Protein AF-0000000087410210 (afdb_homodimer)

InterPro domains:
  IPR007197 Radical SAM [PF04055] (111-247)
  IPR007197 Radical SAM [PS51918] (99-330)
  IPR007197 Radical SAM [SFLDS00029] (107-439)
  IPR013785 Aldolase-type TIM barrel [G3DSA:3.20.20.70] (103-444)
  IPR023867 Anaerobic sulphatase maturase, radical SAM [PTHR43273] (103-436)
  IPR023867 Anaerobic sulphatase maturase, radical SAM [SFLDG01384] (107-439)
  IPR023885 4Fe4S-binding SPASM domain [TIGR04085] (338-424)
  IPR058240 Radical SAM superfamily [SSF102114] (106-409)

Radius of gyration: 32.0 Å; Cα contacts (8 Å, |Δi|>4): 1574; chains: 2; bounding box: 80×89×73 Å

pLDDT: mean 88.22, std 16.17, range [20.27, 98.81]

Nearest PDB structures (foldseek):
  5why-assembly2_B  TM=6.951E-01  e=1.951E-18  Acetivibrio thermocellus ATCC 27405
  8ai6-assembly1_A  TM=6.907E-01  e=1.271E-07  Bacillus subtilis
  8ai1-assembly1_A  TM=6.385E-01  e=6.486E-08  Bacillus subtilis
  8ai4-assembly2_B  TM=6.079E-01  e=3.915E-08  Bacillus subtilis
  6fd2-assembly1_B  TM=6.685E-01  e=8.502E-05  Streptoalloteichus tenebrarius

Structure (mmCIF, N/CA/C/O backbone):
data_AF-0000000087410210-model_v1
#
loop_
_entity.id
_entity.type
_entity.pdbx_description
1 polymer 'SPASM domain-containing protein'
#
loop_
_atom_site.group_PDB
_atom_site.id
_atom_site.type_symbol
_atom_site.label_atom_id
_atom_site.label_alt_id
_atom_site.label_comp_id
_atom_site.label_asym_id
_atom_site.label_entity_id
_atom_site.label_seq_id
_atom_site.pdbx_PDB_ins_code
_atom_site.Cartn_x
_atom_site.Cartn_y
_atom_site.Cartn_z
_atom_site.occupancy
_atom_site.B_iso_or_equiv
_atom_site.auth_seq_id
_atom_site.auth_comp_id
_atom_site.auth_asym_id
_atom_site.auth_atom_id
_atom_site.pdbx_PDB_model_num
ATOM 1 N N . MET A 1 1 ? -38.812 16.234 -3.305 1 20.72 1 MET A N 1
ATOM 2 C CA . MET A 1 1 ? -38.688 15.805 -1.916 1 20.72 1 MET A CA 1
ATOM 3 C C . MET A 1 1 ? -38.719 14.281 -1.816 1 20.72 1 MET A C 1
ATOM 5 O O . MET A 1 1 ? -39.812 13.688 -1.681 1 20.72 1 MET A O 1
ATOM 9 N N . MET A 1 2 ? -38.062 13.562 -2.756 1 22.23 2 MET A N 1
ATOM 10 C CA . MET A 1 2 ? -38.125 12.164 -3.168 1 22.23 2 MET A CA 1
ATOM 11 C C . MET A 1 2 ? -37.781 11.234 -2.014 1 22.23 2 MET A C 1
ATOM 13 O O . MET A 1 2 ? -36.75 11.438 -1.342 1 22.23 2 MET A O 1
ATOM 17 N N . ASP A 1 3 ? -38.812 10.547 -1.327 1 20.8 3 ASP A N 1
ATOM 18 C CA . ASP A 1 3 ? -39.062 9.727 -0.145 1 20.8 3 ASP A CA 1
ATOM 19 C C . ASP A 1 3 ? -38.188 8.477 -0.149 1 20.8 3 ASP A C 1
ATOM 21 O O . ASP A 1 3 ? -38.562 7.465 -0.753 1 20.8 3 ASP A O 1
ATOM 25 N N . ASN A 1 4 ? -36.969 8.586 -0.555 1 21.33 4 ASN A N 1
ATOM 26 C CA . ASN A 1 4 ? -36.062 7.477 -0.872 1 21.33 4 ASN A CA 1
ATOM 27 C C . ASN A 1 4 ? -35.844 6.59 0.345 1 21.33 4 ASN A C 1
ATOM 29 O O . ASN A 1 4 ? -35.031 6.926 1.209 1 21.33 4 ASN A O 1
ATOM 33 N N . ASN A 1 5 ? -36.938 5.957 0.921 1 22.17 5 ASN A N 1
ATOM 34 C CA . ASN A 1 5 ? -37.094 5.027 2.039 1 22.17 5 ASN A CA 1
ATOM 35 C C . ASN A 1 5 ? -36.188 3.803 1.868 1 22.17 5 ASN A C 1
ATOM 37 O O . ASN A 1 5 ? -36.531 2.885 1.12 1 22.17 5 ASN A O 1
ATOM 41 N N . SER A 1 6 ? -34.938 3.918 1.708 1 24.25 6 SER A N 1
ATOM 42 C CA . SER A 1 6 ? -34.031 2.805 1.538 1 24.25 6 SER A CA 1
ATOM 43 C C . SER A 1 6 ? -34.125 1.818 2.697 1 24.25 6 SER A C 1
ATOM 45 O O . SER A 1 6 ? -33.875 2.18 3.85 1 24.25 6 SER A O 1
ATOM 47 N N . ARG A 1 7 ? -35.031 0.773 2.635 1 23.62 7 ARG A N 1
ATOM 48 C CA . ARG A 1 7 ? -35.281 -0.366 3.51 1 23.62 7 ARG A CA 1
ATOM 49 C C . ARG A 1 7 ? -34 -1.104 3.84 1 23.62 7 ARG A C 1
ATOM 51 O O . ARG A 1 7 ? -33.375 -1.722 2.963 1 23.62 7 ARG A O 1
ATOM 58 N N . PHE A 1 8 ? -33.25 -0.673 4.73 1 25.33 8 PHE A N 1
ATOM 59 C CA . PHE A 1 8 ? -32.156 -1.436 5.367 1 25.33 8 PHE A CA 1
ATOM 60 C C . PHE A 1 8 ? -32.688 -2.748 5.93 1 25.33 8 PHE A C 1
ATOM 62 O O . PHE A 1 8 ? -33.531 -2.746 6.84 1 25.33 8 PHE A O 1
ATOM 69 N N . PHE A 1 9 ? -33 -3.684 5.086 1 25.81 9 PHE A N 1
ATOM 70 C CA . PHE A 1 9 ? -33.344 -5.008 5.59 1 25.81 9 PHE A CA 1
ATOM 71 C C . PHE A 1 9 ? -32.312 -5.508 6.57 1 25.81 9 PHE A C 1
ATOM 73 O O . PHE A 1 9 ? -31.141 -5.656 6.203 1 25.81 9 PHE A O 1
ATOM 80 N N . PHE A 1 10 ? -32.531 -5.203 7.828 1 28.16 10 PHE A N 1
ATOM 81 C CA . PHE A 1 10 ? -31.906 -5.828 8.992 1 28.16 10 PHE A CA 1
ATOM 82 C C . PHE A 1 10 ? -32.156 -7.332 8.984 1 28.16 10 PHE A C 1
ATOM 84 O O . PHE A 1 10 ? -33.25 -7.797 9.211 1 28.16 10 PHE A O 1
ATOM 91 N N . THR A 1 11 ? -31.703 -8.102 8.023 1 29.3 11 THR A N 1
ATOM 92 C CA . THR A 1 11 ? -31.766 -9.523 8.359 1 29.3 11 THR A CA 1
ATOM 93 C C . THR A 1 11 ? -31.188 -9.773 9.75 1 29.3 11 THR A C 1
ATOM 95 O O . THR A 1 11 ? -30.047 -9.43 10.023 1 29.3 11 THR A O 1
ATOM 98 N N . CYS A 1 12 ? -32 -9.812 10.703 1 31.45 12 CYS A N 1
ATOM 99 C CA . CYS A 1 12 ? -31.812 -10.391 12.031 1 31.45 12 CYS A CA 1
ATOM 100 C C . CYS A 1 12 ? -31.156 -11.766 11.938 1 31.45 12 CYS A C 1
ATOM 102 O O . CYS A 1 12 ? -31.812 -12.742 11.562 1 31.45 12 CYS A O 1
ATOM 104 N N . CYS A 1 13 ? -30.109 -12.023 11.195 1 32.78 13 CYS A N 1
ATOM 105 C CA . CYS A 1 13 ? -29.453 -13.281 11.516 1 32.78 13 CYS A CA 1
ATOM 106 C C . CYS A 1 13 ? -29.391 -13.5 13.023 1 32.78 13 CYS A C 1
ATOM 108 O O . CYS A 1 13 ? -28.672 -12.789 13.727 1 32.78 13 CYS A O 1
ATOM 110 N N . LEU A 1 14 ? -30.328 -13.953 13.688 1 34.84 14 LEU A N 1
ATOM 111 C CA . LEU A 1 14 ? -30.406 -14.578 15.008 1 34.84 14 LEU A CA 1
ATOM 112 C C . LEU A 1 14 ? -29.219 -15.484 15.25 1 34.84 14 LEU A C 1
ATOM 114 O O . LEU A 1 14 ? -29.203 -16.25 16.219 1 34.84 14 LEU A O 1
ATOM 118 N N . CYS A 1 15 ? -28.5 -16.062 14.242 1 39.69 15 CYS A N 1
ATOM 119 C CA . CYS A 1 15 ? -27.344 -16.797 14.766 1 39.69 15 CYS A CA 1
ATOM 120 C C . CYS A 1 15 ? -26.531 -15.914 15.711 1 39.69 15 CYS A C 1
ATOM 122 O O . CYS A 1 15 ? -26.078 -14.836 15.336 1 39.69 15 CYS A O 1
ATOM 124 N N . LYS A 1 16 ? -26.766 -15.883 17 1 44.59 16 LYS A N 1
ATOM 125 C CA . LYS A 1 16 ? -26.188 -15.203 18.156 1 44.59 16 LYS A CA 1
ATOM 126 C C . LYS A 1 16 ? -24.672 -15.07 18 1 44.59 16 LYS A C 1
ATOM 128 O O . LYS A 1 16 ? -23.922 -16 18.328 1 44.59 16 LYS A O 1
ATOM 133 N N . LEU A 1 17 ? -24.203 -14.508 16.969 1 56.31 17 LEU A N 1
ATOM 134 C CA . LEU A 1 17 ? -22.75 -14.297 16.922 1 56.31 17 LEU A CA 1
ATOM 135 C C . LEU A 1 17 ? -22.266 -13.609 18.188 1 56.31 17 LEU A C 1
ATOM 137 O O . LEU A 1 17 ? -22.906 -12.688 18.688 1 56.31 17 LEU A O 1
ATOM 141 N N . CYS A 1 18 ? -21.484 -14.273 18.906 1 80.5 18 CYS A N 1
ATOM 142 C CA . CYS A 1 18 ? -20.797 -13.773 20.094 1 80.5 18 CYS A CA 1
ATOM 143 C C . CYS A 1 18 ? -20.094 -12.453 19.797 1 80.5 18 CYS A C 1
ATOM 145 O O . CYS A 1 18 ? -19.562 -12.258 18.703 1 80.5 18 CYS A O 1
ATOM 147 N N . MET A 1 19 ? -20.594 -11.43 20.453 1 89.62 19 MET A N 1
ATOM 148 C CA . MET A 1 19 ? -20.047 -10.086 20.312 1 89.62 19 MET A CA 1
ATOM 149 C C . MET A 1 19 ? -19.047 -9.781 21.438 1 89.62 19 MET A C 1
ATOM 151 O O . MET A 1 19 ? -19.047 -10.461 22.469 1 89.62 19 MET A O 1
ATOM 155 N N . LYS A 1 20 ? -18.188 -8.922 21.172 1 94.19 20 LYS A N 1
ATOM 156 C CA . LYS A 1 20 ? -17.266 -8.406 22.172 1 94.19 20 LYS A CA 1
ATOM 157 C C . LYS A 1 20 ? -17.266 -6.875 22.188 1 94.19 20 LYS A C 1
ATOM 159 O O . LYS A 1 20 ? -17.734 -6.242 21.234 1 94.19 20 LYS A O 1
ATOM 164 N N . ILE A 1 21 ? -16.812 -6.34 23.281 1 95.88 21 ILE A N 1
ATOM 165 C CA . ILE A 1 21 ? -16.609 -4.898 23.406 1 95.88 21 ILE A CA 1
ATOM 166 C C . ILE A 1 21 ? -15.344 -4.484 22.672 1 95.88 21 ILE A C 1
ATOM 168 O O . ILE A 1 21 ? -14.289 -5.102 22.844 1 95.88 21 ILE A O 1
ATOM 172 N N . SER A 1 22 ? -15.461 -3.428 21.859 1 97.75 22 SER A N 1
ATOM 173 C CA . SER A 1 22 ? -14.312 -2.982 21.062 1 97.75 22 SER A CA 1
ATOM 174 C C . SER A 1 22 ? -13.156 -2.551 21.969 1 97.75 22 SER A C 1
ATOM 176 O O . SER A 1 22 ? -13.367 -1.893 22.984 1 97.75 22 SER A O 1
ATOM 178 N N . LYS A 1 23 ? -11.953 -2.881 21.578 1 97.38 23 LYS A N 1
ATOM 179 C CA . LYS A 1 23 ? -10.781 -2.461 22.328 1 97.38 23 LYS A CA 1
ATOM 180 C C . LYS A 1 23 ? -10.477 -0.983 22.094 1 97.38 23 LYS A C 1
ATOM 182 O O . LYS A 1 23 ? -9.656 -0.396 22.812 1 97.38 23 LYS A O 1
ATOM 187 N N . PHE A 1 24 ? -11.18 -0.344 21.188 1 98.19 24 PHE A N 1
ATOM 188 C CA . PHE A 1 24 ? -10.883 1.039 20.844 1 98.19 24 PHE A CA 1
ATOM 189 C C . PHE A 1 24 ? -11.93 1.982 21.422 1 98.19 24 PHE A C 1
ATOM 191 O O . PHE A 1 24 ? -12 3.152 21.047 1 98.19 24 PHE A O 1
ATOM 198 N N . ASN A 1 25 ? -12.711 1.431 22.328 1 98.06 25 ASN A N 1
ATOM 199 C CA . ASN A 1 25 ? -13.656 2.287 23.047 1 98.06 25 ASN A CA 1
ATOM 200 C C . ASN A 1 25 ? -12.969 3.115 24.125 1 98.06 25 ASN A C 1
ATOM 202 O O . ASN A 1 25 ? -12.148 2.598 24.875 1 98.06 25 ASN A O 1
ATOM 206 N N . VAL A 1 26 ? -13.258 4.398 24.141 1 97.44 26 VAL A N 1
ATOM 207 C CA . VAL A 1 26 ? -12.961 5.281 25.266 1 97.44 26 VAL A CA 1
ATOM 208 C C . VAL A 1 26 ? -14.25 5.621 26.016 1 97.44 26 VAL A C 1
ATOM 210 O O . VAL A 1 26 ? -15.227 6.062 25.406 1 97.44 26 VAL A O 1
ATOM 213 N N . ILE A 1 27 ? -14.227 5.375 27.297 1 97.12 27 ILE A N 1
ATOM 214 C CA . ILE A 1 27 ? -15.469 5.434 28.062 1 97.12 27 ILE A CA 1
ATOM 215 C C . ILE A 1 27 ? -15.32 6.402 29.219 1 97.12 27 ILE A C 1
ATOM 217 O O . ILE A 1 27 ? -14.273 6.449 29.875 1 97.12 27 ILE A O 1
ATOM 221 N N . ASN A 1 28 ? -16.328 7.211 29.359 1 96.56 28 ASN A N 1
ATOM 222 C CA . ASN A 1 28 ? -16.469 8.047 30.547 1 96.56 28 ASN A CA 1
ATOM 223 C C . ASN A 1 28 ? -17.859 7.914 31.172 1 96.56 28 ASN A C 1
ATOM 225 O O . ASN A 1 28 ? -18.859 7.934 30.453 1 96.56 28 ASN A O 1
ATOM 229 N N . THR A 1 29 ? -17.922 7.703 32.469 1 96.19 29 THR A N 1
ATOM 230 C CA . THR A 1 29 ? -19.188 7.629 33.188 1 96.19 29 THR A CA 1
ATOM 231 C C . THR A 1 29 ? -19.297 8.773 34.188 1 96.19 29 THR A C 1
ATOM 233 O O . THR A 1 29 ? -18.406 8.953 35.031 1 96.19 29 THR A O 1
ATOM 236 N N . CYS A 1 30 ? -20.391 9.609 34 1 93.12 30 CYS A N 1
ATOM 237 C CA . CYS A 1 30 ? -20.609 10.711 34.938 1 93.12 30 CYS A CA 1
ATOM 238 C C . CYS A 1 30 ? -22.109 11.016 35.062 1 93.12 30 CYS A C 1
ATOM 240 O O . CYS A 1 30 ? -22.844 10.953 34.094 1 93.12 30 CYS A O 1
ATOM 242 N N . ASN A 1 31 ? -22.594 11.367 36.281 1 92.38 31 ASN A N 1
ATOM 243 C CA . ASN A 1 31 ? -23.953 11.773 36.562 1 92.38 31 ASN A CA 1
ATOM 244 C C . ASN A 1 31 ? -24.969 10.805 35.969 1 92.38 31 ASN A C 1
ATOM 246 O O . ASN A 1 31 ? -25.891 11.227 35.281 1 92.38 31 ASN A O 1
ATOM 250 N N . ASN A 1 32 ? -24.812 9.555 36.094 1 94.38 32 ASN A N 1
ATOM 251 C CA . ASN A 1 32 ? -25.703 8.477 35.656 1 94.38 32 ASN A CA 1
ATOM 252 C C . ASN A 1 32 ? -25.734 8.336 34.156 1 94.38 32 ASN A C 1
ATOM 254 O O . ASN A 1 32 ? -26.672 7.781 33.594 1 94.38 32 ASN A O 1
ATOM 258 N N . SER A 1 33 ? -24.734 8.984 33.531 1 96.38 33 SER A N 1
ATOM 259 C CA . SER A 1 33 ? -24.578 8.852 32.094 1 96.38 33 SER A CA 1
ATOM 260 C C . SER A 1 33 ? -23.219 8.266 31.719 1 96.38 33 SER A C 1
ATOM 262 O O . SER A 1 33 ? -22.219 8.555 32.375 1 96.38 33 SER A O 1
ATOM 264 N N . THR A 1 34 ? -23.297 7.434 30.734 1 97.31 34 THR A N 1
ATOM 265 C CA . THR A 1 34 ? -22.062 6.879 30.188 1 97.31 34 THR A CA 1
ATOM 266 C C . THR A 1 34 ? -21.859 7.359 28.75 1 97.31 34 THR A C 1
ATOM 268 O O . THR A 1 34 ? -22.781 7.301 27.938 1 97.31 34 THR A O 1
ATOM 271 N N . PHE A 1 35 ? -20.656 7.887 28.531 1 96.88 35 PHE A N 1
ATOM 272 C CA . PHE A 1 35 ? -20.234 8.328 27.203 1 96.88 35 PHE A CA 1
ATOM 273 C C . PHE A 1 35 ? -19.219 7.355 26.609 1 96.88 35 PHE A C 1
ATOM 275 O O . PHE A 1 35 ? -18.219 7.031 27.25 1 96.88 35 PHE A O 1
ATOM 282 N N . ILE A 1 36 ? -19.516 6.84 25.406 1 97.56 36 ILE A N 1
ATOM 283 C CA . ILE A 1 36 ? -18.625 5.879 24.766 1 97.56 36 ILE A CA 1
ATOM 284 C C . ILE A 1 36 ? -18.234 6.383 23.375 1 97.56 36 ILE A C 1
ATOM 286 O O . ILE A 1 36 ? -19.109 6.602 22.531 1 97.56 36 ILE A O 1
ATOM 290 N N . TYR A 1 37 ? -16.953 6.609 23.203 1 96.69 37 TYR A N 1
ATOM 291 C CA . TYR A 1 37 ? -16.391 7.016 21.906 1 96.69 37 TYR A CA 1
ATOM 292 C C . TYR A 1 37 ? -15.492 5.93 21.344 1 96.69 37 TYR A C 1
ATOM 294 O O . TYR A 1 37 ? -14.539 5.496 22 1 96.69 37 TYR A O 1
ATOM 302 N N . ASN A 1 38 ? -15.844 5.453 20.125 1 97.94 38 ASN A N 1
ATOM 303 C CA . ASN A 1 38 ? -14.977 4.492 19.453 1 97.94 38 ASN A CA 1
ATOM 304 C C . ASN A 1 38 ? -13.969 5.188 18.547 1 97.94 38 ASN A C 1
ATOM 306 O O . ASN A 1 38 ? -14.352 5.805 17.547 1 97.94 38 ASN A O 1
ATOM 310 N N . THR A 1 39 ? -12.742 5.027 18.828 1 97.81 39 THR A N 1
ATOM 311 C CA . THR A 1 39 ? -11.711 5.824 18.172 1 97.81 39 THR A CA 1
ATOM 312 C C . THR A 1 39 ? -11.453 5.32 16.75 1 97.81 39 THR A C 1
ATOM 314 O O . THR A 1 39 ? -10.859 6.023 15.938 1 97.81 39 THR A O 1
ATOM 317 N N . LEU A 1 40 ? -11.852 4.113 16.375 1 98.06 40 LEU A N 1
ATOM 318 C CA . LEU A 1 40 ? -11.672 3.576 15.031 1 98.06 40 LEU A CA 1
ATOM 319 C C . LEU A 1 40 ? -12.766 4.07 14.094 1 98.06 40 LEU A C 1
ATOM 321 O O . LEU A 1 40 ? -12.477 4.527 12.984 1 98.06 40 LEU A O 1
ATOM 325 N N . THR A 1 41 ? -14 4.051 14.562 1 96.94 41 THR A N 1
ATOM 326 C CA . THR A 1 41 ? -15.133 4.414 13.711 1 96.94 41 THR A CA 1
ATOM 327 C C . THR A 1 41 ? -15.523 5.871 13.938 1 96.94 41 THR A C 1
ATOM 329 O O . THR A 1 41 ? -16.266 6.445 13.141 1 96.94 41 THR A O 1
ATOM 332 N N . THR A 1 42 ? -15.102 6.41 15.023 1 95.5 42 THR A N 1
ATOM 333 C CA . THR A 1 42 ? -15.453 7.754 15.469 1 95.5 42 THR A CA 1
ATOM 334 C C . THR A 1 42 ? -16.922 7.824 15.867 1 95.5 42 THR A C 1
ATOM 336 O O . THR A 1 42 ? -17.516 8.906 15.898 1 95.5 42 THR A O 1
ATOM 339 N N . GLY A 1 43 ? -17.484 6.668 16.094 1 95.38 43 GLY A N 1
ATOM 340 C CA . GLY A 1 43 ? -18.828 6.633 16.656 1 95.38 43 GLY A CA 1
ATOM 341 C C . GLY A 1 43 ? -18.875 7.113 18.094 1 95.38 43 GLY A C 1
ATOM 342 O O . GLY A 1 43 ? -17.969 6.828 18.875 1 95.38 43 GLY A O 1
ATOM 343 N N . PHE A 1 44 ? -19.938 7.828 18.453 1 95.19 44 PHE A N 1
ATOM 344 C CA . PHE A 1 44 ? -20.078 8.43 19.781 1 95.19 44 PHE A CA 1
ATOM 345 C C . PHE A 1 44 ? -21.5 8.242 20.312 1 95.19 44 PHE A C 1
ATOM 347 O O . PHE A 1 44 ? -22.469 8.695 19.688 1 95.19 44 PHE A O 1
ATOM 354 N N . VAL A 1 45 ? -21.609 7.527 21.484 1 95.75 45 VAL A N 1
ATOM 355 C CA . VAL A 1 45 ? -22.922 7.207 22.016 1 95.75 45 VAL A CA 1
ATOM 356 C C . VAL A 1 45 ? -23 7.621 23.484 1 95.75 45 VAL A C 1
ATOM 358 O O . VAL A 1 45 ? -22.047 7.422 24.234 1 95.75 45 VAL A O 1
ATOM 361 N N . LYS A 1 46 ? -24.062 8.242 23.859 1 96.19 46 LYS A N 1
ATOM 362 C CA . LYS A 1 46 ? -24.422 8.469 25.25 1 96.19 46 LYS A CA 1
ATOM 363 C C . LYS A 1 46 ? -25.578 7.574 25.672 1 96.19 46 LYS A C 1
ATOM 365 O O . LYS A 1 46 ? -26.547 7.41 24.938 1 96.19 46 LYS A O 1
ATOM 370 N N . MET A 1 47 ? -25.469 6.949 26.844 1 95.44 47 MET A N 1
ATOM 371 C CA . MET A 1 47 ? -26.578 6.141 27.359 1 95.44 47 MET A CA 1
ATOM 372 C C . MET A 1 47 ? -26.578 6.133 28.891 1 95.44 47 MET A C 1
ATOM 374 O O . MET A 1 47 ? -25.641 6.629 29.516 1 95.44 47 MET A O 1
ATOM 378 N N . GLU A 1 48 ? -27.641 5.578 29.406 1 96.5 48 GLU A N 1
ATOM 379 C CA . GLU A 1 48 ? -27.703 5.461 30.859 1 96.5 48 GLU A CA 1
ATOM 380 C C . GLU A 1 48 ? -26.672 4.465 31.391 1 96.5 48 GLU A C 1
ATOM 382 O O . GLU A 1 48 ? -26.469 3.404 30.797 1 96.5 48 GLU A O 1
ATOM 387 N N . THR A 1 49 ? -26.078 4.898 32.5 1 97.19 49 THR A N 1
ATOM 388 C CA . THR A 1 49 ? -25.031 4.082 33.094 1 97.19 49 THR A CA 1
ATOM 389 C C . THR A 1 49 ? -25.531 2.676 33.406 1 97.19 49 THR A C 1
ATOM 391 O O . THR A 1 49 ? -24.844 1.69 33.094 1 97.19 49 THR A O 1
ATOM 394 N N . LYS A 1 50 ? -26.703 2.604 33.938 1 95.44 50 LYS A N 1
ATOM 395 C CA . LYS A 1 50 ? -27.266 1.305 34.281 1 95.44 50 LYS A CA 1
ATOM 396 C C . LYS A 1 50 ? -27.422 0.424 33.031 1 95.44 50 LYS A C 1
ATOM 398 O O . LYS A 1 50 ? -27.141 -0.777 33.094 1 95.44 50 LYS A O 1
ATOM 403 N N . GLN A 1 51 ? -27.812 1.04 32 1 94.44 51 GLN A N 1
ATOM 404 C CA . GLN A 1 51 ? -27.969 0.307 30.75 1 94.44 51 GLN A CA 1
ATOM 405 C C . GLN A 1 51 ? -26.641 -0.209 30.234 1 94.44 51 GLN A C 1
ATOM 407 O O . GLN A 1 51 ? -26.531 -1.366 29.828 1 94.44 51 GLN A O 1
ATOM 412 N N . TRP A 1 52 ? -25.656 0.612 30.234 1 95.12 52 TRP A N 1
ATOM 413 C CA . TRP A 1 52 ? -24.328 0.215 29.766 1 95.12 52 TRP A CA 1
ATOM 414 C C . TRP A 1 52 ? -23.781 -0.934 30.609 1 95.12 52 TRP A C 1
ATOM 416 O O . TRP A 1 52 ? -23.25 -1.906 30.078 1 95.12 52 TRP A O 1
ATOM 426 N N . PHE A 1 53 ? -23.922 -0.819 31.875 1 94.12 53 PHE A N 1
ATOM 427 C CA . PHE A 1 53 ? -23.422 -1.855 32.75 1 94.12 53 PHE A CA 1
ATOM 428 C C . PHE A 1 53 ? -24.109 -3.188 32.5 1 94.12 53 PHE A C 1
ATOM 430 O O . PHE A 1 53 ? -23.453 -4.238 32.5 1 94.12 53 PHE A O 1
ATOM 437 N N . SER A 1 54 ? -25.359 -3.082 32.25 1 92.31 54 SER A N 1
ATOM 438 C CA . SER A 1 54 ? -26.109 -4.293 31.922 1 92.31 54 SER A CA 1
ATOM 439 C C . SER A 1 54 ? -25.562 -4.934 30.641 1 92.31 54 SER A C 1
ATOM 441 O O . SER A 1 54 ? -25.359 -6.148 30.594 1 92.31 54 SER A O 1
ATOM 443 N N . ILE A 1 55 ? -25.344 -4.105 29.703 1 92.62 55 ILE A N 1
ATOM 444 C CA . ILE A 1 55 ? -24.828 -4.578 28.422 1 92.62 55 ILE A CA 1
ATOM 445 C C . ILE A 1 55 ? -23.438 -5.168 28.609 1 92.62 55 ILE A C 1
ATOM 447 O O . ILE A 1 55 ? -23.141 -6.262 28.125 1 92.62 55 ILE A O 1
ATOM 451 N N . TYR A 1 56 ? -22.625 -4.504 29.328 1 92.5 56 TYR A N 1
ATOM 452 C CA . TYR A 1 56 ? -21.266 -4.918 29.609 1 92.5 56 TYR A CA 1
ATOM 453 C C . TYR A 1 56 ? -21.234 -6.289 30.266 1 92.5 56 TYR A C 1
ATOM 455 O O . TYR A 1 56 ? -20.484 -7.176 29.844 1 92.5 56 TYR A O 1
ATOM 463 N N . GLU A 1 57 ? -22.062 -6.465 31.219 1 91.44 57 GLU A N 1
ATOM 464 C CA . GLU A 1 57 ? -22.109 -7.723 31.953 1 91.44 57 GLU A CA 1
ATOM 465 C C . GLU A 1 57 ? -22.641 -8.852 31.078 1 91.44 57 GLU A C 1
ATOM 467 O O . GLU A 1 57 ? -22.156 -9.984 31.156 1 91.44 57 GLU A O 1
ATOM 472 N N . ASN A 1 58 ? -23.578 -8.523 30.328 1 90.06 58 ASN A N 1
ATOM 473 C CA . ASN A 1 58 ? -24.141 -9.523 29.422 1 90.06 58 ASN A CA 1
ATOM 474 C C . ASN A 1 58 ? -23.078 -10.023 28.438 1 90.06 58 ASN A C 1
ATOM 476 O O . ASN A 1 58 ? -22.984 -11.234 28.188 1 90.06 58 ASN A O 1
ATOM 480 N N . ILE A 1 59 ? -22.344 -9.141 27.875 1 90.19 59 ILE A N 1
ATOM 481 C CA . ILE A 1 59 ? -21.328 -9.5 26.891 1 90.19 59 ILE A CA 1
ATOM 482 C C . ILE A 1 59 ? -20.203 -10.297 27.578 1 90.19 59 ILE A C 1
ATOM 484 O O . ILE A 1 59 ? -19.734 -11.297 27.016 1 90.19 59 ILE A O 1
ATOM 488 N N . LYS A 1 60 ? -19.844 -9.859 28.688 1 86.88 60 LYS A N 1
ATOM 489 C CA . LYS A 1 60 ? -18.781 -10.555 29.422 1 86.88 60 LYS A CA 1
ATOM 490 C C . LYS A 1 60 ? -19.203 -11.992 29.75 1 86.88 60 LYS A C 1
ATOM 492 O O . LYS A 1 60 ? -18.359 -12.898 29.719 1 86.88 60 LYS A O 1
ATOM 497 N N . LYS A 1 61 ? -20.453 -12.18 30.031 1 84 61 LYS A N 1
ATOM 498 C CA . LYS A 1 61 ? -20.969 -13.5 30.391 1 84 61 LYS A CA 1
ATOM 499 C C . LYS A 1 61 ? -21.375 -14.281 29.141 1 84 61 LYS A C 1
ATOM 501 O O . LYS A 1 61 ? -21.953 -15.367 29.25 1 84 61 LYS A O 1
ATOM 506 N N . LYS A 1 62 ? -21.016 -13.703 27.938 1 77.62 62 LYS A N 1
ATOM 507 C CA . LYS A 1 62 ? -21.391 -14.305 26.656 1 77.62 62 LYS A CA 1
ATOM 508 C C . LYS A 1 62 ? -22.891 -14.531 26.562 1 77.62 62 LYS A C 1
ATOM 510 O O . LYS A 1 62 ? -23.344 -15.578 26.062 1 77.62 62 LYS A O 1
ATOM 515 N N . GLY A 1 63 ? -23.547 -13.57 27.328 1 69.38 63 GLY A N 1
ATOM 516 C CA . GLY A 1 63 ? -24.984 -13.586 27.219 1 69.38 63 GLY A CA 1
ATOM 517 C C . GLY A 1 63 ? -25.5 -12.883 25.984 1 69.38 63 GLY A C 1
ATOM 518 O O . GLY A 1 63 ? -24.75 -12.203 25.297 1 69.38 63 GLY A O 1
ATOM 519 N N . ASN A 1 64 ? -26.688 -13.164 25.375 1 64.25 64 ASN A N 1
ATOM 520 C CA . ASN A 1 64 ? -27.219 -12.602 24.141 1 64.25 64 ASN A CA 1
ATOM 521 C C . ASN A 1 64 ? -28.469 -11.758 24.406 1 64.25 64 ASN A C 1
ATOM 523 O O . ASN A 1 64 ? -29.281 -11.562 23.5 1 64.25 64 ASN A O 1
ATOM 527 N N . VAL A 1 65 ? -28.484 -11.242 25.609 1 68.75 65 VAL A N 1
ATOM 528 C CA . VAL A 1 65 ? -29.75 -10.609 25.922 1 68.75 65 VAL A CA 1
ATOM 529 C C . VAL A 1 65 ? -29.609 -9.094 25.828 1 68.75 65 VAL A C 1
ATOM 531 O O . VAL A 1 65 ? -29.406 -8.422 26.844 1 68.75 65 VAL A O 1
ATOM 534 N N . ILE A 1 66 ? -29.297 -8.508 24.703 1 79.12 66 ILE A N 1
ATOM 535 C CA . ILE A 1 66 ? -29.312 -7.07 24.469 1 79.12 66 ILE A CA 1
ATOM 536 C C . ILE A 1 66 ? -30.469 -6.723 23.531 1 79.12 66 ILE A C 1
ATOM 538 O O . ILE A 1 66 ? -30.734 -7.453 22.562 1 79.12 66 ILE A O 1
ATOM 542 N N . GLU A 1 67 ? -31.219 -5.691 23.906 1 81 67 GLU A N 1
ATOM 543 C CA . GLU A 1 67 ? -32.281 -5.215 23.016 1 81 67 GLU A CA 1
ATOM 544 C C . GLU A 1 67 ? -31.734 -4.965 21.609 1 81 67 GLU A C 1
ATOM 546 O O . GLU A 1 67 ? -30.672 -4.348 21.453 1 81 67 GLU A O 1
ATOM 551 N N . ASP A 1 68 ? -32.5 -5.383 20.609 1 83 68 ASP A N 1
ATOM 552 C CA . ASP A 1 68 ? -32.062 -5.395 19.219 1 83 68 ASP A CA 1
ATOM 553 C C . ASP A 1 68 ? -31.688 -3.99 18.734 1 83 68 ASP A C 1
ATOM 555 O O . ASP A 1 68 ? -30.641 -3.795 18.109 1 83 68 ASP A O 1
ATOM 559 N N . LYS A 1 69 ? -32.469 -3.111 19.141 1 89.44 69 LYS A N 1
ATOM 560 C CA . LYS A 1 69 ? -32.25 -1.747 18.672 1 89.44 69 LYS A CA 1
ATOM 561 C C . LYS A 1 69 ? -30.969 -1.167 19.25 1 89.44 69 LYS A C 1
ATOM 563 O O . LYS A 1 69 ? -30.203 -0.506 18.547 1 89.44 69 LYS A O 1
ATOM 568 N N . VAL A 1 70 ? -30.781 -1.424 20.5 1 91.25 70 VAL A N 1
ATOM 569 C CA . VAL A 1 70 ? -29.594 -0.923 21.188 1 91.25 70 VAL A CA 1
ATOM 570 C C . VAL A 1 70 ? -28.344 -1.6 20.625 1 91.25 70 VAL A C 1
ATOM 572 O O . VAL A 1 70 ? -27.328 -0.939 20.375 1 91.25 70 VAL A O 1
ATOM 575 N N . CYS A 1 71 ? -28.5 -2.824 20.422 1 90.75 71 CYS A N 1
ATOM 576 C CA . CYS A 1 71 ? -27.391 -3.584 19.859 1 90.75 71 CYS A CA 1
ATOM 577 C C . CYS A 1 71 ? -26.984 -3.033 18.5 1 90.75 71 CYS A C 1
ATOM 579 O O . CYS A 1 71 ? -25.812 -2.834 18.219 1 90.75 71 CYS A O 1
ATOM 581 N N . ALA A 1 72 ? -27.953 -2.734 17.719 1 92.38 72 ALA A N 1
ATOM 582 C CA . ALA A 1 72 ? -27.703 -2.215 16.375 1 92.38 72 ALA A CA 1
ATOM 583 C C . ALA A 1 72 ? -27 -0.866 16.438 1 92.38 72 ALA A C 1
ATOM 585 O O . ALA A 1 72 ? -26.078 -0.614 15.664 1 92.38 72 ALA A O 1
ATOM 586 N N . ILE A 1 73 ? -27.391 -0.062 17.328 1 94.62 73 ILE A N 1
ATOM 587 C CA . ILE A 1 73 ? -26.797 1.26 17.469 1 94.62 73 ILE A CA 1
ATOM 588 C C . ILE A 1 73 ? -25.328 1.121 17.891 1 94.62 73 ILE A C 1
ATOM 590 O O . ILE A 1 73 ? -24.453 1.773 17.312 1 94.62 73 ILE A O 1
ATOM 594 N N . LEU A 1 74 ? -25.078 0.279 18.828 1 96.31 74 LEU A N 1
ATOM 595 C CA . LEU A 1 74 ? -23.719 0.104 19.344 1 96.31 74 LEU A CA 1
ATOM 596 C C . LEU A 1 74 ? -22.828 -0.554 18.312 1 96.31 74 LEU A C 1
ATOM 598 O O . LEU A 1 74 ? -21.641 -0.238 18.219 1 96.31 74 LEU A O 1
ATOM 602 N N . GLN A 1 75 ? -23.375 -1.396 17.5 1 95 75 GLN A N 1
ATOM 603 C CA . GLN A 1 75 ? -22.625 -2.027 16.438 1 95 75 GLN A CA 1
ATOM 604 C C . GLN A 1 75 ? -22.281 -1.023 15.336 1 95 75 GLN A C 1
ATOM 606 O O . GLN A 1 75 ? -21.141 -0.994 14.844 1 95 75 GLN A O 1
ATOM 611 N N . ASN A 1 76 ? -23.234 -0.253 14.992 1 95.19 76 ASN A N 1
ATOM 612 C CA . ASN A 1 76 ? -23.016 0.768 13.969 1 95.19 76 ASN 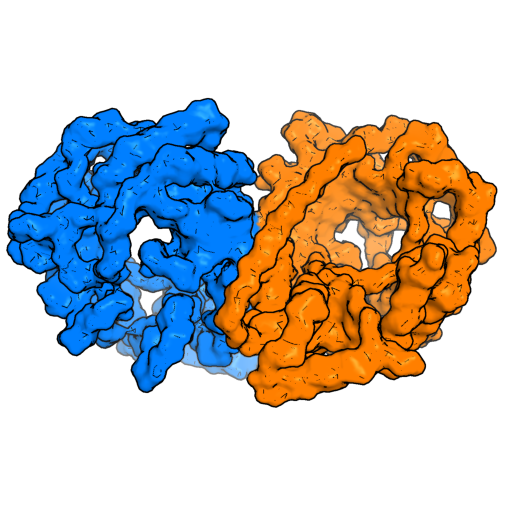A CA 1
ATOM 613 C C . ASN A 1 76 ? -21.969 1.782 14.406 1 95.19 76 ASN A C 1
ATOM 615 O O . ASN A 1 76 ? -21.203 2.277 13.578 1 95.19 76 ASN A O 1
ATOM 619 N N . ALA A 1 77 ? -21.922 2.004 15.688 1 96.94 77 ALA A N 1
ATOM 620 C CA . ALA A 1 77 ? -20.969 2.959 16.234 1 96.94 77 ALA A CA 1
ATOM 621 C C . ALA A 1 77 ? -19.609 2.307 16.453 1 96.94 77 ALA A C 1
ATOM 623 O O . ALA A 1 77 ? -18.625 2.984 16.781 1 96.94 77 ALA A O 1
ATOM 624 N N . GLY A 1 78 ? -19.516 0.988 16.281 1 97.19 78 GLY A N 1
ATOM 625 C CA . GLY A 1 78 ? -18.266 0.257 16.453 1 97.19 78 GLY A CA 1
ATOM 626 C C . GLY A 1 78 ? -17.969 -0.068 17.906 1 97.19 78 GLY A C 1
ATOM 627 O O . GLY A 1 78 ? -16.875 -0.538 18.234 1 97.19 78 GLY A O 1
ATOM 628 N N . ILE A 1 79 ? -18.891 0.163 18.75 1 97.69 79 ILE A N 1
ATOM 629 C CA . ILE A 1 79 ? -18.703 -0.036 20.188 1 97.69 79 ILE A CA 1
ATOM 630 C C . ILE A 1 79 ? -18.766 -1.526 20.516 1 97.69 79 ILE A C 1
ATOM 632 O O . ILE A 1 79 ? -18.016 -2.014 21.359 1 97.69 79 ILE A O 1
ATOM 636 N N . LEU A 1 80 ? -19.719 -2.18 19.875 1 95.94 80 LEU A N 1
ATOM 637 C CA . LEU A 1 80 ? -19.781 -3.637 19.891 1 95.94 80 LEU A CA 1
ATOM 638 C C . LEU A 1 80 ? -19.391 -4.211 18.531 1 95.94 80 LEU A C 1
ATOM 640 O O . LEU A 1 80 ? -19.797 -3.678 17.5 1 95.94 80 LEU A O 1
ATOM 644 N N . VAL A 1 81 ? -18.609 -5.23 18.562 1 95.12 81 VAL A N 1
ATOM 645 C CA . VAL A 1 81 ? -18.203 -5.871 17.312 1 95.12 81 VAL A CA 1
ATOM 646 C C . VAL A 1 81 ? -18.266 -7.391 17.469 1 95.12 81 VAL A C 1
ATOM 648 O O . VAL A 1 81 ? -18.375 -7.902 18.578 1 95.12 81 VAL A O 1
ATOM 651 N N . ASP A 1 82 ? -18.203 -8.078 16.344 1 91.88 82 ASP A N 1
ATOM 652 C CA . ASP A 1 82 ? -18.188 -9.531 16.375 1 91.88 82 ASP A CA 1
ATOM 653 C C . ASP A 1 82 ? -16.922 -10.055 17.062 1 91.88 82 ASP A C 1
ATOM 655 O O . ASP A 1 82 ? -15.859 -9.43 16.969 1 91.88 82 ASP A O 1
ATOM 659 N N . ASP A 1 83 ? -16.984 -11.172 17.672 1 91.06 83 ASP A N 1
ATOM 660 C CA . ASP A 1 83 ? -15.875 -11.758 18.406 1 91.06 83 ASP A CA 1
ATOM 661 C C . ASP A 1 83 ? -14.664 -11.984 17.5 1 91.06 83 ASP A C 1
ATOM 663 O O . ASP A 1 83 ? -13.523 -11.844 17.938 1 91.06 83 ASP A O 1
ATOM 667 N N . ASP A 1 84 ? -14.969 -12.266 16.25 1 88.94 84 ASP A N 1
ATOM 668 C CA . ASP A 1 84 ? -13.883 -12.609 15.336 1 88.94 84 ASP A CA 1
ATOM 669 C C . ASP A 1 84 ? -13.438 -11.398 14.523 1 88.94 84 ASP A C 1
ATOM 671 O O . ASP A 1 84 ? -12.547 -11.5 13.672 1 88.94 84 ASP A O 1
ATOM 675 N N . TYR A 1 85 ? -14.062 -10.258 14.836 1 92.44 85 TYR A N 1
ATOM 676 C CA . TYR A 1 85 ? -13.703 -9.031 14.133 1 92.44 85 TYR A CA 1
ATOM 677 C C . TYR A 1 85 ? -12.359 -8.492 14.609 1 92.44 85 TYR A C 1
ATOM 679 O O . TYR A 1 85 ? -12.203 -8.156 15.781 1 92.44 85 TYR A O 1
ATOM 687 N N . ASN A 1 86 ? -11.383 -8.453 13.742 1 95.31 86 ASN A N 1
ATOM 688 C CA . ASN A 1 86 ? -10.062 -7.926 14.078 1 95.31 86 ASN A CA 1
ATOM 689 C C . ASN A 1 86 ? -9.953 -6.438 13.758 1 95.31 86 ASN A C 1
ATOM 691 O O . ASN A 1 86 ? -9.539 -6.066 12.656 1 95.31 86 ASN A O 1
ATOM 695 N N . GLU A 1 87 ? -10.18 -5.641 14.703 1 96.94 87 GLU A N 1
ATOM 696 C CA . GLU A 1 87 ? -10.242 -4.191 14.539 1 96.94 87 GLU A CA 1
ATOM 697 C C . GLU A 1 87 ? -8.883 -3.613 14.156 1 96.94 87 GLU A C 1
ATOM 699 O O . GLU A 1 87 ? -8.805 -2.668 13.375 1 96.94 87 GLU A O 1
ATOM 704 N N . LEU A 1 88 ? -7.867 -4.18 14.703 1 97.25 88 LEU A N 1
ATOM 705 C CA . LEU A 1 88 ? -6.52 -3.697 14.414 1 97.25 88 LEU A CA 1
ATOM 706 C C . LEU A 1 88 ? -6.176 -3.895 12.945 1 97.25 88 LEU A C 1
ATOM 708 O O . LEU A 1 88 ? -5.582 -3.012 12.32 1 97.25 88 LEU A O 1
ATOM 712 N N . ASN A 1 89 ? -6.555 -5.023 12.383 1 97.25 89 ASN A N 1
ATOM 713 C CA . ASN A 1 89 ? -6.281 -5.305 10.984 1 97.25 89 ASN A CA 1
ATOM 714 C C . ASN A 1 89 ? -7.008 -4.324 10.062 1 97.25 89 ASN A C 1
ATOM 716 O O . ASN A 1 89 ? -6.488 -3.951 9.008 1 97.25 89 ASN A O 1
ATOM 720 N N . VAL A 1 90 ? -8.156 -3.934 10.492 1 97.69 90 VAL A N 1
ATOM 721 C CA . VAL A 1 90 ? -8.914 -2.959 9.711 1 97.69 90 VAL A CA 1
ATOM 722 C C . VAL A 1 90 ? -8.164 -1.629 9.68 1 97.69 90 VAL A C 1
ATOM 724 O O . VAL A 1 90 ? -8.016 -1.02 8.617 1 97.69 90 VAL A O 1
ATOM 727 N N . TYR A 1 91 ? -7.688 -1.203 10.836 1 98.06 91 TYR A N 1
ATOM 728 C CA . TYR A 1 91 ? -6.93 0.041 10.891 1 98.06 91 TYR A CA 1
ATOM 729 C C . TYR A 1 91 ? -5.641 -0.072 10.086 1 98.06 91 TYR A C 1
ATOM 731 O O . TYR A 1 91 ? -5.277 0.85 9.352 1 98.06 91 TYR A O 1
ATOM 739 N N . LYS A 1 92 ? -4.996 -1.21 10.156 1 97.44 92 LYS A N 1
ATOM 740 C CA . LYS A 1 92 ? -3.795 -1.479 9.367 1 97.44 92 LYS A CA 1
ATOM 741 C C . LYS A 1 92 ? -4.07 -1.33 7.875 1 97.44 92 LYS A C 1
ATOM 743 O O . LYS A 1 92 ? -3.314 -0.671 7.16 1 97.44 92 LYS A O 1
ATOM 748 N N . TYR A 1 93 ? -5.113 -1.918 7.512 1 97.5 93 TYR A N 1
ATOM 749 C CA . TYR A 1 93 ? -5.492 -1.872 6.105 1 97.5 93 TYR A CA 1
ATOM 750 C C . TYR A 1 93 ? -5.664 -0.433 5.633 1 97.5 93 TYR A C 1
ATOM 752 O O . TYR A 1 93 ? -5.148 -0.052 4.578 1 97.5 93 TYR A O 1
ATOM 760 N N . LYS A 1 94 ? -6.383 0.305 6.395 1 97.69 94 LYS A N 1
ATOM 761 C CA . LYS A 1 94 ? -6.637 1.694 6.023 1 97.69 94 LYS A CA 1
ATOM 762 C C . LYS A 1 94 ? -5.336 2.486 5.934 1 97.69 94 LYS A C 1
ATOM 764 O O . LYS A 1 94 ? -5.121 3.234 4.977 1 97.69 94 LYS A O 1
ATOM 769 N N . CYS A 1 95 ? -4.477 2.311 6.867 1 97.75 95 CYS A N 1
ATOM 770 C CA . CYS A 1 95 ? -3.215 3.043 6.918 1 97.75 95 CYS A CA 1
ATOM 771 C C . CYS A 1 95 ? -2.305 2.641 5.762 1 97.75 95 CYS A C 1
ATOM 773 O O . CYS A 1 95 ? -1.833 3.496 5.012 1 97.75 95 CYS A O 1
ATOM 775 N N . TYR A 1 96 ? -2.109 1.34 5.559 1 97.62 96 TYR A N 1
ATOM 776 C CA . TYR A 1 96 ? -1.186 0.88 4.531 1 97.62 96 TYR A CA 1
ATOM 777 C C . TYR A 1 96 ? -1.739 1.156 3.137 1 97.62 96 TYR A C 1
ATOM 779 O O . TYR A 1 96 ? -0.982 1.433 2.205 1 97.62 96 TYR A O 1
ATOM 787 N N . SER A 1 97 ? -3.035 1.083 3.018 1 96.94 97 SER A N 1
ATOM 788 C CA . SER A 1 97 ? -3.648 1.464 1.749 1 96.94 97 SER A CA 1
ATOM 789 C C . SER A 1 97 ? -3.316 2.908 1.387 1 96.94 97 SER A C 1
ATOM 791 O O . SER A 1 97 ? -2.996 3.205 0.234 1 96.94 97 SER A O 1
ATOM 793 N N . SER A 1 98 ? -3.334 3.756 2.35 1 96.94 98 SER A N 1
ATOM 794 C CA . SER A 1 98 ? -3.016 5.16 2.129 1 96.94 98 SER A CA 1
ATOM 795 C C . SER A 1 98 ? -1.523 5.355 1.878 1 96.94 98 SER A C 1
ATOM 797 O O . SER A 1 98 ? -1.132 6.141 1.011 1 96.94 98 SER A O 1
ATOM 799 N N . MET A 1 99 ? -0.724 4.633 2.541 1 97.5 99 MET A N 1
ATOM 800 C CA . MET A 1 99 ? 0.729 4.766 2.461 1 97.5 99 MET A CA 1
ATOM 801 C C . MET A 1 99 ? 1.227 4.445 1.056 1 97.5 99 MET A C 1
ATOM 803 O O . MET A 1 99 ? 2.16 5.082 0.563 1 97.5 99 MET A O 1
ATOM 807 N N . PHE A 1 100 ? 0.55 3.459 0.415 1 96.94 100 PHE A N 1
ATOM 808 C CA . PHE A 1 100 ? 1.171 2.922 -0.79 1 96.94 100 PHE A CA 1
ATOM 809 C C . PHE A 1 100 ? 0.28 3.148 -2.006 1 96.94 100 PHE A C 1
ATOM 811 O O . PHE A 1 100 ? 0.522 2.584 -3.074 1 96.94 100 PHE A O 1
ATOM 818 N N . GLN A 1 101 ? -0.728 3.949 -1.814 1 91.69 101 GLN A N 1
ATOM 819 C CA . GLN A 1 101 ? -1.543 4.266 -2.982 1 91.69 101 GLN A CA 1
ATOM 820 C C . GLN A 1 101 ? -0.706 4.926 -4.074 1 91.69 101 GLN A C 1
ATOM 822 O O . GLN A 1 101 ? 0.271 5.617 -3.781 1 91.69 101 GLN A O 1
ATOM 827 N N . ASN A 1 102 ? -0.994 4.738 -5.289 1 90.19 102 ASN A N 1
ATOM 828 C CA . ASN A 1 102 ? -0.221 5.324 -6.379 1 90.19 102 ASN A CA 1
ATOM 829 C C . ASN A 1 102 ? -1.109 6.113 -7.336 1 90.19 102 ASN A C 1
ATOM 831 O O . ASN A 1 102 ? -0.751 6.316 -8.5 1 90.19 102 ASN A O 1
ATOM 835 N N . SER A 1 103 ? -2.262 6.547 -6.887 1 90.38 103 SER A N 1
ATOM 836 C CA . SER A 1 103 ? -3.189 7.309 -7.719 1 90.38 103 SER A CA 1
ATOM 837 C C . SER A 1 103 ? -2.84 8.789 -7.723 1 90.38 103 SER A C 1
ATOM 839 O O . SER A 1 103 ? -3.209 9.516 -8.648 1 90.38 103 SER A O 1
ATOM 841 N N . SER A 1 104 ? -2.082 9.18 -6.711 1 94.56 104 SER A N 1
ATOM 842 C CA . SER A 1 104 ? -1.772 10.602 -6.602 1 94.56 104 SER A CA 1
ATOM 843 C C . SER A 1 104 ? -0.304 10.828 -6.258 1 94.56 104 SER A C 1
ATOM 845 O O . SER A 1 104 ? 0.335 9.961 -5.656 1 94.56 104 SER A O 1
ATOM 847 N N . LEU A 1 105 ? 0.228 11.891 -6.723 1 96.62 105 LEU A N 1
ATOM 848 C CA . LEU A 1 105 ? 1.53 12.422 -6.336 1 96.62 105 LEU A CA 1
ATOM 849 C C . LEU A 1 105 ? 1.38 13.75 -5.613 1 96.62 105 LEU A C 1
ATOM 851 O O . LEU A 1 105 ? 0.819 14.703 -6.16 1 96.62 105 LEU A O 1
ATOM 855 N N . ILE A 1 106 ? 1.809 13.781 -4.395 1 98.19 106 ILE A N 1
ATOM 856 C CA . ILE A 1 106 ? 1.693 14.984 -3.572 1 98.19 106 ILE A CA 1
ATOM 857 C C . ILE A 1 106 ? 3.078 15.578 -3.336 1 98.19 106 ILE A C 1
ATOM 859 O O . ILE A 1 106 ? 3.947 14.93 -2.742 1 98.19 106 ILE A O 1
ATOM 863 N N . LEU A 1 107 ? 3.252 16.781 -3.795 1 98.44 107 LEU A N 1
ATOM 864 C CA . LEU A 1 107 ? 4.555 17.422 -3.697 1 98.44 107 LEU A CA 1
ATOM 865 C C . LEU A 1 107 ? 4.465 18.703 -2.863 1 98.44 107 LEU A C 1
ATOM 867 O O . LEU A 1 107 ? 3.502 19.469 -2.986 1 98.44 107 LEU A O 1
ATOM 871 N N . SER A 1 108 ? 5.336 18.844 -1.946 1 98.69 108 SER A N 1
ATOM 872 C CA . SER A 1 108 ? 5.625 20.141 -1.339 1 98.69 108 SER A CA 1
ATOM 873 C C . SER A 1 108 ? 6.926 20.719 -1.877 1 98.69 108 SER A C 1
ATOM 875 O O . SER A 1 108 ? 8.008 20.188 -1.619 1 98.69 108 SER A O 1
ATOM 877 N N . ILE A 1 109 ? 6.812 21.797 -2.555 1 98.69 109 ILE A N 1
ATOM 878 C CA . ILE A 1 109 ? 7.977 22.328 -3.264 1 98.69 109 ILE A CA 1
ATOM 879 C C . ILE A 1 109 ? 8.375 23.672 -2.672 1 98.69 109 ILE A C 1
ATOM 881 O O . ILE A 1 109 ? 7.531 24.547 -2.498 1 98.69 109 ILE A O 1
ATOM 885 N N . ALA A 1 110 ? 9.625 23.75 -2.354 1 98.31 110 ALA A N 1
ATOM 886 C CA . ALA A 1 110 ? 10.211 25.016 -1.927 1 98.31 110 ALA A CA 1
ATOM 887 C C . ALA A 1 110 ? 11.031 25.656 -3.051 1 98.31 110 ALA A C 1
ATOM 889 O O . ALA A 1 110 ? 12.188 25.297 -3.256 1 98.31 110 ALA A O 1
ATOM 890 N N . PRO A 1 111 ? 10.453 26.641 -3.691 1 98.25 111 PRO A N 1
ATOM 891 C CA . PRO A 1 111 ? 11.25 27.328 -4.719 1 98.25 111 PRO A CA 1
ATOM 892 C C . PRO A 1 111 ? 12.461 28.047 -4.141 1 98.25 111 PRO A C 1
ATOM 894 O O . PRO A 1 111 ? 13.422 28.328 -4.863 1 98.25 111 PRO A O 1
ATOM 897 N N . THR A 1 112 ? 12.336 28.375 -2.889 1 97.69 112 THR A N 1
ATOM 898 C CA . THR A 1 112 ? 13.422 28.953 -2.109 1 97.69 112 THR A CA 1
ATOM 899 C C . THR A 1 112 ? 13.266 28.625 -0.628 1 97.69 112 THR A C 1
ATOM 901 O O . THR A 1 112 ? 12.148 28.438 -0.145 1 97.69 112 THR A O 1
ATOM 904 N N . MET A 1 113 ? 14.406 28.578 0.042 1 95.62 113 MET A N 1
ATOM 905 C CA . MET A 1 113 ? 14.344 28.438 1.494 1 95.62 113 MET A CA 1
ATOM 906 C C . MET A 1 113 ? 14.477 29.797 2.184 1 95.62 113 MET A C 1
ATOM 908 O O . MET A 1 113 ? 14.344 29.891 3.406 1 95.62 113 MET A O 1
ATOM 912 N N . LYS A 1 114 ? 14.672 30.766 1.41 1 96.44 114 LYS A N 1
ATOM 913 C CA . LYS A 1 114 ? 14.766 32.125 1.976 1 96.44 114 LYS A CA 1
ATOM 914 C C . LYS A 1 114 ? 13.398 32.594 2.445 1 96.44 114 LYS A C 1
ATOM 916 O O . LYS A 1 114 ? 12.367 32.219 1.892 1 96.44 114 LYS A O 1
ATOM 921 N N . CYS A 1 115 ? 13.469 33.406 3.473 1 96.56 115 CYS A N 1
ATOM 922 C CA . CYS A 1 115 ? 12.258 34 4.012 1 96.56 115 CYS A CA 1
ATOM 923 C C . CYS A 1 115 ? 12.508 35.469 4.398 1 96.56 115 CYS A C 1
ATOM 925 O O . CYS A 1 115 ? 13.594 35.812 4.852 1 96.56 115 CYS A O 1
ATOM 927 N N . ASN A 1 116 ? 11.508 36.281 4.172 1 96.75 116 ASN A N 1
ATOM 928 C CA . ASN A 1 116 ? 11.648 37.688 4.52 1 96.75 116 ASN A CA 1
ATOM 929 C C . ASN A 1 116 ? 11.234 37.969 5.961 1 96.75 116 ASN A C 1
ATOM 931 O O . ASN A 1 116 ? 11.227 39.125 6.41 1 96.75 116 ASN A O 1
ATOM 935 N N . PHE A 1 117 ? 10.844 36.875 6.688 1 96.75 117 PHE A N 1
ATOM 936 C CA . PHE A 1 117 ? 10.5 37 8.102 1 96.75 117 PHE A CA 1
ATOM 937 C C . PHE A 1 117 ? 11.594 36.375 8.969 1 96.75 117 PHE A C 1
ATOM 939 O O . PHE A 1 117 ? 12.398 35.562 8.484 1 96.75 117 PHE A O 1
ATOM 946 N N . ASN A 1 118 ? 11.625 36.812 10.188 1 92.88 118 ASN A N 1
ATOM 947 C CA . ASN A 1 118 ? 12.531 36.25 11.195 1 92.88 118 ASN A CA 1
ATOM 948 C C . ASN A 1 118 ? 11.773 35.75 12.422 1 92.88 118 ASN A C 1
ATOM 950 O O . ASN A 1 118 ? 12.078 36.156 13.547 1 92.88 118 ASN A O 1
ATOM 954 N N . CYS A 1 119 ? 10.938 34.875 12.242 1 92.06 119 CYS A N 1
ATOM 955 C CA . CYS A 1 119 ? 10.156 34.312 13.344 1 92.06 119 CYS A CA 1
ATOM 956 C C . CYS A 1 119 ? 11.047 33.5 14.289 1 92.06 119 CYS A C 1
ATOM 958 O O . CYS A 1 119 ? 11.812 32.656 13.844 1 92.06 119 CYS A O 1
ATOM 960 N N . PHE A 1 120 ? 10.945 33.688 15.578 1 87.38 120 PHE A N 1
ATOM 961 C CA . PHE A 1 120 ? 11.914 33.156 16.531 1 87.38 120 PHE A CA 1
ATOM 962 C C . PHE A 1 120 ? 11.648 31.672 16.766 1 87.38 120 PHE A C 1
ATOM 964 O O . PHE A 1 120 ? 12.516 30.969 17.297 1 87.38 120 PHE A O 1
ATOM 971 N N . TYR A 1 121 ? 10.516 31.125 16.453 1 88.12 121 TYR A N 1
ATOM 972 C CA . TYR A 1 121 ? 10.18 29.719 16.703 1 88.12 121 TYR A CA 1
ATOM 973 C C . TYR A 1 121 ? 10.281 28.891 15.422 1 88.12 121 TYR A C 1
ATOM 975 O O . TYR A 1 121 ? 9.93 27.719 15.414 1 88.12 121 TYR A O 1
ATOM 983 N N . CYS A 1 122 ? 10.703 29.453 14.344 1 89 122 CYS A N 1
ATOM 984 C CA . CYS A 1 122 ? 10.656 28.828 13.031 1 89 122 CYS A CA 1
ATOM 985 C C . CYS A 1 122 ? 11.508 27.562 13.008 1 89 122 CYS A C 1
ATOM 987 O O . CYS A 1 122 ? 12.695 27.594 13.328 1 89 122 CYS A O 1
ATOM 989 N N . PHE A 1 123 ? 10.938 26.5 12.523 1 84.06 123 PHE A N 1
ATOM 990 C CA . PHE A 1 123 ? 11.656 25.234 12.484 1 84.06 123 PHE A CA 1
ATOM 991 C C . PHE A 1 123 ? 12.672 25.219 11.344 1 84.06 123 PHE A C 1
ATOM 993 O O . PHE A 1 123 ? 13.531 24.344 11.273 1 84.06 123 PHE A O 1
ATOM 1000 N N . GLU A 1 124 ? 12.594 26.188 10.477 1 86.12 124 GLU A N 1
ATOM 1001 C CA . GLU A 1 124 ? 13.516 26.266 9.344 1 86.12 124 GLU A CA 1
ATOM 1002 C C . GLU A 1 124 ? 14.727 27.125 9.68 1 86.12 124 GLU A C 1
ATOM 1004 O O . GLU A 1 124 ? 15.547 27.422 8.812 1 86.12 124 GLU A O 1
ATOM 1009 N N . ASP A 1 125 ? 14.766 27.453 10.914 1 83.06 125 ASP A N 1
ATOM 1010 C CA . ASP A 1 125 ? 15.922 28.25 11.32 1 83.06 125 ASP A CA 1
ATOM 1011 C C . ASP A 1 125 ? 17.219 27.531 10.992 1 83.06 125 ASP A C 1
ATOM 1013 O O . ASP A 1 125 ? 17.344 26.328 11.211 1 83.06 125 ASP A O 1
ATOM 1017 N N . GLY A 1 126 ? 18.141 28.25 10.438 1 79.69 126 GLY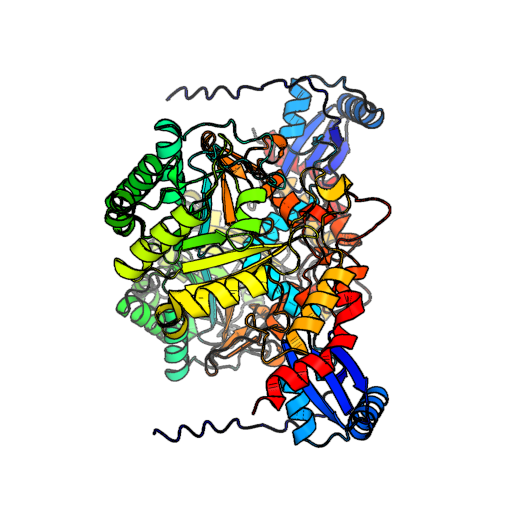 A N 1
ATOM 1018 C CA . GLY A 1 126 ? 19.422 27.672 10.062 1 79.69 126 GLY A CA 1
ATOM 1019 C C . GLY A 1 126 ? 19.453 27.172 8.625 1 79.69 126 GLY A C 1
ATOM 1020 O O . GLY A 1 126 ? 20.516 26.812 8.117 1 79.69 126 GLY A O 1
ATOM 1021 N N . LYS A 1 127 ? 18.312 27.188 7.969 1 84.44 127 LYS A N 1
ATOM 1022 C CA . LYS A 1 127 ? 18.234 26.641 6.621 1 84.44 127 LYS A CA 1
ATOM 1023 C C . LYS A 1 127 ? 17.781 27.703 5.617 1 84.44 127 LYS A C 1
ATOM 1025 O O . LYS A 1 127 ? 17.594 27.406 4.438 1 84.44 127 LYS A O 1
ATOM 1030 N N . LYS A 1 128 ? 17.703 28.859 6.051 1 83 128 LYS A N 1
ATOM 1031 C CA . LYS A 1 128 ? 17.078 29.906 5.25 1 83 128 LYS A CA 1
ATOM 1032 C C . LYS A 1 128 ? 18.062 30.516 4.262 1 83 128 LYS A C 1
ATOM 1034 O O . LYS A 1 128 ? 17.75 31.5 3.582 1 83 128 LYS A O 1
ATOM 1039 N N . ASN A 1 129 ? 19.141 29.938 4.145 1 82.5 129 ASN A N 1
ATOM 1040 C CA . ASN A 1 129 ? 20.156 30.5 3.252 1 82.5 129 ASN A CA 1
ATOM 1041 C C . ASN A 1 129 ? 20.188 29.781 1.908 1 82.5 129 ASN A C 1
ATOM 1043 O O . ASN A 1 129 ? 20.891 30.203 0.992 1 82.5 129 ASN A O 1
ATOM 1047 N N . ILE A 1 130 ? 19.375 28.781 1.812 1 83.25 130 ILE A N 1
ATOM 1048 C CA . ILE A 1 130 ? 19.312 28.062 0.544 1 83.25 130 ILE A CA 1
ATOM 1049 C C . ILE A 1 130 ? 18.484 28.859 -0.458 1 83.25 130 ILE A C 1
ATOM 1051 O O . ILE A 1 130 ? 17.297 29.109 -0.234 1 83.25 130 ILE A O 1
ATOM 1055 N N . GLY A 1 131 ? 19.109 29.203 -1.512 1 89.88 131 GLY A N 1
ATOM 1056 C CA . GLY A 1 131 ? 18.578 30.203 -2.42 1 89.88 131 GLY A CA 1
ATOM 1057 C C . GLY A 1 131 ? 17.516 29.672 -3.361 1 89.88 131 GLY A C 1
ATOM 1058 O O . GLY A 1 131 ? 16.828 28.703 -3.041 1 89.88 131 GLY A O 1
ATOM 1059 N N . LEU A 1 132 ? 17.328 30.375 -4.418 1 96.06 132 LEU A N 1
ATOM 1060 C CA . LEU A 1 132 ? 16.281 30.172 -5.398 1 96.06 132 LEU A CA 1
ATOM 1061 C C . LEU A 1 132 ? 16.562 28.938 -6.254 1 96.06 132 LEU A C 1
ATOM 1063 O O . LEU A 1 132 ? 17.719 28.703 -6.637 1 96.06 132 LEU A O 1
ATOM 1067 N N . MET A 1 133 ? 15.555 28.219 -6.547 1 97.56 133 MET A N 1
ATOM 1068 C CA . MET A 1 133 ? 15.641 27.078 -7.457 1 97.56 133 MET A CA 1
ATOM 1069 C C . MET A 1 133 ? 16.141 27.516 -8.828 1 97.56 133 MET A C 1
ATOM 1071 O O . MET A 1 133 ? 15.648 28.484 -9.398 1 97.56 133 MET A O 1
ATOM 1075 N N . SER A 1 134 ? 17.109 26.844 -9.375 1 97.38 134 SER A N 1
ATOM 1076 C CA . SER A 1 134 ? 17.688 27.188 -10.664 1 97.38 134 SER A CA 1
ATOM 1077 C C . SER A 1 134 ? 16.844 26.641 -11.82 1 97.38 134 SER A C 1
ATOM 1079 O O . SER A 1 134 ? 15.945 25.844 -11.609 1 97.38 134 SER A O 1
ATOM 1081 N N . ASP A 1 135 ? 17.219 27.141 -13 1 97.88 135 ASP A N 1
ATOM 1082 C CA . ASP A 1 135 ? 16.562 26.641 -14.211 1 97.88 135 ASP A CA 1
ATOM 1083 C C . ASP A 1 135 ? 16.781 25.141 -14.391 1 97.88 135 ASP A C 1
ATOM 1085 O O . ASP A 1 135 ? 15.875 24.422 -14.805 1 97.88 135 ASP A O 1
ATOM 1089 N N . ASP A 1 136 ? 17.969 24.781 -14.062 1 97.38 136 ASP A N 1
ATOM 1090 C CA . ASP A 1 136 ? 18.312 23.375 -14.211 1 97.38 136 ASP A CA 1
ATOM 1091 C C . ASP A 1 136 ? 17.453 22.5 -13.289 1 97.38 136 ASP A C 1
ATOM 1093 O O . ASP A 1 136 ? 16.906 21.484 -13.727 1 97.38 136 ASP A O 1
ATOM 1097 N N . ILE A 1 137 ? 17.312 22.844 -12.102 1 97.19 137 ILE A N 1
ATOM 1098 C CA . ILE A 1 137 ? 16.531 22.094 -11.133 1 97.19 137 ILE A CA 1
ATOM 1099 C C . ILE A 1 137 ? 15.055 22.109 -11.531 1 97.19 137 ILE A C 1
ATOM 1101 O O . ILE A 1 137 ? 14.359 21.094 -11.414 1 97.19 137 ILE A O 1
ATOM 1105 N N . GLU A 1 138 ? 14.562 23.266 -11.992 1 98.12 138 GLU A N 1
ATOM 1106 C CA . GLU A 1 138 ? 13.195 23.328 -12.5 1 98.12 138 GLU A CA 1
ATOM 1107 C C . GLU A 1 138 ? 12.969 22.297 -13.609 1 98.12 138 GLU A C 1
ATOM 1109 O O . GLU A 1 138 ? 11.961 21.594 -13.609 1 98.12 138 GLU A O 1
ATOM 1114 N N . SER A 1 139 ? 13.93 22.25 -14.516 1 97.81 139 SER A N 1
ATOM 1115 C CA . SER A 1 139 ? 13.82 21.312 -15.617 1 97.81 139 SER A CA 1
ATOM 1116 C C . SER A 1 139 ? 13.742 19.875 -15.117 1 97.81 139 SER A C 1
ATOM 1118 O O . SER A 1 139 ? 12.945 19.078 -15.609 1 97.81 139 SER A O 1
ATOM 1120 N N . ARG A 1 140 ? 14.555 19.594 -14.195 1 97.62 140 ARG A N 1
ATOM 1121 C CA . ARG A 1 140 ? 14.562 18.25 -13.617 1 97.62 140 ARG A CA 1
ATOM 1122 C C . ARG A 1 140 ? 13.258 17.969 -12.875 1 97.62 140 ARG A C 1
ATOM 1124 O O . ARG A 1 140 ? 12.758 16.844 -12.906 1 97.62 140 ARG A O 1
ATOM 1131 N N . LEU A 1 141 ? 12.773 18.938 -12.188 1 98.12 141 LEU A N 1
ATOM 1132 C CA . LEU A 1 141 ? 11.5 18.812 -11.492 1 98.12 141 LEU A CA 1
ATOM 1133 C C . LEU A 1 141 ? 10.367 18.531 -12.477 1 98.12 141 LEU A C 1
ATOM 1135 O O . LEU A 1 141 ? 9.555 17.641 -12.242 1 98.12 141 LEU A O 1
ATOM 1139 N N . ILE A 1 142 ? 10.375 19.25 -13.578 1 98 142 ILE A N 1
ATOM 1140 C CA . ILE A 1 142 ? 9.359 19.078 -14.602 1 98 142 ILE A CA 1
ATOM 1141 C C . ILE A 1 142 ? 9.438 17.672 -15.172 1 98 142 ILE A C 1
ATOM 1143 O O . ILE A 1 142 ? 8.406 17.016 -15.367 1 98 142 ILE A O 1
ATOM 1147 N N . LYS A 1 143 ? 10.594 17.219 -15.422 1 96.62 143 LYS A N 1
ATOM 1148 C CA . LYS A 1 143 ? 10.789 15.859 -15.914 1 96.62 143 LYS A CA 1
ATOM 1149 C C . LYS A 1 143 ? 10.266 14.836 -14.906 1 96.62 143 LYS A C 1
ATOM 1151 O O . LYS A 1 143 ? 9.578 13.891 -15.289 1 96.62 143 LYS A O 1
ATOM 1156 N N . PHE A 1 144 ? 10.602 15.016 -13.711 1 96.56 144 PHE A N 1
ATOM 1157 C CA . PHE A 1 144 ? 10.148 14.125 -12.648 1 96.56 144 PHE A CA 1
ATOM 1158 C C . PHE A 1 144 ? 8.633 14.062 -12.602 1 96.56 144 PHE A C 1
ATOM 1160 O O . PHE A 1 144 ? 8.047 12.977 -12.586 1 96.56 144 PHE A O 1
ATOM 1167 N N . ILE A 1 145 ? 7.996 15.266 -12.602 1 97.12 145 ILE A N 1
ATOM 1168 C CA . ILE A 1 145 ? 6.539 15.352 -12.547 1 97.12 145 ILE A CA 1
ATOM 1169 C C . ILE A 1 145 ? 5.938 14.703 -13.789 1 97.12 145 ILE A C 1
ATOM 1171 O O . ILE A 1 145 ? 4.922 14.008 -13.703 1 97.12 145 ILE A O 1
ATOM 1175 N N . SER A 1 146 ? 6.555 14.852 -14.906 1 95.88 146 SER A N 1
ATOM 1176 C CA . SER A 1 146 ? 6.059 14.312 -16.172 1 95.88 146 SER A CA 1
ATOM 1177 C C . SER A 1 146 ? 6.012 12.789 -16.141 1 95.88 146 SER A C 1
ATOM 1179 O O . SER A 1 146 ? 5.145 12.18 -16.766 1 95.88 146 SER A O 1
ATOM 1181 N N . LEU A 1 147 ? 6.91 12.195 -15.43 1 92.5 147 LEU A N 1
ATOM 1182 C CA . LEU A 1 147 ? 6.938 10.742 -15.305 1 92.5 147 LEU A CA 1
ATOM 1183 C C . LEU A 1 147 ? 5.727 10.242 -14.523 1 92.5 147 LEU A C 1
ATOM 1185 O O . LEU A 1 147 ? 5.41 9.055 -14.562 1 92.5 147 LEU A O 1
ATOM 1189 N N . HIS A 1 148 ? 5.062 11.109 -13.836 1 91.88 148 HIS A N 1
ATOM 1190 C CA . HIS A 1 148 ? 3.912 10.758 -13.008 1 91.88 148 HIS A CA 1
ATOM 1191 C C . HIS A 1 148 ? 2.625 11.352 -13.57 1 91.88 148 HIS A C 1
ATOM 1193 O O . HIS A 1 148 ? 1.63 11.477 -12.859 1 91.88 148 HIS A O 1
ATOM 1199 N N . ARG A 1 149 ? 2.52 11.664 -14.812 1 90.5 149 ARG A N 1
ATOM 1200 C CA . ARG A 1 149 ? 1.442 12.438 -15.422 1 90.5 149 ARG A CA 1
ATOM 1201 C C . ARG A 1 149 ? 0.128 11.664 -15.391 1 90.5 149 ARG A C 1
ATOM 1203 O O . ARG A 1 149 ? -0.945 12.25 -15.562 1 90.5 149 ARG A O 1
ATOM 1210 N N . GLN A 1 150 ? 0.199 10.391 -15.156 1 86.69 150 GLN A N 1
ATOM 1211 C CA . GLN A 1 150 ? -1.017 9.586 -15.102 1 86.69 150 GLN A CA 1
ATOM 1212 C C . GLN A 1 150 ? -1.676 9.672 -13.727 1 86.69 150 GLN A C 1
ATOM 1214 O O . GLN A 1 150 ? -2.818 9.242 -13.555 1 86.69 150 GLN A O 1
ATOM 1219 N N . GLN A 1 151 ? -0.973 10.242 -12.781 1 90.69 151 GLN A N 1
ATOM 1220 C CA . GLN A 1 151 ? -1.484 10.406 -11.43 1 90.69 151 GLN A CA 1
ATOM 1221 C C . GLN A 1 151 ? -2.139 11.773 -11.25 1 90.69 151 GLN A C 1
ATOM 1223 O O . GLN A 1 151 ? -1.934 12.68 -12.062 1 90.69 151 GLN A O 1
ATOM 1228 N N . GLU A 1 152 ? -2.951 11.828 -10.242 1 93.69 152 GLU A N 1
ATOM 1229 C CA . GLU A 1 152 ? -3.385 13.148 -9.781 1 93.69 152 GLU A CA 1
ATOM 1230 C C . GLU A 1 152 ? -2.252 13.891 -9.078 1 93.69 152 GLU A C 1
ATOM 1232 O O . GLU A 1 152 ? -1.749 13.43 -8.055 1 93.69 152 GLU A O 1
ATOM 1237 N N . ILE A 1 153 ? -1.879 15.055 -9.609 1 97.81 153 ILE A N 1
ATOM 1238 C CA . ILE A 1 153 ? -0.725 15.773 -9.078 1 97.81 153 ILE A CA 1
ATOM 1239 C C . ILE A 1 153 ? -1.197 16.953 -8.234 1 97.81 153 ILE A C 1
ATOM 1241 O O . ILE A 1 153 ? -1.994 17.781 -8.703 1 97.81 153 ILE A O 1
ATOM 1245 N N . HIS A 1 154 ? -0.769 16.984 -7.035 1 98.5 154 HIS A N 1
ATOM 1246 C CA . HIS A 1 154 ? -1.036 18.094 -6.133 1 98.5 154 HIS A CA 1
ATOM 1247 C C . HIS A 1 154 ? 0.261 18.719 -5.621 1 98.5 154 HIS A C 1
ATOM 1249 O O . HIS A 1 154 ? 1.139 18 -5.125 1 98.5 154 HIS A O 1
ATOM 1255 N N . ILE A 1 155 ? 0.37 19.984 -5.777 1 98.75 155 ILE A N 1
ATOM 1256 C CA . ILE A 1 155 ? 1.592 20.688 -5.383 1 98.75 155 ILE A CA 1
ATOM 1257 C C . ILE A 1 155 ? 1.277 21.703 -4.289 1 98.75 155 ILE A C 1
ATOM 1259 O O . ILE A 1 155 ? 0.376 22.531 -4.445 1 98.75 155 ILE A O 1
ATOM 1263 N N . THR A 1 156 ? 1.945 21.609 -3.227 1 98.81 156 THR A N 1
ATOM 1264 C CA . THR A 1 156 ? 1.912 22.656 -2.207 1 98.81 156 THR A CA 1
ATOM 1265 C C . THR A 1 156 ? 3.162 23.516 -2.285 1 98.81 156 THR A C 1
ATOM 1267 O O . THR A 1 156 ? 4.281 23.031 -2.109 1 98.81 156 THR A O 1
ATOM 1270 N N . TRP A 1 157 ? 2.912 24.781 -2.543 1 98.75 157 TRP A N 1
ATOM 1271 C CA . TRP A 1 157 ? 4.02 25.734 -2.549 1 98.75 157 TRP A CA 1
ATOM 1272 C C . TRP A 1 157 ? 4.379 26.156 -1.131 1 98.75 157 TRP A C 1
ATOM 1274 O O . TRP A 1 157 ? 3.535 26.688 -0.405 1 98.75 157 TRP A O 1
ATOM 1284 N N . PHE A 1 158 ? 5.57 25.844 -0.807 1 97.12 158 PHE A N 1
ATOM 1285 C CA . PHE A 1 158 ? 6.082 26.031 0.544 1 97.12 158 PHE A CA 1
ATOM 1286 C C . PHE A 1 158 ? 7.473 26.656 0.511 1 97.12 158 PHE A C 1
ATOM 1288 O O . PHE A 1 158 ? 7.785 27.438 -0.385 1 97.12 158 PHE A O 1
ATOM 1295 N N . GLY A 1 159 ? 8.305 26.391 1.599 1 94.44 159 GLY A N 1
ATOM 1296 C CA . GLY A 1 159 ? 9.641 26.953 1.717 1 94.44 159 GLY A CA 1
ATOM 1297 C C . GLY A 1 159 ? 9.781 27.922 2.879 1 94.44 159 GLY A C 1
ATOM 1298 O O . GLY A 1 159 ? 9.109 27.766 3.904 1 94.44 159 GLY A O 1
ATOM 1299 N N . GLY A 1 160 ? 10.922 28.766 2.697 1 95.06 160 GLY A N 1
ATOM 1300 C CA . GLY A 1 160 ? 10.859 29.891 3.613 1 95.06 160 GLY A CA 1
ATOM 1301 C C . GLY A 1 160 ? 9.633 30.75 3.416 1 95.06 160 GLY A C 1
ATOM 1302 O O . GLY A 1 160 ? 8.609 30.547 4.078 1 95.06 160 GLY A O 1
ATOM 1303 N N . GLU A 1 161 ? 9.766 31.562 2.438 1 97.44 161 GLU A N 1
ATOM 1304 C CA . GLU A 1 161 ? 8.602 32.25 1.891 1 97.44 161 GLU A CA 1
ATOM 1305 C C . GLU A 1 161 ? 8.461 31.984 0.393 1 97.44 161 GLU A C 1
ATOM 1307 O O . GLU A 1 161 ? 9.25 32.5 -0.406 1 97.44 161 GLU A O 1
ATOM 1312 N N . PRO A 1 162 ? 7.457 31.172 0.012 1 98.06 162 PRO A N 1
ATOM 1313 C CA . PRO A 1 162 ? 7.348 30.781 -1.394 1 98.06 162 PRO A CA 1
ATOM 1314 C C . PRO A 1 162 ? 7.168 31.969 -2.332 1 98.06 162 PRO A C 1
ATOM 1316 O O . PRO A 1 162 ? 7.617 31.922 -3.48 1 98.06 162 PRO A O 1
ATOM 1319 N N . LEU A 1 163 ? 6.555 33 -1.893 1 98.25 163 LEU A N 1
ATOM 1320 C CA . LEU A 1 163 ? 6.266 34.156 -2.76 1 98.25 163 LEU A CA 1
ATOM 1321 C C . LEU A 1 163 ? 7.539 34.906 -3.094 1 98.25 163 LEU A C 1
ATOM 1323 O O . LEU A 1 163 ? 7.559 35.719 -4.035 1 98.25 163 LEU A O 1
ATOM 1327 N N . LEU A 1 164 ? 8.617 34.719 -2.295 1 97.62 164 LEU A N 1
ATOM 1328 C CA . LEU A 1 164 ? 9.922 35.219 -2.693 1 97.62 164 LEU A CA 1
ATOM 1329 C C . LEU A 1 164 ? 10.398 34.562 -3.982 1 97.62 164 LEU A C 1
ATOM 1331 O O . LEU A 1 164 ? 11.234 35.125 -4.699 1 97.62 164 LEU A O 1
ATOM 1335 N N . GLY A 1 165 ? 9.914 33.375 -4.238 1 97.69 165 GLY A N 1
ATOM 1336 C CA . GLY A 1 165 ? 10.234 32.656 -5.461 1 97.69 165 GLY A CA 1
ATOM 1337 C C . GLY A 1 165 ? 9.055 32.531 -6.406 1 97.69 165 GLY A C 1
ATOM 1338 O O . GLY A 1 165 ? 8.906 31.531 -7.105 1 97.69 165 GLY A O 1
ATOM 1339 N N . PHE A 1 166 ? 8.266 33.562 -6.465 1 98.31 166 PHE A N 1
ATOM 1340 C CA . PHE A 1 166 ? 7.012 33.5 -7.215 1 98.31 166 PHE A CA 1
ATOM 1341 C C . PHE A 1 166 ? 7.281 33.281 -8.703 1 98.31 166 PHE A C 1
ATOM 1343 O O . PHE A 1 166 ? 6.559 32.562 -9.375 1 98.31 166 PHE A O 1
ATOM 1350 N N . ASP A 1 167 ? 8.312 33.906 -9.211 1 97.75 167 ASP A N 1
ATOM 1351 C CA . ASP A 1 167 ? 8.625 33.781 -10.633 1 97.75 167 ASP A CA 1
ATOM 1352 C C . ASP A 1 167 ? 8.914 32.312 -10.977 1 97.75 167 ASP A C 1
ATOM 1354 O O . ASP A 1 167 ? 8.531 31.844 -12.047 1 97.75 167 ASP A O 1
ATOM 1358 N N . ARG A 1 168 ? 9.562 31.688 -10.086 1 98.38 168 ARG A N 1
ATOM 1359 C CA . ARG A 1 168 ? 9.852 30.266 -10.273 1 98.38 168 ARG A CA 1
ATOM 1360 C C . ARG A 1 168 ? 8.57 29.438 -10.227 1 98.38 168 ARG A C 1
ATOM 1362 O O . ARG A 1 168 ? 8.375 28.547 -11.055 1 98.38 168 ARG A O 1
ATOM 1369 N N . ILE A 1 169 ? 7.707 29.703 -9.305 1 98.69 169 ILE A N 1
ATOM 1370 C CA . ILE A 1 169 ? 6.418 29.031 -9.188 1 98.69 169 ILE A CA 1
ATOM 1371 C C . ILE A 1 169 ? 5.625 29.203 -10.484 1 98.69 169 ILE A C 1
ATOM 1373 O O . ILE A 1 169 ? 5.105 28.234 -11.039 1 98.69 169 ILE A O 1
ATOM 1377 N N . TYR A 1 170 ? 5.613 30.469 -10.906 1 98.44 170 TYR A N 1
ATOM 1378 C CA . TYR A 1 170 ? 4.914 30.812 -12.141 1 98.44 170 TYR A CA 1
ATOM 1379 C C . TYR A 1 170 ? 5.473 30.031 -13.32 1 98.44 170 TYR A C 1
ATOM 1381 O O . TYR A 1 170 ? 4.715 29.453 -14.109 1 98.44 170 TYR A O 1
ATOM 1389 N N . SER A 1 171 ? 6.766 30 -13.422 1 98.5 171 SER A N 1
ATOM 1390 C CA . SER A 1 171 ? 7.441 29.297 -14.5 1 98.5 171 SER A CA 1
ATOM 1391 C C . SER A 1 171 ? 7.105 27.812 -14.492 1 98.5 171 SER A C 1
ATOM 1393 O O . SER A 1 171 ? 6.777 27.234 -15.531 1 98.5 171 SER A O 1
ATOM 1395 N N . ILE A 1 172 ? 7.168 27.156 -13.352 1 98.62 172 ILE A N 1
ATOM 1396 C CA . ILE A 1 172 ? 6.887 25.734 -13.211 1 98.62 172 ILE A CA 1
ATOM 1397 C C . ILE A 1 172 ? 5.457 25.453 -13.664 1 98.62 172 ILE A C 1
ATOM 1399 O O . ILE A 1 172 ? 5.223 24.531 -14.461 1 98.62 172 ILE A O 1
ATOM 1403 N N . CYS A 1 173 ? 4.523 26.266 -13.188 1 98.62 173 CYS A N 1
ATOM 1404 C CA . CYS A 1 173 ? 3.119 26.047 -13.523 1 98.62 173 CYS A CA 1
ATOM 1405 C C . CYS A 1 173 ? 2.875 26.266 -15.008 1 98.62 173 CYS A C 1
ATOM 1407 O O . CYS A 1 173 ? 2.115 25.516 -15.625 1 98.62 173 CYS A O 1
ATOM 1409 N N . LYS A 1 174 ? 3.496 27.297 -15.555 1 98.25 174 LYS A N 1
ATOM 1410 C CA . LYS A 1 174 ? 3.393 27.547 -16.984 1 98.25 174 LYS A CA 1
ATOM 1411 C C . LYS A 1 174 ? 3.881 26.359 -17.797 1 98.25 174 LYS A C 1
ATOM 1413 O O . LYS A 1 174 ? 3.229 25.938 -18.75 1 98.25 174 LYS A O 1
ATOM 1418 N N . HIS A 1 175 ? 5.008 25.812 -17.406 1 98.19 175 HIS A N 1
ATOM 1419 C CA . HIS A 1 175 ? 5.574 24.656 -18.094 1 98.19 175 HIS A CA 1
ATOM 1420 C C . HIS A 1 175 ? 4.652 23.438 -17.984 1 98.19 175 HIS A C 1
ATOM 1422 O O . HIS A 1 175 ? 4.434 22.734 -18.984 1 98.19 175 HIS A O 1
ATOM 1428 N N . LEU A 1 176 ? 4.133 23.172 -16.812 1 98.19 176 LEU A N 1
ATOM 1429 C CA . LEU A 1 176 ? 3.223 22.047 -16.625 1 98.19 176 LEU A CA 1
ATOM 1430 C C . LEU A 1 176 ? 1.99 22.188 -17.5 1 98.19 176 LEU A C 1
ATOM 1432 O O . LEU A 1 176 ? 1.538 21.203 -18.109 1 98.19 176 LEU A O 1
ATOM 1436 N N . ARG A 1 177 ? 1.45 23.375 -17.641 1 97.38 177 ARG A N 1
ATOM 1437 C CA . ARG A 1 177 ? 0.289 23.625 -18.484 1 97.38 177 ARG A CA 1
ATOM 1438 C C . ARG A 1 177 ? 0.626 23.406 -19.969 1 97.38 177 ARG A C 1
ATOM 1440 O O . ARG A 1 177 ? -0.17 22.844 -20.703 1 97.38 177 ARG A O 1
ATOM 1447 N N . GLN A 1 178 ? 1.758 23.812 -20.328 1 97.62 178 GLN A N 1
ATOM 1448 C CA . GLN A 1 178 ? 2.201 23.625 -21.703 1 97.62 178 GLN A CA 1
ATOM 1449 C C . GLN A 1 178 ? 2.299 22.156 -22.062 1 97.62 178 GLN A C 1
ATOM 1451 O O . GLN A 1 178 ? 2 21.75 -23.188 1 97.62 178 GLN A O 1
ATOM 1456 N N . LEU A 1 179 ? 2.68 21.391 -21.109 1 97.31 179 LEU A N 1
ATOM 1457 C CA . LEU A 1 179 ? 2.818 19.953 -21.312 1 97.31 179 LEU A CA 1
ATOM 1458 C C . LEU A 1 179 ? 1.482 19.25 -21.109 1 97.31 179 LEU A C 1
ATOM 1460 O O . LEU A 1 179 ? 1.41 18.016 -21.156 1 97.31 179 LEU A O 1
ATOM 1464 N N . LYS A 1 180 ? 0.442 19.969 -20.766 1 96.88 180 LYS A N 1
ATOM 1465 C CA . LYS A 1 180 ? -0.909 19.469 -20.547 1 96.88 180 LYS A CA 1
ATOM 1466 C C . LYS A 1 180 ? -0.941 18.484 -19.391 1 96.88 180 LYS A C 1
ATOM 1468 O O . LYS A 1 180 ? -1.651 17.469 -19.438 1 96.88 180 LYS A O 1
ATOM 1473 N N . ILE A 1 181 ? -0.09 18.75 -18.469 1 96.75 181 ILE A N 1
ATOM 1474 C CA . ILE A 1 181 ? -0.124 17.984 -17.234 1 96.75 181 ILE A CA 1
ATOM 1475 C C . ILE A 1 181 ? -1.143 18.594 -16.266 1 96.75 181 ILE A C 1
ATOM 1477 O O . ILE A 1 181 ? -1.038 19.766 -15.914 1 96.75 181 ILE A O 1
ATOM 1481 N N . LYS A 1 182 ? -2.109 17.781 -15.922 1 95.19 182 LYS A N 1
ATOM 1482 C CA . LYS A 1 182 ? -3.123 18.25 -14.984 1 95.19 182 LYS A CA 1
ATOM 1483 C C . LYS A 1 182 ? -2.576 18.297 -13.562 1 95.19 182 LYS A C 1
ATOM 1485 O O . LYS A 1 182 ? -1.955 17.328 -13.102 1 95.19 182 LYS A O 1
ATOM 1490 N N . PHE A 1 183 ? -2.764 19.438 -12.867 1 97.75 183 PHE A N 1
ATOM 1491 C CA . PHE A 1 183 ? -2.32 19.578 -11.484 1 97.75 183 PHE A CA 1
ATOM 1492 C C . PHE A 1 183 ? -3.213 20.562 -10.734 1 97.75 183 PHE A C 1
ATOM 1494 O O . PHE A 1 183 ? -3.965 21.328 -11.344 1 97.75 183 PHE A O 1
ATOM 1501 N N . ALA A 1 184 ? -3.268 20.406 -9.469 1 98 184 ALA A N 1
ATOM 1502 C CA . ALA A 1 184 ? -3.791 21.391 -8.523 1 98 184 ALA A CA 1
ATOM 1503 C C . ALA A 1 184 ? -2.721 21.812 -7.516 1 98 184 ALA A C 1
ATOM 1505 O O . ALA A 1 184 ? -1.721 21.109 -7.336 1 98 184 ALA A O 1
ATOM 1506 N N . SER A 1 185 ? -2.957 22.938 -6.961 1 98.44 185 SER A N 1
ATOM 1507 C CA . SER A 1 185 ? -1.938 23.375 -6.008 1 98.44 185 SER A CA 1
ATOM 1508 C C . SER A 1 185 ? -2.559 24.141 -4.844 1 98.44 185 SER A C 1
ATOM 1510 O O . SER A 1 185 ? -3.758 24.422 -4.852 1 98.44 185 SER A O 1
ATOM 1512 N N . ASP A 1 186 ? -1.832 24.266 -3.805 1 98.62 186 ASP A N 1
ATOM 1513 C CA . ASP A 1 186 ? -2.078 25.172 -2.682 1 98.62 186 ASP A CA 1
ATOM 1514 C C . ASP A 1 186 ? -0.791 25.859 -2.246 1 98.62 186 ASP A C 1
ATOM 1516 O O . ASP A 1 186 ? 0.284 25.594 -2.783 1 98.62 186 ASP A O 1
ATOM 1520 N N . MET A 1 187 ? -0.984 26.828 -1.386 1 98.62 187 MET A N 1
ATOM 1521 C CA . MET A 1 187 ? 0.177 27.609 -0.98 1 98.62 187 MET A CA 1
ATOM 1522 C C . MET A 1 187 ? 0.128 27.922 0.511 1 98.62 187 MET A C 1
ATOM 1524 O O . MET A 1 187 ? -0.93 28.25 1.046 1 98.62 187 MET A O 1
ATOM 1528 N N . ILE A 1 188 ? 1.239 27.75 1.148 1 98.38 188 ILE A N 1
ATOM 1529 C CA . ILE A 1 188 ? 1.434 28.203 2.52 1 98.38 188 ILE A CA 1
ATOM 1530 C C . ILE A 1 188 ? 2.396 29.391 2.537 1 98.38 188 ILE A C 1
ATOM 1532 O O . ILE A 1 188 ? 3.559 29.25 2.146 1 98.38 188 ILE A O 1
ATOM 1536 N N . THR A 1 189 ? 1.944 30.547 2.969 1 98.5 189 THR A N 1
ATOM 1537 C CA . THR A 1 189 ? 2.701 31.781 2.848 1 98.5 189 THR A CA 1
ATOM 1538 C C . THR A 1 189 ? 2.469 32.688 4.062 1 98.5 189 THR A C 1
ATOM 1540 O O . THR A 1 189 ? 1.502 32.5 4.805 1 98.5 189 THR A O 1
ATOM 1543 N N . ASN A 1 190 ? 3.441 33.562 4.301 1 97.88 190 ASN A N 1
ATOM 1544 C CA . ASN A 1 190 ? 3.215 34.562 5.344 1 97.88 190 ASN A CA 1
ATOM 1545 C C . ASN A 1 190 ? 2.322 35.688 4.848 1 97.88 190 ASN A C 1
ATOM 1547 O O . ASN A 1 190 ? 1.878 36.531 5.637 1 97.88 190 ASN A O 1
ATOM 1551 N N . GLY A 1 191 ? 2.023 35.75 3.586 1 98.31 191 GLY A N 1
ATOM 1552 C CA . GLY A 1 191 ? 1.006 36.625 3.018 1 98.31 191 GLY A CA 1
ATOM 1553 C C . GLY A 1 191 ? 1.509 38.031 2.748 1 98.31 191 GLY A C 1
ATOM 1554 O O . GLY A 1 191 ? 0.807 38.844 2.137 1 98.31 191 GLY A O 1
ATOM 1555 N N . SER A 1 192 ? 2.748 38.344 3.105 1 98.38 192 SER A N 1
ATOM 1556 C CA . SER A 1 192 ? 3.266 39.719 3.049 1 98.38 192 SER A CA 1
ATOM 1557 C C . SER A 1 192 ? 3.49 40.156 1.607 1 98.38 192 SER A C 1
ATOM 1559 O O . SER A 1 192 ? 3.469 41.375 1.312 1 98.38 192 SER A O 1
ATOM 1561 N N . LEU A 1 193 ? 3.646 39.188 0.723 1 98.19 193 LEU A N 1
ATOM 1562 C CA . LEU A 1 193 ? 4.008 39.531 -0.645 1 98.19 193 LEU A CA 1
ATOM 1563 C C . LEU A 1 193 ? 2.828 39.344 -1.589 1 98.19 193 LEU A C 1
ATOM 1565 O O . LEU A 1 193 ? 2.98 39.438 -2.809 1 98.19 193 LEU A O 1
ATOM 1569 N N . LEU A 1 194 ? 1.671 39.062 -1.021 1 97.69 194 LEU A N 1
ATOM 1570 C CA . LEU A 1 194 ? 0.471 38.875 -1.825 1 97.69 194 LEU A CA 1
ATOM 1571 C C . LEU A 1 194 ? -0.106 40.188 -2.285 1 97.69 194 LEU A C 1
ATOM 1573 O O . LEU A 1 194 ? -1.247 40.531 -1.956 1 97.69 194 LEU A O 1
ATOM 1577 N N . ASN A 1 195 ? 0.601 40.875 -3.102 1 96.25 195 ASN A N 1
ATOM 1578 C CA . ASN A 1 195 ? 0.125 42.156 -3.639 1 96.25 195 ASN A CA 1
ATOM 1579 C C . ASN A 1 195 ? -0.72 41.969 -4.891 1 96.25 195 ASN A C 1
ATOM 1581 O O . ASN A 1 195 ? -0.895 40.812 -5.355 1 96.25 195 ASN A O 1
ATOM 1585 N N . GLU A 1 196 ? -1.213 43.031 -5.383 1 95.81 196 GLU A N 1
ATOM 1586 C CA . GLU A 1 196 ? -2.154 42.969 -6.496 1 95.81 196 GLU A CA 1
ATOM 1587 C C . GLU A 1 196 ? -1.518 42.312 -7.723 1 95.81 196 GLU A C 1
ATOM 1589 O O . GLU A 1 196 ? -2.164 41.531 -8.43 1 95.81 196 GLU A O 1
ATOM 1594 N N . SER A 1 197 ? -0.311 42.656 -7.961 1 96.25 197 SER A N 1
ATOM 1595 C CA . SER A 1 197 ? 0.393 42.094 -9.117 1 96.25 197 SER A CA 1
ATOM 1596 C C . SER A 1 197 ? 0.474 40.594 -9.047 1 96.25 197 SER A C 1
ATOM 1598 O O . SER A 1 197 ? 0.269 39.906 -10.047 1 96.25 197 SER A O 1
ATOM 1600 N N . ILE A 1 198 ? 0.771 40.062 -7.902 1 97.56 198 ILE A N 1
ATOM 1601 C CA . ILE A 1 198 ? 0.863 38.625 -7.699 1 97.56 198 ILE A CA 1
ATOM 1602 C C . ILE A 1 198 ? -0.528 38 -7.789 1 97.56 198 ILE A C 1
ATOM 1604 O O . ILE A 1 198 ? -0.711 36.969 -8.445 1 97.56 198 ILE A O 1
ATOM 1608 N N . ILE A 1 199 ? -1.515 38.625 -7.203 1 97.56 199 ILE A N 1
ATOM 1609 C CA . ILE A 1 199 ? -2.881 38.125 -7.16 1 97.56 199 ILE A CA 1
ATOM 1610 C C . ILE A 1 199 ? -3.408 37.938 -8.578 1 97.56 199 ILE A C 1
ATOM 1612 O O . ILE A 1 199 ? -4.082 36.938 -8.875 1 97.56 199 ILE A O 1
ATOM 1616 N N . GLN A 1 200 ? -3.021 38.812 -9.469 1 95.81 200 GLN A N 1
ATOM 1617 C CA . GLN A 1 200 ? -3.488 38.781 -10.852 1 95.81 200 GLN A CA 1
ATOM 1618 C C . GLN A 1 200 ? -2.906 37.594 -11.594 1 95.81 200 GLN A C 1
ATOM 1620 O O . GLN A 1 200 ? -3.434 37.156 -12.633 1 95.81 200 GLN A O 1
ATOM 1625 N N . LYS A 1 201 ? -1.879 37.031 -11.031 1 96.75 201 LYS A N 1
ATOM 1626 C CA . LYS A 1 201 ? -1.176 35.938 -11.711 1 96.75 201 LYS A CA 1
ATOM 1627 C C . LYS A 1 201 ? -1.468 34.594 -11.047 1 96.75 201 LYS A C 1
ATOM 1629 O O . LYS A 1 201 ? -0.929 33.562 -11.453 1 96.75 201 LYS A O 1
ATOM 1634 N N . LEU A 1 202 ? -2.344 34.531 -10.109 1 97.75 202 LEU A N 1
ATOM 1635 C CA . LEU A 1 202 ? -2.533 33.344 -9.305 1 97.75 202 LEU A CA 1
ATOM 1636 C C . LEU A 1 202 ? -3.309 32.281 -10.078 1 97.75 202 LEU A C 1
ATOM 1638 O O . LEU A 1 202 ? -3.275 31.094 -9.734 1 97.75 202 LEU A O 1
ATOM 1642 N N . ASP A 1 203 ? -4 32.625 -11.156 1 95.62 203 ASP A N 1
ATOM 1643 C CA . ASP A 1 203 ? -4.855 31.703 -11.898 1 95.62 203 ASP A CA 1
ATOM 1644 C C . ASP A 1 203 ? -4.043 30.547 -12.484 1 95.62 203 ASP A C 1
ATOM 1646 O O . ASP A 1 203 ? -4.496 29.406 -12.484 1 95.62 203 ASP A O 1
ATOM 1650 N N . ILE A 1 204 ? -2.863 30.844 -12.922 1 96.06 204 ILE A N 1
ATOM 1651 C CA . ILE A 1 204 ? -2.033 29.859 -13.594 1 96.06 204 ILE A CA 1
ATOM 1652 C C . ILE A 1 204 ? -1.646 28.75 -12.609 1 96.06 204 ILE A C 1
ATOM 1654 O O . ILE A 1 204 ? -1.262 27.656 -13.023 1 96.06 204 ILE A O 1
ATOM 1658 N N . LEU A 1 205 ? -1.759 28.984 -11.336 1 97.5 205 LEU A N 1
ATOM 1659 C CA . LEU A 1 205 ? -1.308 28.047 -10.312 1 97.5 205 LEU A CA 1
ATOM 1660 C C . LEU A 1 205 ? -2.395 27.031 -9.992 1 97.5 205 LEU A C 1
ATOM 1662 O O . LEU A 1 205 ? -2.131 26.016 -9.328 1 97.5 205 LEU A O 1
ATOM 1666 N N . ASN A 1 206 ? -3.641 27.203 -10.414 1 97.19 206 ASN A N 1
ATOM 1667 C CA . ASN A 1 206 ? -4.77 26.344 -10.102 1 97.19 206 ASN A CA 1
ATOM 1668 C C . ASN A 1 206 ? -4.863 26.062 -8.602 1 97.19 206 ASN A C 1
ATOM 1670 O O . ASN A 1 206 ? -4.957 24.906 -8.188 1 97.19 206 ASN A O 1
ATOM 1674 N N . LEU A 1 207 ? -4.84 27.156 -7.824 1 97.31 207 LEU A N 1
ATOM 1675 C CA . LEU A 1 207 ? -4.848 27.062 -6.367 1 97.31 207 LEU A CA 1
ATOM 1676 C C . LEU A 1 207 ? -6.203 26.594 -5.855 1 97.31 207 LEU A C 1
ATOM 1678 O O . LEU A 1 207 ? -7.238 27.172 -6.207 1 97.31 207 LEU A O 1
ATOM 1682 N N . LYS A 1 208 ? -6.133 25.562 -5.012 1 94.81 208 LYS A N 1
ATOM 1683 C CA . LYS A 1 208 ? -7.336 25.109 -4.316 1 94.81 208 LYS A CA 1
ATOM 1684 C C . LYS A 1 208 ? -7.566 25.922 -3.039 1 94.81 208 LYS A C 1
ATOM 1686 O O . LYS A 1 208 ? -8.711 26.109 -2.619 1 94.81 208 LYS A O 1
ATOM 1691 N N . TYR A 1 209 ? -6.516 26.328 -2.445 1 96.25 209 TYR A N 1
ATOM 1692 C CA . TYR A 1 209 ? -6.59 27.219 -1.301 1 96.25 209 TYR A CA 1
ATOM 1693 C C . TYR A 1 209 ? -5.234 27.859 -1.02 1 96.25 209 TYR A C 1
ATOM 1695 O O . TYR A 1 209 ? -4.215 27.438 -1.572 1 96.25 209 TYR A O 1
ATOM 1703 N N . ILE A 1 210 ? -5.273 28.906 -0.217 1 98.56 210 ILE A N 1
ATOM 1704 C CA . ILE A 1 210 ? -4.086 29.562 0.328 1 98.56 210 ILE A CA 1
ATOM 1705 C C . ILE A 1 210 ? -4.156 29.562 1.854 1 98.56 210 ILE A C 1
ATOM 1707 O O . ILE A 1 210 ? -5.203 29.859 2.43 1 98.56 210 ILE A O 1
ATOM 1711 N N . GLN A 1 211 ? -3.086 29.141 2.445 1 98.5 211 GLN A N 1
ATOM 1712 C CA . GLN A 1 211 ? -2.955 29.281 3.891 1 98.5 211 GLN A CA 1
ATOM 1713 C C . GLN A 1 211 ? -2.041 30.453 4.246 1 98.5 211 GLN A C 1
ATOM 1715 O O . GLN A 1 211 ? -0.904 30.531 3.775 1 98.5 211 GLN A O 1
ATOM 1720 N N . ILE A 1 212 ? -2.547 31.344 5.035 1 98.5 212 ILE A N 1
ATOM 1721 C CA . ILE A 1 212 ? -1.761 32.469 5.523 1 98.5 212 ILE A CA 1
ATOM 1722 C C . ILE A 1 212 ? -1.58 32.344 7.039 1 98.5 212 ILE A C 1
ATOM 1724 O O . ILE A 1 212 ? -2.545 32.125 7.766 1 98.5 212 ILE A O 1
ATOM 1728 N N . SER A 1 213 ? -0.396 32.531 7.477 1 97.69 213 SER A N 1
ATOM 1729 C CA . SER A 1 213 ? -0.073 32.406 8.898 1 97.69 213 SER A CA 1
ATOM 1730 C C . SER A 1 213 ? -0.232 33.75 9.602 1 97.69 213 SER A C 1
ATOM 1732 O O . SER A 1 213 ? 0.36 34.75 9.188 1 97.69 213 SER A O 1
ATOM 1734 N N . LEU A 1 214 ? -1.012 33.75 10.609 1 97.44 214 LEU A N 1
ATOM 1735 C CA . LEU A 1 214 ? -1.17 34.875 11.539 1 97.44 214 LEU A CA 1
ATOM 1736 C C . LEU A 1 214 ? -1.119 34.406 12.984 1 97.44 214 LEU A C 1
ATOM 1738 O O . LEU A 1 214 ? -1.968 33.625 13.406 1 97.44 214 LEU A O 1
ATOM 1742 N N . ASP A 1 215 ? -0.178 34.938 13.719 1 96.88 215 ASP A N 1
ATOM 1743 C CA . ASP A 1 215 ? 0.037 34.406 15.062 1 96.88 215 ASP A CA 1
ATOM 1744 C C . ASP A 1 215 ? -0.684 35.25 16.109 1 96.88 215 ASP A C 1
ATOM 1746 O O . ASP A 1 215 ? -0.441 35.094 17.312 1 96.88 215 ASP A O 1
ATOM 1750 N N . GLY A 1 216 ? -1.507 36.062 15.797 1 96.31 216 GLY A N 1
ATOM 1751 C CA . GLY A 1 216 ? -2.273 36.969 16.641 1 96.31 216 GLY A CA 1
ATOM 1752 C C . GLY A 1 216 ? -2.605 38.281 15.961 1 96.31 216 GLY A C 1
ATOM 1753 O O . GLY A 1 216 ? -2.402 38.438 14.758 1 96.31 216 GLY A O 1
ATOM 1754 N N . ILE A 1 217 ? -3.217 39.125 16.75 1 96.94 217 ILE A N 1
ATOM 1755 C CA . ILE A 1 217 ? -3.451 40.469 16.234 1 96.94 217 ILE A CA 1
ATOM 1756 C C . ILE A 1 217 ? -2.139 41.25 16.203 1 96.94 217 ILE A C 1
ATOM 1758 O O . ILE A 1 217 ? -1.073 40.688 16.484 1 96.94 217 ILE A O 1
ATOM 1762 N N . ALA A 1 218 ? -2.223 42.5 15.797 1 97.56 218 ALA A N 1
ATOM 1763 C CA . ALA A 1 218 ? -1.04 43.281 15.484 1 97.56 218 ALA A CA 1
ATOM 1764 C C . ALA A 1 218 ? -0.021 43.25 16.625 1 97.56 218 ALA A C 1
ATOM 1766 O O . ALA A 1 218 ? 1.147 42.906 16.391 1 97.56 218 ALA A O 1
ATOM 1767 N N . GLU A 1 219 ? -0.421 43.469 17.844 1 96.44 219 GLU A N 1
ATOM 1768 C CA . GLU A 1 219 ? 0.469 43.531 19 1 96.44 219 GLU A CA 1
ATOM 1769 C C . GLU A 1 219 ? 1.217 42.219 19.203 1 96.44 219 GLU A C 1
ATOM 1771 O O . GLU A 1 219 ? 2.414 42.219 19.484 1 96.44 219 GLU A O 1
ATOM 1776 N N . THR A 1 220 ? 0.572 41.156 19 1 97.19 220 THR A N 1
ATOM 1777 C CA . THR A 1 220 ? 1.143 39.812 19.219 1 97.19 220 THR A CA 1
ATOM 1778 C C . THR A 1 220 ? 1.89 39.344 17.969 1 97.19 220 THR A C 1
ATOM 1780 O O . THR A 1 220 ? 3.041 38.906 18.062 1 97.19 220 THR A O 1
ATOM 1783 N N . HIS A 1 221 ? 1.268 39.438 16.844 1 97.88 221 HIS A N 1
ATOM 1784 C CA . HIS A 1 221 ? 1.828 38.969 15.578 1 97.88 221 HIS A CA 1
ATOM 1785 C C . HIS A 1 221 ? 3.156 39.656 15.273 1 97.88 221 HIS A C 1
ATOM 1787 O O . HIS A 1 221 ? 4.117 39 14.867 1 97.88 221 HIS A O 1
ATOM 1793 N N . ASP A 1 222 ? 3.213 40.938 15.508 1 97.75 222 ASP A N 1
ATOM 1794 C CA . ASP A 1 222 ? 4.379 41.719 15.125 1 97.75 222 ASP A CA 1
ATOM 1795 C C . ASP A 1 222 ? 5.539 41.5 16.094 1 97.75 222 ASP A C 1
ATOM 1797 O O . ASP A 1 222 ? 6.641 42 15.875 1 97.75 222 ASP A O 1
ATOM 1801 N N . LYS A 1 223 ? 5.371 40.781 17.109 1 95.44 223 LYS A N 1
ATOM 1802 C CA . LYS A 1 223 ? 6.449 40.344 18 1 95.44 223 LYS A CA 1
ATOM 1803 C C . LYS A 1 223 ? 6.965 38.969 17.594 1 95.44 223 LYS A C 1
ATOM 1805 O O . LYS A 1 223 ? 8.078 38.562 17.953 1 95.44 223 LYS A O 1
ATOM 1810 N N . ARG A 1 224 ? 6.152 38.25 16.891 1 95 224 ARG A N 1
ATOM 1811 C CA . ARG A 1 224 ? 6.457 36.844 16.594 1 95 224 ARG A CA 1
ATOM 1812 C C . ARG A 1 224 ? 6.871 36.688 15.141 1 95 224 ARG A C 1
ATOM 1814 O O . ARG A 1 224 ? 7.785 35.906 14.828 1 95 224 ARG A O 1
ATOM 1821 N N . ARG A 1 225 ? 6.211 37.312 14.266 1 96.44 225 ARG A N 1
ATOM 1822 C CA . ARG A 1 225 ? 6.43 37.219 12.828 1 96.44 225 ARG A CA 1
ATOM 1823 C C . ARG A 1 225 ? 6.805 38.562 12.234 1 96.44 225 ARG A C 1
ATOM 1825 O O . ARG A 1 225 ? 6.047 39.125 11.445 1 96.44 225 ARG A O 1
ATOM 1832 N N . ILE A 1 226 ? 8.031 38.938 12.523 1 95.19 226 ILE A N 1
ATOM 1833 C CA . ILE A 1 226 ? 8.562 40.25 12.133 1 95.19 226 ILE A CA 1
ATOM 1834 C C . ILE A 1 226 ? 9.406 40.094 10.875 1 95.19 226 ILE A C 1
ATOM 1836 O O . ILE A 1 226 ? 9.977 39.031 10.625 1 95.19 226 ILE A O 1
ATOM 1840 N N . PHE A 1 227 ? 9.383 41.188 10.102 1 97.12 227 PHE A N 1
ATOM 1841 C CA . PHE A 1 227 ? 10.297 41.188 8.969 1 97.12 227 PHE A CA 1
ATOM 1842 C C . PHE A 1 227 ? 11.742 41.094 9.43 1 97.12 227 PHE A C 1
ATOM 1844 O O . PHE A 1 227 ? 12.055 41.406 10.586 1 97.12 227 PHE A O 1
ATOM 1851 N N . ASN A 1 228 ? 12.586 40.719 8.5 1 94.94 228 ASN A N 1
ATOM 1852 C CA . ASN A 1 228 ? 14.008 40.594 8.797 1 94.94 228 ASN A CA 1
ATOM 1853 C C . ASN A 1 228 ? 14.57 41.938 9.312 1 94.94 228 ASN A C 1
ATOM 1855 O O . ASN A 1 228 ? 15.492 41.938 10.133 1 94.94 228 ASN A O 1
ATOM 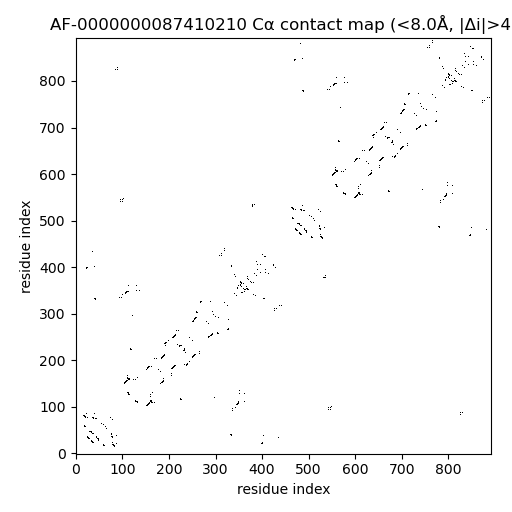1859 N N . ASN A 1 229 ? 14.023 43 8.812 1 94.94 229 ASN A N 1
ATOM 1860 C CA . ASN A 1 229 ? 14.508 44.344 9.211 1 94.94 229 ASN A CA 1
ATOM 1861 C C . ASN A 1 229 ? 13.852 44.812 10.508 1 94.94 229 ASN A C 1
ATOM 1863 O O . ASN A 1 229 ? 14.047 45.938 10.93 1 94.94 229 ASN A O 1
ATOM 1867 N N . GLY A 1 230 ? 12.984 44.062 11.07 1 94.12 230 GLY A N 1
ATOM 1868 C CA . GLY A 1 230 ? 12.359 44.375 12.344 1 94.12 230 GLY A CA 1
ATOM 1869 C C . GLY A 1 230 ? 11.016 45.062 12.195 1 94.12 230 GLY A C 1
ATOM 1870 O O . GLY A 1 230 ? 10.312 45.312 13.18 1 94.12 230 GLY A O 1
ATOM 1871 N N . ALA A 1 231 ? 10.609 45.375 11.047 1 96.88 231 ALA A N 1
ATOM 1872 C CA . ALA A 1 231 ? 9.352 46.062 10.797 1 96.88 231 ALA A CA 1
ATOM 1873 C C . ALA A 1 231 ? 8.156 45.156 11.07 1 96.88 231 ALA A C 1
ATOM 1875 O O . ALA A 1 231 ? 8.25 43.938 10.906 1 96.88 231 ALA A O 1
ATOM 1876 N N . PRO A 1 232 ? 7.07 45.75 11.57 1 97.31 232 PRO A N 1
ATOM 1877 C CA . PRO A 1 232 ? 5.848 44.969 11.75 1 97.31 232 PRO A CA 1
ATOM 1878 C C . PRO A 1 232 ? 5.246 44.5 10.422 1 97.31 232 PRO A C 1
ATOM 1880 O O . PRO A 1 232 ? 5.516 45.094 9.375 1 97.31 232 PRO A O 1
ATOM 1883 N N . SER A 1 233 ? 4.457 43.438 10.492 1 98.12 233 SER A N 1
ATOM 1884 C CA . SER A 1 233 ? 3.969 42.875 9.242 1 98.12 233 SER A CA 1
ATOM 1885 C C . SER A 1 233 ? 2.451 42.719 9.258 1 98.12 233 SER A C 1
ATOM 1887 O O . SER A 1 233 ? 1.827 42.531 8.211 1 98.12 233 SER A O 1
ATOM 1889 N N . PHE A 1 234 ? 1.777 42.781 10.375 1 98.38 234 PHE A N 1
ATOM 1890 C CA . PHE A 1 234 ? 0.375 42.438 10.547 1 98.38 234 PHE A CA 1
ATOM 1891 C C . PHE A 1 234 ? -0.513 43.25 9.617 1 98.38 234 PHE A C 1
ATOM 1893 O O . PHE A 1 234 ? -1.287 42.688 8.836 1 98.38 234 PHE A O 1
ATOM 1900 N N . ASN A 1 235 ? -0.392 44.562 9.625 1 98.25 235 ASN A N 1
ATOM 1901 C CA . ASN A 1 235 ? -1.27 45.438 8.852 1 98.25 235 ASN A CA 1
ATOM 1902 C C . ASN A 1 235 ? -1.13 45.188 7.352 1 98.25 235 ASN A C 1
ATOM 1904 O O . ASN A 1 235 ? -2.121 45.219 6.621 1 98.25 235 ASN A O 1
ATOM 1908 N N . LEU A 1 236 ? 0.07 45.031 6.957 1 98.19 236 LEU A N 1
ATOM 1909 C CA . LEU A 1 236 ? 0.314 44.75 5.547 1 98.19 236 LEU A CA 1
ATOM 1910 C C . LEU A 1 236 ? -0.381 43.469 5.121 1 98.19 236 LEU A C 1
ATOM 1912 O O . LEU A 1 236 ? -1.016 43.406 4.066 1 98.19 236 LEU A O 1
ATOM 1916 N N . ILE A 1 237 ? -0.265 42.438 5.914 1 98.62 237 ILE A N 1
ATOM 1917 C CA . ILE A 1 237 ? -0.857 41.125 5.609 1 98.62 237 ILE A CA 1
ATOM 1918 C C . ILE A 1 237 ? -2.377 41.25 5.562 1 98.62 237 ILE A C 1
ATOM 1920 O O . ILE A 1 237 ? -3.023 40.688 4.668 1 98.62 237 ILE A O 1
ATOM 1924 N N . ILE A 1 238 ? -2.957 42 6.496 1 98.62 238 ILE A N 1
ATOM 1925 C CA . ILE A 1 238 ? -4.402 42.188 6.539 1 98.62 238 ILE A CA 1
ATOM 1926 C C . ILE A 1 238 ? -4.867 42.875 5.262 1 98.62 238 ILE A C 1
ATOM 1928 O O . ILE A 1 238 ? -5.879 42.5 4.676 1 98.62 238 ILE A O 1
ATOM 1932 N N . GLU A 1 239 ? -4.152 43.906 4.871 1 98.25 239 GLU A N 1
ATOM 1933 C CA . GLU A 1 239 ? -4.484 44.594 3.625 1 98.25 239 GLU A CA 1
ATOM 1934 C C . GLU A 1 239 ? -4.418 43.656 2.436 1 98.25 239 GLU A C 1
ATOM 1936 O O . GLU A 1 239 ? -5.281 43.688 1.557 1 98.25 239 GLU A O 1
ATOM 1941 N N . ASN A 1 240 ? -3.393 42.875 2.408 1 98.56 240 ASN A N 1
ATOM 1942 C CA . ASN A 1 240 ? -3.24 41.875 1.333 1 98.56 240 ASN A CA 1
ATOM 1943 C C . ASN A 1 240 ? -4.371 40.875 1.342 1 98.56 240 ASN A C 1
ATOM 1945 O O . ASN A 1 240 ? -4.852 40.438 0.284 1 98.56 240 ASN A O 1
ATOM 1949 N N . ILE A 1 241 ? -4.781 40.406 2.543 1 98.38 241 ILE A N 1
ATOM 1950 C CA . ILE A 1 241 ? -5.906 39.469 2.68 1 98.38 241 ILE A CA 1
ATOM 1951 C C . ILE A 1 241 ? -7.168 40.125 2.109 1 98.38 241 ILE A C 1
ATOM 1953 O O . ILE A 1 241 ? -7.91 39.469 1.355 1 98.38 241 ILE A O 1
ATOM 1957 N N . ARG A 1 242 ? -7.367 41.375 2.416 1 98 242 ARG A N 1
ATOM 1958 C CA . ARG A 1 242 ? -8.531 42.094 1.904 1 98 242 ARG A CA 1
ATOM 1959 C C . ARG A 1 242 ? -8.539 42.125 0.38 1 98 242 ARG A C 1
ATOM 1961 O O . ARG A 1 242 ? -9.57 41.875 -0.246 1 98 242 ARG A O 1
ATOM 1968 N N . LYS A 1 243 ? -7.402 42.438 -0.185 1 97.81 243 LYS A N 1
ATOM 1969 C CA . LYS A 1 243 ? -7.281 42.469 -1.64 1 97.81 243 LYS A CA 1
ATOM 1970 C C . LYS A 1 243 ? -7.555 41.062 -2.223 1 97.81 243 LYS A C 1
ATOM 1972 O O . LYS A 1 243 ? -8.297 40.938 -3.197 1 97.81 243 LYS A O 1
ATOM 1977 N N . LEU A 1 244 ? -6.984 40.031 -1.629 1 98 244 LEU A N 1
ATOM 1978 C CA . LEU A 1 244 ? -7.098 38.688 -2.129 1 98 244 LEU A CA 1
ATOM 1979 C C . LEU A 1 244 ? -8.555 38.25 -2.172 1 98 244 LEU A C 1
ATOM 1981 O O . LEU A 1 244 ? -9.031 37.75 -3.203 1 98 244 LEU A O 1
ATOM 1985 N N . VAL A 1 245 ? -9.289 38.406 -1.07 1 97.25 245 VAL A N 1
ATOM 1986 C CA . VAL A 1 245 ? -10.641 37.906 -0.97 1 97.25 245 VAL A CA 1
ATOM 1987 C C . VAL A 1 245 ? -11.594 38.75 -1.797 1 97.25 245 VAL A C 1
ATOM 1989 O O . VAL A 1 245 ? -12.641 38.281 -2.246 1 97.25 245 VAL A O 1
ATOM 1992 N N . SER A 1 246 ? -11.211 40.031 -2.051 1 96 246 SER A N 1
ATOM 1993 C CA . SER A 1 246 ? -12.047 40.906 -2.863 1 96 246 SER A CA 1
ATOM 1994 C C . SER A 1 246 ? -11.867 40.625 -4.348 1 96 246 SER A C 1
ATOM 1996 O O . SER A 1 246 ? -12.797 40.812 -5.137 1 96 246 SER A O 1
ATOM 1998 N N . LEU A 1 247 ? -10.734 40.188 -4.723 1 96.38 247 LEU A N 1
ATOM 1999 C CA . LEU A 1 247 ? -10.414 40.062 -6.141 1 96.38 247 LEU A CA 1
ATOM 2000 C C . LEU A 1 247 ? -10.531 38.625 -6.613 1 96.38 247 LEU A C 1
ATOM 2002 O O . LEU A 1 247 ? -10.531 38.344 -7.82 1 96.38 247 LEU A O 1
ATOM 2006 N N . THR A 1 248 ? -10.578 37.688 -5.707 1 96.81 248 THR A N 1
ATOM 2007 C CA . THR A 1 248 ? -10.617 36.281 -6.078 1 96.81 248 THR A CA 1
ATOM 2008 C C . THR A 1 248 ? -11.609 35.531 -5.207 1 96.81 248 THR A C 1
ATOM 2010 O O . THR A 1 248 ? -12.086 36.062 -4.199 1 96.81 248 THR A O 1
ATOM 2013 N N . ASP A 1 249 ? -11.898 34.312 -5.625 1 96.19 249 ASP A N 1
ATOM 2014 C CA . ASP A 1 249 ? -12.742 33.406 -4.844 1 96.19 249 ASP A CA 1
ATOM 2015 C C . ASP A 1 249 ? -11.914 32.281 -4.227 1 96.19 249 ASP A C 1
ATOM 2017 O O . ASP A 1 249 ? -12.461 31.266 -3.789 1 96.19 249 ASP A O 1
ATOM 2021 N N . ILE A 1 250 ? -10.602 32.406 -4.238 1 97.44 250 ILE A N 1
ATOM 2022 C CA . ILE A 1 250 ? -9.727 31.375 -3.701 1 97.44 250 ILE A CA 1
ATOM 2023 C C . ILE A 1 250 ? -9.969 31.219 -2.201 1 97.44 250 ILE A C 1
ATOM 2025 O O . ILE A 1 250 ? -9.914 32.219 -1.453 1 97.44 250 ILE A O 1
ATOM 2029 N N . PRO A 1 251 ? -10.266 29.984 -1.741 1 97.81 251 PRO A N 1
ATOM 2030 C CA . PRO A 1 251 ? -10.414 29.781 -0.3 1 97.81 251 PRO A CA 1
ATOM 2031 C C . PRO A 1 251 ? -9.141 30.125 0.478 1 97.81 251 PRO A C 1
ATOM 2033 O O . PRO A 1 251 ? -8.039 29.844 0.008 1 97.81 251 PRO A O 1
ATOM 2036 N N . LEU A 1 252 ? -9.406 30.766 1.61 1 97.94 252 LEU A N 1
ATOM 2037 C CA . LEU A 1 252 ? -8.305 31.203 2.457 1 97.94 252 LEU A CA 1
ATOM 2038 C C . LEU A 1 252 ? -8.391 30.562 3.838 1 97.94 252 LEU A C 1
ATOM 2040 O O . LEU A 1 252 ? -9.453 30.578 4.469 1 97.94 252 LEU A O 1
ATOM 2044 N N . SER A 1 253 ? -7.281 29.953 4.211 1 97 253 SER A N 1
ATOM 2045 C CA . SER A 1 253 ? -7.16 29.453 5.574 1 97 253 SER A CA 1
ATOM 2046 C C . SER A 1 253 ? -6.18 30.297 6.391 1 97 253 SER A C 1
ATOM 2048 O O . SER A 1 253 ? -5.008 30.406 6.027 1 97 253 SER A O 1
ATOM 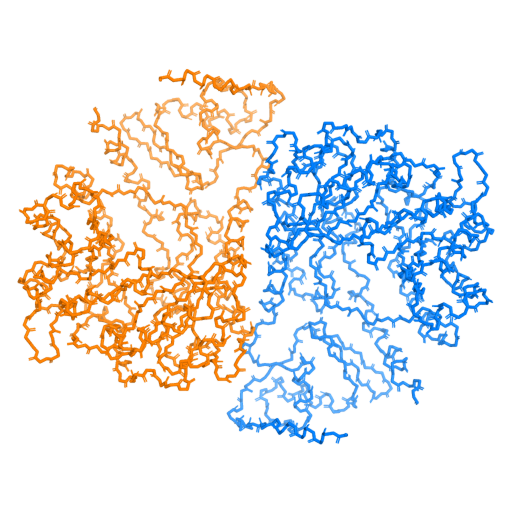2050 N N . ILE A 1 254 ? -6.723 30.844 7.465 1 96.75 254 ILE A N 1
ATOM 2051 C CA . ILE A 1 254 ? -5.859 31.547 8.406 1 96.75 254 ILE A CA 1
ATOM 2052 C C . ILE A 1 254 ? -5.355 30.578 9.469 1 96.75 254 ILE A C 1
ATOM 2054 O O . ILE A 1 254 ? -6.152 29.984 10.203 1 96.75 254 ILE A O 1
ATOM 2058 N N . LYS A 1 255 ? -4.043 30.5 9.547 1 96.19 255 LYS A N 1
ATOM 2059 C CA . LYS A 1 255 ? -3.459 29.547 10.5 1 96.19 255 LYS A CA 1
ATOM 2060 C C . LYS A 1 255 ? -2.77 30.281 11.648 1 96.19 255 LYS A C 1
ATOM 2062 O O . LYS A 1 255 ? -1.873 31.094 11.422 1 96.19 255 LYS A O 1
ATOM 2067 N N . VAL A 1 256 ? -3.184 29.953 12.852 1 94.12 256 VAL A N 1
ATOM 2068 C CA . VAL A 1 256 ? -2.609 30.547 14.047 1 94.12 256 VAL A CA 1
ATOM 2069 C C . VAL A 1 256 ? -1.682 29.547 14.734 1 94.12 256 VAL A C 1
ATOM 2071 O O . VAL A 1 256 ? -2.123 28.484 15.172 1 94.12 256 VAL A O 1
ATOM 2074 N N . THR A 1 257 ? -0.445 29.844 14.766 1 93.25 257 THR A N 1
ATOM 2075 C CA . THR A 1 257 ? 0.503 29 15.477 1 93.25 257 THR A CA 1
ATOM 2076 C C . THR A 1 257 ? 0.664 29.469 16.922 1 93.25 257 THR A C 1
ATOM 2078 O O . THR A 1 257 ? 1.024 30.609 17.172 1 93.25 257 THR A O 1
ATOM 2081 N N . MET A 1 258 ? 0.454 28.562 17.797 1 90.88 258 MET A N 1
ATOM 2082 C CA . MET A 1 258 ? 0.355 29 19.188 1 90.88 258 MET A CA 1
ATOM 2083 C C . MET A 1 258 ? 1.41 28.312 20.062 1 90.88 258 MET A C 1
ATOM 2085 O O . MET A 1 258 ? 1.831 27.188 19.75 1 90.88 258 MET A O 1
ATOM 2089 N N . ASP A 1 259 ? 1.83 28.906 21.031 1 90.12 259 ASP A N 1
ATOM 2090 C CA . ASP A 1 259 ? 2.643 28.438 22.156 1 90.12 259 ASP A CA 1
ATOM 2091 C C . ASP A 1 259 ? 2.365 29.266 23.406 1 90.12 259 ASP A C 1
ATOM 2093 O O . ASP A 1 259 ? 1.344 29.953 23.5 1 90.12 259 ASP A O 1
ATOM 2097 N N . HIS A 1 260 ? 3.23 29.188 24.469 1 90 260 HIS A N 1
ATOM 2098 C CA . HIS A 1 260 ? 2.967 29.875 25.734 1 90 260 HIS A CA 1
ATOM 2099 C C . HIS A 1 260 ? 3.084 31.375 25.578 1 90 260 HIS A C 1
ATOM 2101 O O . HIS A 1 260 ? 2.598 32.125 26.422 1 90 260 HIS A O 1
ATOM 2107 N N . THR A 1 261 ? 3.639 31.859 24.484 1 91.19 261 THR A N 1
ATOM 2108 C CA . THR A 1 261 ? 3.844 33.281 24.297 1 91.19 261 THR A CA 1
ATOM 2109 C C . THR A 1 261 ? 2.615 33.938 23.656 1 91.19 261 THR A C 1
ATOM 2111 O O . THR A 1 261 ? 2.49 35.156 23.641 1 91.19 261 THR A O 1
ATOM 2114 N N . ASN A 1 262 ? 1.71 33.219 23.172 1 92.88 262 ASN A N 1
ATOM 2115 C CA . ASN A 1 262 ? 0.492 33.75 22.578 1 92.88 262 ASN A CA 1
ATOM 2116 C C . ASN A 1 262 ? -0.7 32.844 22.797 1 92.88 262 ASN A C 1
ATOM 2118 O O . ASN A 1 262 ? -1.421 32.5 21.859 1 92.88 262 ASN A O 1
ATOM 2122 N N . PRO A 1 263 ? -1.027 32.5 23.969 1 88.31 263 PRO A N 1
ATOM 2123 C CA . PRO A 1 263 ? -2.029 31.453 24.281 1 88.31 263 PRO A CA 1
ATOM 2124 C C . PRO A 1 263 ? -3.443 31.875 23.891 1 88.31 263 PRO A C 1
ATOM 2126 O O . PRO A 1 263 ? -4.332 31.031 23.766 1 88.31 263 PRO A O 1
ATOM 2129 N N . THR A 1 264 ? -3.754 33.188 23.609 1 88.25 264 THR A N 1
ATOM 2130 C CA . THR A 1 264 ? -5.105 33.656 23.328 1 88.25 264 THR A CA 1
ATOM 2131 C C . THR A 1 264 ? -5.258 34.031 21.859 1 88.25 264 THR A C 1
ATOM 2133 O O . THR A 1 264 ? -6.305 34.5 21.438 1 88.25 264 THR A O 1
ATOM 2136 N N . SER A 1 265 ? -4.262 33.75 21.094 1 91.75 265 SER A N 1
ATOM 2137 C CA . SER A 1 265 ? -4.195 34.281 19.734 1 91.75 265 SER A CA 1
ATOM 2138 C C . SER A 1 265 ? -5.32 33.719 18.875 1 91.75 265 SER A C 1
ATOM 2140 O O . SER A 1 265 ? -5.82 34.406 17.984 1 91.75 265 SER A O 1
ATOM 2142 N N . LEU A 1 266 ? -5.645 32.5 19.078 1 88.75 266 LEU A N 1
ATOM 2143 C CA . LEU A 1 266 ? -6.715 31.922 18.266 1 88.75 266 LEU A CA 1
ATOM 2144 C C . LEU A 1 266 ? -8.016 32.719 18.469 1 88.75 266 LEU A C 1
ATOM 2146 O O . LEU A 1 266 ? -8.68 33.062 17.484 1 88.75 266 LEU A O 1
ATOM 2150 N N . SER A 1 267 ? -8.375 32.969 19.688 1 85.88 267 SER A N 1
ATOM 2151 C CA . SER A 1 267 ? -9.578 33.75 19.984 1 85.88 267 SER A CA 1
ATOM 2152 C C . SER A 1 267 ? -9.477 35.156 19.453 1 85.88 267 SER A C 1
ATOM 2154 O O . SER A 1 267 ? -10.438 35.688 18.891 1 85.88 267 SER A O 1
ATOM 2156 N N . ASP A 1 268 ? -8.344 35.781 19.625 1 91.5 268 ASP A N 1
ATOM 2157 C CA . ASP A 1 268 ? -8.133 37.125 19.172 1 91.5 268 ASP A CA 1
ATOM 2158 C C . ASP A 1 268 ? -8.305 37.25 17.656 1 91.5 268 ASP A C 1
ATOM 2160 O O . ASP A 1 268 ? -8.984 38.156 17.156 1 91.5 268 ASP A O 1
ATOM 2164 N N . ILE A 1 269 ? -7.719 36.281 16.984 1 93.75 269 ILE A N 1
ATOM 2165 C CA . ILE A 1 269 ? -7.789 36.281 15.523 1 93.75 269 ILE A CA 1
ATOM 2166 C C . ILE A 1 269 ? -9.219 36 15.07 1 93.75 269 ILE A C 1
ATOM 2168 O O . ILE A 1 269 ? -9.727 36.656 14.148 1 93.75 269 ILE A O 1
ATOM 2172 N N . THR A 1 270 ? -9.844 35.062 15.672 1 88.94 270 THR A N 1
ATOM 2173 C CA . THR A 1 270 ? -11.227 34.75 15.336 1 88.94 270 THR A CA 1
ATOM 2174 C C . THR A 1 270 ? -12.117 35.969 15.492 1 88.94 270 THR A C 1
ATOM 2176 O O . THR A 1 270 ? -12.898 36.312 14.602 1 88.94 270 THR A O 1
ATOM 2179 N N . ASN A 1 271 ? -11.961 36.688 16.594 1 90.38 271 ASN A N 1
ATOM 2180 C CA . ASN A 1 271 ? -12.727 37.906 16.828 1 90.38 271 ASN A CA 1
ATOM 2181 C C . ASN A 1 271 ? -12.422 38.969 15.789 1 90.38 271 ASN A C 1
ATOM 2183 O O . ASN A 1 271 ? -13.328 39.625 15.281 1 90.38 271 ASN A O 1
ATOM 2187 N N . TYR A 1 272 ? -11.227 39.156 15.57 1 94.25 272 TYR A N 1
ATOM 2188 C CA . TYR A 1 272 ? -10.797 40.156 14.594 1 94.25 272 TYR A CA 1
ATOM 2189 C C . TYR A 1 272 ? -11.43 39.875 13.234 1 94.25 272 TYR A C 1
ATOM 2191 O O . TYR A 1 272 ? -11.977 40.812 12.609 1 94.25 272 TYR A O 1
ATOM 2199 N N . PHE A 1 273 ? -11.406 38.688 12.781 1 94.94 273 PHE A N 1
ATOM 2200 C CA . PHE A 1 273 ? -11.914 38.344 11.453 1 94.94 273 PHE A CA 1
ATOM 2201 C C . PHE A 1 273 ? -13.438 38.375 11.438 1 94.94 273 PHE A C 1
ATOM 2203 O O . PHE A 1 273 ? -14.039 38.688 10.414 1 94.94 273 PHE A O 1
ATOM 2210 N N . ASN A 1 274 ? -14.023 38 12.516 1 91.56 274 ASN A N 1
ATOM 2211 C CA . ASN A 1 274 ? -15.477 38.156 12.617 1 91.56 274 ASN A CA 1
ATOM 2212 C C . ASN A 1 274 ? -15.906 39.625 12.469 1 91.56 274 ASN A C 1
ATOM 2214 O O . ASN A 1 274 ? -16.953 39.906 11.891 1 91.56 274 ASN A O 1
ATOM 2218 N N . ASN A 1 275 ? -15.125 40.5 12.969 1 94.69 275 ASN A N 1
ATOM 2219 C CA . ASN A 1 275 ? -15.461 41.938 12.953 1 94.69 275 ASN A CA 1
ATOM 2220 C C . ASN A 1 275 ? -15.109 42.562 11.617 1 94.69 275 ASN A C 1
ATOM 2222 O O . ASN A 1 275 ? -15.781 43.5 11.18 1 94.69 275 ASN A O 1
ATOM 2226 N N . ASN A 1 276 ? -14.102 42.062 11.008 1 96.38 276 ASN A N 1
ATOM 2227 C CA . ASN A 1 276 ? -13.578 42.812 9.859 1 96.38 276 ASN A CA 1
ATOM 2228 C C . ASN A 1 276 ? -13.797 42.062 8.555 1 96.38 276 ASN A C 1
ATOM 2230 O O . ASN A 1 276 ? -13.695 42.625 7.473 1 96.38 276 ASN A O 1
ATOM 2234 N N . PHE A 1 277 ? -14.039 40.781 8.617 1 96.62 277 PHE A N 1
ATOM 2235 C CA . PHE A 1 277 ? -14.164 39.938 7.43 1 96.62 277 PHE A CA 1
ATOM 2236 C C . PHE A 1 277 ? -15.391 39.031 7.535 1 96.62 277 PHE A C 1
ATOM 2238 O O . PHE A 1 277 ? -15.367 37.875 7.066 1 96.62 277 PHE A O 1
ATOM 2245 N N . SER A 1 278 ? -16.469 39.469 8.172 1 94.25 278 SER A N 1
ATOM 2246 C CA . SER A 1 278 ? -17.641 38.656 8.508 1 94.25 278 SER A CA 1
ATOM 2247 C C . SER A 1 278 ? -18.281 38.062 7.254 1 94.25 278 SER A C 1
ATOM 2249 O O . SER A 1 278 ? -18.703 36.906 7.254 1 94.25 278 SER A O 1
ATOM 2251 N N . GLU A 1 279 ? -18.375 38.844 6.254 1 94.94 279 GLU A N 1
ATOM 2252 C CA . GLU A 1 279 ? -19.016 38.375 5.023 1 94.94 279 GLU A CA 1
ATOM 2253 C C . GLU A 1 279 ? -18.266 37.188 4.422 1 94.94 279 GLU A C 1
ATOM 2255 O O . GLU A 1 279 ? -18.891 36.25 3.963 1 94.94 279 GLU A O 1
ATOM 2260 N N . TYR A 1 280 ? -16.984 37.219 4.445 1 95.5 280 TYR A N 1
ATOM 2261 C CA . TYR A 1 280 ? -16.156 36.188 3.848 1 95.5 280 TYR A CA 1
ATOM 2262 C C . TYR A 1 280 ? -16.156 34.906 4.715 1 95.5 280 TYR A C 1
ATOM 2264 O O . TYR A 1 280 ? -16.031 33.812 4.207 1 95.5 280 TYR A O 1
ATOM 2272 N N . LEU A 1 281 ? -16.266 35.094 6.008 1 93.06 281 LEU A N 1
ATOM 2273 C CA . LEU A 1 281 ? -16.422 33.969 6.918 1 93.06 281 LEU A CA 1
ATOM 2274 C C . LEU A 1 281 ? -17.75 33.25 6.691 1 93.06 281 LEU A C 1
ATOM 2276 O O . LEU A 1 281 ? -17.812 32.031 6.59 1 93.06 281 LEU A O 1
ATOM 2280 N N . ARG A 1 282 ? -18.75 34 6.547 1 91.06 282 ARG A N 1
ATOM 2281 C CA . ARG A 1 282 ? -20.094 33.469 6.359 1 91.06 282 ARG A CA 1
ATOM 2282 C C . ARG A 1 282 ? -20.203 32.719 5.043 1 91.06 282 ARG A C 1
ATOM 2284 O O . ARG A 1 282 ? -20.891 31.688 4.969 1 91.06 282 ARG A O 1
ATOM 2291 N N . LYS A 1 283 ? -19.547 33.281 4.066 1 93.94 283 LYS A N 1
ATOM 2292 C CA . LYS A 1 283 ? -19.594 32.625 2.752 1 93.94 283 LYS A CA 1
ATOM 2293 C C . LYS A 1 283 ? -18.703 31.406 2.701 1 93.94 283 LYS A C 1
ATOM 2295 O O . LYS A 1 283 ? -18.719 30.656 1.726 1 93.94 283 LYS A O 1
ATOM 2300 N N . GLY A 1 284 ? -17.891 31.234 3.666 1 92.19 284 GLY A N 1
ATOM 2301 C CA . GLY A 1 284 ? -17.016 30.078 3.723 1 92.19 284 GLY A CA 1
ATOM 2302 C C . GLY A 1 284 ? -15.719 30.266 2.953 1 92.19 284 GLY A C 1
ATOM 2303 O O . GLY A 1 284 ? -14.992 29.297 2.707 1 92.19 284 GLY A O 1
ATOM 2304 N N . GLN A 1 285 ? -15.422 31.406 2.57 1 96.06 285 GLN A N 1
ATOM 2305 C CA . GLN A 1 285 ? -14.195 31.672 1.822 1 96.06 285 GLN A CA 1
ATOM 2306 C C . GLN A 1 285 ? -12.984 31.734 2.752 1 96.06 285 GLN A C 1
ATOM 2308 O O . GLN A 1 285 ? -11.867 31.391 2.354 1 96.06 285 GLN A O 1
ATOM 2313 N N . ILE A 1 286 ? -13.227 32.219 3.943 1 96.62 286 ILE A N 1
ATOM 2314 C CA . ILE A 1 286 ? -12.164 32.25 4.941 1 96.62 286 ILE A CA 1
ATOM 2315 C C . ILE A 1 286 ? -12.453 31.234 6.035 1 96.62 286 ILE A C 1
ATOM 2317 O O . ILE A 1 286 ? -13.586 31.141 6.52 1 96.62 286 ILE A O 1
ATOM 2321 N N . ALA A 1 287 ? -11.492 30.453 6.316 1 93.12 287 ALA A N 1
ATOM 2322 C CA . ALA A 1 287 ? -11.516 29.562 7.473 1 93.12 287 ALA A CA 1
ATOM 2323 C C . ALA A 1 287 ? -10.344 29.844 8.406 1 93.12 287 ALA A C 1
ATOM 2325 O O . ALA A 1 287 ? -9.289 30.312 7.969 1 93.12 287 ALA A O 1
ATOM 2326 N N . ILE A 1 288 ? -10.547 29.609 9.688 1 91.5 288 ILE A N 1
ATOM 2327 C CA . ILE A 1 288 ? -9.516 29.844 10.695 1 91.5 288 ILE A CA 1
ATOM 2328 C C . ILE A 1 288 ? -9.188 28.547 11.414 1 91.5 288 ILE A C 1
ATOM 2330 O O . ILE A 1 288 ? -10.094 27.781 11.781 1 91.5 288 ILE A O 1
ATOM 2334 N N . SER A 1 289 ? -7.945 28.25 11.453 1 88.81 289 SER A N 1
ATOM 2335 C CA . SER A 1 289 ? -7.477 27.078 12.172 1 88.81 289 SER A CA 1
ATOM 2336 C C . SER A 1 289 ? -6.195 27.375 12.945 1 88.81 289 SER A C 1
ATOM 2338 O O . SER A 1 289 ? -5.707 28.5 12.938 1 88.81 289 SER A O 1
ATOM 2340 N N . HIS A 1 290 ? -5.758 26.391 13.727 1 88.06 290 HIS A N 1
ATOM 2341 C CA . HIS A 1 290 ? -4.57 26.609 14.539 1 88.06 290 HIS A CA 1
ATOM 2342 C C . HIS A 1 290 ? -3.66 25.391 14.531 1 88.06 290 HIS A C 1
ATOM 2344 O O . HIS A 1 290 ? -4.062 24.312 14.094 1 88.06 290 HIS A O 1
ATOM 2350 N N . ASN A 1 291 ? -2.418 25.609 14.859 1 88.31 291 ASN A N 1
ATOM 2351 C CA . ASN A 1 291 ? -1.434 24.578 15.203 1 88.31 291 ASN A CA 1
ATOM 2352 C C . ASN A 1 291 ? -0.539 25.031 16.359 1 88.31 291 ASN A C 1
ATOM 2354 O O . ASN A 1 291 ? -0.673 26.156 16.844 1 88.31 291 ASN A O 1
ATOM 2358 N N . TYR A 1 292 ? 0.271 24.125 16.812 1 86 292 TYR A N 1
ATOM 2359 C CA . TYR A 1 292 ? 1.131 24.438 17.953 1 86 292 TYR A CA 1
ATOM 2360 C C . TYR A 1 292 ? 2.602 24.328 17.562 1 86 292 TYR A C 1
ATOM 2362 O O . TYR A 1 292 ? 2.975 23.484 16.75 1 86 292 TYR A O 1
ATOM 2370 N N . VAL A 1 293 ? 3.385 25.125 18.25 1 86.81 293 VAL A N 1
ATOM 2371 C CA . VAL A 1 293 ? 4.824 25.094 18.031 1 86.81 293 VAL A CA 1
ATOM 2372 C C . VAL A 1 293 ? 5.402 23.797 18.594 1 86.81 293 VAL A C 1
ATOM 2374 O O . VAL A 1 293 ? 5.074 23.391 19.719 1 86.81 293 VAL A O 1
ATOM 2377 N N . ARG A 1 294 ? 6.211 23.172 17.766 1 77.62 294 ARG A N 1
ATOM 2378 C CA . ARG A 1 294 ? 6.945 21.984 18.188 1 77.62 294 ARG A CA 1
ATOM 2379 C C . ARG A 1 294 ? 8.422 22.297 18.406 1 77.62 294 ARG A C 1
ATOM 2381 O O . ARG A 1 294 ? 8.977 23.188 17.75 1 77.62 294 ARG A O 1
ATOM 2388 N N . ASP A 1 295 ? 8.93 21.516 19.328 1 73.94 295 ASP A N 1
ATOM 2389 C CA . ASP A 1 295 ? 10.352 21.734 19.594 1 73.94 295 ASP A CA 1
ATOM 2390 C C . ASP A 1 295 ? 11.227 21.062 18.547 1 73.94 295 ASP A C 1
ATOM 2392 O O . ASP A 1 295 ? 11.586 19.891 18.688 1 73.94 295 ASP A O 1
ATOM 2396 N N . ARG A 1 296 ? 11.562 21.797 17.469 1 68.38 296 ARG A N 1
ATOM 2397 C CA . ARG A 1 296 ? 12.391 21.234 16.406 1 68.38 296 ARG A CA 1
ATOM 2398 C C . ARG A 1 296 ? 13.781 21.844 16.406 1 68.38 296 ARG A C 1
ATOM 2400 O O . ARG A 1 296 ? 14.727 21.266 15.859 1 68.38 296 ARG A O 1
ATOM 2407 N N . THR A 1 297 ? 13.891 23.016 16.859 1 61.59 297 THR A N 1
ATOM 2408 C CA . THR A 1 297 ? 15.148 23.75 16.859 1 61.59 297 THR A CA 1
ATOM 2409 C C . THR A 1 297 ? 15.57 24.109 18.281 1 61.59 297 THR A C 1
ATOM 2411 O O . THR A 1 297 ? 16.078 25.219 18.516 1 61.59 297 THR A O 1
ATOM 2414 N N . ASP A 1 298 ? 15.25 23.172 19.156 1 65.19 298 ASP A N 1
ATOM 2415 C CA . ASP A 1 298 ? 15.562 23.391 20.562 1 65.19 298 ASP A CA 1
ATOM 2416 C C . ASP A 1 298 ? 14.906 24.672 21.078 1 65.19 298 ASP A C 1
ATOM 2418 O O . ASP A 1 298 ? 15.469 25.359 21.922 1 65.19 298 ASP A O 1
ATOM 2422 N N . PHE A 1 299 ? 13.914 25.062 20.375 1 62.75 299 PHE A N 1
ATOM 2423 C CA . PHE A 1 299 ? 13.133 26.234 20.75 1 62.75 299 PHE A CA 1
ATOM 2424 C C . PHE A 1 299 ? 12.57 26.078 22.172 1 62.75 299 PHE A C 1
ATOM 2426 O O . PHE A 1 299 ? 12.422 27.078 22.891 1 62.75 299 PHE A O 1
ATOM 2433 N N . ASP A 1 300 ? 12.289 24.906 22.625 1 64.56 300 ASP A N 1
ATOM 2434 C CA . ASP A 1 300 ? 11.547 24.688 23.859 1 64.56 300 ASP A CA 1
ATOM 2435 C C . ASP A 1 300 ? 12.469 24.766 25.078 1 64.56 300 ASP A C 1
ATOM 2437 O O . ASP A 1 300 ? 12.133 24.281 26.156 1 64.56 300 ASP A O 1
ATOM 2441 N N . LYS A 1 301 ? 13.672 25.172 24.828 1 62.53 301 LYS A N 1
ATOM 2442 C CA . LYS A 1 301 ? 14.547 25.344 25.984 1 62.53 301 LYS A CA 1
ATOM 2443 C C . LYS A 1 301 ? 13.914 26.25 27.031 1 62.53 301 LYS A C 1
ATOM 2445 O O . LYS A 1 301 ? 14.086 26.031 28.234 1 62.53 301 LYS A O 1
ATOM 2450 N N . SER A 1 302 ? 13.062 27.031 26.641 1 64 302 SER A N 1
ATOM 2451 C CA . SER A 1 302 ? 12.438 27.969 27.562 1 64 302 SER A CA 1
ATOM 2452 C C . SER A 1 302 ? 11.047 27.5 27.969 1 64 302 SER A C 1
ATOM 2454 O O . SER A 1 302 ? 10.305 28.234 28.625 1 64 302 SER A O 1
ATOM 2456 N N . GLY A 1 303 ? 10.727 26.312 27.594 1 74 303 GLY A N 1
ATOM 2457 C CA . GLY A 1 303 ? 9.422 25.797 27.969 1 74 303 GLY A CA 1
ATOM 2458 C C . GLY A 1 303 ? 8.281 26.484 27.234 1 74 303 GLY A C 1
ATOM 2459 O O . GLY A 1 303 ? 7.191 26.641 27.781 1 74 303 GLY A O 1
ATOM 2460 N N . ASN A 1 304 ? 8.57 26.984 26.094 1 81.62 304 ASN A N 1
ATOM 2461 C CA . ASN A 1 304 ? 7.582 27.766 25.359 1 81.62 304 ASN A CA 1
ATOM 2462 C C . ASN A 1 304 ? 6.57 26.875 24.641 1 81.62 304 ASN A C 1
ATOM 2464 O O . ASN A 1 304 ? 5.484 27.328 24.281 1 81.62 304 ASN A O 1
ATOM 2468 N N . CYS A 1 305 ? 6.879 25.672 24.469 1 86.25 305 CYS A N 1
ATOM 2469 C CA . CYS A 1 305 ? 5.949 24.797 23.766 1 86.25 305 CYS A CA 1
ATOM 2470 C C . CYS A 1 305 ? 4.836 24.328 24.703 1 86.25 305 CYS A C 1
ATOM 2472 O O . CYS A 1 305 ? 5.078 24.062 25.875 1 86.25 305 CYS A O 1
ATOM 2474 N N . PHE A 1 306 ? 3.672 24.234 24.141 1 85.06 306 PHE A N 1
ATOM 2475 C CA . PHE A 1 306 ? 2.553 23.719 24.906 1 85.06 306 PHE A CA 1
ATOM 2476 C C . PHE A 1 306 ? 2.785 22.266 25.281 1 85.06 306 PHE A C 1
ATOM 2478 O O . PHE A 1 306 ? 3.285 21.469 24.484 1 85.06 306 PHE A O 1
ATOM 2485 N N . THR A 1 307 ? 2.416 21.938 26.516 1 81 307 THR A N 1
ATOM 2486 C CA . THR A 1 307 ? 2.373 20.547 26.953 1 81 307 THR A CA 1
ATOM 2487 C C . THR A 1 307 ? 1.021 19.922 26.641 1 81 307 THR A C 1
ATOM 2489 O O . THR A 1 307 ? 0.107 20.609 26.172 1 81 307 THR A O 1
ATOM 2492 N N . HIS A 1 308 ? 0.951 18.656 26.891 1 80.12 308 HIS A N 1
ATOM 2493 C CA . HIS A 1 308 ? -0.33 17.984 26.719 1 80.12 308 HIS A CA 1
ATOM 2494 C C . HIS A 1 308 ? -1.396 18.578 27.625 1 80.12 308 HIS A C 1
ATOM 2496 O O . HIS A 1 308 ? -2.559 18.703 27.234 1 80.12 308 HIS A O 1
ATOM 2502 N N . GLU A 1 309 ? -0.993 18.891 28.766 1 81.25 309 GLU A N 1
ATOM 2503 C CA . GLU A 1 309 ? -1.91 19.5 29.719 1 81.25 309 GLU A CA 1
ATOM 2504 C C . GLU A 1 309 ? -2.408 20.859 29.219 1 81.25 309 GLU A C 1
ATOM 2506 O O . GLU A 1 309 ? -3.582 21.188 29.391 1 81.25 309 GLU A O 1
ATOM 2511 N N . ASP A 1 310 ? -1.479 21.594 28.625 1 83 310 ASP A N 1
ATOM 2512 C CA . ASP A 1 310 ? -1.858 22.875 28.047 1 83 310 ASP A CA 1
ATOM 2513 C C . ASP A 1 310 ? -2.898 22.703 26.953 1 83 310 ASP A C 1
ATOM 2515 O O . ASP A 1 310 ? -3.889 23.438 26.891 1 83 310 ASP A O 1
ATOM 2519 N N . LEU A 1 311 ? -2.645 21.781 26.156 1 80.31 311 LEU A N 1
ATOM 2520 C CA . LEU A 1 311 ? -3.531 21.516 25.031 1 80.31 311 LEU A CA 1
ATOM 2521 C C . LEU A 1 311 ? -4.914 21.094 25.516 1 80.31 311 LEU A C 1
ATOM 2523 O O . LEU A 1 311 ? -5.93 21.547 24.984 1 80.31 311 LEU A O 1
ATOM 2527 N N . LEU A 1 312 ? -4.906 20.266 26.5 1 77.94 312 LEU A N 1
ATOM 2528 C CA . LEU A 1 312 ? -6.16 19.828 27.109 1 77.94 312 LEU A CA 1
ATOM 2529 C C . LEU A 1 312 ? -6.945 21.016 27.656 1 77.94 312 LEU A C 1
ATOM 2531 O O . LEU A 1 312 ? -8.156 21.109 27.453 1 77.94 312 LEU A O 1
ATOM 2535 N N . LYS A 1 313 ? -6.262 21.781 28.297 1 79.94 313 LYS A N 1
ATOM 2536 C CA . LYS A 1 313 ? -6.898 22.953 28.875 1 79.94 313 LYS A CA 1
ATOM 2537 C C . LYS A 1 313 ? -7.5 23.859 27.797 1 79.94 313 LYS A C 1
ATOM 2539 O O . LYS A 1 313 ? -8.609 24.375 27.969 1 79.94 313 LYS A O 1
ATOM 2544 N N . GLN A 1 314 ? -6.777 24.047 26.781 1 77.44 314 GLN A N 1
ATOM 2545 C CA . GLN A 1 314 ? -7.277 24.844 25.656 1 77.44 314 GLN A CA 1
ATOM 2546 C C . GLN A 1 314 ? -8.57 24.25 25.094 1 77.44 314 GLN A C 1
ATOM 2548 O O . GLN A 1 314 ? -9.531 24.984 24.844 1 77.44 314 GLN A O 1
ATOM 2553 N N . ASP A 1 315 ? -8.602 22.969 24.938 1 76.5 315 ASP A N 1
ATOM 2554 C CA . ASP A 1 315 ? -9.789 22.297 24.406 1 76.5 315 ASP A CA 1
ATOM 2555 C C . ASP A 1 315 ? -10.969 22.438 25.359 1 76.5 315 ASP A C 1
ATOM 2557 O O . ASP A 1 315 ? -12.086 22.75 24.938 1 76.5 315 ASP A O 1
ATOM 2561 N N . GLN A 1 316 ? -10.656 22.203 26.562 1 77.69 316 GLN A N 1
ATOM 2562 C CA . GLN A 1 316 ? -11.711 22.297 27.578 1 77.69 316 GLN A CA 1
ATOM 2563 C C . GLN A 1 316 ? -12.297 23.703 27.625 1 77.69 316 GLN A C 1
ATOM 2565 O O . GLN A 1 316 ? -13.516 23.875 27.703 1 77.69 316 GLN A O 1
ATOM 2570 N N . ASP A 1 317 ? -11.43 24.625 27.578 1 75.81 317 ASP A N 1
ATOM 2571 C CA . ASP A 1 317 ? -11.875 26.016 27.625 1 75.81 317 ASP A CA 1
ATOM 2572 C C . ASP A 1 317 ? -12.719 26.359 26.391 1 75.81 317 ASP A C 1
ATOM 2574 O O . ASP A 1 317 ? -13.742 27.047 26.516 1 75.81 317 ASP A O 1
ATOM 2578 N N . ALA A 1 318 ? -12.305 25.906 25.328 1 74.69 318 ALA A N 1
ATOM 2579 C CA . ALA A 1 318 ? -13.039 26.156 24.094 1 74.69 318 ALA A CA 1
ATOM 2580 C C . ALA A 1 318 ? -14.422 25.5 24.141 1 74.69 318 ALA A C 1
ATOM 2582 O O . ALA A 1 318 ? -15.406 26.078 23.688 1 74.69 318 ALA A O 1
ATOM 2583 N N . LEU A 1 319 ? -14.523 24.312 24.688 1 75.06 319 LEU A N 1
ATOM 2584 C CA . LEU A 1 319 ? -15.766 23.547 24.734 1 75.06 319 LEU A CA 1
ATOM 2585 C C . LEU A 1 319 ? -16.734 24.156 25.75 1 75.06 319 LEU A C 1
ATOM 2587 O O . LEU A 1 319 ? -17.953 24.156 25.516 1 75.06 319 LEU A O 1
ATOM 2591 N N . ARG A 1 320 ? -16.172 24.609 26.797 1 73.56 320 ARG A N 1
ATOM 2592 C CA . ARG A 1 320 ? -17.016 25.125 27.875 1 73.56 320 ARG A CA 1
ATOM 2593 C C . ARG A 1 320 ? -17.438 26.562 27.609 1 73.56 320 ARG A C 1
ATOM 2595 O O . ARG A 1 320 ? -18.453 27.031 28.125 1 73.56 320 ARG A O 1
ATOM 2602 N N . ASN A 1 321 ? -16.672 27.234 26.953 1 67.19 321 ASN A N 1
ATOM 2603 C CA . ASN A 1 321 ? -17.016 28.625 26.625 1 67.19 321 ASN A CA 1
ATOM 2604 C C . ASN A 1 321 ? -17.484 28.766 25.172 1 67.19 321 ASN A C 1
ATOM 2606 O O . ASN A 1 321 ? -16.812 29.391 24.359 1 67.19 321 ASN A O 1
ATOM 2610 N N . LYS A 1 322 ? -18.641 27.984 24.828 1 58.34 322 LYS A N 1
ATOM 2611 C CA . LYS A 1 322 ? -19.203 27.891 23.484 1 58.34 322 LYS A CA 1
ATOM 2612 C C . LYS A 1 322 ? -19.281 29.266 22.828 1 58.34 322 LYS A C 1
ATOM 2614 O O . LYS A 1 322 ? -19.047 29.391 21.625 1 58.34 322 LYS A O 1
ATOM 2619 N N . GLU A 1 323 ? -19.969 30.188 23.562 1 50.09 323 GLU A N 1
ATOM 2620 C CA . GLU A 1 323 ? -20.281 31.5 22.984 1 50.09 323 GLU A CA 1
ATOM 2621 C C . GLU A 1 323 ? -19.047 32.125 22.359 1 50.09 323 GLU A C 1
ATOM 2623 O O . GLU A 1 323 ? -19.156 32.906 21.391 1 50.09 323 GLU A O 1
ATOM 2628 N N . LYS A 1 324 ? -17.984 31.828 22.953 1 49.75 324 LYS A N 1
ATOM 2629 C CA . LYS A 1 324 ? -16.75 32.469 22.547 1 49.75 324 LYS A CA 1
ATOM 2630 C C . LYS A 1 324 ? -15.938 31.578 21.594 1 49.75 324 LYS A C 1
ATOM 2632 O O . LYS A 1 324 ? -14.945 32.031 21.016 1 49.75 324 LYS A O 1
ATOM 2637 N N . ALA A 1 325 ? -16.328 30.281 21.672 1 51.94 325 ALA A N 1
ATOM 2638 C CA . ALA A 1 325 ? -15.445 29.328 20.984 1 51.94 325 ALA A CA 1
ATOM 2639 C C . ALA A 1 325 ? -15.617 29.422 19.469 1 51.94 325 ALA A C 1
ATOM 2641 O O . ALA A 1 325 ? -16.703 29.188 18.953 1 51.94 325 ALA A O 1
ATOM 2642 N N . LEU A 1 326 ? -14.914 30.406 18.953 1 50.19 326 LEU A N 1
ATOM 2643 C CA . LEU A 1 326 ? -14.844 30.656 17.516 1 50.19 326 LEU A CA 1
ATOM 2644 C C . LEU A 1 326 ? -14.25 29.469 16.781 1 50.19 326 LEU A C 1
ATOM 2646 O O . LEU A 1 326 ? -14.422 29.328 15.57 1 50.19 326 LEU A O 1
ATOM 2650 N N . VAL A 1 327 ? -13.477 28.781 17.453 1 54.09 327 VAL A N 1
ATOM 2651 C CA . VAL A 1 327 ? -12.891 27.609 16.812 1 54.09 327 VAL A CA 1
ATOM 2652 C C . VAL A 1 327 ? -13.508 26.344 17.391 1 54.09 327 VAL A C 1
ATOM 2654 O O . VAL A 1 327 ? -13.602 26.188 18.609 1 54.09 327 VAL A O 1
ATOM 2657 N N . TYR A 1 328 ? -14.312 25.578 16.562 1 57.91 328 TYR A N 1
ATOM 2658 C CA . TYR A 1 328 ? -15.125 24.438 16.922 1 57.91 328 TYR A CA 1
ATOM 2659 C C . TYR A 1 328 ? -14.258 23.219 17.234 1 57.91 328 TYR A C 1
ATOM 2661 O O . TYR A 1 328 ? -13.531 22.734 16.359 1 57.91 328 TYR A O 1
ATOM 2669 N N . PRO A 1 329 ? -14.078 23.047 18.656 1 65.5 329 PRO A N 1
ATOM 2670 C CA . PRO A 1 329 ? -13.398 21.797 18.984 1 65.5 329 PRO A CA 1
ATOM 2671 C C . PRO A 1 329 ? -14.047 20.578 18.328 1 65.5 329 PRO A C 1
ATOM 2673 O O . PRO A 1 329 ? -15.266 20.531 18.172 1 65.5 329 PRO A O 1
ATOM 2676 N N . GLU A 1 330 ? -13.289 19.828 17.578 1 71.81 330 GLU A N 1
ATOM 2677 C CA . GLU A 1 330 ? -13.773 18.578 16.984 1 71.81 330 GLU A CA 1
ATOM 2678 C C . GLU A 1 330 ? -13.07 17.375 17.594 1 71.81 330 GLU A C 1
ATOM 2680 O O . GLU A 1 330 ? -11.914 17.469 18.016 1 71.81 330 GLU A O 1
ATOM 2685 N N . LEU A 1 331 ? -13.953 16.422 17.859 1 81.38 331 LEU A N 1
ATOM 2686 C CA . LEU A 1 331 ? -13.305 15.148 18.188 1 81.38 331 LEU A CA 1
ATOM 2687 C C . LEU A 1 331 ? -12.344 14.719 17.094 1 81.38 331 LEU A C 1
ATOM 2689 O O . LEU A 1 331 ? -12.609 14.953 15.906 1 81.38 331 LEU A O 1
ATOM 2693 N N . PRO A 1 332 ? -11.273 14.148 17.594 1 82.62 332 PRO A N 1
ATOM 2694 C CA . PRO A 1 332 ? -10.305 13.727 16.578 1 82.62 332 PRO A CA 1
ATOM 2695 C C . PRO A 1 332 ? -10.867 12.664 15.633 1 82.62 332 PRO A C 1
ATOM 2697 O O . PRO A 1 332 ? -11.672 11.828 16.047 1 82.62 332 PRO A O 1
ATOM 2700 N N . ASN A 1 333 ? -10.461 12.789 14.414 1 89.12 333 ASN A N 1
ATOM 2701 C CA . ASN A 1 333 ? -10.797 11.797 13.398 1 89.12 333 ASN A CA 1
ATOM 2702 C C . ASN A 1 333 ? -9.734 10.711 13.297 1 89.12 333 ASN A C 1
ATOM 2704 O O . ASN A 1 333 ? -8.727 10.75 14.008 1 89.12 333 ASN A O 1
ATOM 2708 N N . LEU A 1 334 ? -10.094 9.742 12.5 1 95.44 334 LEU A N 1
ATOM 2709 C CA . LEU A 1 334 ? -9.156 8.641 12.258 1 95.44 334 LEU A CA 1
ATOM 2710 C C . LEU A 1 334 ? -7.805 9.18 11.805 1 95.44 334 LEU A C 1
ATOM 2712 O O . LEU A 1 334 ? -7.73 10.008 10.898 1 95.44 334 LEU A O 1
ATOM 2716 N N . ALA A 1 335 ? -6.785 8.812 12.547 1 96.06 335 ALA A N 1
ATOM 2717 C CA . ALA A 1 335 ? -5.43 9.211 12.18 1 96.06 335 ALA A CA 1
ATOM 2718 C C . ALA A 1 335 ? -4.953 8.453 10.945 1 96.06 335 ALA A C 1
ATOM 2720 O O . ALA A 1 335 ? -4.941 7.223 10.93 1 96.06 335 ALA A O 1
ATOM 2721 N N . MET A 1 336 ? -4.605 9.195 9.961 1 96.62 336 MET A N 1
ATOM 2722 C CA . MET A 1 336 ? -4.035 8.633 8.734 1 96.62 336 MET A CA 1
ATOM 2723 C C . MET A 1 336 ? -2.551 8.969 8.625 1 96.62 336 MET A C 1
ATOM 2725 O O . MET A 1 336 ? -2.078 9.922 9.25 1 96.62 336 MET A O 1
ATOM 2729 N N . PRO A 1 337 ? -1.774 8.148 7.867 1 96.62 337 PRO A N 1
ATOM 2730 C CA . PRO A 1 337 ? -0.334 8.398 7.762 1 96.62 337 PRO A CA 1
ATOM 2731 C C . PRO A 1 337 ? -0.012 9.75 7.141 1 96.62 337 PRO A C 1
ATOM 2733 O O . PRO A 1 337 ? -0.713 10.203 6.23 1 96.62 337 PRO A O 1
ATOM 2736 N N . CYS A 1 338 ? 0.99 10.359 7.688 1 96 338 CYS A N 1
ATOM 2737 C CA . CYS A 1 338 ? 1.461 11.641 7.168 1 96 338 CYS A CA 1
ATOM 2738 C C . CYS A 1 338 ? 2.396 11.438 5.984 1 96 338 CYS A C 1
ATOM 2740 O O . CYS A 1 338 ? 2.658 10.305 5.578 1 96 338 CYS A O 1
ATOM 2742 N N . MET A 1 339 ? 2.91 12.547 5.445 1 96.56 339 MET A N 1
ATOM 2743 C CA . MET A 1 339 ? 3.752 12.492 4.254 1 96.56 339 MET A CA 1
ATOM 2744 C C . MET A 1 339 ? 5.008 11.664 4.512 1 96.56 339 MET A C 1
ATOM 2746 O O . MET A 1 339 ? 5.539 11.031 3.6 1 96.56 339 MET A O 1
ATOM 2750 N N . PHE A 1 340 ? 5.445 11.68 5.77 1 96.5 340 PHE A N 1
ATOM 2751 C CA . PHE A 1 340 ? 6.66 10.945 6.125 1 96.5 340 PHE A CA 1
ATOM 2752 C C . PHE A 1 340 ? 6.512 9.461 5.809 1 96.5 340 PHE A C 1
ATOM 2754 O O . PHE A 1 340 ? 7.484 8.805 5.445 1 96.5 340 PHE A O 1
ATOM 2761 N N . ARG A 1 341 ? 5.305 9.008 5.805 1 96.5 341 ARG A N 1
ATOM 2762 C CA . ARG A 1 341 ? 5.086 7.566 5.695 1 96.5 341 ARG A CA 1
ATOM 2763 C C . ARG A 1 341 ? 4.387 7.219 4.383 1 96.5 341 ARG A C 1
ATOM 2765 O O . ARG A 1 341 ? 4.141 6.043 4.098 1 96.5 341 ARG A O 1
ATOM 2772 N N . CYS A 1 342 ? 4.039 8.125 3.609 1 97.12 342 CYS A N 1
ATOM 2773 C CA . CYS A 1 342 ? 3.344 7.879 2.352 1 97.12 342 CYS A CA 1
ATOM 2774 C C . CYS A 1 342 ? 4.32 7.871 1.18 1 97.12 342 CYS A C 1
ATOM 2776 O O . CYS A 1 342 ? 5.047 8.844 0.969 1 97.12 342 CYS A O 1
ATOM 2778 N N . LYS A 1 343 ? 4.305 6.867 0.424 1 95.5 343 LYS A N 1
ATOM 2779 C CA . LYS A 1 343 ? 5.25 6.609 -0.657 1 95.5 343 LYS A CA 1
ATOM 2780 C C . LYS A 1 343 ? 5.297 7.777 -1.64 1 95.5 343 LYS A C 1
ATOM 2782 O O . LYS A 1 343 ? 6.375 8.242 -2.01 1 95.5 343 LYS A O 1
ATOM 2787 N N . ASN A 1 344 ? 4.129 8.359 -1.969 1 95.38 344 ASN A N 1
ATOM 2788 C CA . ASN A 1 344 ? 4.062 9.32 -3.061 1 95.38 344 ASN A CA 1
ATOM 2789 C C . ASN A 1 344 ? 3.846 10.742 -2.541 1 95.38 344 ASN A C 1
ATOM 2791 O O . ASN A 1 344 ? 3.275 11.578 -3.238 1 95.38 344 ASN A O 1
ATOM 2795 N N . SER A 1 345 ? 4.23 11 -1.362 1 97.62 345 SER A N 1
ATOM 2796 C CA . SER A 1 345 ? 4.266 12.344 -0.786 1 97.62 345 SER A CA 1
ATOM 2797 C C . SER A 1 345 ? 5.699 12.789 -0.52 1 97.62 345 SER A C 1
ATOM 2799 O O . SER A 1 345 ? 6.406 12.18 0.282 1 97.62 345 SER A O 1
ATOM 2801 N N . LEU A 1 346 ? 6.105 13.82 -1.234 1 97.81 346 LEU A N 1
ATOM 2802 C CA . LEU A 1 346 ? 7.508 14.219 -1.212 1 97.81 346 LEU A CA 1
ATOM 2803 C C . LEU A 1 346 ? 7.641 15.727 -1.002 1 97.81 346 LEU A C 1
ATOM 2805 O O . LEU A 1 346 ? 6.762 16.484 -1.402 1 97.81 346 LEU A O 1
ATOM 2809 N N . ALA A 1 347 ? 8.656 16.078 -0.328 1 98.06 347 ALA A N 1
ATOM 2810 C CA . ALA A 1 347 ? 9.086 17.469 -0.234 1 98.06 347 ALA A CA 1
ATOM 2811 C C . ALA A 1 347 ? 10.367 17.703 -1.026 1 98.06 347 ALA A C 1
ATOM 2813 O O . ALA A 1 347 ? 11.273 16.875 -1.009 1 98.06 347 ALA A O 1
ATOM 2814 N N . ILE A 1 348 ? 10.398 18.781 -1.743 1 97.88 348 ILE A N 1
ATOM 2815 C CA . ILE A 1 348 ? 11.547 19.078 -2.592 1 97.88 348 ILE A CA 1
ATOM 2816 C C . ILE A 1 348 ? 12.055 20.484 -2.311 1 97.88 348 ILE A C 1
ATOM 2818 O O . ILE A 1 348 ? 11.281 21.453 -2.367 1 97.88 348 ILE A O 1
ATOM 2822 N N . ASP A 1 349 ? 13.352 20.609 -2.004 1 97 349 ASP A N 1
ATOM 2823 C CA . ASP A 1 349 ? 13.906 21.938 -1.739 1 97 349 ASP A CA 1
ATOM 2824 C C . ASP A 1 349 ? 14.43 22.578 -3.021 1 97 349 ASP A C 1
ATOM 2826 O O . ASP A 1 349 ? 14.305 22 -4.105 1 97 349 ASP A O 1
ATOM 2830 N N . SER A 1 350 ? 14.977 23.766 -2.914 1 97.06 350 SER A N 1
ATOM 2831 C CA . SER A 1 350 ? 15.367 24.562 -4.074 1 97.06 350 SER A CA 1
ATOM 2832 C C . SER A 1 350 ? 16.609 23.984 -4.75 1 97.06 350 SER A C 1
ATOM 2834 O O . SER A 1 350 ? 16.938 24.359 -5.875 1 97.06 350 SER A O 1
ATOM 2836 N N . LYS A 1 351 ? 17.25 23.016 -4.129 1 95.69 351 LYS A N 1
ATOM 2837 C CA . LYS A 1 351 ? 18.422 22.375 -4.711 1 95.69 351 LYS A CA 1
ATOM 2838 C C . LYS A 1 351 ? 18.062 21.047 -5.371 1 95.69 351 LYS A C 1
ATOM 2840 O O . LYS A 1 351 ? 18.922 20.375 -5.926 1 95.69 351 LYS A O 1
ATOM 2845 N N . GLY A 1 352 ? 16.859 20.688 -5.262 1 96.62 352 GLY A N 1
ATOM 2846 C CA . GLY A 1 352 ? 16.391 19.469 -5.922 1 96.62 352 GLY A CA 1
ATOM 2847 C C . GLY A 1 352 ? 16.5 18.234 -5.047 1 96.62 352 GLY A C 1
ATOM 2848 O O . GLY A 1 352 ? 16.312 17.109 -5.52 1 96.62 352 GLY A O 1
ATOM 2849 N N . HIS A 1 353 ? 16.875 18.453 -3.789 1 96.62 353 HIS A N 1
ATOM 2850 C CA . HIS A 1 353 ? 16.875 17.328 -2.857 1 96.62 353 HIS A CA 1
ATOM 2851 C C . HIS A 1 353 ? 15.453 16.922 -2.482 1 96.62 353 HIS A C 1
ATOM 2853 O O . HIS A 1 353 ? 14.586 17.781 -2.305 1 96.62 353 HIS A O 1
ATOM 2859 N N . ILE A 1 354 ? 15.242 15.625 -2.375 1 97.75 354 ILE A N 1
ATOM 2860 C CA . ILE A 1 354 ? 13.914 15.094 -2.104 1 97.75 354 ILE A CA 1
ATOM 2861 C C . ILE A 1 354 ? 13.844 14.586 -0.667 1 97.75 354 ILE A C 1
ATOM 2863 O O . ILE A 1 354 ? 14.734 13.852 -0.217 1 97.75 354 ILE A O 1
ATOM 2867 N N . TYR A 1 355 ? 12.797 15.016 0.039 1 97.06 355 TYR A N 1
ATOM 2868 C CA . TYR A 1 355 ? 12.594 14.656 1.438 1 97.06 355 TYR A CA 1
ATOM 2869 C C . TYR A 1 355 ? 11.219 14.047 1.647 1 97.06 355 TYR A C 1
ATOM 2871 O O . TYR A 1 355 ? 10.375 14.062 0.741 1 97.06 355 TYR A O 1
ATOM 2879 N N . LYS A 1 356 ? 11.008 13.508 2.871 1 97 356 LYS A N 1
ATOM 2880 C CA . LYS A 1 356 ? 9.727 12.891 3.209 1 97 356 LYS A CA 1
ATOM 2881 C C . LYS A 1 356 ? 8.969 13.711 4.246 1 97 356 LYS A C 1
ATOM 2883 O O . LYS A 1 356 ? 7.898 13.312 4.703 1 97 356 LYS A O 1
ATOM 2888 N N . CYS A 1 357 ? 9.469 14.828 4.555 1 95.25 357 CYS A N 1
ATOM 2889 C CA . CYS A 1 357 ? 8.82 15.727 5.504 1 95.25 357 CYS A CA 1
ATOM 2890 C C . CYS A 1 357 ? 9.18 17.172 5.215 1 95.25 357 CYS A C 1
ATOM 2892 O O . CYS A 1 357 ? 10.336 17.484 4.914 1 95.25 357 CYS A O 1
ATOM 2894 N N . LEU A 1 358 ? 8.227 18.031 5.445 1 93.88 358 LEU A N 1
ATOM 2895 C CA . LEU A 1 358 ? 8.453 19.453 5.266 1 93.88 358 LEU A CA 1
ATOM 2896 C C . LEU A 1 358 ? 9.516 19.969 6.242 1 93.88 358 LEU A C 1
ATOM 2898 O O . LEU A 1 358 ? 10.305 20.844 5.906 1 93.88 358 LEU A O 1
ATOM 2902 N N . GLU A 1 359 ? 9.516 19.297 7.352 1 90.69 359 GLU A N 1
ATOM 2903 C CA . GLU A 1 359 ? 10.438 19.75 8.398 1 90.69 359 GLU A CA 1
ATOM 2904 C C . GLU A 1 359 ? 11.875 19.344 8.086 1 90.69 359 GLU A C 1
ATOM 2906 O O . GLU A 1 359 ? 12.812 19.844 8.703 1 90.69 359 GLU A O 1
ATOM 2911 N N . HIS A 1 360 ? 12.031 18.516 7.125 1 92.56 360 HIS A N 1
ATOM 2912 C CA . HIS A 1 360 ? 13.367 18.047 6.762 1 92.56 360 HIS A CA 1
ATOM 2913 C C . HIS A 1 360 ? 13.938 18.859 5.613 1 92.56 360 HIS A C 1
ATOM 2915 O O . HIS A 1 360 ? 15.109 18.703 5.262 1 92.56 360 HIS A O 1
ATOM 2921 N N . LEU A 1 361 ? 13.156 19.75 5.055 1 94.44 361 LEU A N 1
ATOM 2922 C CA . LEU A 1 361 ? 13.641 20.547 3.936 1 94.44 361 LEU A CA 1
ATOM 2923 C C . LEU A 1 361 ? 14.922 21.281 4.301 1 94.44 361 LEU A C 1
ATOM 2925 O O . LEU A 1 361 ? 15.008 21.891 5.363 1 94.44 361 LEU A O 1
ATOM 2929 N N . GLY A 1 362 ? 15.883 21.141 3.479 1 92.19 362 GLY A N 1
ATOM 2930 C CA . GLY A 1 362 ? 17.141 21.844 3.68 1 92.19 362 GLY A CA 1
ATOM 2931 C C . GLY A 1 362 ? 18.109 21.078 4.566 1 92.19 362 GLY A C 1
ATOM 2932 O O . GLY A 1 362 ? 19.203 21.578 4.867 1 92.19 362 GLY A O 1
ATOM 2933 N N . LEU A 1 363 ? 17.75 19.922 5.027 1 90.75 363 LEU A N 1
ATOM 2934 C CA . LEU A 1 363 ? 18.641 19.078 5.828 1 90.75 363 LEU A CA 1
ATOM 2935 C C . LEU A 1 363 ? 19.188 17.922 4.996 1 90.75 363 LEU A C 1
ATOM 2937 O O . LEU A 1 363 ? 18.578 16.844 4.945 1 90.75 363 LEU A O 1
ATOM 2941 N N . PRO A 1 364 ? 20.281 18.062 4.516 1 88.56 364 PRO A N 1
ATOM 2942 C CA . PRO A 1 364 ? 20.812 17.094 3.539 1 88.56 364 PRO A CA 1
ATOM 2943 C C . PRO A 1 364 ? 20.859 15.672 4.082 1 88.56 364 PRO A C 1
ATOM 2945 O O . PRO A 1 364 ? 20.688 14.711 3.332 1 88.56 364 PRO A O 1
ATOM 2948 N N . ASN A 1 365 ? 21.078 15.539 5.348 1 90.56 365 ASN A N 1
ATOM 2949 C CA . ASN A 1 365 ? 21.203 14.211 5.934 1 90.56 365 ASN A CA 1
ATOM 2950 C C . ASN A 1 365 ? 19.859 13.477 5.934 1 90.56 365 ASN A C 1
ATOM 2952 O O . ASN A 1 365 ? 19.812 12.258 6.113 1 90.56 365 ASN A O 1
ATOM 2956 N N . ASN A 1 366 ? 18.844 14.195 5.707 1 92.44 366 ASN A N 1
ATOM 2957 C CA . ASN A 1 366 ? 17.516 13.602 5.77 1 92.44 366 ASN A CA 1
ATOM 2958 C C . ASN A 1 366 ? 16.938 13.375 4.379 1 92.44 366 ASN A C 1
ATOM 2960 O O . ASN A 1 366 ? 15.781 12.953 4.242 1 92.44 366 ASN A O 1
ATOM 2964 N N . LYS A 1 367 ? 17.672 13.711 3.357 1 94.69 367 LYS A N 1
ATOM 2965 C CA . LYS A 1 367 ? 17.125 13.539 2.014 1 94.69 367 LYS A CA 1
ATOM 2966 C C . LYS A 1 367 ? 16.969 12.055 1.673 1 94.69 367 LYS A C 1
ATOM 2968 O O . LYS A 1 367 ? 17.781 11.227 2.098 1 94.69 367 LYS A O 1
ATOM 2973 N N . VAL A 1 368 ? 16.031 11.727 0.909 1 96.38 368 VAL A N 1
ATOM 2974 C CA . VAL A 1 368 ? 15.781 10.352 0.481 1 96.38 368 VAL A CA 1
ATOM 2975 C C . VAL A 1 368 ? 16.078 10.219 -1.01 1 96.38 368 VAL A C 1
ATOM 2977 O O . VAL A 1 368 ? 16.016 9.117 -1.565 1 96.38 368 VAL A O 1
ATOM 2980 N N . GLY A 1 369 ? 16.344 11.297 -1.673 1 96 369 GLY A N 1
ATOM 2981 C CA . GLY A 1 369 ? 16.641 11.289 -3.096 1 96 369 GLY A CA 1
ATOM 2982 C C . GLY A 1 369 ? 17.078 12.648 -3.619 1 96 369 GLY A C 1
ATOM 2983 O O . GLY A 1 369 ? 17.25 13.594 -2.844 1 96 369 GLY A O 1
ATOM 2984 N N . ASP A 1 370 ? 17.281 12.633 -4.926 1 95.38 370 ASP A N 1
ATOM 2985 C CA . ASP A 1 370 ? 17.734 13.82 -5.641 1 95.38 370 ASP A CA 1
ATOM 2986 C C . ASP A 1 370 ? 17.188 13.852 -7.066 1 95.38 370 ASP A C 1
ATOM 2988 O O . ASP A 1 370 ? 17.266 12.852 -7.785 1 95.38 370 ASP A O 1
ATOM 2992 N N . LEU A 1 371 ? 16.672 15.023 -7.418 1 95.62 371 LEU A N 1
ATOM 2993 C CA . LEU A 1 371 ? 16.156 15.156 -8.773 1 95.62 371 LEU A CA 1
ATOM 2994 C C . LEU A 1 371 ? 17.266 14.93 -9.805 1 95.62 371 LEU A C 1
ATOM 2996 O O . LEU A 1 371 ? 17 14.445 -10.906 1 95.62 371 LEU A O 1
ATOM 3000 N N . ALA A 1 372 ? 18.453 15.266 -9.484 1 89.94 372 ALA A N 1
ATOM 3001 C CA . ALA A 1 372 ? 19.578 15.141 -10.406 1 89.94 372 ALA A CA 1
ATOM 3002 C C . ALA A 1 372 ? 19.875 13.672 -10.711 1 89.94 372 ALA A C 1
ATOM 3004 O O . ALA A 1 372 ? 20.219 13.32 -11.836 1 89.94 372 ALA A O 1
ATOM 3005 N N . LYS A 1 373 ? 19.719 12.867 -9.734 1 85.62 373 LYS A N 1
ATOM 3006 C CA . LYS A 1 373 ? 20 11.445 -9.898 1 85.62 373 LYS A CA 1
ATOM 3007 C C . LYS A 1 373 ? 18.766 10.695 -10.398 1 85.62 373 LYS A C 1
ATOM 3009 O O . LYS A 1 373 ? 18.875 9.594 -10.938 1 85.62 373 LYS A O 1
ATOM 3014 N N . GLY A 1 374 ? 17.641 11.281 -10.227 1 79.69 374 GLY A N 1
ATOM 3015 C CA . GLY A 1 374 ? 16.406 10.688 -10.68 1 79.69 374 GLY A CA 1
ATOM 3016 C C . GLY A 1 374 ? 15.992 9.469 -9.867 1 79.69 374 GLY A C 1
ATOM 3017 O O . GLY A 1 374 ? 15.172 8.672 -10.312 1 79.69 374 GLY A O 1
ATOM 3018 N N . THR A 1 375 ? 16.609 9.203 -8.766 1 82.25 375 THR A N 1
ATOM 3019 C CA . THR A 1 375 ? 16.312 7.98 -8.031 1 82.25 375 THR A CA 1
ATOM 3020 C C . THR A 1 375 ? 16.047 8.281 -6.559 1 82.25 375 THR A C 1
ATOM 3022 O O . THR A 1 375 ? 16.531 9.281 -6.023 1 82.25 375 THR A O 1
ATOM 3025 N N . LEU A 1 376 ? 15.117 7.617 -5.977 1 92.19 376 LEU A N 1
ATOM 3026 C CA . LEU A 1 376 ? 14.844 7.594 -4.543 1 92.19 376 LEU A CA 1
ATOM 3027 C C . LEU A 1 376 ? 15.5 6.387 -3.885 1 92.19 376 LEU A C 1
ATOM 3029 O O . LEU A 1 376 ? 15.531 5.301 -4.465 1 92.19 376 LEU A O 1
ATOM 3033 N N . SER A 1 377 ? 16.078 6.609 -2.762 1 93.31 377 SER A N 1
ATOM 3034 C CA . SER A 1 377 ? 16.688 5.52 -2.018 1 93.31 377 SER A CA 1
ATOM 3035 C C . SER A 1 377 ? 15.641 4.621 -1.375 1 93.31 377 SER A C 1
ATOM 3037 O O . SER A 1 377 ? 14.945 5.035 -0.442 1 93.31 377 SER A O 1
ATOM 3039 N N . LEU A 1 378 ? 15.648 3.4 -1.845 1 93.56 378 LEU A N 1
ATOM 3040 C CA . LEU A 1 378 ? 14.711 2.439 -1.272 1 93.56 378 LEU A CA 1
ATOM 3041 C C . LEU A 1 378 ? 15.008 2.201 0.204 1 93.56 378 LEU A C 1
ATOM 3043 O O . LEU A 1 378 ? 14.094 2.027 1.008 1 93.56 378 LEU A O 1
ATOM 3047 N N . GLU A 1 379 ? 16.234 2.193 0.509 1 93.25 379 GLU A N 1
ATOM 3048 C CA . GLU A 1 379 ? 16.672 2.018 1.893 1 93.25 379 GLU A CA 1
ATOM 3049 C C . GLU A 1 379 ? 16.109 3.119 2.789 1 93.25 379 GLU A C 1
ATOM 3051 O O . GLU A 1 379 ? 15.508 2.838 3.828 1 93.25 379 GLU A O 1
ATOM 3056 N N . LYS A 1 380 ? 16.234 4.312 2.379 1 94.25 380 LYS A N 1
ATOM 3057 C CA . LYS A 1 380 ? 15.797 5.445 3.189 1 94.25 380 LYS A CA 1
ATOM 3058 C C . LYS A 1 380 ? 14.273 5.527 3.232 1 94.25 380 LYS A C 1
ATOM 3060 O O . LYS A 1 380 ? 13.695 5.797 4.285 1 94.25 380 LYS A O 1
ATOM 3065 N N . LEU A 1 381 ? 13.672 5.238 2.082 1 95.31 381 LEU A N 1
ATOM 3066 C CA . LEU A 1 381 ? 12.211 5.262 2.021 1 95.31 381 LEU A CA 1
ATOM 3067 C C . LEU A 1 381 ? 11.617 4.227 2.969 1 95.31 381 LEU A C 1
ATOM 3069 O O . LEU A 1 381 ? 10.695 4.535 3.729 1 95.31 381 LEU A O 1
ATOM 3073 N N . SER A 1 382 ? 12.156 3.035 2.896 1 96.69 382 SER A N 1
ATOM 3074 C CA . SER A 1 382 ? 11.633 1.966 3.742 1 96.69 382 SER A CA 1
ATOM 3075 C C . SER A 1 382 ? 11.82 2.291 5.219 1 96.69 382 SER A C 1
ATOM 3077 O O . SER A 1 382 ? 10.969 1.967 6.047 1 96.69 382 SER A O 1
ATOM 3079 N N . GLU A 1 383 ? 12.867 2.967 5.547 1 94.06 383 GLU A N 1
ATOM 3080 C CA . GLU A 1 383 ? 13.148 3.322 6.934 1 94.06 383 GLU A CA 1
ATOM 3081 C C . GLU A 1 383 ? 12.18 4.387 7.438 1 94.06 383 GLU A C 1
ATOM 3083 O O . GLU A 1 383 ? 11.758 4.352 8.594 1 94.06 383 GLU A O 1
ATOM 3088 N N . THR A 1 384 ? 11.82 5.336 6.645 1 93.88 384 THR A N 1
ATOM 3089 C CA . THR A 1 384 ? 10.852 6.34 7.051 1 93.88 384 THR A CA 1
ATOM 3090 C C . THR A 1 384 ? 9.5 5.695 7.355 1 93.88 384 THR A C 1
ATOM 3092 O O . THR A 1 384 ? 8.812 6.098 8.289 1 93.88 384 THR A O 1
ATOM 3095 N N . MET A 1 385 ? 9.219 4.691 6.645 1 94.81 385 MET A N 1
ATOM 3096 C CA . MET A 1 385 ? 7.891 4.09 6.73 1 94.81 385 MET A CA 1
ATOM 3097 C C . MET A 1 385 ? 7.824 3.082 7.875 1 94.81 385 MET A C 1
ATOM 3099 O O . MET A 1 385 ? 6.82 3.002 8.578 1 94.81 385 MET A O 1
ATOM 3103 N N . PHE A 1 386 ? 8.953 2.359 8.062 1 95.25 386 PHE A N 1
ATOM 3104 C CA . PHE A 1 386 ? 8.812 1.198 8.93 1 95.25 386 PHE A CA 1
ATOM 3105 C C . PHE A 1 386 ? 9.812 1.26 10.086 1 95.25 386 PHE A C 1
ATOM 3107 O O . PHE A 1 386 ? 9.758 0.442 11 1 95.25 386 PHE A O 1
ATOM 3114 N N . GLY A 1 387 ? 10.734 2.195 10.094 1 92.06 387 GLY A N 1
ATOM 3115 C CA . GLY A 1 387 ? 11.75 2.273 11.133 1 92.06 387 GLY A CA 1
ATOM 3116 C C . GLY A 1 387 ? 11.172 2.424 12.523 1 92.06 387 GLY A C 1
ATOM 3117 O O . GLY A 1 387 ? 11.695 1.857 13.484 1 92.06 387 GLY A O 1
ATOM 3118 N N . HIS A 1 388 ? 10.133 3.156 12.648 1 89.31 388 HIS A N 1
ATOM 3119 C CA . HIS A 1 388 ? 9.422 3.344 13.906 1 89.31 388 HIS A CA 1
ATOM 3120 C C . HIS A 1 388 ? 7.922 3.152 13.719 1 89.31 388 HIS A C 1
ATOM 3122 O O . HIS A 1 388 ? 7.125 3.998 14.133 1 89.31 388 HIS A O 1
ATOM 3128 N N . ASN A 1 389 ? 7.633 2.039 13.211 1 92.62 389 ASN A N 1
ATOM 3129 C CA . ASN A 1 389 ? 6.254 1.699 12.883 1 92.62 389 ASN A CA 1
ATOM 3130 C C . ASN A 1 389 ? 5.422 1.456 14.141 1 92.62 389 ASN A C 1
ATOM 3132 O O . ASN A 1 389 ? 5.73 0.56 14.93 1 92.62 389 ASN A O 1
ATOM 3136 N N . PRO A 1 390 ? 4.391 2.273 14.328 1 94.25 390 PRO A N 1
ATOM 3137 C CA . PRO A 1 390 ? 3.57 2.078 15.523 1 94.25 390 PRO A CA 1
ATOM 3138 C C . PRO A 1 390 ? 2.885 0.714 15.555 1 94.25 390 PRO A C 1
ATOM 3140 O O . PRO A 1 390 ? 2.574 0.201 16.641 1 94.25 390 PRO A O 1
ATOM 3143 N N . PHE A 1 391 ? 2.658 0.058 14.438 1 95.56 391 PHE A N 1
ATOM 3144 C CA . PHE A 1 391 ? 2.014 -1.248 14.375 1 95.56 391 PHE A CA 1
ATOM 3145 C C . PHE A 1 391 ? 2.939 -2.336 14.906 1 95.56 391 PHE A C 1
ATOM 3147 O O . PHE A 1 391 ? 2.504 -3.457 15.172 1 95.56 391 PHE A O 1
ATOM 3154 N N . ASP A 1 392 ? 4.207 -1.985 15.047 1 92.12 392 ASP A N 1
ATOM 3155 C CA . ASP A 1 392 ? 5.168 -2.93 15.609 1 92.12 392 ASP A CA 1
ATOM 3156 C C . ASP A 1 392 ? 5.375 -2.674 17.094 1 92.12 392 ASP A C 1
ATOM 3158 O O . ASP A 1 392 ? 6.188 -3.342 17.734 1 92.12 392 ASP A O 1
ATOM 3162 N N . SER A 1 393 ? 4.703 -1.692 17.688 1 91.25 393 SER A N 1
ATOM 3163 C CA . SER A 1 393 ? 4.793 -1.346 19.094 1 91.25 393 SER A CA 1
ATOM 3164 C C . SER A 1 393 ? 3.678 -2.01 19.906 1 91.25 393 SER A C 1
ATOM 3166 O O . SER A 1 393 ? 2.496 -1.755 19.656 1 91.25 393 SER A O 1
ATOM 3168 N N . ASP A 1 394 ? 4.09 -2.779 20.875 1 92.88 394 ASP A N 1
ATOM 3169 C CA . ASP A 1 394 ? 3.107 -3.418 21.75 1 92.88 394 ASP A CA 1
ATOM 3170 C C . ASP A 1 394 ? 2.236 -2.377 22.438 1 92.88 394 ASP A C 1
ATOM 3172 O O . ASP A 1 394 ? 1.029 -2.572 22.594 1 92.88 394 ASP A O 1
ATOM 3176 N N . GLU A 1 395 ? 2.832 -1.32 22.781 1 92.06 395 GLU A N 1
ATOM 3177 C CA . GLU A 1 395 ? 2.1 -0.247 23.453 1 92.06 395 GLU A CA 1
ATOM 3178 C C . GLU A 1 395 ? 1.047 0.358 22.531 1 92.06 395 GLU A C 1
ATOM 3180 O O . GLU A 1 395 ? -0.107 0.532 22.922 1 92.06 395 GLU A O 1
ATOM 3185 N N . CYS A 1 396 ? 1.41 0.632 21.312 1 94.62 396 CYS A N 1
ATOM 3186 C CA . CYS A 1 396 ? 0.503 1.292 20.375 1 94.62 396 CYS A CA 1
ATOM 3187 C C . CYS A 1 396 ? -0.641 0.367 19.984 1 94.62 396 CYS A C 1
ATOM 3189 O O . CYS A 1 396 ? -1.804 0.774 19.984 1 94.62 396 CYS A O 1
ATOM 3191 N N . ILE A 1 397 ? -0.355 -0.894 19.734 1 96 397 ILE A N 1
ATOM 3192 C CA . ILE A 1 397 ? -1.385 -1.768 19.172 1 96 397 ILE A CA 1
ATOM 3193 C C . ILE A 1 397 ? -2.393 -2.131 20.266 1 96 397 ILE A C 1
ATOM 3195 O O . ILE A 1 397 ? -3.477 -2.641 19.969 1 96 397 ILE A O 1
ATOM 3199 N N . ASN A 1 398 ? -2.041 -1.896 21.5 1 95.81 398 ASN A N 1
ATOM 3200 C CA . ASN A 1 398 ? -2.947 -2.188 22.609 1 95.81 398 ASN A CA 1
ATOM 3201 C C . ASN A 1 398 ? -3.555 -0.912 23.188 1 95.81 398 ASN A C 1
ATOM 3203 O O . ASN A 1 398 ? -4.262 -0.957 24.203 1 95.81 398 ASN A O 1
ATOM 3207 N N . CYS A 1 399 ? -3.311 0.195 22.609 1 96.19 399 CYS A N 1
ATOM 3208 C CA . CYS A 1 399 ? -3.814 1.486 23.078 1 96.19 399 CYS A CA 1
ATOM 3209 C C . CYS A 1 399 ? -5.168 1.794 22.438 1 96.19 399 CYS A C 1
ATOM 3211 O O . CYS A 1 399 ? -5.32 1.748 21.219 1 96.19 399 CYS A O 1
ATOM 3213 N N . ASN A 1 400 ? -6.141 2.137 23.25 1 97.12 400 ASN A N 1
ATOM 3214 C CA . ASN A 1 400 ? -7.5 2.342 22.766 1 97.12 400 ASN A CA 1
ATOM 3215 C C . ASN A 1 400 ? -7.625 3.641 21.984 1 97.12 400 ASN A C 1
ATOM 3217 O O . ASN A 1 400 ? -8.617 3.854 21.281 1 97.12 400 ASN A O 1
ATOM 3221 N N . VAL A 1 401 ? -6.652 4.574 22.016 1 96.38 401 VAL A N 1
ATOM 3222 C CA . VAL A 1 401 ? -6.734 5.812 21.25 1 96.38 401 VAL A CA 1
ATOM 3223 C C . VAL A 1 401 ? -5.812 5.734 20.047 1 96.38 401 VAL A C 1
ATOM 3225 O O . VAL A 1 401 ? -5.68 6.703 19.281 1 96.38 401 VAL A O 1
ATOM 3228 N N . PHE A 1 402 ? -5.254 4.617 19.766 1 97.06 402 PHE A N 1
ATOM 3229 C CA . PHE A 1 402 ? -4.301 4.418 18.688 1 97.06 402 PHE A CA 1
ATOM 3230 C C . PHE A 1 402 ? -4.883 4.895 17.359 1 97.06 402 PHE A C 1
ATOM 3232 O O . PHE A 1 402 ? -4.242 5.652 16.625 1 97.06 402 PHE A O 1
ATOM 3239 N N . PRO A 1 403 ? -6.129 4.598 17.031 1 97.81 403 PRO A N 1
ATOM 3240 C CA . PRO A 1 403 ? -6.648 4.934 15.703 1 97.81 403 PRO A CA 1
ATOM 3241 C C . PRO A 1 403 ? -6.789 6.441 15.492 1 97.81 403 PRO A C 1
ATOM 3243 O O . PRO A 1 403 ? -6.891 6.898 14.352 1 97.81 403 PRO A O 1
ATOM 3246 N N . ILE A 1 404 ? -6.828 7.211 16.578 1 95.88 404 ILE A N 1
ATOM 3247 C CA . ILE A 1 404 ? -6.938 8.656 16.391 1 95.88 404 ILE A CA 1
ATOM 3248 C C . ILE A 1 404 ? -5.594 9.312 16.703 1 95.88 404 ILE A C 1
ATOM 3250 O O . ILE A 1 404 ? -5.422 10.516 16.484 1 95.88 404 ILE A O 1
ATOM 3254 N N . CYS A 1 405 ? -4.703 8.578 17.328 1 93.69 405 CYS A N 1
ATOM 3255 C CA . CYS A 1 405 ? -3.346 9.016 17.625 1 93.69 405 CYS A CA 1
ATOM 3256 C C . CYS A 1 405 ? -2.402 8.711 16.469 1 93.69 405 CYS A C 1
ATOM 3258 O O . CYS A 1 405 ? -1.566 9.547 16.109 1 93.69 405 CYS A O 1
ATOM 3260 N N . GLY A 1 406 ? -2.531 7.547 15.898 1 94.88 406 GLY A N 1
ATOM 3261 C CA . GLY A 1 406 ? -1.707 7.098 14.789 1 94.88 406 GLY A CA 1
ATOM 3262 C C . GLY A 1 406 ? -0.274 6.805 15.195 1 94.88 406 GLY A C 1
ATOM 3263 O O . GLY A 1 406 ? 0.612 6.723 14.336 1 94.88 406 GLY A O 1
ATOM 3264 N N . GLY A 1 407 ? 0.003 6.766 16.422 1 92.62 407 GLY A N 1
ATOM 3265 C CA . GLY A 1 407 ? 1.341 6.48 16.922 1 92.62 407 GLY A CA 1
ATOM 3266 C C . GLY A 1 407 ? 2.182 7.73 17.109 1 92.62 407 GLY A C 1
ATOM 3267 O O . GLY A 1 407 ? 3.354 7.645 17.484 1 92.62 407 GLY A O 1
ATOM 3268 N N . GLY A 1 408 ? 1.583 8.898 16.859 1 89.56 408 GLY A N 1
ATOM 3269 C CA . GLY A 1 408 ? 2.324 10.141 17 1 89.56 408 GLY A CA 1
ATOM 3270 C C . GLY A 1 408 ? 3.215 10.438 15.812 1 89.56 408 GLY A C 1
ATOM 3271 O O . GLY A 1 408 ? 3.234 9.688 14.836 1 89.56 408 GLY A O 1
ATOM 3272 N N . CYS A 1 409 ? 3.951 11.555 15.906 1 89.62 409 CYS A N 1
ATOM 3273 C CA . CYS A 1 409 ? 4.871 11.961 14.852 1 89.62 409 CYS A CA 1
ATOM 3274 C C . CYS A 1 409 ? 6.016 10.961 14.719 1 89.62 409 CYS A C 1
ATOM 3276 O O . CYS A 1 409 ? 6.723 10.688 15.688 1 89.62 409 CYS A O 1
ATOM 3278 N N . PRO A 1 410 ? 6.254 10.422 13.523 1 89.19 410 PRO A N 1
ATOM 3279 C CA . PRO A 1 410 ? 7.332 9.445 13.328 1 89.19 410 PRO A CA 1
ATOM 3280 C C . PRO A 1 410 ? 8.711 10.039 13.617 1 89.19 410 PRO A C 1
ATOM 3282 O O . PRO A 1 410 ? 9.609 9.32 14.07 1 89.19 410 PRO A O 1
ATOM 3285 N N . ILE A 1 411 ? 8.891 11.297 13.352 1 86.25 411 ILE A N 1
ATOM 3286 C CA . ILE A 1 411 ? 10.164 11.953 13.609 1 86.25 411 ILE A CA 1
ATOM 3287 C C . ILE A 1 411 ? 10.422 12.016 15.109 1 86.25 411 ILE A C 1
ATOM 3289 O O . ILE A 1 411 ? 11.547 11.805 15.562 1 86.25 411 ILE A O 1
ATOM 3293 N N . ASP A 1 412 ? 9.344 12.25 15.844 1 83.19 412 ASP A N 1
ATOM 3294 C CA . ASP A 1 412 ? 9.469 12.305 17.297 1 83.19 412 ASP A CA 1
ATOM 3295 C C . ASP A 1 412 ? 9.75 10.922 17.875 1 83.19 412 ASP A C 1
ATOM 3297 O O . ASP A 1 412 ? 10.445 10.797 18.891 1 83.19 412 ASP A O 1
ATOM 3301 N N . ARG A 1 413 ? 9.297 9.883 17.266 1 82.25 413 ARG A N 1
ATOM 3302 C CA . ARG A 1 413 ? 9.547 8.516 17.703 1 82.25 413 ARG A CA 1
ATOM 3303 C C . ARG A 1 413 ? 11.016 8.133 17.516 1 82.25 413 ARG A C 1
ATOM 3305 O O . ARG A 1 413 ? 11.555 7.352 18.297 1 82.25 413 ARG A O 1
ATOM 3312 N N . ASN A 1 414 ? 11.695 8.555 16.484 1 70.25 414 ASN A N 1
ATOM 3313 C CA . ASN A 1 414 ? 13.086 8.25 16.156 1 70.25 414 ASN A CA 1
ATOM 3314 C C . ASN A 1 414 ? 14.047 8.898 17.156 1 70.25 414 ASN A C 1
ATOM 3316 O O . ASN A 1 414 ? 15.117 8.359 17.422 1 70.25 414 ASN A O 1
ATOM 3320 N N . LYS A 1 415 ? 13.961 10.125 17.469 1 58.59 415 LYS A N 1
ATOM 3321 C CA . LYS A 1 415 ? 14.859 10.852 18.359 1 58.59 415 LYS A CA 1
ATOM 3322 C C . LYS A 1 415 ? 14.82 10.266 19.781 1 58.59 415 LYS A C 1
ATOM 3324 O O . LYS A 1 415 ? 15.578 10.688 20.641 1 58.59 415 LYS A O 1
ATOM 3329 N N . ASN A 1 416 ? 14.836 8.805 19.906 1 49.81 416 ASN A N 1
ATOM 3330 C CA . ASN A 1 416 ? 14.836 8.219 21.25 1 49.81 416 ASN A CA 1
ATOM 3331 C C . ASN A 1 416 ? 14.445 9.25 22.297 1 49.81 416 ASN A C 1
ATOM 3333 O O . ASN A 1 416 ? 15.195 9.508 23.234 1 49.81 416 ASN A O 1
ATOM 3337 N N . TRP A 1 417 ? 13.836 10.156 22.047 1 41.69 417 TRP A N 1
ATOM 3338 C CA . TRP A 1 417 ? 13.727 11.164 23.094 1 41.69 417 TRP A CA 1
ATOM 3339 C C . TRP A 1 417 ? 13.562 10.516 24.453 1 41.69 417 TRP A C 1
ATOM 3341 O O . TRP A 1 417 ? 12.719 9.633 24.641 1 41.69 417 TRP A O 1
ATOM 3351 N N . GLY A 1 418 ? 14.742 10.18 25.109 1 35.06 418 GLY A N 1
ATOM 3352 C CA . GLY A 1 418 ? 15.023 9.75 26.469 1 35.06 418 GLY A CA 1
ATOM 3353 C C . GLY A 1 418 ? 13.781 9.656 27.328 1 35.06 418 GLY A C 1
ATOM 3354 O O . GLY A 1 418 ? 12.664 9.555 26.812 1 35.06 418 GLY A O 1
ATOM 3355 N N . LYS A 1 419 ? 13.883 10.375 28.469 1 38.34 419 LYS A N 1
ATOM 3356 C CA . LYS A 1 419 ? 13.109 10.406 29.703 1 38.34 419 LYS A CA 1
ATOM 3357 C C . LYS A 1 419 ? 11.641 10.695 29.422 1 38.34 419 LYS A C 1
ATOM 3359 O O . LYS A 1 419 ? 10.758 10.164 30.109 1 38.34 419 LYS A O 1
ATOM 3364 N N . ASN A 1 420 ? 11.297 11.836 28.719 1 43.25 420 ASN A N 1
ATOM 3365 C CA . ASN A 1 420 ? 9.898 12.25 28.609 1 43.25 420 ASN A CA 1
ATOM 3366 C C . ASN A 1 420 ? 9.25 11.688 27.344 1 43.25 420 ASN A C 1
ATOM 3368 O O . ASN A 1 420 ? 9.578 12.117 26.234 1 43.25 420 ASN A O 1
ATOM 3372 N N . LYS A 1 421 ? 9.133 10.375 27.062 1 51.66 421 LYS A N 1
ATOM 3373 C CA . LYS A 1 421 ? 8.438 9.484 26.141 1 51.66 421 LYS A CA 1
ATOM 3374 C C . LYS A 1 421 ? 7.234 10.18 25.516 1 51.66 421 LYS A C 1
ATOM 3376 O O . LYS A 1 421 ? 6.086 9.852 25.812 1 51.66 421 LYS A O 1
ATOM 3381 N N . LYS A 1 422 ? 7.293 11.438 24.969 1 63.41 422 LYS A N 1
ATOM 3382 C CA . LYS A 1 422 ? 6.09 12.18 24.609 1 63.41 422 LYS A CA 1
ATOM 3383 C C . LYS A 1 422 ? 5.672 11.898 23.172 1 63.41 422 LYS A C 1
ATOM 3385 O O . LYS A 1 422 ? 5.145 12.781 22.484 1 63.41 422 LYS A O 1
ATOM 3390 N N . TYR A 1 423 ? 5.84 10.688 22.547 1 78.5 423 TYR A N 1
ATOM 3391 C CA . TYR A 1 423 ? 5.266 10.492 21.219 1 78.5 423 TYR A CA 1
ATOM 3392 C C . TYR A 1 423 ? 3.777 10.18 21.312 1 78.5 423 TYR A C 1
ATOM 3394 O O . TYR A 1 423 ? 3.041 10.336 20.344 1 78.5 423 TYR A O 1
ATOM 3402 N N . CYS A 1 424 ? 3.422 10.008 22.5 1 87.5 424 CYS A N 1
ATOM 3403 C CA . CYS A 1 424 ? 1.997 9.75 22.672 1 87.5 424 CYS A CA 1
ATOM 3404 C C . CYS A 1 424 ? 1.194 11.039 22.578 1 87.5 424 CYS A C 1
ATOM 3406 O O . CYS A 1 424 ? 1.676 12.102 22.984 1 87.5 424 CYS A O 1
ATOM 3408 N N . SER A 1 425 ? 0.029 10.938 22.094 1 85.62 425 SER A N 1
ATOM 3409 C CA . SER A 1 425 ? -0.853 12.094 22 1 85.62 425 SER A CA 1
ATOM 3410 C C . SER A 1 425 ? -1.488 12.422 23.344 1 85.62 425 SER A C 1
ATOM 3412 O O . SER A 1 425 ? -1.494 11.594 24.25 1 85.62 425 SER A O 1
ATOM 3414 N N . MET A 1 426 ? -1.988 13.594 23.438 1 81.94 426 MET A N 1
ATOM 3415 C CA . MET A 1 426 ? -2.674 14.031 24.641 1 81.94 426 MET A CA 1
ATOM 3416 C C . MET A 1 426 ? -3.936 13.203 24.891 1 81.94 426 MET A C 1
ATOM 3418 O O . MET A 1 426 ? -4.43 13.133 26.016 1 81.94 426 MET A O 1
ATOM 3422 N N . TYR A 1 427 ? -4.418 12.562 23.922 1 87 427 TYR A N 1
ATOM 3423 C CA . TYR A 1 427 ? -5.676 11.828 24.016 1 87 427 TYR A CA 1
ATOM 3424 C C . TYR A 1 427 ? -5.512 10.57 24.859 1 87 427 TYR A C 1
ATOM 3426 O O . TYR A 1 427 ? -6.484 10.062 25.422 1 87 427 TYR A O 1
ATOM 3434 N N . LYS A 1 428 ? -4.34 10.023 24.891 1 88.38 428 LYS A N 1
ATOM 3435 C CA . LYS A 1 428 ? -4.102 8.797 25.641 1 88.38 428 LYS A CA 1
ATOM 3436 C C . LYS A 1 428 ? -4.547 8.945 27.094 1 88.38 428 LYS A C 1
ATOM 3438 O O . LYS A 1 428 ? -5.18 8.039 27.656 1 88.38 428 LYS A O 1
ATOM 3443 N N . ARG A 1 429 ? -4.375 10.078 27.672 1 82.69 429 ARG A N 1
ATOM 3444 C CA . ARG A 1 429 ? -4.676 10.234 29.078 1 82.69 429 ARG A CA 1
ATOM 3445 C C . ARG A 1 429 ? -5.918 11.094 29.281 1 82.69 429 ARG A C 1
ATOM 3447 O O . ARG A 1 429 ? -6.586 11 30.312 1 82.69 429 ARG A O 1
ATOM 3454 N N . ASN A 1 430 ? -6.34 11.766 28.203 1 85.94 430 ASN A N 1
ATOM 3455 C CA . ASN A 1 430 ? -7.262 12.852 28.516 1 85.94 430 ASN A CA 1
ATOM 3456 C C . ASN A 1 430 ? -8.57 12.711 27.75 1 85.94 430 ASN A C 1
ATOM 3458 O O . ASN A 1 430 ? -9.555 13.391 28.047 1 85.94 430 ASN A O 1
ATOM 3462 N N . LEU A 1 431 ? -8.602 11.867 26.828 1 89.5 431 LEU A N 1
ATOM 3463 C CA . LEU A 1 431 ? -9.781 11.836 25.969 1 89.5 431 LEU A CA 1
ATOM 3464 C C . LEU A 1 431 ? -11.031 11.484 26.781 1 89.5 431 LEU A C 1
ATOM 3466 O O . LEU A 1 431 ? -12.078 12.117 26.609 1 89.5 431 LEU A O 1
ATOM 3470 N N . SER A 1 432 ? -10.898 10.531 27.641 1 92.81 432 SER A N 1
ATOM 3471 C CA . SER A 1 432 ? -12.039 10.086 28.438 1 92.81 432 SER A CA 1
ATOM 3472 C C . SER A 1 432 ? -12.633 11.242 29.234 1 92.81 432 SER A C 1
ATOM 3474 O O . SER A 1 432 ? -13.859 11.391 29.297 1 92.81 432 SER A O 1
ATOM 3476 N N . GLU A 1 433 ? -11.859 12.102 29.688 1 87.56 433 GLU A N 1
ATOM 3477 C CA . GLU A 1 433 ? -12.281 13.18 30.578 1 87.56 433 GLU A CA 1
ATOM 3478 C C . GLU A 1 433 ? -13.055 14.258 29.828 1 87.56 433 GLU A C 1
ATOM 3480 O O . GLU A 1 433 ? -13.906 14.938 30.406 1 87.56 433 GLU A O 1
ATOM 3485 N N . ILE A 1 434 ? -12.812 14.359 28.625 1 86.75 434 ILE A N 1
ATOM 3486 C CA . ILE A 1 434 ? -13.398 15.5 27.922 1 86.75 434 ILE A CA 1
ATOM 3487 C C . ILE A 1 434 ? -14.617 15.039 27.125 1 86.75 434 ILE A C 1
ATOM 3489 O O . ILE A 1 434 ? -15.32 15.859 26.531 1 86.75 434 ILE A O 1
ATOM 3493 N N . LEU A 1 435 ? -14.945 13.789 27.109 1 91 435 LEU A N 1
ATOM 3494 C CA . LEU A 1 435 ? -16.031 13.25 26.297 1 91 435 LEU A CA 1
ATOM 3495 C C . LEU A 1 435 ? -17.359 13.891 26.688 1 91 435 LEU A C 1
ATOM 3497 O O . LEU A 1 435 ? -18.141 14.297 25.812 1 91 435 LEU A O 1
ATOM 3501 N N . PRO A 1 436 ? -17.672 14.031 27.984 1 89.44 436 PRO A N 1
ATOM 3502 C CA . PRO A 1 436 ? -18.938 14.664 28.328 1 89.44 436 PRO A CA 1
ATOM 3503 C C . PRO A 1 436 ? -19.062 16.094 27.781 1 89.44 436 PRO A C 1
ATOM 3505 O O . PRO A 1 436 ? -20.125 16.469 27.297 1 89.44 436 PRO A O 1
ATOM 3508 N N . ASP A 1 437 ? -17.984 16.812 27.891 1 84.44 437 ASP A N 1
ATOM 3509 C CA . ASP A 1 437 ? -17.984 18.188 27.375 1 84.44 437 ASP A CA 1
ATOM 3510 C C . ASP A 1 437 ? -18.203 18.203 25.875 1 84.44 437 ASP A C 1
ATOM 3512 O O . ASP A 1 437 ? -18.938 19.047 25.359 1 84.44 437 ASP A O 1
ATOM 3516 N N . PHE A 1 438 ? -17.641 17.312 25.219 1 85.44 438 PHE A N 1
ATOM 3517 C CA . PHE A 1 438 ? -17.812 17.234 23.766 1 85.44 438 PHE A CA 1
ATOM 3518 C C . PHE A 1 438 ? -19.25 16.891 23.406 1 85.44 438 PHE A C 1
ATOM 3520 O O . PHE A 1 438 ? -19.812 17.438 22.453 1 85.44 438 PHE A O 1
ATOM 3527 N N . TYR A 1 439 ? -19.719 15.906 24.141 1 86.75 439 TYR A N 1
ATOM 3528 C CA . TYR A 1 439 ? -21.109 15.508 23.875 1 86.75 439 TYR A CA 1
ATOM 3529 C C . TYR A 1 439 ? -22.062 16.688 24.062 1 86.75 439 TYR A C 1
ATOM 3531 O O . TYR A 1 439 ? -22.938 16.922 23.219 1 86.75 439 TYR A O 1
ATOM 3539 N N . MET A 1 440 ? -21.906 17.438 25.125 1 83.38 440 MET A N 1
ATOM 3540 C CA . MET A 1 440 ? -22.734 18.594 25.406 1 83.38 440 MET A CA 1
ATOM 3541 C C . MET A 1 440 ? -22.578 19.656 24.328 1 83.38 440 MET A C 1
ATOM 3543 O O . MET A 1 440 ? -23.547 20.297 23.906 1 83.38 440 MET A O 1
ATOM 3547 N N . TYR A 1 441 ? -21.375 19.781 23.938 1 79.56 441 TYR A N 1
ATOM 3548 C CA . TYR A 1 441 ? -21.078 20.766 22.906 1 79.56 441 TYR A CA 1
ATOM 3549 C C . TYR A 1 441 ? -21.766 20.391 21.594 1 79.56 441 TYR A C 1
ATOM 3551 O O . TYR A 1 441 ? -22.359 21.234 20.922 1 79.56 441 TYR A O 1
ATOM 3559 N N . LYS A 1 442 ? -21.656 19.156 21.188 1 77.56 442 LYS A N 1
ATOM 3560 C CA . LYS A 1 442 ? -22.156 18.688 19.906 1 77.56 442 LYS A CA 1
ATOM 3561 C C . LYS A 1 442 ? -23.688 18.594 19.922 1 77.56 442 LYS A C 1
ATOM 3563 O O . LYS A 1 442 ? -24.328 18.891 18.922 1 77.56 442 LYS A O 1
ATOM 3568 N N . TYR A 1 443 ? -24.219 18.172 20.969 1 75.56 443 TYR A N 1
ATOM 3569 C CA . TYR A 1 443 ? -25.625 17.812 20.922 1 75.56 443 TYR A CA 1
ATOM 3570 C C . TYR A 1 443 ? -26.453 18.734 21.812 1 75.56 443 TYR A C 1
ATOM 3572 O O . TYR A 1 443 ? -27.688 18.703 21.766 1 75.56 443 TYR A O 1
ATOM 3580 N N . SER A 1 444 ? -25.875 19.484 22.75 1 64.12 444 SER A N 1
ATOM 3581 C CA . SER A 1 444 ? -26.688 20.391 23.547 1 64.12 444 SER A CA 1
ATOM 3582 C C . SER A 1 444 ? -26.984 21.688 22.797 1 64.12 444 SER A C 1
ATOM 3584 O O . SER A 1 444 ? -27.969 22.375 23.094 1 64.12 444 SER A O 1
ATOM 3586 N N . ILE A 1 445 ? -26.062 22.25 21.906 1 52.06 445 ILE A N 1
ATOM 3587 C CA . ILE A 1 445 ? -26.469 23.547 21.344 1 52.06 445 ILE A CA 1
ATOM 3588 C C . ILE A 1 445 ? -27.812 23.406 20.641 1 52.06 445 ILE A C 1
ATOM 3590 O O . ILE A 1 445 ? -28.406 24.391 20.203 1 52.06 445 ILE A O 1
ATOM 3594 N N . ARG A 1 446 ? -28.438 22.219 20.297 1 41.56 446 ARG A N 1
ATOM 3595 C CA . ARG A 1 446 ? -29.766 22.406 19.734 1 41.56 446 ARG A CA 1
ATOM 3596 C C . ARG A 1 446 ? -30.797 22.625 20.844 1 41.56 446 ARG A C 1
ATOM 3598 O O . ARG A 1 446 ? -30.781 21.922 21.859 1 41.56 446 ARG A O 1
ATOM 3605 N N . MET B 1 1 ? 27.875 -1.479 -31.922 1 20.27 1 MET B N 1
ATOM 3606 C CA . MET B 1 1 ? 28.75 -2.012 -30.891 1 20.27 1 MET B CA 1
ATOM 3607 C C . MET B 1 1 ? 29.094 -0.934 -29.859 1 20.27 1 MET B C 1
ATOM 3609 O O . MET B 1 1 ? 30.141 -0.283 -29.969 1 20.27 1 MET B O 1
ATOM 3613 N N . MET B 1 2 ? 28.156 0.029 -29.578 1 21.89 2 MET B N 1
ATOM 3614 C CA . MET B 1 2 ? 28.266 1.315 -28.906 1 21.89 2 MET B CA 1
ATOM 3615 C C . MET B 1 2 ? 28.734 1.128 -27.453 1 21.89 2 MET B C 1
ATOM 3617 O O . MET B 1 2 ? 28.188 0.301 -26.734 1 21.89 2 MET B O 1
ATOM 3621 N N . ASP B 1 3 ? 30.094 1.416 -27.141 1 20.61 3 ASP B N 1
ATOM 3622 C CA . ASP B 1 3 ? 31.062 1.279 -26.047 1 20.61 3 ASP B CA 1
ATOM 3623 C C . ASP B 1 3 ? 30.562 1.979 -24.781 1 20.61 3 ASP B C 1
ATOM 3625 O O . ASP B 1 3 ? 30.781 3.18 -24.609 1 20.61 3 ASP B O 1
ATOM 3629 N N . ASN B 1 4 ? 29.312 1.926 -24.484 1 21.23 4 ASN B N 1
ATOM 3630 C CA . ASN B 1 4 ? 28.625 2.715 -23.469 1 21.23 4 ASN B CA 1
ATOM 3631 C C . ASN B 1 4 ? 29.188 2.471 -22.078 1 21.23 4 ASN B C 1
ATOM 3633 O O . ASN B 1 4 ? 28.844 1.481 -21.422 1 21.23 4 ASN B O 1
ATOM 3637 N N . ASN B 1 5 ? 30.547 2.816 -21.844 1 22.19 5 ASN B N 1
ATOM 3638 C CA . ASN B 1 5 ? 31.438 2.773 -20.688 1 22.19 5 ASN B CA 1
ATOM 3639 C C . ASN B 1 5 ? 30.844 3.561 -19.516 1 22.19 5 ASN B C 1
ATOM 3641 O O . ASN B 1 5 ? 30.984 4.785 -19.453 1 22.19 5 ASN B O 1
ATOM 3645 N N . SER B 1 6 ? 29.688 3.348 -19.078 1 24.31 6 SER B N 1
ATOM 3646 C CA . SER B 1 6 ? 29.062 4.055 -17.953 1 24.31 6 SER B CA 1
ATOM 3647 C C . SER B 1 6 ? 29.922 3.959 -16.703 1 24.31 6 SER B C 1
ATOM 3649 O O . SER B 1 6 ? 30.188 2.863 -16.203 1 24.31 6 SER B O 1
ATOM 3651 N N . ARG B 1 7 ? 30.891 4.934 -16.469 1 23.92 7 ARG B N 1
ATOM 3652 C CA . ARG B 1 7 ? 31.781 5.18 -15.336 1 23.92 7 ARG B CA 1
ATOM 3653 C C . ARG B 1 7 ? 31 5.18 -14.016 1 23.92 7 ARG B C 1
ATOM 3655 O O . ARG B 1 7 ? 30.156 6.055 -13.781 1 23.92 7 ARG B O 1
ATOM 3662 N N . PHE B 1 8 ? 30.719 4.102 -13.445 1 25.42 8 PHE B N 1
ATOM 3663 C CA . PHE B 1 8 ? 30.297 3.955 -12.055 1 25.42 8 PHE B CA 1
ATOM 3664 C C . PHE B 1 8 ? 31.281 4.629 -11.109 1 25.42 8 PHE B C 1
ATOM 3666 O O . PHE B 1 8 ? 32.438 4.211 -11.023 1 25.42 8 PHE B O 1
ATOM 3673 N N . PHE B 1 9 ? 31.297 5.926 -11.062 1 26.06 9 PHE B N 1
ATOM 3674 C CA . PHE B 1 9 ? 32.094 6.594 -10.055 1 26.06 9 PHE B CA 1
ATOM 3675 C C . PHE B 1 9 ? 31.844 6.008 -8.672 1 26.06 9 PHE B C 1
ATOM 3677 O O . PHE B 1 9 ? 30.719 6.055 -8.18 1 26.06 9 PHE B O 1
ATOM 3684 N N . PHE B 1 10 ? 32.656 5.02 -8.344 1 27.92 10 PHE B N 1
ATOM 3685 C CA . PHE B 1 10 ? 32.875 4.504 -6.996 1 27.92 10 PHE B CA 1
ATOM 3686 C C . PHE B 1 10 ? 33.344 5.617 -6.066 1 27.92 10 PHE B C 1
ATOM 3688 O O . PHE B 1 10 ? 34.469 6.082 -6.172 1 27.92 10 PHE B O 1
ATOM 3695 N N . THR B 1 11 ? 32.625 6.676 -5.816 1 29.17 11 THR B N 1
ATOM 3696 C CA . THR B 1 11 ? 33.125 7.445 -4.684 1 29.17 11 THR B CA 1
ATOM 3697 C C . THR B 1 11 ? 33.438 6.535 -3.494 1 29.17 11 THR B C 1
ATOM 3699 O O . THR B 1 11 ? 32.531 5.832 -3.014 1 29.17 11 THR B O 1
ATOM 3702 N N . CYS B 1 12 ? 34.594 6.094 -3.387 1 31.56 12 CYS B N 1
ATOM 3703 C CA . CYS B 1 12 ? 35.25 5.547 -2.199 1 31.56 12 CYS B CA 1
ATOM 3704 C C . CYS B 1 12 ? 34.969 6.422 -0.98 1 31.56 12 CYS B C 1
ATOM 3706 O O . CYS B 1 12 ? 35.562 7.492 -0.835 1 31.56 12 CYS B O 1
ATOM 3708 N N . CYS B 1 13 ? 33.812 6.898 -0.675 1 32.91 13 CYS B N 1
ATOM 3709 C CA . CYS B 1 13 ? 33.688 7.41 0.688 1 32.91 13 CYS B CA 1
ATOM 3710 C C . CYS B 1 13 ? 34.438 6.5 1.665 1 32.91 13 CYS B C 1
ATOM 3712 O O . CYS B 1 13 ? 34 5.363 1.896 1 32.91 13 CYS B O 1
ATOM 3714 N N . LEU B 1 14 ? 35.656 6.559 1.865 1 34.91 14 LEU B N 1
ATOM 3715 C CA . LEU B 1 14 ? 36.531 6.086 2.945 1 34.91 14 LEU B CA 1
ATOM 3716 C C . LEU B 1 14 ? 35.844 6.246 4.297 1 34.91 14 LEU B C 1
ATOM 3718 O O . LEU B 1 14 ? 36.469 6.074 5.344 1 34.91 14 LEU B O 1
ATOM 3722 N N . CYS B 1 15 ? 34.875 7.168 4.535 1 39.97 15 CYS B N 1
ATOM 3723 C CA . CYS B 1 15 ? 34.312 7.027 5.875 1 39.97 15 CYS B CA 1
ATOM 3724 C C . CYS B 1 15 ? 33.906 5.586 6.145 1 39.97 15 CYS B C 1
ATOM 3726 O O . CYS B 1 15 ? 33.094 5.02 5.41 1 39.97 15 CYS B O 1
ATOM 3728 N N . LYS B 1 16 ? 34.719 4.73 6.672 1 44.44 16 LYS B N 1
ATOM 3729 C CA . LYS B 1 16 ? 34.656 3.334 7.09 1 44.44 16 LYS B CA 1
ATOM 3730 C C . LYS B 1 16 ? 33.281 2.996 7.672 1 44.44 16 LYS B C 1
ATOM 3732 O O . LYS B 1 16 ? 33.062 3.209 8.859 1 44.44 16 LYS B O 1
ATOM 3737 N N . LEU B 1 17 ? 32.25 3.234 6.965 1 56.34 17 LEU B N 1
ATOM 3738 C CA . LEU B 1 17 ? 30.984 2.785 7.508 1 56.34 17 LEU B CA 1
ATOM 3739 C C . LEU B 1 17 ? 31.047 1.316 7.914 1 56.34 17 LEU B C 1
ATOM 3741 O O . LEU B 1 17 ? 31.625 0.497 7.199 1 56.34 17 LEU B O 1
ATOM 3745 N N . CYS B 1 18 ? 30.922 1.08 9.133 1 80.56 18 CYS B N 1
ATOM 3746 C CA . CYS B 1 18 ? 30.812 -0.248 9.727 1 80.56 18 CYS B CA 1
ATOM 3747 C C . CYS B 1 18 ? 29.781 -1.094 8.984 1 80.56 18 CYS B C 1
ATOM 3749 O O . CYS B 1 18 ? 28.75 -0.58 8.539 1 80.56 18 CYS B O 1
ATOM 3751 N N . MET B 1 19 ? 30.281 -2.137 8.375 1 89.62 19 MET B N 1
ATOM 3752 C CA . MET B 1 19 ? 29.453 -3.08 7.629 1 89.62 19 MET B CA 1
ATOM 3753 C C . MET B 1 19 ? 29.109 -4.293 8.484 1 89.62 19 MET B C 1
ATOM 3755 O O . MET B 1 19 ? 29.766 -4.555 9.492 1 89.62 19 MET B O 1
ATOM 3759 N N . LYS B 1 20 ? 28.047 -4.879 8.164 1 94.19 20 LYS B N 1
ATOM 3760 C CA . LYS B 1 20 ? 27.641 -6.145 8.766 1 94.19 20 LYS B CA 1
ATOM 3761 C C . LYS B 1 20 ? 27.312 -7.184 7.699 1 94.19 20 LYS B C 1
ATOM 3763 O O . LYS B 1 20 ? 27.094 -6.84 6.535 1 94.19 20 LYS B O 1
ATOM 3768 N N . ILE B 1 21 ? 27.344 -8.422 8.117 1 95.88 21 ILE B N 1
ATOM 3769 C CA . ILE B 1 21 ? 26.922 -9.523 7.262 1 95.88 21 ILE B CA 1
ATOM 3770 C C . ILE B 1 21 ? 25.391 -9.57 7.211 1 95.88 21 ILE B C 1
ATOM 3772 O O . ILE B 1 21 ? 24.719 -9.523 8.25 1 95.88 21 ILE B O 1
ATOM 3776 N N . SER B 1 22 ? 24.844 -9.688 5.996 1 97.69 22 SER B N 1
ATOM 3777 C CA . SER B 1 22 ? 23.391 -9.695 5.832 1 97.69 22 SER B CA 1
ATOM 3778 C C . SER B 1 22 ? 22.75 -10.875 6.559 1 97.69 22 SER B C 1
ATOM 3780 O O . SER B 1 22 ? 23.281 -11.992 6.523 1 97.69 22 SER B O 1
ATOM 3782 N N . LYS B 1 23 ? 21.641 -10.648 7.172 1 97.38 23 LYS B N 1
ATOM 3783 C CA . LYS B 1 23 ? 20.922 -11.727 7.844 1 97.38 23 LYS B CA 1
ATOM 3784 C C . LYS B 1 23 ? 20.219 -12.633 6.832 1 97.38 23 LYS B C 1
ATOM 3786 O O . LYS B 1 23 ? 19.734 -13.711 7.188 1 97.38 23 LYS B O 1
ATOM 3791 N N . PHE B 1 24 ? 20.219 -12.273 5.57 1 98.19 24 PHE B N 1
ATOM 3792 C CA . PHE B 1 24 ? 19.484 -13.031 4.562 1 98.19 24 PHE B CA 1
ATOM 3793 C C . PHE B 1 24 ? 20.438 -13.844 3.697 1 98.19 24 PHE B C 1
ATOM 3795 O O . PHE B 1 24 ? 20.047 -14.352 2.645 1 98.19 24 PHE B O 1
ATOM 3802 N N . ASN B 1 25 ? 21.672 -13.922 4.172 1 98 25 ASN B N 1
ATOM 3803 C CA . ASN B 1 25 ? 22.625 -14.789 3.475 1 98 25 ASN B CA 1
ATOM 3804 C C . ASN B 1 25 ? 22.375 -16.266 3.791 1 98 25 ASN B C 1
ATOM 3806 O O . ASN B 1 25 ? 22.172 -16.625 4.949 1 98 25 ASN B O 1
ATOM 3810 N N . VAL B 1 26 ? 22.344 -17.078 2.758 1 97.44 26 VAL B N 1
ATOM 3811 C CA . VAL B 1 26 ? 22.453 -18.531 2.869 1 97.44 26 VAL B CA 1
ATOM 3812 C C . VAL B 1 26 ? 23.828 -18.984 2.389 1 97.44 26 VAL B C 1
ATOM 3814 O O . VAL B 1 26 ? 24.25 -18.641 1.285 1 97.44 26 VAL B O 1
ATOM 3817 N N . ILE B 1 27 ? 24.5 -19.734 3.236 1 97.06 27 ILE B N 1
ATOM 3818 C CA . ILE B 1 27 ? 25.906 -20.016 2.979 1 97.06 27 ILE B CA 1
ATOM 3819 C C . ILE B 1 27 ? 26.125 -21.531 2.979 1 97.06 27 ILE B C 1
ATOM 3821 O O . ILE B 1 27 ? 25.547 -22.25 3.795 1 97.06 27 ILE B O 1
ATOM 3825 N N . ASN B 1 28 ? 26.875 -21.938 1.999 1 96.56 28 ASN B N 1
ATOM 3826 C CA . ASN B 1 28 ? 27.375 -23.297 1.959 1 96.56 28 ASN B CA 1
ATOM 3827 C C . ASN B 1 28 ? 28.875 -23.328 1.689 1 96.56 28 ASN B C 1
ATOM 3829 O O . ASN B 1 28 ? 29.375 -22.609 0.817 1 96.56 28 ASN B O 1
ATOM 3833 N N . THR B 1 29 ? 29.609 -24.094 2.49 1 96.19 29 THR B N 1
ATOM 3834 C CA . THR B 1 29 ? 31.047 -24.266 2.299 1 96.19 29 THR B CA 1
ATOM 3835 C C . THR B 1 29 ? 31.375 -25.719 1.968 1 96.19 29 THR B C 1
ATOM 3837 O O . THR B 1 29 ? 30.984 -26.625 2.701 1 96.19 29 THR B O 1
ATOM 3840 N N . CYS B 1 30 ? 32 -25.891 0.738 1 93.06 30 CYS B N 1
ATOM 3841 C CA . CYS B 1 30 ? 32.406 -27.234 0.335 1 93.06 30 CYS B CA 1
ATOM 3842 C C . CYS B 1 30 ? 33.656 -27.203 -0.532 1 93.06 30 CYS B C 1
ATOM 3844 O O . CYS B 1 30 ? 33.812 -26.312 -1.363 1 93.06 30 CYS B O 1
ATOM 3846 N N . ASN B 1 31 ? 34.562 -28.188 -0.383 1 92.31 31 ASN B N 1
ATOM 3847 C CA . ASN B 1 31 ? 35.781 -28.359 -1.185 1 92.31 31 ASN B CA 1
ATOM 3848 C C . ASN B 1 31 ? 36.562 -27.047 -1.317 1 92.31 31 ASN B C 1
ATOM 3850 O O . ASN B 1 31 ? 36.906 -26.641 -2.426 1 92.31 31 ASN B O 1
ATOM 3854 N N . ASN B 1 32 ? 36.75 -26.312 -0.299 1 94.25 32 ASN B N 1
ATOM 3855 C CA . ASN B 1 32 ? 37.531 -25.094 -0.192 1 94.25 32 ASN B CA 1
ATOM 3856 C C . ASN B 1 32 ? 36.844 -23.922 -0.897 1 94.25 32 ASN B C 1
ATOM 3858 O O . ASN B 1 32 ? 37.5 -22.938 -1.256 1 94.25 32 ASN B O 1
ATOM 3862 N N . SER B 1 33 ? 35.562 -24.141 -1.198 1 96.31 33 SER B N 1
ATOM 3863 C CA . SER B 1 33 ? 34.781 -23.078 -1.785 1 96.31 33 SER B CA 1
ATOM 3864 C C . SER B 1 33 ? 33.594 -22.734 -0.903 1 96.31 33 SER B C 1
ATOM 3866 O O . SER B 1 33 ? 33 -23.609 -0.272 1 96.31 33 SER B O 1
ATOM 3868 N N . THR B 1 34 ? 33.344 -21.484 -0.854 1 97.31 34 THR B N 1
ATOM 3869 C CA . THR B 1 34 ? 32.156 -21 -0.154 1 97.31 34 THR B CA 1
ATOM 3870 C C . THR B 1 34 ? 31.172 -20.359 -1.132 1 97.31 34 THR B C 1
ATOM 3872 O O . THR B 1 34 ? 31.562 -19.531 -1.963 1 97.31 34 THR B O 1
ATOM 3875 N N . PHE B 1 35 ? 29.938 -20.828 -1.038 1 96.81 35 PHE B N 1
ATOM 3876 C CA . PHE B 1 35 ? 28.844 -20.297 -1.824 1 96.81 35 PHE B CA 1
ATOM 3877 C C . PHE B 1 35 ? 27.906 -19.453 -0.957 1 96.81 35 PHE B C 1
ATOM 3879 O O . PHE B 1 35 ? 27.453 -19.906 0.091 1 96.81 35 PHE B O 1
ATOM 3886 N N . ILE B 1 36 ? 27.672 -18.203 -1.359 1 97.5 36 ILE B N 1
ATOM 3887 C CA . ILE B 1 36 ? 26.828 -17.297 -0.583 1 97.5 36 ILE B CA 1
ATOM 3888 C C . ILE B 1 36 ? 25.719 -16.75 -1.468 1 97.5 36 ILE B C 1
ATOM 3890 O O . ILE B 1 36 ? 25.969 -16.109 -2.482 1 97.5 36 ILE B O 1
ATOM 3894 N N . TYR B 1 37 ? 24.484 -17.062 -1.11 1 96.62 37 TYR B N 1
ATOM 3895 C CA . TYR B 1 37 ? 23.297 -16.562 -1.789 1 96.62 37 TYR B CA 1
ATOM 3896 C C . TYR B 1 37 ? 22.5 -15.633 -0.881 1 96.62 37 TYR B C 1
ATOM 3898 O O . TYR B 1 37 ? 22.125 -16.016 0.227 1 96.62 37 TYR B O 1
ATOM 3906 N N . ASN B 1 38 ? 22.328 -14.391 -1.34 1 97.88 38 ASN B N 1
ATOM 3907 C CA . ASN B 1 38 ? 21.484 -13.469 -0.587 1 97.88 38 ASN B CA 1
ATOM 3908 C C . ASN B 1 38 ? 20.031 -13.523 -1.059 1 97.88 38 ASN B C 1
ATOM 3910 O O . ASN B 1 38 ? 19.734 -13.148 -2.193 1 97.88 38 ASN B O 1
ATOM 3914 N N . THR B 1 39 ? 19.172 -13.883 -0.189 1 97.75 39 THR B N 1
ATOM 3915 C CA . THR B 1 39 ? 17.797 -14.195 -0.588 1 97.75 39 THR B CA 1
ATOM 3916 C C . THR B 1 39 ? 17.016 -12.914 -0.841 1 97.75 39 THR B C 1
ATOM 3918 O O . THR B 1 39 ? 15.953 -12.953 -1.47 1 97.75 39 THR B O 1
ATOM 3921 N N . LEU B 1 40 ? 17.422 -11.758 -0.393 1 98 40 LEU B N 1
ATOM 3922 C CA . LEU B 1 40 ? 16.734 -10.492 -0.624 1 98 40 LEU B CA 1
ATOM 3923 C C . LEU B 1 40 ? 17.094 -9.922 -1.992 1 98 40 LEU B C 1
ATOM 3925 O O . LEU B 1 40 ? 16.203 -9.516 -2.75 1 98 40 LEU B O 1
ATOM 3929 N N . THR B 1 41 ? 18.375 -9.945 -2.332 1 96.94 41 THR B N 1
ATOM 3930 C CA . THR B 1 41 ? 18.828 -9.344 -3.58 1 96.94 41 THR B CA 1
ATOM 3931 C C . THR B 1 41 ? 18.938 -10.398 -4.68 1 96.94 41 THR B C 1
ATOM 3933 O O . THR B 1 41 ? 19.047 -10.062 -5.859 1 96.94 41 THR B O 1
ATOM 3936 N N . THR B 1 42 ? 19 -11.617 -4.281 1 95.5 42 THR B N 1
ATOM 3937 C CA . THR B 1 42 ? 19.203 -12.758 -5.16 1 95.5 42 THR B CA 1
ATOM 3938 C C . THR B 1 42 ? 20.625 -12.758 -5.73 1 95.5 42 THR B C 1
ATOM 3940 O O . THR B 1 42 ? 20.891 -13.367 -6.77 1 95.5 42 THR B O 1
ATOM 3943 N N . GLY B 1 43 ? 21.469 -12.008 -5.074 1 95.31 43 GLY B N 1
ATOM 3944 C CA . GLY B 1 43 ? 22.891 -12.086 -5.41 1 95.31 43 GLY B CA 1
ATOM 3945 C C . GLY B 1 43 ? 23.516 -13.406 -5.027 1 95.31 43 GLY B C 1
ATOM 3946 O O . GLY B 1 43 ? 23.203 -13.969 -3.975 1 95.31 43 GLY B O 1
ATOM 3947 N N . PHE B 1 44 ? 24.438 -13.898 -5.855 1 95.19 44 PHE B N 1
ATOM 3948 C CA . PHE B 1 44 ? 25.062 -15.195 -5.664 1 95.19 44 PHE B CA 1
ATOM 3949 C C . PHE B 1 44 ? 26.562 -15.117 -5.957 1 95.19 44 PHE B C 1
ATOM 3951 O O . PHE B 1 44 ? 26.969 -14.773 -7.07 1 95.19 44 PHE B O 1
ATOM 3958 N N . VAL B 1 45 ? 27.391 -15.438 -4.902 1 95.75 45 VAL B N 1
ATOM 3959 C CA . VAL B 1 45 ? 28.828 -15.305 -5.043 1 95.75 45 VAL B CA 1
ATOM 3960 C C . VAL B 1 45 ? 29.516 -16.594 -4.605 1 95.75 45 VAL B C 1
ATOM 3962 O O . VAL B 1 45 ? 29.125 -17.203 -3.615 1 95.75 45 VAL B O 1
ATOM 3965 N N . LYS B 1 46 ? 30.453 -17.031 -5.363 1 96.25 46 LYS B N 1
ATOM 3966 C CA . LYS B 1 46 ? 31.391 -18.078 -4.977 1 96.25 46 LYS B CA 1
ATOM 3967 C C . LYS B 1 46 ? 32.781 -17.516 -4.691 1 96.25 46 LYS B C 1
ATOM 3969 O O . LYS B 1 46 ? 33.281 -16.656 -5.441 1 96.25 46 LYS B O 1
ATOM 3974 N N . MET B 1 47 ? 33.406 -17.938 -3.592 1 95.44 47 MET B N 1
ATOM 3975 C CA . MET B 1 47 ? 34.781 -17.5 -3.293 1 95.44 47 MET B CA 1
ATOM 3976 C C . MET B 1 47 ? 35.5 -18.562 -2.496 1 95.44 47 MET B C 1
ATOM 3978 O O . MET B 1 47 ? 34.906 -19.562 -2.064 1 95.44 47 MET B O 1
ATOM 3982 N N . GLU B 1 48 ? 36.781 -18.312 -2.355 1 96.56 48 GLU B N 1
ATOM 3983 C CA . GLU B 1 48 ? 37.594 -19.234 -1.556 1 96.56 48 GLU B CA 1
ATOM 3984 C C . GLU B 1 48 ? 37.188 -19.156 -0.081 1 96.56 48 GLU B C 1
ATOM 3986 O O . GLU B 1 48 ? 36.969 -18.078 0.458 1 96.56 48 GLU B O 1
ATOM 3991 N N . THR B 1 49 ? 37.156 -20.375 0.491 1 97.19 49 THR B N 1
ATOM 3992 C CA . THR B 1 49 ? 36.719 -20.484 1.883 1 97.19 49 THR B CA 1
ATOM 3993 C C . THR B 1 49 ? 37.594 -19.625 2.783 1 97.19 49 THR B C 1
ATOM 3995 O O . THR B 1 49 ? 37.125 -18.906 3.658 1 97.19 49 THR B O 1
ATOM 3998 N N . LYS B 1 50 ? 38.875 -19.672 2.537 1 95.44 50 LYS B N 1
ATOM 3999 C CA . LYS B 1 50 ? 39.812 -18.906 3.35 1 95.44 50 LYS B CA 1
ATOM 4000 C C . LYS B 1 50 ? 39.531 -17.406 3.256 1 95.44 50 LYS B C 1
ATOM 4002 O O . LYS B 1 50 ? 39.594 -16.703 4.258 1 95.44 50 LYS B O 1
ATOM 4007 N N . GLN B 1 51 ? 39.219 -17.031 2.092 1 94.44 51 GLN B N 1
ATOM 4008 C CA . GLN B 1 51 ? 38.906 -15.617 1.878 1 94.44 51 GLN B CA 1
ATOM 4009 C C . GLN B 1 51 ? 37.656 -15.211 2.627 1 94.44 51 GLN B C 1
ATOM 4011 O O . GLN B 1 51 ? 37.625 -14.164 3.281 1 94.44 51 GLN B O 1
ATOM 4016 N N . TRP B 1 52 ? 36.625 -15.984 2.525 1 95.19 52 TRP B N 1
ATOM 4017 C CA . TRP B 1 52 ? 35.375 -15.688 3.211 1 95.19 52 TRP 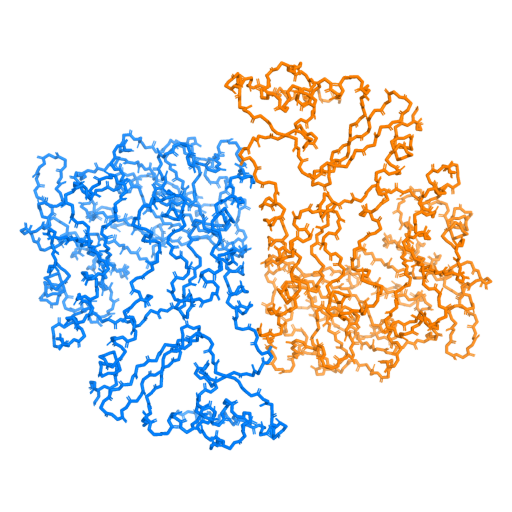B CA 1
ATOM 4018 C C . TRP B 1 52 ? 35.594 -15.625 4.719 1 95.19 52 TRP B C 1
ATOM 4020 O O . TRP B 1 52 ? 35.094 -14.711 5.383 1 95.19 52 TRP B O 1
ATOM 4030 N N . PHE B 1 53 ? 36.281 -16.562 5.223 1 94.12 53 PHE B N 1
ATOM 4031 C CA . PHE B 1 53 ? 36.531 -16.609 6.656 1 94.12 53 PHE B CA 1
ATOM 4032 C C . PHE B 1 53 ? 37.281 -15.359 7.117 1 94.12 53 PHE B C 1
ATOM 4034 O O . PHE B 1 53 ? 36.969 -14.797 8.172 1 94.12 53 PHE B O 1
ATOM 4041 N N . SER B 1 54 ? 38.219 -14.969 6.312 1 92.31 54 SER B N 1
ATOM 4042 C CA . SER B 1 54 ? 38.938 -13.742 6.625 1 92.31 54 SER B CA 1
ATOM 4043 C C . SER B 1 54 ? 38 -12.539 6.676 1 92.31 54 SER B C 1
ATOM 4045 O O . SER B 1 54 ? 38.094 -11.727 7.602 1 92.31 54 SER B O 1
ATOM 4047 N N . ILE B 1 55 ? 37.188 -12.492 5.707 1 92.62 55 ILE B N 1
ATOM 4048 C CA . ILE B 1 55 ? 36.219 -11.391 5.629 1 92.62 55 ILE B CA 1
ATOM 4049 C C . ILE B 1 55 ? 35.281 -11.445 6.824 1 92.62 55 ILE B C 1
ATOM 4051 O O . ILE B 1 55 ? 35.031 -10.43 7.48 1 92.62 55 ILE B O 1
ATOM 4055 N N . TYR B 1 56 ? 34.781 -12.586 7.125 1 92.44 56 TYR B N 1
ATOM 4056 C CA . TYR B 1 56 ? 33.875 -12.805 8.227 1 92.44 56 TYR B CA 1
ATOM 4057 C C . TYR B 1 56 ? 34.469 -12.359 9.555 1 92.44 56 TYR B C 1
ATOM 4059 O O . TYR B 1 56 ? 33.844 -11.625 10.32 1 92.44 56 TYR B O 1
ATOM 4067 N N . GLU B 1 57 ? 35.688 -12.711 9.758 1 91.38 57 GLU B N 1
ATOM 4068 C CA . GLU B 1 57 ? 36.375 -12.367 11 1 91.38 57 GLU B CA 1
ATOM 4069 C C . GLU B 1 57 ? 36.625 -10.867 11.086 1 91.38 57 GLU B C 1
ATOM 4071 O O . GLU B 1 57 ? 36.531 -10.266 12.156 1 91.38 57 GLU B O 1
ATOM 4076 N N . ASN B 1 58 ? 37 -10.359 10 1 90 58 ASN B N 1
ATOM 4077 C CA . ASN B 1 58 ? 37.25 -8.922 9.961 1 90 58 ASN B CA 1
ATOM 4078 C C . ASN B 1 58 ? 36 -8.125 10.32 1 90 58 ASN B C 1
ATOM 4080 O O . ASN B 1 58 ? 36.062 -7.16 11.078 1 90 58 ASN B O 1
ATOM 4084 N N . ILE B 1 59 ? 34.875 -8.5 9.773 1 90.19 59 ILE B N 1
ATOM 4085 C CA . ILE B 1 59 ? 33.625 -7.801 10.008 1 90.19 59 ILE B CA 1
ATOM 4086 C C . ILE B 1 59 ? 33.188 -7.988 11.461 1 90.19 59 ILE B C 1
ATOM 4088 O O . ILE B 1 59 ? 32.75 -7.039 12.109 1 90.19 59 ILE B O 1
ATOM 4092 N N . LYS B 1 60 ? 33.344 -9.156 11.914 1 86.88 60 LYS B N 1
ATOM 4093 C CA . LYS B 1 60 ? 32.969 -9.438 13.297 1 86.88 60 LYS B CA 1
ATOM 4094 C C . LYS B 1 60 ? 33.781 -8.609 14.273 1 86.88 60 LYS B C 1
ATOM 4096 O O . LYS B 1 60 ? 33.281 -8.164 15.305 1 86.88 60 LYS B O 1
ATOM 4101 N N . LYS B 1 61 ? 35.031 -8.391 13.93 1 83.94 61 LYS B N 1
ATOM 4102 C CA . LYS B 1 61 ? 35.938 -7.633 14.789 1 83.94 61 LYS B CA 1
ATOM 4103 C C . LYS B 1 61 ? 35.844 -6.137 14.5 1 83.94 61 LYS B C 1
ATOM 4105 O O . LYS B 1 61 ? 36.625 -5.352 15.031 1 83.94 61 LYS B O 1
ATOM 4110 N N . LYS B 1 62 ? 34.844 -5.766 13.633 1 77.62 62 LYS B N 1
ATOM 4111 C CA . LYS B 1 62 ? 34.656 -4.379 13.219 1 77.62 62 LYS B CA 1
ATOM 4112 C C . LYS B 1 62 ? 35.938 -3.816 12.594 1 77.62 62 LYS B C 1
ATOM 4114 O O . LYS B 1 62 ? 36.312 -2.67 12.859 1 77.62 62 LYS B O 1
ATOM 4119 N N . GLY B 1 63 ? 36.625 -4.852 12.008 1 69.19 63 GLY B N 1
ATOM 4120 C CA . GLY B 1 63 ? 37.812 -4.434 11.25 1 69.19 63 GLY B CA 1
ATOM 4121 C C . GLY B 1 63 ? 37.469 -3.934 9.859 1 69.19 63 GLY B C 1
ATOM 4122 O O . GLY B 1 63 ? 36.344 -4.094 9.391 1 69.19 63 GLY B O 1
ATOM 4123 N N . ASN B 1 64 ? 38.219 -3.037 9.172 1 64.19 64 ASN B N 1
ATOM 4124 C CA . ASN B 1 64 ? 37.938 -2.438 7.871 1 64.19 64 ASN B CA 1
ATOM 4125 C C . ASN B 1 64 ? 38.938 -2.906 6.809 1 64.19 64 ASN B C 1
ATOM 4127 O O . ASN B 1 64 ? 39.125 -2.225 5.805 1 64.19 64 ASN B O 1
ATOM 4131 N N . VAL B 1 65 ? 39.406 -4.102 7.066 1 68.88 65 VAL B N 1
ATOM 4132 C CA . VAL B 1 65 ? 40.5 -4.465 6.164 1 68.88 65 VAL B CA 1
ATOM 4133 C C . VAL B 1 65 ? 40 -5.453 5.117 1 68.88 65 VAL B C 1
ATOM 4135 O O . VAL B 1 65 ? 40.156 -6.668 5.266 1 68.88 65 VAL B O 1
ATOM 4138 N N . ILE B 1 66 ? 39.031 -5.117 4.281 1 79.25 66 ILE B N 1
ATOM 4139 C CA . ILE B 1 66 ? 38.625 -5.914 3.137 1 79.25 66 ILE B CA 1
ATOM 4140 C C . ILE B 1 66 ? 39.062 -5.227 1.843 1 79.25 66 ILE B C 1
ATOM 4142 O O . ILE B 1 66 ? 38.969 -4 1.728 1 79.25 66 ILE B O 1
ATOM 4146 N N . GLU B 1 67 ? 39.625 -6.023 0.946 1 81.12 67 GLU B N 1
ATOM 4147 C CA . GLU B 1 67 ? 39.969 -5.477 -0.364 1 81.12 67 GLU B CA 1
ATOM 4148 C C . GLU B 1 67 ? 38.781 -4.785 -1.006 1 81.12 67 GLU B C 1
ATOM 4150 O O . GLU B 1 67 ? 37.688 -5.324 -1.003 1 81.12 67 GLU B O 1
ATOM 4155 N N . ASP B 1 68 ? 39.031 -3.637 -1.603 1 83.19 68 ASP B N 1
ATOM 4156 C CA . ASP B 1 68 ? 38 -2.752 -2.096 1 83.19 68 ASP B CA 1
ATOM 4157 C C . ASP B 1 68 ? 37.125 -3.453 -3.146 1 83.19 68 ASP B C 1
ATOM 4159 O O . ASP B 1 68 ? 35.906 -3.379 -3.102 1 83.19 68 ASP B O 1
ATOM 4163 N N . LYS B 1 69 ? 37.781 -4.145 -3.955 1 89.5 69 LYS B N 1
ATOM 4164 C CA . LYS B 1 69 ? 37.062 -4.785 -5.047 1 89.5 69 LYS B CA 1
ATOM 4165 C C . LYS B 1 69 ? 36.125 -5.883 -4.52 1 89.5 69 LYS B C 1
ATOM 4167 O O . LYS B 1 69 ? 35 -6.012 -4.973 1 89.5 69 LYS B O 1
ATOM 4172 N N . VAL B 1 70 ? 36.656 -6.625 -3.607 1 91.31 70 VAL B N 1
ATOM 4173 C CA . VAL B 1 70 ? 35.875 -7.715 -3.021 1 91.31 70 VAL B CA 1
ATOM 4174 C C . VAL B 1 70 ? 34.719 -7.148 -2.227 1 91.31 70 VAL B C 1
ATOM 4176 O O . VAL B 1 70 ? 33.594 -7.645 -2.328 1 91.31 70 VAL B O 1
ATOM 4179 N N . CYS B 1 71 ? 35 -6.141 -1.553 1 90.75 71 CYS B N 1
ATOM 4180 C CA . CYS B 1 71 ? 33.969 -5.484 -0.769 1 90.75 71 CYS B CA 1
ATOM 4181 C C . CYS B 1 71 ? 32.844 -4.992 -1.666 1 90.75 71 CYS B C 1
ATOM 4183 O O . CYS B 1 71 ? 31.672 -5.203 -1.366 1 90.75 71 CYS B O 1
ATOM 4185 N N . ALA B 1 72 ? 33.219 -4.426 -2.746 1 92.38 72 ALA B N 1
ATOM 4186 C CA . ALA B 1 72 ? 32.219 -3.889 -3.684 1 92.38 72 ALA B CA 1
ATOM 4187 C C . ALA B 1 72 ? 31.344 -5 -4.254 1 92.38 72 ALA B C 1
ATOM 4189 O O . ALA B 1 72 ? 30.125 -4.84 -4.375 1 92.38 72 ALA B O 1
ATOM 4190 N N . ILE B 1 73 ? 31.938 -6.078 -4.547 1 94.62 73 ILE B N 1
ATOM 4191 C CA . ILE B 1 73 ? 31.203 -7.211 -5.105 1 94.62 73 ILE B CA 1
ATOM 4192 C C . ILE B 1 73 ? 30.203 -7.738 -4.078 1 94.62 73 ILE B C 1
ATOM 4194 O O . ILE B 1 73 ? 29.031 -7.98 -4.402 1 94.62 73 ILE B O 1
ATOM 4198 N N . LEU B 1 74 ? 30.641 -7.891 -2.869 1 96.31 74 LEU B N 1
ATOM 4199 C CA . LEU B 1 74 ? 29.797 -8.445 -1.815 1 96.31 74 LEU B CA 1
ATOM 4200 C C . LEU B 1 74 ? 28.672 -7.473 -1.451 1 96.31 74 LEU B C 1
ATOM 4202 O O . LEU B 1 74 ? 27.562 -7.895 -1.137 1 96.31 74 LEU B O 1
ATOM 4206 N N . GLN B 1 75 ? 28.938 -6.219 -1.554 1 95 75 GLN B N 1
ATOM 4207 C CA . GLN B 1 75 ? 27.922 -5.207 -1.295 1 95 75 GLN B CA 1
ATOM 4208 C C . GLN B 1 75 ? 26.875 -5.191 -2.4 1 95 75 GLN B C 1
ATOM 4210 O O . GLN B 1 75 ? 25.672 -5.125 -2.123 1 95 75 GLN B O 1
ATOM 4215 N N . ASN B 1 76 ? 27.344 -5.254 -3.59 1 95.19 76 ASN B N 1
ATOM 4216 C CA . ASN B 1 76 ? 26.422 -5.273 -4.73 1 95.19 76 ASN B CA 1
ATOM 4217 C C . ASN B 1 76 ? 25.516 -6.504 -4.703 1 95.19 76 ASN B C 1
ATOM 4219 O O . ASN B 1 76 ? 24.359 -6.434 -5.102 1 95.19 76 ASN B O 1
ATOM 4223 N N . ALA B 1 77 ? 26.062 -7.566 -4.18 1 96.88 77 ALA B N 1
ATOM 4224 C CA . ALA B 1 77 ? 25.312 -8.812 -4.098 1 96.88 77 ALA B CA 1
ATOM 4225 C C . ALA B 1 77 ? 24.406 -8.828 -2.863 1 96.88 77 ALA B C 1
ATOM 4227 O O . ALA B 1 77 ? 23.594 -9.734 -2.689 1 96.88 77 ALA B O 1
ATOM 4228 N N . GLY B 1 78 ? 24.547 -7.844 -1.973 1 97.25 78 GLY B N 1
ATOM 4229 C CA . GLY B 1 78 ? 23.75 -7.754 -0.762 1 97.25 78 GLY B CA 1
ATOM 4230 C C . GLY B 1 78 ? 24.281 -8.625 0.366 1 97.25 78 GLY B C 1
ATOM 4231 O O . GLY B 1 78 ? 23.609 -8.781 1.395 1 97.25 78 GLY B O 1
ATOM 4232 N N . ILE B 1 79 ? 25.422 -9.156 0.19 1 97.69 79 ILE B N 1
ATOM 4233 C CA . ILE B 1 79 ? 26.016 -10.078 1.163 1 97.69 79 ILE B CA 1
ATOM 4234 C C . ILE B 1 79 ? 26.547 -9.281 2.352 1 97.69 79 ILE B C 1
ATOM 4236 O O . ILE B 1 79 ? 26.438 -9.719 3.498 1 97.69 79 ILE B O 1
ATOM 4240 N N . LEU B 1 80 ? 27.203 -8.18 2.012 1 95.88 80 LEU B N 1
ATOM 4241 C CA . LEU B 1 80 ? 27.594 -7.191 3.01 1 95.88 80 LEU B CA 1
ATOM 4242 C C . LEU B 1 80 ? 26.734 -5.934 2.895 1 95.88 80 LEU B C 1
ATOM 4244 O O . LEU B 1 80 ? 26.438 -5.477 1.788 1 95.88 80 LEU B O 1
ATOM 4248 N N . VAL B 1 81 ? 26.312 -5.449 4.012 1 95.12 81 VAL B N 1
ATOM 4249 C CA . VAL B 1 81 ? 25.5 -4.234 4.016 1 95.12 81 VAL B CA 1
ATOM 4250 C C . VAL B 1 81 ? 25.969 -3.303 5.129 1 95.12 81 VAL B C 1
ATOM 4252 O O . VAL B 1 81 ? 26.719 -3.717 6.02 1 95.12 81 VAL B O 1
ATOM 4255 N N . ASP B 1 82 ? 25.516 -2.057 5.066 1 91.88 82 ASP B N 1
ATOM 4256 C CA . ASP B 1 82 ? 25.844 -1.101 6.121 1 91.88 82 ASP B CA 1
ATOM 4257 C C . ASP B 1 82 ? 25.234 -1.517 7.453 1 91.88 82 ASP B C 1
ATOM 4259 O O . ASP B 1 82 ? 24.156 -2.121 7.488 1 91.88 82 ASP B O 1
ATOM 4263 N N . ASP B 1 83 ? 25.828 -1.172 8.523 1 91 83 ASP B N 1
ATOM 4264 C CA . ASP B 1 83 ? 25.391 -1.555 9.859 1 91 83 ASP B CA 1
ATOM 4265 C C . ASP B 1 83 ? 23.969 -1.042 10.141 1 91 83 ASP B C 1
ATOM 4267 O O . ASP B 1 83 ? 23.188 -1.709 10.812 1 91 83 ASP B O 1
ATOM 4271 N N . ASP B 1 84 ? 23.672 0.098 9.539 1 88.81 84 ASP B N 1
ATOM 4272 C CA . ASP B 1 84 ? 22.391 0.722 9.836 1 88.81 84 ASP B CA 1
ATOM 4273 C C . ASP B 1 84 ? 21.344 0.37 8.781 1 88.81 84 ASP B C 1
ATOM 4275 O O . ASP B 1 84 ? 20.203 0.825 8.852 1 88.81 84 ASP B O 1
ATOM 4279 N N . TYR B 1 85 ? 21.766 -0.476 7.836 1 92.44 85 TYR B N 1
ATOM 4280 C CA . TYR B 1 85 ? 20.844 -0.889 6.785 1 92.44 85 TYR B CA 1
ATOM 4281 C C . TYR B 1 85 ? 19.828 -1.889 7.312 1 92.44 85 TYR B C 1
ATOM 4283 O O . TYR B 1 85 ? 20.188 -2.977 7.766 1 92.44 85 TYR B O 1
ATOM 4291 N N . ASN B 1 86 ? 18.562 -1.526 7.309 1 95.19 86 ASN B N 1
ATOM 4292 C CA . ASN B 1 86 ? 17.5 -2.42 7.754 1 95.19 86 ASN B CA 1
ATOM 4293 C C . ASN B 1 86 ? 16.922 -3.219 6.594 1 95.19 86 ASN B C 1
ATOM 4295 O O . ASN B 1 86 ? 15.953 -2.789 5.965 1 95.19 86 ASN B O 1
ATOM 4299 N N . GLU B 1 87 ? 17.391 -4.363 6.406 1 97 87 GLU B N 1
ATOM 4300 C CA . GLU B 1 87 ? 17.047 -5.215 5.273 1 97 87 GLU B CA 1
ATOM 4301 C C . GLU B 1 87 ? 15.586 -5.648 5.332 1 97 87 GLU B C 1
ATOM 4303 O O . GLU B 1 87 ? 14.922 -5.754 4.301 1 97 87 GLU B O 1
ATOM 4308 N N . LEU B 1 88 ? 15.125 -5.891 6.508 1 97.31 88 LEU B N 1
ATOM 4309 C CA . LEU B 1 88 ? 13.734 -6.32 6.676 1 97.31 88 LEU B CA 1
ATOM 4310 C C . LEU B 1 88 ? 12.773 -5.234 6.219 1 97.31 88 LEU B C 1
ATOM 4312 O O . LEU B 1 88 ? 11.766 -5.527 5.562 1 97.31 88 LEU B O 1
ATOM 4316 N N . ASN B 1 89 ? 13.07 -3.984 6.535 1 97.19 89 ASN B N 1
ATOM 4317 C CA . ASN B 1 89 ? 12.219 -2.871 6.133 1 97.19 89 ASN B CA 1
ATOM 4318 C C . ASN B 1 89 ? 12.156 -2.727 4.617 1 97.19 89 ASN B C 1
ATOM 4320 O O . ASN B 1 89 ? 11.117 -2.359 4.062 1 97.19 89 ASN B O 1
ATOM 4324 N N . VAL B 1 90 ? 13.25 -3.027 3.996 1 97.69 90 VAL B N 1
ATOM 4325 C CA . VAL B 1 90 ? 13.281 -2.967 2.539 1 97.69 90 VAL B CA 1
ATOM 4326 C C . VAL B 1 90 ? 12.336 -4.016 1.955 1 97.69 90 VAL B C 1
ATOM 4328 O O . VAL B 1 90 ? 11.555 -3.717 1.048 1 97.69 90 VAL B O 1
ATOM 4331 N N . TYR B 1 91 ? 12.406 -5.223 2.512 1 98.19 91 TYR B N 1
ATOM 4332 C CA . TYR B 1 91 ? 11.508 -6.27 2.035 1 98.19 91 TYR B CA 1
ATOM 4333 C C . TYR B 1 91 ? 10.055 -5.914 2.322 1 98.19 91 TYR B C 1
ATOM 4335 O O . TYR B 1 91 ? 9.18 -6.102 1.471 1 98.19 91 TYR B O 1
ATOM 4343 N N . LYS B 1 92 ? 9.797 -5.352 3.467 1 97.44 92 LYS B N 1
ATOM 4344 C CA . LYS B 1 92 ? 8.461 -4.891 3.836 1 97.44 92 LYS B CA 1
ATOM 4345 C C . LYS B 1 92 ? 7.934 -3.877 2.822 1 97.44 92 LYS B C 1
ATOM 4347 O O . LYS B 1 92 ? 6.797 -3.992 2.361 1 97.44 92 LYS B O 1
ATOM 4352 N N . TYR B 1 93 ? 8.766 -2.988 2.541 1 97.5 93 TYR B N 1
ATOM 4353 C CA . TYR B 1 93 ? 8.391 -1.945 1.595 1 97.5 93 TYR B CA 1
ATOM 4354 C C . TYR B 1 93 ? 7.98 -2.547 0.256 1 97.5 93 TYR B C 1
ATOM 4356 O O . TYR B 1 93 ? 6.941 -2.184 -0.304 1 97.5 93 TYR B O 1
ATOM 4364 N N . LYS B 1 94 ? 8.797 -3.416 -0.219 1 97.69 94 LYS B N 1
ATOM 4365 C CA . LYS B 1 94 ? 8.516 -4.035 -1.512 1 97.69 94 LYS B CA 1
ATOM 4366 C C . LYS B 1 94 ? 7.195 -4.801 -1.479 1 97.69 94 LYS B C 1
ATOM 4368 O O . LYS B 1 94 ? 6.379 -4.684 -2.395 1 97.69 94 LYS B O 1
ATOM 4373 N N . CYS B 1 95 ? 6.973 -5.531 -0.454 1 97.81 95 CYS B N 1
ATOM 4374 C CA . CYS B 1 95 ? 5.77 -6.348 -0.329 1 97.81 95 CYS B CA 1
ATOM 4375 C C . CYS B 1 95 ? 4.527 -5.473 -0.2 1 97.81 95 CYS B C 1
ATOM 4377 O O . CYS B 1 95 ? 3.57 -5.629 -0.959 1 97.81 95 CYS B O 1
ATOM 4379 N N . TYR B 1 96 ? 4.547 -4.5 0.699 1 97.69 96 TYR B N 1
ATOM 4380 C CA . TYR B 1 96 ? 3.365 -3.678 0.939 1 97.69 96 TYR B CA 1
ATOM 4381 C C . TYR B 1 96 ? 3.092 -2.76 -0.246 1 97.69 96 TYR B C 1
ATOM 4383 O O . TYR B 1 96 ? 1.935 -2.465 -0.556 1 97.69 96 TYR B O 1
ATOM 4391 N N . SER B 1 97 ? 4.145 -2.33 -0.893 1 96.94 97 SER B N 1
ATOM 4392 C CA . SER B 1 97 ? 3.957 -1.559 -2.117 1 96.94 97 SER B CA 1
ATOM 4393 C C . SER B 1 97 ? 3.174 -2.355 -3.156 1 96.94 97 SER B C 1
ATOM 4395 O O . SER B 1 97 ? 2.271 -1.821 -3.805 1 96.94 97 SER B O 1
ATOM 4397 N N . SER B 1 98 ? 3.469 -3.6 -3.252 1 96.94 98 SER B N 1
ATOM 4398 C CA . SER B 1 98 ? 2.773 -4.469 -4.195 1 96.94 98 SER B CA 1
ATOM 4399 C C . SER B 1 98 ? 1.351 -4.762 -3.732 1 96.94 98 SER B C 1
ATOM 4401 O O . SER B 1 98 ? 0.418 -4.77 -4.539 1 96.94 98 SER B O 1
ATOM 4403 N N . MET B 1 99 ? 1.169 -4.926 -2.49 1 97.56 99 MET B N 1
ATOM 4404 C CA . MET B 1 99 ? -0.123 -5.289 -1.916 1 97.56 99 MET B CA 1
ATOM 4405 C C . MET B 1 99 ? -1.159 -4.199 -2.172 1 97.56 99 MET B C 1
ATOM 4407 O O . MET B 1 99 ? -2.328 -4.496 -2.422 1 97.56 99 MET B O 1
ATOM 4411 N N . PHE B 1 100 ? -0.679 -2.93 -2.137 1 97 100 PHE B N 1
ATOM 4412 C CA . PHE B 1 100 ? -1.669 -1.859 -2.078 1 97 100 PHE B CA 1
ATOM 4413 C C . PHE B 1 100 ? -1.565 -0.958 -3.303 1 97 100 PHE B C 1
ATOM 4415 O O . PHE B 1 100 ? -2.162 0.12 -3.338 1 97 100 PHE B O 1
ATOM 4422 N N . GLN B 1 101 ? -0.804 -1.398 -4.266 1 91.62 101 GLN B N 1
ATOM 4423 C CA . GLN B 1 101 ? -0.765 -0.608 -5.492 1 91.62 101 GLN B CA 1
ATOM 4424 C C . GLN B 1 101 ? -2.156 -0.476 -6.105 1 91.62 101 GLN B C 1
ATOM 4426 O O . GLN B 1 101 ? -2.99 -1.372 -5.961 1 91.62 101 GLN B O 1
ATOM 4431 N N . ASN B 1 102 ? -2.471 0.566 -6.734 1 90.12 102 ASN B N 1
ATOM 4432 C CA . ASN B 1 102 ? -3.789 0.761 -7.328 1 90.12 102 ASN B CA 1
ATOM 4433 C C . ASN B 1 102 ? -3.691 1.107 -8.812 1 90.12 102 ASN B C 1
ATOM 4435 O O . ASN B 1 102 ? -4.605 1.712 -9.375 1 90.12 102 ASN B O 1
ATOM 4439 N N . SER B 1 103 ? -2.598 0.766 -9.445 1 90.31 103 SER B N 1
ATOM 4440 C CA . SER B 1 103 ? -2.398 1.05 -10.867 1 90.31 103 SER B CA 1
ATOM 4441 C C . SER B 1 103 ? -3.029 -0.027 -11.742 1 90.31 103 SER B C 1
ATOM 4443 O O . SER B 1 103 ? -3.348 0.22 -12.906 1 90.31 103 SER B O 1
ATOM 4445 N N . SER B 1 104 ? -3.238 -1.173 -11.125 1 94.62 104 SER B N 1
ATOM 4446 C CA . SER B 1 104 ? -3.764 -2.281 -11.914 1 94.62 104 SER B CA 1
ATOM 4447 C C . SER B 1 104 ? -4.879 -3.01 -11.172 1 94.62 104 SER B C 1
ATOM 4449 O O . SER B 1 104 ? -4.918 -3.002 -9.938 1 94.62 104 SER B O 1
ATOM 4451 N N . LEU B 1 105 ? -5.809 -3.525 -11.906 1 96.62 105 LEU B N 1
ATOM 4452 C CA . LEU B 1 105 ? -6.836 -4.449 -11.438 1 96.62 105 LEU B CA 1
ATOM 4453 C C . LEU B 1 105 ? -6.656 -5.824 -12.07 1 96.62 105 LEU B C 1
ATOM 4455 O O . LEU B 1 105 ? -6.66 -5.953 -13.297 1 96.62 105 LEU B O 1
ATOM 4459 N N . ILE B 1 106 ? -6.441 -6.801 -11.258 1 98.19 106 ILE B N 1
ATOM 4460 C CA . ILE B 1 106 ? -6.215 -8.164 -11.727 1 98.19 106 ILE B CA 1
ATOM 4461 C C . ILE B 1 106 ? -7.402 -9.039 -11.344 1 98.19 106 ILE B C 1
ATOM 4463 O O . ILE B 1 106 ? -7.699 -9.219 -10.164 1 98.19 106 ILE B O 1
ATOM 4467 N N . LEU B 1 107 ? -8.047 -9.57 -12.344 1 98.44 107 LEU B N 1
ATOM 4468 C CA . LEU B 1 107 ? -9.242 -10.375 -12.109 1 98.44 107 LEU B CA 1
ATOM 4469 C C . LEU B 1 107 ? -9.047 -11.797 -12.617 1 98.44 107 LEU B C 1
ATOM 4471 O O . LEU B 1 107 ? -8.469 -12.008 -13.688 1 98.44 107 LEU B O 1
ATOM 4475 N N . SER B 1 108 ? -9.359 -12.734 -11.82 1 98.69 108 SER B N 1
ATOM 4476 C CA . SER B 1 108 ? -9.602 -14.094 -12.273 1 98.69 108 SER B CA 1
ATOM 4477 C C . SER B 1 108 ? -11.094 -14.406 -12.32 1 98.69 108 SER B C 1
ATOM 4479 O O . SER B 1 108 ? -11.758 -14.469 -11.281 1 98.69 108 SER B O 1
ATOM 4481 N N . ILE B 1 109 ? -11.57 -14.633 -13.484 1 98.75 109 ILE B N 1
ATOM 4482 C CA . ILE B 1 109 ? -13.016 -14.75 -13.648 1 98.75 109 ILE B CA 1
ATOM 4483 C C . ILE B 1 109 ? -13.375 -16.172 -14.102 1 98.75 109 ILE B C 1
ATOM 4485 O O . ILE B 1 109 ? -12.781 -16.688 -15.039 1 98.75 109 ILE B O 1
ATOM 4489 N N . ALA B 1 110 ? -14.297 -16.734 -13.383 1 98.31 110 ALA B N 1
ATOM 4490 C CA . ALA B 1 110 ? -14.875 -18.016 -13.766 1 98.31 110 ALA B CA 1
ATOM 4491 C C . ALA B 1 110 ? -16.25 -17.844 -14.391 1 98.31 110 ALA B C 1
ATOM 4493 O O . ALA B 1 110 ? -17.25 -17.719 -13.68 1 98.31 110 ALA B O 1
ATOM 4494 N N . PRO B 1 111 ? -16.312 -17.922 -15.695 1 98.25 111 PRO B N 1
ATOM 4495 C CA . PRO B 1 111 ? -17.641 -17.844 -16.312 1 98.25 111 PRO B CA 1
ATOM 4496 C C . PRO B 1 111 ? -18.531 -19.016 -15.938 1 98.25 111 PRO B C 1
ATOM 4498 O O . PRO B 1 111 ? -19.766 -18.906 -16.031 1 98.25 111 PRO B O 1
ATOM 4501 N N . THR B 1 112 ? -17.891 -20.078 -15.578 1 97.69 112 THR B N 1
ATOM 4502 C CA . THR B 1 112 ? -18.562 -21.266 -15.055 1 97.69 112 THR B CA 1
ATOM 4503 C C . THR B 1 112 ? -17.625 -22.047 -14.133 1 97.69 112 THR B C 1
ATOM 4505 O O . THR B 1 112 ? -16.406 -22.016 -14.305 1 97.69 112 THR B O 1
ATOM 4508 N N . MET B 1 113 ? -18.25 -22.75 -13.203 1 95.62 113 MET B N 1
ATOM 4509 C CA . MET B 1 113 ? -17.453 -23.656 -12.383 1 95.62 113 MET B CA 1
ATOM 4510 C C . MET B 1 113 ? -17.547 -25.094 -12.914 1 95.62 113 MET B C 1
ATOM 4512 O O . MET B 1 113 ? -16.844 -25.984 -12.414 1 95.62 113 MET B O 1
ATOM 4516 N N . LYS B 1 114 ? -18.297 -25.25 -13.898 1 96.5 114 LYS B N 1
ATOM 4517 C CA . LYS B 1 114 ? -18.406 -26.578 -14.508 1 96.5 114 LYS B CA 1
ATOM 4518 C C . LYS B 1 114 ? -17.125 -26.938 -15.273 1 96.5 114 LYS B C 1
ATOM 4520 O O . LYS B 1 114 ? -16.438 -26.047 -15.789 1 96.5 114 LYS B O 1
ATOM 4525 N N . CYS B 1 115 ? -16.875 -28.203 -15.273 1 96.5 115 CYS B N 1
ATOM 4526 C CA . CYS B 1 115 ? -15.734 -28.719 -16.016 1 96.5 115 CYS B CA 1
ATOM 4527 C C . CYS B 1 115 ? -16.078 -30.031 -16.719 1 96.5 115 CYS B C 1
ATOM 4529 O O . CYS B 1 115 ? -16.859 -30.828 -16.188 1 96.5 115 CYS B O 1
ATOM 4531 N N . ASN B 1 116 ? -15.523 -30.203 -17.891 1 96.75 116 ASN B N 1
ATOM 4532 C CA . ASN B 1 116 ? -15.797 -31.438 -18.641 1 96.75 116 ASN B CA 1
ATOM 4533 C C . ASN B 1 116 ? -14.805 -32.531 -18.281 1 96.75 116 ASN B C 1
ATOM 4535 O O . ASN B 1 116 ? -14.852 -33.625 -18.859 1 96.75 116 ASN B O 1
ATOM 4539 N N . PHE B 1 117 ? -13.883 -32.219 -17.344 1 96.81 117 PHE B N 1
ATOM 4540 C CA . PHE B 1 117 ? -12.93 -33.219 -16.844 1 96.81 117 PHE B CA 1
ATOM 4541 C C . PHE B 1 117 ? -13.289 -33.656 -15.43 1 96.81 117 PHE B C 1
ATOM 4543 O O . PHE B 1 117 ? -14.023 -32.969 -14.727 1 96.81 117 PHE B O 1
ATOM 4550 N N . ASN B 1 118 ? -12.812 -34.812 -15.078 1 93.06 118 ASN B N 1
ATOM 4551 C CA . ASN B 1 118 ? -12.953 -35.344 -13.734 1 93.06 118 ASN B CA 1
ATOM 4552 C C . ASN B 1 118 ? -11.602 -35.719 -13.125 1 93.06 118 ASN B C 1
ATOM 4554 O O . ASN B 1 118 ? -11.391 -36.844 -12.68 1 93.06 118 ASN B O 1
ATOM 4558 N N . CYS B 1 119 ? -10.773 -34.781 -13.008 1 92.12 119 CYS B N 1
ATOM 4559 C CA . CYS B 1 119 ? -9.453 -35 -12.43 1 92.12 119 CYS B CA 1
ATOM 4560 C C . CYS B 1 119 ? -9.555 -35.344 -10.945 1 92.12 119 CYS B C 1
ATOM 4562 O O . CYS B 1 119 ? -10.227 -34.625 -10.188 1 92.12 119 CYS B O 1
ATOM 4564 N N . PHE B 1 120 ? -8.875 -36.344 -10.469 1 87.25 120 PHE B N 1
ATOM 4565 C CA . PHE B 1 120 ? -9.102 -36.844 -9.125 1 87.25 120 PHE B CA 1
ATOM 4566 C C . PHE B 1 120 ? -8.438 -35.969 -8.086 1 87.25 120 PHE B C 1
ATOM 4568 O O . PHE B 1 120 ? -8.758 -36.031 -6.895 1 87.25 120 PHE B O 1
ATOM 4575 N N . TYR B 1 121 ? -7.512 -35.094 -8.414 1 88.12 121 TYR B N 1
ATOM 4576 C CA . TYR B 1 121 ? -6.793 -34.25 -7.461 1 88.12 121 TYR B CA 1
ATOM 4577 C C . TYR B 1 121 ? -7.32 -32.844 -7.492 1 88.12 121 TYR B C 1
ATOM 4579 O O . TYR B 1 121 ? -6.766 -31.938 -6.844 1 88.12 121 TYR B O 1
ATOM 4587 N N . CYS B 1 122 ? -8.328 -32.531 -8.25 1 89.19 122 CYS B N 1
ATOM 4588 C CA . CYS B 1 122 ? -8.789 -31.188 -8.508 1 89.19 122 CYS B CA 1
ATOM 4589 C C . CYS B 1 122 ? -9.242 -30.516 -7.219 1 89.19 122 CYS B C 1
ATOM 4591 O O . CYS B 1 122 ? -10.094 -31.031 -6.5 1 89.19 122 CYS B O 1
ATOM 4593 N N . PHE B 1 123 ? -8.742 -29.328 -6.98 1 84.5 123 PHE B N 1
ATOM 4594 C CA . PHE B 1 123 ? -9.086 -28.609 -5.762 1 84.5 123 PHE B CA 1
ATOM 4595 C C . PHE B 1 123 ? -10.5 -28.031 -5.852 1 84.5 123 PHE B C 1
ATOM 4597 O O . PHE B 1 123 ? -11.055 -27.578 -4.848 1 84.5 123 PHE B O 1
ATOM 4604 N N . GLU B 1 124 ? -11.078 -28.062 -7.016 1 86.38 124 GLU B N 1
ATOM 4605 C CA . GLU B 1 124 ? -12.422 -27.516 -7.203 1 86.38 124 GLU B CA 1
ATOM 4606 C C . GLU B 1 124 ? -13.477 -28.609 -7.039 1 86.38 124 GLU B C 1
ATOM 4608 O O . GLU B 1 124 ? -14.656 -28.391 -7.297 1 86.38 124 GLU B O 1
ATOM 4613 N N . ASP B 1 125 ? -12.984 -29.703 -6.633 1 83.5 125 ASP B N 1
ATOM 4614 C CA . ASP B 1 125 ? -13.938 -30.797 -6.422 1 83.5 125 ASP B CA 1
ATOM 4615 C C . ASP B 1 125 ? -15.031 -30.375 -5.438 1 83.5 125 ASP B C 1
ATOM 4617 O O . ASP B 1 125 ? -14.742 -29.75 -4.418 1 83.5 125 ASP B O 1
ATOM 4621 N N . GLY B 1 126 ? -16.234 -30.656 -5.754 1 80.44 126 GLY B N 1
ATOM 4622 C CA . GLY B 1 126 ? -17.375 -30.297 -4.918 1 80.44 126 GLY B CA 1
ATOM 4623 C C . GLY B 1 126 ? -18 -28.969 -5.289 1 80.44 126 GLY B C 1
ATOM 4624 O O . GLY B 1 126 ? -19.047 -28.609 -4.766 1 80.44 126 GLY B O 1
ATOM 4625 N N . LYS B 1 127 ? -17.359 -28.266 -6.211 1 84.56 127 LYS B N 1
ATOM 4626 C CA . LYS B 1 127 ? -17.828 -26.938 -6.559 1 84.56 127 LYS B CA 1
ATOM 4627 C C . LYS B 1 127 ? -18.172 -26.844 -8.039 1 84.56 127 LYS B C 1
ATOM 4629 O O . LYS B 1 127 ? -18.531 -25.766 -8.539 1 84.56 127 LYS B O 1
ATOM 4634 N N . LYS B 1 128 ? -18.156 -27.906 -8.672 1 83.38 128 LYS B N 1
ATOM 4635 C CA . LYS B 1 128 ? -18.234 -27.906 -10.125 1 83.38 128 LYS B CA 1
ATOM 4636 C C . LYS B 1 128 ? -19.688 -27.844 -10.586 1 83.38 128 LYS B C 1
ATOM 4638 O O . LYS B 1 128 ? -19.969 -27.953 -11.789 1 83.38 128 LYS B O 1
ATOM 4643 N N . ASN B 1 129 ? -20.531 -27.625 -9.719 1 82.81 129 ASN B N 1
ATOM 4644 C CA . ASN B 1 129 ? -21.953 -27.609 -10.094 1 82.81 129 ASN B CA 1
ATOM 4645 C C . ASN B 1 129 ? -22.469 -26.188 -10.266 1 82.81 129 ASN B C 1
ATOM 4647 O O . ASN B 1 129 ? -23.609 -25.984 -10.688 1 82.81 129 ASN B O 1
ATOM 4651 N N . ILE B 1 130 ? -21.609 -25.266 -9.992 1 83.62 130 ILE B N 1
ATOM 4652 C CA . ILE B 1 130 ? -22.016 -23.875 -10.18 1 83.62 130 ILE B CA 1
ATOM 4653 C C . ILE B 1 130 ? -21.984 -23.516 -11.664 1 83.62 130 ILE B C 1
ATOM 4655 O O . ILE B 1 130 ? -20.938 -23.562 -12.297 1 83.62 130 ILE B O 1
ATOM 4659 N N . GLY B 1 131 ? -23.094 -23.141 -12.133 1 90 131 GLY B N 1
ATOM 4660 C CA . GLY B 1 131 ? -23.344 -23.062 -13.562 1 90 131 GLY B CA 1
ATOM 4661 C C . GLY B 1 131 ? -22.781 -21.797 -14.195 1 90 131 GLY B C 1
ATOM 4662 O O . GLY B 1 131 ? -21.828 -21.219 -13.688 1 90 131 GLY B O 1
ATOM 4663 N N . LEU B 1 132 ? -23.312 -21.484 -15.328 1 96.12 132 LEU B N 1
ATOM 4664 C CA . LEU B 1 132 ? -22.844 -20.422 -16.203 1 96.12 132 LEU B CA 1
ATOM 4665 C C . LEU B 1 132 ? -23.234 -19.047 -15.641 1 96.12 132 LEU B C 1
ATOM 4667 O O . LEU B 1 132 ? -24.328 -18.891 -15.102 1 96.12 132 LEU B O 1
ATOM 4671 N N . MET B 1 133 ? -22.359 -18.125 -15.781 1 97.56 133 MET B N 1
ATOM 4672 C CA . MET B 1 133 ? -22.609 -16.734 -15.414 1 97.56 133 MET B CA 1
ATOM 4673 C C . MET B 1 133 ? -23.812 -16.188 -16.172 1 97.56 133 MET B C 1
ATOM 4675 O O . MET B 1 133 ? -23.891 -16.328 -17.391 1 97.56 133 MET B O 1
ATOM 4679 N N . SER B 1 134 ? -24.734 -15.57 -15.523 1 97.38 134 SER B N 1
ATOM 4680 C CA . SER B 1 134 ? -25.938 -15.023 -16.141 1 97.38 134 SER B CA 1
ATOM 4681 C C . SER B 1 134 ? -25.672 -13.664 -16.781 1 97.38 134 SER B C 1
ATOM 4683 O O . SER B 1 134 ? -24.625 -13.062 -16.547 1 97.38 134 SER B O 1
ATOM 4685 N N . ASP B 1 135 ? -26.672 -13.242 -17.547 1 97.88 135 ASP B N 1
ATOM 4686 C CA . ASP B 1 135 ? -26.609 -11.914 -18.156 1 97.88 135 ASP B CA 1
ATOM 4687 C C . ASP B 1 135 ? -26.531 -10.828 -17.078 1 97.88 135 ASP B C 1
ATOM 4689 O O . ASP B 1 135 ? -25.797 -9.844 -17.234 1 97.88 135 ASP B O 1
ATOM 4693 N N . ASP B 1 136 ? -27.281 -11.078 -16.078 1 97.38 136 ASP B N 1
ATOM 4694 C CA . ASP B 1 136 ? -27.328 -10.102 -14.992 1 97.38 136 ASP B CA 1
ATOM 4695 C C . ASP B 1 136 ? -25.953 -9.969 -14.328 1 97.38 136 ASP B C 1
ATOM 4697 O O . ASP B 1 136 ? -25.469 -8.852 -14.102 1 97.38 136 ASP B O 1
ATOM 4701 N N . ILE B 1 137 ? -25.328 -11 -14.031 1 97.12 137 ILE B N 1
ATOM 4702 C CA . ILE B 1 137 ? -24.031 -10.992 -13.375 1 97.12 137 ILE B CA 1
ATOM 4703 C C . ILE B 1 137 ? -22.984 -10.391 -14.312 1 97.12 137 ILE B C 1
ATOM 4705 O O . ILE B 1 137 ? -22.109 -9.641 -13.883 1 97.12 137 ILE B O 1
ATOM 4709 N N . GLU B 1 138 ? -23.062 -10.734 -15.609 1 98.12 138 GLU B N 1
ATOM 4710 C CA . GLU B 1 138 ? -22.172 -10.117 -16.578 1 98.12 138 GLU B CA 1
ATOM 4711 C C . GLU B 1 138 ? -22.281 -8.594 -16.547 1 98.12 138 GLU B C 1
ATOM 4713 O O . GLU B 1 138 ? -21.281 -7.887 -16.531 1 98.12 138 GLU B O 1
ATOM 4718 N N . SER B 1 139 ? -23.531 -8.133 -16.5 1 97.81 139 SER B N 1
ATOM 4719 C CA . SER B 1 139 ? -23.766 -6.695 -16.469 1 97.81 139 SER B CA 1
ATOM 4720 C C . SER B 1 139 ? -23.125 -6.066 -15.227 1 97.81 139 SER B C 1
ATOM 4722 O O . SER B 1 139 ? -22.516 -5 -15.312 1 97.81 139 SER B O 1
ATOM 4724 N N . ARG B 1 140 ? -23.297 -6.715 -14.164 1 97.56 140 ARG B N 1
ATOM 4725 C CA . ARG B 1 140 ? -22.703 -6.223 -12.922 1 97.56 140 ARG B CA 1
ATOM 4726 C C . ARG B 1 140 ? -21.188 -6.254 -12.977 1 97.56 140 ARG B C 1
ATOM 4728 O O . ARG B 1 140 ? -20.516 -5.363 -12.445 1 97.56 140 ARG B O 1
ATOM 4735 N N . LEU B 1 141 ? -20.656 -7.281 -13.547 1 98.06 141 LEU B N 1
ATOM 4736 C CA . LEU B 1 141 ? -19.219 -7.398 -13.727 1 98.06 141 LEU B CA 1
ATOM 4737 C C . LEU B 1 141 ? -18.672 -6.262 -14.586 1 98.06 141 LEU B C 1
ATOM 4739 O O . LEU B 1 141 ? -17.672 -5.633 -14.234 1 98.06 141 LEU B O 1
ATOM 4743 N N . ILE B 1 142 ? -19.391 -5.977 -15.648 1 98 142 ILE B N 1
ATOM 4744 C CA . ILE B 1 142 ? -19 -4.906 -16.562 1 98 142 ILE B CA 1
ATOM 4745 C C . ILE B 1 142 ? -19.016 -3.568 -15.82 1 98 142 ILE B C 1
ATOM 4747 O O . ILE B 1 142 ? -18.094 -2.758 -15.961 1 98 142 ILE B O 1
ATOM 4751 N N . LYS B 1 143 ? -20.016 -3.352 -15.07 1 96.62 143 LYS B N 1
ATOM 4752 C CA . LYS B 1 143 ? -20.109 -2.135 -14.273 1 96.62 143 LYS B CA 1
ATOM 4753 C C . LYS B 1 143 ? -18.953 -2.031 -13.289 1 96.62 143 LYS B C 1
ATOM 4755 O O . LYS B 1 143 ? -18.328 -0.97 -13.156 1 96.62 143 LYS B O 1
ATOM 4760 N N . PHE B 1 144 ? -18.672 -3.074 -12.633 1 96.5 144 PHE B N 1
ATOM 4761 C CA . PHE B 1 144 ? -17.578 -3.115 -11.68 1 96.5 144 PHE B CA 1
ATOM 4762 C C . PHE B 1 144 ? -16.25 -2.76 -12.367 1 96.5 144 PHE B C 1
ATOM 4764 O O . PHE B 1 144 ? -15.508 -1.906 -11.883 1 96.5 144 PHE B O 1
ATOM 4771 N N . ILE B 1 145 ? -16 -3.434 -13.523 1 97.06 145 ILE B N 1
ATOM 4772 C CA . ILE B 1 145 ? -14.766 -3.199 -14.266 1 97.06 145 ILE B CA 1
ATOM 4773 C C . ILE B 1 145 ? -14.719 -1.751 -14.75 1 97.06 145 ILE B C 1
ATOM 4775 O O . ILE B 1 145 ? -13.664 -1.112 -14.719 1 97.06 145 ILE B O 1
ATOM 4779 N N . SER B 1 146 ? -15.82 -1.205 -15.117 1 95.81 146 SER B N 1
ATOM 4780 C CA . SER B 1 146 ? -15.906 0.158 -15.633 1 95.81 146 SER B CA 1
ATOM 4781 C C . SER B 1 146 ? -15.5 1.176 -14.57 1 95.81 146 SER B C 1
ATOM 4783 O O . SER B 1 146 ? -14.938 2.225 -14.891 1 95.81 146 SER B O 1
ATOM 4785 N N . LEU B 1 147 ? -15.773 0.876 -13.352 1 92.44 147 LEU B N 1
ATOM 4786 C CA . LEU B 1 147 ? -15.406 1.762 -12.25 1 92.44 147 LEU B CA 1
ATOM 4787 C C . LEU B 1 147 ? -13.891 1.824 -12.086 1 92.44 147 LEU B C 1
ATOM 4789 O O . LEU B 1 147 ? -13.367 2.725 -11.43 1 92.44 147 LEU B O 1
ATOM 4793 N N . HIS B 1 148 ? -13.188 0.905 -12.68 1 91.88 148 HIS B N 1
ATOM 4794 C CA . HIS B 1 148 ? -11.742 0.821 -12.562 1 91.88 148 HIS B CA 1
ATOM 4795 C C . HIS B 1 148 ? -11.062 1.108 -13.898 1 91.88 148 HIS B C 1
ATOM 4797 O O . HIS B 1 148 ? -9.898 0.749 -14.102 1 91.88 148 HIS B O 1
ATOM 4803 N N . ARG B 1 149 ? -11.648 1.796 -14.805 1 90.56 149 ARG B N 1
ATOM 4804 C CA . ARG B 1 149 ? -11.219 1.949 -16.188 1 90.56 149 ARG B CA 1
ATOM 4805 C C . ARG B 1 149 ? -9.922 2.75 -16.266 1 90.56 149 ARG B C 1
ATOM 4807 O O . ARG B 1 149 ? -9.227 2.719 -17.297 1 90.56 149 ARG B O 1
ATOM 4814 N N . GLN B 1 150 ? -9.578 3.424 -15.219 1 86.62 150 GLN B N 1
ATOM 4815 C CA . GLN B 1 150 ? -8.352 4.207 -15.219 1 86.62 150 GLN B CA 1
ATOM 4816 C C . GLN B 1 150 ? -7.141 3.332 -14.891 1 86.62 150 GLN B C 1
ATOM 4818 O O . GLN B 1 150 ? -5.996 3.758 -15.062 1 86.62 150 GLN B O 1
ATOM 4823 N N . GLN B 1 151 ? -7.395 2.125 -14.469 1 90.69 151 GLN B N 1
ATOM 4824 C CA . GLN B 1 151 ? -6.336 1.177 -14.133 1 90.69 151 GLN B CA 1
ATOM 4825 C C . GLN B 1 151 ? -6.012 0.275 -15.32 1 90.69 151 GLN B C 1
ATOM 4827 O O . GLN B 1 151 ? -6.789 0.187 -16.266 1 90.69 151 GLN B O 1
ATOM 4832 N N . GLU B 1 152 ? -4.848 -0.29 -15.234 1 93.62 152 GLU B N 1
ATOM 4833 C CA . GLU B 1 152 ? -4.562 -1.402 -16.141 1 93.62 152 GLU B CA 1
ATOM 4834 C C . GLU B 1 152 ? -5.34 -2.652 -15.734 1 93.62 152 GLU B C 1
ATOM 4836 O O . GLU B 1 152 ? -5.164 -3.17 -14.633 1 93.62 152 GLU B O 1
ATOM 4841 N N . ILE B 1 153 ? -6.176 -3.158 -16.641 1 97.81 153 ILE B N 1
ATOM 4842 C CA . ILE B 1 153 ? -7.051 -4.277 -16.312 1 97.81 153 ILE B CA 1
ATOM 4843 C C . ILE B 1 153 ? -6.512 -5.559 -16.938 1 97.81 153 ILE B C 1
ATOM 4845 O O . ILE B 1 153 ? -6.258 -5.609 -18.141 1 97.81 153 ILE B O 1
ATOM 4849 N N . HIS B 1 154 ? -6.289 -6.523 -16.125 1 98.5 154 HIS B N 1
ATOM 4850 C CA . HIS B 1 154 ? -5.879 -7.852 -16.562 1 98.5 154 HIS B CA 1
ATOM 4851 C C . HIS B 1 154 ? -6.867 -8.914 -16.109 1 98.5 154 HIS B C 1
ATOM 4853 O O . HIS B 1 154 ? -7.203 -8.984 -14.922 1 98.5 154 HIS B O 1
ATOM 4859 N N . ILE B 1 155 ? -7.32 -9.695 -17.031 1 98.75 155 ILE B N 1
ATOM 4860 C CA . ILE B 1 155 ? -8.312 -10.719 -16.719 1 98.75 155 ILE B CA 1
ATOM 4861 C C . ILE B 1 155 ? -7.75 -12.102 -17.031 1 98.75 155 ILE B C 1
ATOM 4863 O O . ILE B 1 155 ? -7.262 -12.352 -18.125 1 98.75 155 ILE B O 1
ATOM 4867 N N . THR B 1 156 ? -7.77 -12.938 -16.078 1 98.81 156 THR B N 1
ATOM 4868 C CA . THR B 1 156 ? -7.48 -14.352 -16.312 1 98.81 156 THR B CA 1
ATOM 4869 C C . THR B 1 156 ? -8.773 -15.164 -16.344 1 98.81 156 THR B C 1
ATOM 4871 O O . THR B 1 156 ? -9.516 -15.211 -15.367 1 98.81 156 THR B O 1
ATOM 4874 N N . TRP B 1 157 ? -8.969 -15.773 -17.5 1 98.81 157 TRP B N 1
ATOM 4875 C CA . TRP B 1 157 ? -10.117 -16.656 -17.625 1 98.81 157 TRP B CA 1
ATOM 4876 C C . TRP B 1 157 ? -9.828 -18.031 -17.016 1 98.81 157 TRP B C 1
ATOM 4878 O O . TRP B 1 157 ? -8.883 -18.703 -17.422 1 98.81 157 TRP B O 1
ATOM 4888 N N . PHE B 1 158 ? -10.602 -18.312 -16.031 1 97.25 158 PHE B N 1
ATOM 4889 C CA . PHE B 1 158 ? -10.422 -19.5 -15.219 1 97.25 158 PHE B CA 1
ATOM 4890 C C . PHE B 1 158 ? -11.75 -20.219 -14.992 1 97.25 158 PHE B C 1
ATOM 4892 O O . PHE B 1 158 ? -12.617 -20.219 -15.867 1 97.25 158 PHE B O 1
ATOM 4899 N N . GLY B 1 159 ? -11.852 -20.984 -13.836 1 94.56 159 GLY B N 1
ATOM 4900 C CA . GLY B 1 159 ? -13.047 -21.75 -13.516 1 94.56 159 GLY B CA 1
ATOM 4901 C C . GLY B 1 159 ? -12.82 -23.25 -13.523 1 94.56 159 GLY B C 1
ATOM 4902 O O . GLY B 1 159 ? -11.719 -23.719 -13.219 1 94.56 159 GLY B O 1
ATOM 4903 N N . GLY B 1 160 ? -14.055 -23.953 -13.656 1 95.12 160 GLY B N 1
ATOM 4904 C CA . GLY B 1 160 ? -13.805 -25.344 -14 1 95.12 160 GLY B CA 1
ATOM 4905 C C . GLY B 1 160 ? -13.062 -25.5 -15.312 1 95.12 160 GLY B C 1
ATOM 4906 O O . GLY B 1 160 ? -11.836 -25.594 -15.328 1 95.12 160 GLY B O 1
ATOM 4907 N N . GLU B 1 161 ? -13.844 -25.406 -16.312 1 97.44 161 GLU B N 1
ATOM 4908 C CA . GLU B 1 161 ? -13.289 -25.219 -17.656 1 97.44 161 GLU B CA 1
ATOM 4909 C C . GLU B 1 161 ? -13.844 -23.953 -18.312 1 97.44 161 GLU B C 1
ATOM 4911 O O . GLU B 1 161 ? -15.016 -23.922 -18.703 1 97.44 161 GLU B O 1
ATOM 4916 N N . PRO B 1 162 ? -13.008 -22.922 -18.438 1 98.06 162 PRO B N 1
ATOM 4917 C CA . PRO B 1 162 ? -13.516 -21.641 -18.938 1 98.06 162 PRO B CA 1
ATOM 4918 C C . PRO B 1 162 ? -14.086 -21.734 -20.344 1 98.06 162 PRO B C 1
ATOM 4920 O O . PRO B 1 162 ? -15.023 -21 -20.688 1 98.06 162 PRO B O 1
ATOM 4923 N N . LEU B 1 163 ? -13.594 -22.609 -21.156 1 98.25 163 LEU B N 1
ATOM 4924 C CA . LEU B 1 163 ? -14.031 -22.703 -22.547 1 98.25 163 LEU B CA 1
ATOM 4925 C C . LEU B 1 163 ? -15.438 -23.281 -22.625 1 98.25 163 LEU B C 1
ATOM 4927 O O . LEU B 1 163 ? -16.094 -23.156 -23.672 1 98.25 163 LEU B O 1
ATOM 4931 N N . LEU B 1 164 ? -15.914 -23.938 -21.531 1 97.62 164 LEU B N 1
ATOM 4932 C CA . LEU B 1 164 ? -17.328 -24.297 -21.469 1 97.62 164 LEU B CA 1
ATOM 4933 C C . LEU B 1 164 ? -18.203 -23.047 -21.438 1 97.62 164 LEU B C 1
ATOM 4935 O O . LEU B 1 164 ? -19.391 -23.125 -21.781 1 97.62 164 LEU B O 1
ATOM 4939 N N . GLY B 1 165 ? -17.656 -21.969 -20.969 1 97.69 165 GLY B N 1
ATOM 4940 C CA . GLY B 1 165 ? -18.344 -20.688 -20.938 1 97.69 165 GLY B CA 1
ATOM 4941 C C . GLY B 1 165 ? -17.797 -19.672 -21.922 1 97.69 165 GLY B C 1
ATOM 4942 O O . GLY B 1 165 ? -17.781 -18.469 -21.656 1 97.69 165 GLY B O 1
ATOM 4943 N N . PHE B 1 166 ? -17.391 -20.141 -23.078 1 98.31 166 PHE B N 1
ATOM 4944 C CA . PHE B 1 166 ? -16.688 -19.281 -24.016 1 98.31 166 PHE B CA 1
ATOM 4945 C C . PHE B 1 166 ? -17.594 -18.156 -24.5 1 98.31 166 PHE B C 1
ATOM 4947 O O . PHE B 1 166 ? -17.141 -17.031 -24.688 1 98.31 166 PHE B O 1
ATOM 4954 N N . ASP B 1 167 ? -18.859 -18.469 -24.703 1 97.69 167 ASP B N 1
ATOM 4955 C CA . ASP B 1 167 ? -19.781 -17.438 -25.188 1 97.69 167 ASP B CA 1
ATOM 4956 C C . ASP B 1 167 ? -19.859 -16.281 -24.188 1 97.69 167 ASP B C 1
ATOM 4958 O O . ASP B 1 167 ? -19.953 -15.117 -24.609 1 97.69 167 ASP B O 1
ATOM 4962 N N . ARG B 1 168 ? -19.828 -16.625 -22.969 1 98.31 168 ARG B N 1
ATOM 4963 C CA . ARG B 1 168 ? -19.844 -15.602 -21.938 1 98.31 168 ARG B CA 1
ATOM 4964 C C . ARG B 1 168 ? -18.547 -14.789 -21.953 1 98.31 168 ARG B C 1
ATOM 4966 O O . ARG B 1 168 ? -18.578 -13.562 -21.859 1 98.31 168 ARG B O 1
ATOM 4973 N N . ILE B 1 169 ? -17.438 -15.43 -22.094 1 98.69 169 ILE B N 1
ATOM 4974 C CA . ILE B 1 169 ? -16.141 -14.758 -22.188 1 98.69 169 ILE B CA 1
ATOM 4975 C C . ILE B 1 169 ? -16.141 -13.797 -23.375 1 98.69 169 ILE B C 1
ATOM 4977 O O . ILE B 1 169 ? -15.758 -12.633 -23.234 1 98.69 169 ILE B O 1
ATOM 4981 N N . TYR B 1 170 ? -16.641 -14.328 -24.484 1 98.44 170 TYR B N 1
ATOM 4982 C CA . TYR B 1 170 ? -16.719 -13.539 -25.703 1 98.44 170 TYR B CA 1
ATOM 4983 C C . TYR B 1 170 ? -17.594 -12.305 -25.484 1 98.44 170 TYR B C 1
ATOM 4985 O O . TYR B 1 170 ? -17.219 -11.195 -25.859 1 98.44 170 TYR B O 1
ATOM 4993 N N . SER B 1 171 ? -18.719 -12.523 -24.891 1 98.5 171 SER B N 1
ATOM 4994 C CA . SER B 1 171 ? -19.656 -11.438 -24.625 1 98.5 171 SER B CA 1
ATOM 4995 C C . SER B 1 171 ? -19.031 -10.367 -23.734 1 98.5 171 SER B C 1
ATOM 4997 O O . SER B 1 171 ? -19.141 -9.172 -24.016 1 98.5 171 SER B O 1
ATOM 4999 N N . ILE B 1 172 ? -18.375 -10.734 -22.672 1 98.62 172 ILE B N 1
ATOM 5000 C CA . ILE B 1 172 ? -17.75 -9.812 -21.734 1 98.62 172 ILE B CA 1
ATOM 5001 C C . ILE B 1 172 ? -16.703 -8.977 -22.453 1 98.62 172 ILE B C 1
ATOM 5003 O O . ILE B 1 172 ? -16.688 -7.746 -22.344 1 98.62 172 ILE B O 1
ATOM 5007 N N . CYS B 1 173 ? -15.867 -9.648 -23.234 1 98.62 173 CYS B N 1
ATOM 5008 C CA . CYS B 1 173 ? -14.797 -8.961 -23.953 1 98.62 173 CYS B CA 1
ATOM 5009 C C . CYS B 1 173 ? -15.367 -7.996 -24.984 1 98.62 173 CYS B C 1
ATOM 5011 O O . CYS B 1 173 ? -14.859 -6.887 -25.156 1 98.62 173 CYS B O 1
ATOM 5013 N N . LYS B 1 174 ? -16.391 -8.453 -25.688 1 98.25 174 LYS B N 1
ATOM 5014 C CA . LYS B 1 174 ? -17.062 -7.594 -26.656 1 98.25 174 LYS B CA 1
ATOM 5015 C C . LYS B 1 174 ? -17.594 -6.328 -25.984 1 98.25 174 LYS B C 1
ATOM 5017 O O . LYS B 1 174 ? -17.422 -5.227 -26.516 1 98.25 174 LYS B O 1
ATOM 5022 N N . HIS B 1 175 ? -18.234 -6.488 -24.875 1 98.19 175 HIS B N 1
ATOM 5023 C CA . HIS B 1 175 ? -18.781 -5.359 -24.125 1 98.19 175 HIS B CA 1
ATOM 5024 C C . HIS B 1 175 ? -17.672 -4.406 -23.672 1 98.19 175 HIS B C 1
ATOM 5026 O O . HIS B 1 175 ? -17.812 -3.188 -23.797 1 98.19 175 HIS B O 1
ATOM 5032 N N . LEU B 1 176 ? -16.609 -4.926 -23.141 1 98.12 176 LEU B N 1
ATOM 5033 C CA . LEU B 1 176 ? -15.484 -4.102 -22.688 1 98.12 176 LEU B CA 1
ATOM 5034 C C . LEU B 1 176 ? -14.914 -3.293 -23.859 1 98.12 176 LEU B C 1
ATOM 5036 O O . LEU B 1 176 ? -14.602 -2.109 -23.688 1 98.12 176 LEU B O 1
ATOM 5040 N N . ARG B 1 177 ? -14.805 -3.875 -25.031 1 97.38 177 ARG B N 1
ATOM 5041 C CA . ARG B 1 177 ? -14.297 -3.186 -26.203 1 97.38 177 ARG B CA 1
ATOM 5042 C C . ARG B 1 177 ? -15.25 -2.08 -26.641 1 97.38 177 ARG B C 1
ATOM 5044 O O . ARG B 1 177 ? -14.812 -0.989 -27.016 1 97.38 177 ARG B O 1
ATOM 5051 N N . GLN B 1 178 ? -16.484 -2.365 -26.562 1 97.62 178 GLN B N 1
ATOM 5052 C CA . GLN B 1 178 ? -17.484 -1.373 -26.922 1 97.62 178 GLN B CA 1
ATOM 5053 C C . GLN B 1 178 ? -17.406 -0.149 -26.016 1 97.62 178 GLN B C 1
ATOM 5055 O O . GLN B 1 178 ? -17.609 0.979 -26.469 1 97.62 178 GLN B O 1
ATOM 5060 N N . LEU B 1 179 ? -17.078 -0.391 -24.812 1 97.31 179 LEU B N 1
ATOM 5061 C CA . LEU B 1 179 ? -16.969 0.689 -23.828 1 97.31 179 LEU B CA 1
ATOM 5062 C C . LEU B 1 179 ? -15.586 1.327 -23.891 1 97.31 179 LEU B C 1
ATOM 5064 O O . LEU B 1 179 ? -15.281 2.221 -23.094 1 97.31 179 LEU B O 1
ATOM 5068 N N . LYS B 1 180 ? -14.711 0.849 -24.734 1 96.88 180 LYS B N 1
ATOM 5069 C CA . LYS B 1 180 ? -13.352 1.344 -24.922 1 96.88 180 LYS B CA 1
ATOM 5070 C C . LYS B 1 180 ? -12.531 1.194 -23.656 1 96.88 180 LYS B C 1
ATOM 5072 O O . LYS B 1 180 ? -11.727 2.068 -23.312 1 96.88 180 LYS B O 1
ATOM 5077 N N . ILE B 1 181 ? -12.859 0.177 -22.938 1 96.75 181 ILE B N 1
ATOM 5078 C CA . ILE B 1 181 ? -12.047 -0.169 -21.781 1 96.75 181 ILE B CA 1
ATOM 5079 C C . ILE B 1 181 ? -10.859 -1.028 -22.219 1 96.75 181 ILE B C 1
ATOM 5081 O O . ILE B 1 181 ? -11.047 -2.096 -22.812 1 96.75 181 ILE B O 1
ATOM 5085 N N . LYS B 1 182 ? -9.695 -0.51 -21.953 1 95.12 182 LYS B N 1
ATOM 5086 C CA . LYS B 1 182 ? -8.484 -1.258 -22.281 1 95.12 182 LYS B CA 1
ATOM 5087 C C . LYS B 1 182 ? -8.266 -2.408 -21.312 1 95.12 182 LYS B C 1
ATOM 5089 O O . LYS B 1 182 ? -8.352 -2.223 -20.094 1 95.12 182 LYS B O 1
ATOM 5094 N N . PHE B 1 183 ? -8.016 -3.621 -21.844 1 97.75 183 PHE B N 1
ATOM 5095 C CA . PHE B 1 183 ? -7.746 -4.793 -21.016 1 97.75 183 PHE B CA 1
ATOM 5096 C C . PHE B 1 183 ? -6.852 -5.781 -21.75 1 97.75 183 PHE B C 1
ATOM 5098 O O . PHE B 1 183 ? -6.691 -5.691 -22.969 1 97.75 183 PHE B O 1
ATOM 5105 N N . ALA B 1 184 ? -6.148 -6.559 -21.016 1 98 184 ALA B N 1
ATOM 5106 C CA . ALA B 1 184 ? -5.473 -7.766 -21.484 1 98 184 ALA B CA 1
ATOM 5107 C C . ALA B 1 184 ? -5.977 -8.992 -20.734 1 98 184 ALA B C 1
ATOM 5109 O O . ALA B 1 184 ? -6.57 -8.875 -19.656 1 98 184 ALA B O 1
ATOM 5110 N N . SER B 1 185 ? -5.762 -10.102 -21.344 1 98.44 185 SER B N 1
ATOM 5111 C CA . SER B 1 185 ? -6.254 -11.289 -20.656 1 98.44 185 SER B CA 1
ATOM 5112 C C . SER B 1 185 ? -5.328 -12.484 -20.891 1 98.44 185 SER B C 1
ATOM 5114 O O . SER B 1 185 ? -4.391 -12.398 -21.688 1 98.44 185 SER B O 1
ATOM 5116 N N . ASP B 1 186 ? -5.465 -13.469 -20.094 1 98.62 186 ASP B N 1
ATOM 5117 C CA . ASP B 1 186 ? -4.914 -14.805 -20.266 1 98.62 186 ASP B CA 1
ATOM 5118 C C . ASP B 1 186 ? -5.945 -15.875 -19.906 1 98.62 186 ASP B C 1
ATOM 5120 O O . ASP B 1 186 ? -7.047 -15.555 -19.469 1 98.62 186 ASP B O 1
ATOM 5124 N N . MET B 1 187 ? -5.578 -17.078 -20.219 1 98.62 187 MET B N 1
ATOM 5125 C CA . MET B 1 187 ? -6.539 -18.156 -20 1 98.62 187 MET B CA 1
ATOM 5126 C C . MET B 1 187 ? -5.84 -19.406 -19.469 1 98.62 187 MET B C 1
ATOM 5128 O O . MET B 1 187 ? -4.762 -19.766 -19.938 1 98.62 187 MET B O 1
ATOM 5132 N N . ILE B 1 188 ? -6.426 -19.984 -18.469 1 98.38 188 ILE B N 1
ATOM 5133 C CA . ILE B 1 188 ? -6.02 -21.297 -17.984 1 98.38 188 ILE B CA 1
ATOM 5134 C C . ILE B 1 188 ? -7.094 -22.328 -18.344 1 98.38 188 ILE B C 1
ATOM 5136 O O . ILE B 1 188 ? -8.234 -22.234 -17.891 1 98.38 188 ILE B O 1
ATOM 5140 N N . THR B 1 189 ? -6.758 -23.312 -19.156 1 98.5 189 THR B N 1
ATOM 5141 C CA . THR B 1 189 ? -7.738 -24.234 -19.719 1 98.5 189 THR B CA 1
ATOM 5142 C C . THR B 1 189 ? -7.148 -25.641 -19.828 1 98.5 189 THR B C 1
ATOM 5144 O O . THR B 1 189 ? -5.93 -25.812 -19.781 1 98.5 189 THR B O 1
ATOM 5147 N N . ASN B 1 190 ? -8.062 -26.641 -19.859 1 97.94 190 ASN B N 1
ATOM 5148 C CA . ASN B 1 190 ? -7.586 -27.984 -20.141 1 97.94 190 ASN B CA 1
ATOM 5149 C C . ASN B 1 190 ? -7.336 -28.203 -21.625 1 97.94 190 ASN B C 1
ATOM 5151 O O . ASN B 1 190 ? -6.766 -29.219 -22.031 1 97.94 190 ASN B O 1
ATOM 5155 N N . GLY B 1 191 ? -7.715 -27.281 -22.469 1 98.31 191 GLY B N 1
ATOM 5156 C CA . GLY B 1 191 ? -7.336 -27.234 -23.859 1 98.31 191 GLY B CA 1
ATOM 5157 C C . GLY B 1 191 ? -8.211 -28.109 -24.75 1 98.31 191 GLY B C 1
ATOM 5158 O O . GLY B 1 191 ? -8.102 -28.062 -25.969 1 98.31 191 GLY B O 1
ATOM 5159 N N . SER B 1 192 ? -9.156 -28.859 -24.188 1 98.38 192 SER B N 1
ATOM 5160 C CA . SER B 1 192 ? -9.93 -29.859 -24.922 1 98.38 192 SER B CA 1
ATOM 5161 C C . SER B 1 192 ? -10.922 -29.188 -25.859 1 98.38 192 SER B C 1
ATOM 5163 O O . SER B 1 192 ? -11.32 -29.781 -26.859 1 98.38 192 SER B O 1
ATOM 5165 N N . LEU B 1 193 ? -11.266 -27.938 -25.562 1 98.19 193 LEU B N 1
ATOM 5166 C CA . LEU B 1 193 ? -12.32 -27.297 -26.344 1 98.19 193 LEU B CA 1
ATOM 5167 C C . LEU B 1 193 ? -11.742 -26.219 -27.25 1 98.19 193 LEU B C 1
ATOM 5169 O O . LEU B 1 193 ? -12.484 -25.469 -27.875 1 98.19 193 LEU B O 1
ATOM 5173 N N . LEU B 1 194 ? -10.43 -26.188 -27.344 1 97.69 194 LEU B N 1
ATOM 5174 C CA . LEU B 1 194 ? -9.766 -25.219 -28.203 1 97.69 194 LEU B CA 1
ATOM 5175 C C . LEU B 1 194 ? -9.805 -25.672 -29.672 1 97.69 194 LEU B C 1
ATOM 5177 O O . LEU B 1 194 ? -8.758 -25.859 -30.297 1 97.69 194 LEU B O 1
ATOM 5181 N N . ASN B 1 195 ? -10.961 -25.719 -30.219 1 96.25 195 ASN B N 1
ATOM 5182 C CA . ASN B 1 195 ? -11.109 -26.094 -31.609 1 96.25 195 ASN B CA 1
ATOM 5183 C C . ASN B 1 195 ? -10.969 -24.891 -32.531 1 96.25 195 ASN B C 1
ATOM 5185 O O . ASN B 1 195 ? -10.789 -23.766 -32.062 1 96.25 195 ASN B O 1
ATOM 5189 N N . GLU B 1 196 ? -11.039 -25.141 -33.781 1 95.81 196 GLU B N 1
ATOM 5190 C CA . GLU B 1 196 ? -10.781 -24.109 -34.781 1 95.81 196 GLU B CA 1
ATOM 5191 C C . GLU B 1 196 ? -11.766 -22.953 -34.656 1 95.81 196 GLU B C 1
ATOM 5193 O O . GLU B 1 196 ? -11.383 -21.797 -34.781 1 95.81 196 GLU B O 1
ATOM 5198 N N . SER B 1 197 ? -12.977 -23.281 -34.406 1 96.31 197 SER B N 1
ATOM 5199 C CA . SER B 1 197 ? -14.008 -22.266 -34.281 1 96.31 197 SER B CA 1
ATOM 5200 C C . SER B 1 197 ? -13.695 -21.312 -33.125 1 96.31 197 SER B C 1
ATOM 5202 O O . SER B 1 197 ? -13.859 -20.094 -33.281 1 96.31 197 SER B O 1
ATOM 5204 N N . ILE B 1 198 ? -13.266 -21.828 -32.031 1 97.56 198 ILE B N 1
ATOM 5205 C CA . ILE B 1 198 ? -12.914 -21.031 -30.875 1 97.56 198 ILE B CA 1
ATOM 5206 C C . ILE B 1 198 ? -11.641 -20.234 -31.172 1 97.56 198 ILE B C 1
ATOM 5208 O O . ILE B 1 198 ? -11.578 -19.031 -30.875 1 97.56 198 ILE B O 1
ATOM 5212 N N . ILE B 1 199 ? -10.672 -20.828 -31.797 1 97.56 199 ILE B N 1
ATOM 5213 C CA . ILE B 1 199 ? -9.383 -20.219 -32.094 1 97.56 199 ILE B CA 1
ATOM 5214 C C . ILE B 1 199 ? -9.586 -18.969 -32.938 1 97.56 199 ILE B C 1
ATOM 5216 O O . ILE B 1 199 ? -8.938 -17.938 -32.719 1 97.56 199 ILE B O 1
ATOM 5220 N N . GLN B 1 200 ? -10.555 -19.016 -33.844 1 95.81 200 GLN B N 1
ATOM 5221 C CA . GLN B 1 200 ? -10.828 -17.922 -34.75 1 95.81 200 GLN B CA 1
ATOM 5222 C C . GLN B 1 200 ? -11.406 -16.719 -34 1 95.81 200 GLN B C 1
ATOM 5224 O O . GLN B 1 200 ? -11.391 -15.594 -34.5 1 95.81 200 GLN B O 1
ATOM 5229 N N . LYS B 1 201 ? -11.875 -16.984 -32.812 1 96.81 201 LYS B N 1
ATOM 5230 C CA . LYS B 1 201 ? -12.547 -15.938 -32.062 1 96.81 201 LYS B CA 1
ATOM 5231 C C . LYS B 1 201 ? -11.672 -15.438 -30.922 1 96.81 201 LYS B C 1
ATOM 5233 O O . LYS B 1 201 ? -12.094 -14.578 -30.141 1 96.81 201 LYS B O 1
ATOM 5238 N N . LEU B 1 202 ? -10.461 -15.844 -30.828 1 97.75 202 LEU B N 1
ATOM 5239 C CA . LEU B 1 202 ? -9.633 -15.555 -29.656 1 97.75 202 LEU B CA 1
ATOM 5240 C C . LEU B 1 202 ? -9.117 -14.117 -29.688 1 97.75 202 LEU B C 1
ATOM 5242 O O . LEU B 1 202 ? -8.711 -13.57 -28.672 1 97.75 202 LEU B O 1
ATOM 5246 N N . ASP B 1 203 ? -9.141 -13.438 -30.828 1 95.56 203 ASP B N 1
ATOM 5247 C CA . ASP B 1 203 ? -8.578 -12.102 -30.984 1 95.56 203 ASP B CA 1
ATOM 5248 C C . ASP B 1 203 ? -9.281 -11.094 -30.078 1 95.56 203 ASP B C 1
ATOM 5250 O O . ASP B 1 203 ? -8.641 -10.219 -29.484 1 95.56 203 ASP B O 1
ATOM 5254 N N . ILE B 1 204 ? -10.57 -11.266 -29.938 1 96 204 ILE B N 1
ATOM 5255 C CA . ILE B 1 204 ? -11.375 -10.312 -29.172 1 96 204 ILE B CA 1
ATOM 5256 C C . ILE B 1 204 ? -10.969 -10.344 -27.703 1 96 204 ILE B C 1
ATOM 5258 O O . ILE B 1 204 ? -11.242 -9.406 -26.953 1 96 204 ILE B O 1
ATOM 5262 N N . LEU B 1 205 ? -10.289 -11.359 -27.266 1 97.56 205 LEU B N 1
ATOM 5263 C CA . LEU B 1 205 ? -9.953 -11.555 -25.859 1 97.56 205 LEU B CA 1
ATOM 5264 C C . LEU B 1 205 ? -8.641 -10.852 -25.516 1 97.56 205 LEU B C 1
ATOM 5266 O O . LEU B 1 205 ? -8.312 -10.703 -24.328 1 97.56 205 LEU B O 1
ATOM 5270 N N . ASN B 1 206 ? -7.848 -10.398 -26.469 1 97.19 206 ASN B N 1
ATOM 5271 C CA . ASN B 1 206 ? -6.543 -9.781 -26.25 1 97.19 206 ASN B CA 1
ATOM 5272 C C . ASN B 1 206 ? -5.672 -10.617 -25.312 1 97.19 206 ASN B C 1
ATOM 5274 O O . ASN B 1 206 ? -5.129 -10.109 -24.344 1 97.19 206 ASN B O 1
ATOM 5278 N N . LEU B 1 207 ? -5.551 -11.898 -25.688 1 97.31 207 LEU B N 1
ATOM 5279 C CA . LEU B 1 207 ? -4.82 -12.867 -24.875 1 97.31 207 LEU B CA 1
ATOM 5280 C C . LEU B 1 207 ? -3.318 -12.609 -24.938 1 97.31 207 LEU B C 1
ATOM 5282 O O . LEU B 1 207 ? -2.75 -12.516 -26.031 1 97.31 207 LEU B O 1
ATOM 5286 N N . LYS B 1 208 ? -2.738 -12.523 -23.734 1 94.88 208 LYS B N 1
ATOM 5287 C CA . LYS B 1 208 ? -1.283 -12.445 -23.641 1 94.88 208 LYS B CA 1
ATOM 5288 C C . LYS B 1 208 ? -0.649 -13.828 -23.672 1 94.88 208 LYS B C 1
ATOM 5290 O O . LYS B 1 208 ? 0.475 -13.992 -24.156 1 94.88 208 LYS B O 1
ATOM 5295 N N . TYR B 1 209 ? -1.329 -14.75 -23.125 1 96.31 209 TYR B N 1
ATOM 5296 C CA . TYR B 1 209 ? -0.912 -16.141 -23.219 1 96.31 209 TYR B CA 1
ATOM 5297 C C . TYR B 1 209 ? -2.061 -17.078 -22.844 1 96.31 209 TYR B C 1
ATOM 5299 O O . TYR B 1 209 ? -3.09 -16.641 -22.328 1 96.31 209 TYR B O 1
ATOM 5307 N N . ILE B 1 210 ? -1.866 -18.344 -23.188 1 98.56 210 ILE B N 1
ATOM 5308 C CA . ILE B 1 210 ? -2.748 -19.438 -22.781 1 98.56 210 ILE B CA 1
ATOM 5309 C C . ILE B 1 210 ? -1.945 -20.5 -22.031 1 98.56 210 ILE B C 1
ATOM 5311 O O . ILE B 1 210 ? -0.848 -20.859 -22.453 1 98.56 210 ILE B O 1
ATOM 5315 N N . GLN B 1 211 ? -2.465 -20.859 -20.906 1 98.5 211 GLN B N 1
ATOM 5316 C CA . GLN B 1 211 ? -1.901 -22.016 -20.203 1 98.5 211 GLN B CA 1
ATOM 5317 C C . GLN B 1 211 ? -2.762 -23.25 -20.391 1 98.5 211 GLN B C 1
ATOM 5319 O O . GLN B 1 211 ? -3.967 -23.234 -20.125 1 98.5 211 GLN B O 1
ATOM 5324 N N . ILE B 1 212 ? -2.15 -24.312 -20.859 1 98.5 212 ILE B N 1
ATOM 5325 C CA . ILE B 1 212 ? -2.83 -25.594 -21 1 98.5 212 ILE B CA 1
ATOM 5326 C C . ILE B 1 212 ? -2.215 -26.609 -20.062 1 98.5 212 ILE B C 1
ATOM 5328 O O . ILE B 1 212 ? -0.991 -26.75 -19.984 1 98.5 212 ILE B O 1
ATOM 5332 N N . SER B 1 213 ? -3.029 -27.297 -19.375 1 97.69 213 SER B N 1
ATOM 5333 C CA . SER B 1 213 ? -2.582 -28.297 -18.406 1 97.69 213 SER B CA 1
ATOM 5334 C C . SER B 1 213 ? -2.408 -29.656 -19.062 1 97.69 213 SER B C 1
ATOM 5336 O O . SER B 1 213 ? -3.336 -30.188 -19.688 1 97.69 213 SER B O 1
ATOM 5338 N N . LEU B 1 214 ? -1.26 -30.203 -18.922 1 97.44 214 LEU B N 1
ATOM 5339 C CA . LEU B 1 214 ? -0.929 -31.578 -19.312 1 97.44 214 LEU B CA 1
ATOM 5340 C C . LEU B 1 214 ? -0.158 -32.281 -18.188 1 97.44 214 LEU B C 1
ATOM 5342 O O . LEU B 1 214 ? 0.943 -31.844 -17.828 1 97.44 214 LEU B O 1
ATOM 5346 N N . ASP B 1 215 ? -0.707 -33.375 -17.734 1 96.94 215 ASP B N 1
ATOM 5347 C CA . ASP B 1 215 ? -0.112 -34 -16.547 1 96.94 215 ASP B CA 1
ATOM 5348 C C . ASP B 1 215 ? 0.829 -35.125 -16.953 1 96.94 215 ASP B C 1
ATOM 5350 O O . ASP B 1 215 ? 1.266 -35.906 -16.094 1 96.94 215 ASP B O 1
ATOM 5354 N N . GLY B 1 216 ? 1.175 -35.281 -18.094 1 96.38 216 GLY B N 1
ATOM 5355 C CA . GLY B 1 216 ? 2.033 -36.312 -18.672 1 96.38 216 GLY B CA 1
ATOM 5356 C C . GLY B 1 216 ? 1.685 -36.656 -20.109 1 96.38 216 GLY B C 1
ATOM 5357 O O . GLY B 1 216 ? 0.892 -35.938 -20.734 1 96.38 216 GLY B O 1
ATOM 5358 N N . ILE B 1 217 ? 2.385 -37.656 -20.594 1 96.94 217 ILE B N 1
ATOM 5359 C CA . ILE B 1 217 ? 2.025 -38.125 -21.906 1 96.94 217 ILE B CA 1
ATOM 5360 C C . ILE B 1 217 ? 0.73 -38.938 -21.828 1 96.94 217 ILE B C 1
ATOM 5362 O O . ILE B 1 217 ? 0.095 -39 -20.781 1 96.94 217 ILE B O 1
ATOM 5366 N N . ALA B 1 218 ? 0.318 -39.469 -22.953 1 97.56 218 ALA B N 1
ATOM 5367 C CA . ALA B 1 218 ? -1.014 -40.062 -23.109 1 97.56 218 ALA B CA 1
ATOM 5368 C C . ALA B 1 218 ? -1.306 -41.031 -21.984 1 97.56 218 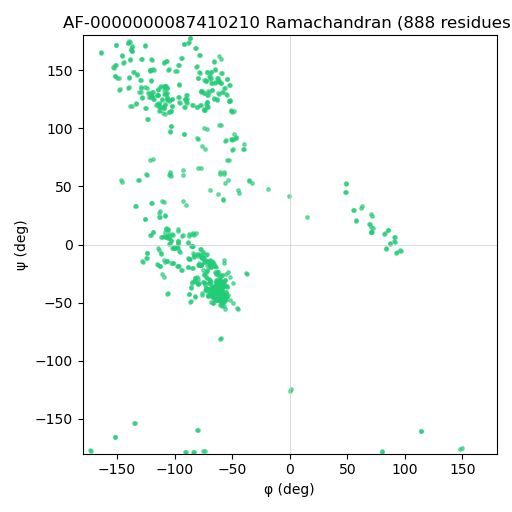ALA B C 1
ATOM 5370 O O . ALA B 1 218 ? -2.324 -40.906 -21.297 1 97.56 218 ALA B O 1
ATOM 5371 N N . GLU B 1 219 ? -0.428 -41.938 -21.703 1 96.5 219 GLU B N 1
ATOM 5372 C CA . GLU B 1 219 ? -0.632 -43 -20.719 1 96.5 219 GLU B CA 1
ATOM 5373 C C . GLU B 1 219 ? -0.867 -42.438 -19.328 1 96.5 219 GLU B C 1
ATOM 5375 O O . GLU B 1 219 ? -1.74 -42.906 -18.594 1 96.5 219 GLU B O 1
ATOM 5380 N N . THR B 1 220 ? -0.167 -41.438 -18.984 1 97.12 220 THR B N 1
ATOM 5381 C CA . THR B 1 220 ? -0.242 -40.844 -17.672 1 97.12 220 THR B CA 1
ATOM 5382 C C . THR B 1 220 ? -1.37 -39.812 -17.609 1 97.12 220 THR B C 1
ATOM 5384 O O . THR B 1 220 ? -2.197 -39.844 -16.688 1 97.12 220 THR B O 1
ATOM 5387 N N . HIS B 1 221 ? -1.421 -38.938 -18.562 1 97.88 221 HIS B N 1
ATOM 5388 C CA . HIS B 1 221 ? -2.398 -37.844 -18.609 1 97.88 221 HIS B CA 1
ATOM 5389 C C . HIS B 1 221 ? -3.822 -38.406 -18.594 1 97.88 221 HIS B C 1
ATOM 5391 O O . HIS B 1 221 ? -4.68 -37.875 -17.859 1 97.88 221 HIS B O 1
ATOM 5397 N N . ASP B 1 222 ? -4.055 -39.438 -19.328 1 97.75 222 ASP B N 1
ATOM 5398 C CA . ASP B 1 222 ? -5.406 -39.938 -19.516 1 97.75 222 ASP B CA 1
ATOM 5399 C C . ASP B 1 222 ? -5.859 -40.75 -18.281 1 97.75 222 ASP B C 1
ATOM 5401 O O . ASP B 1 222 ? -7.012 -41.156 -18.203 1 97.75 222 ASP B O 1
ATOM 5405 N N . LYS B 1 223 ? -5.047 -40.938 -17.344 1 95.44 223 LYS B N 1
ATOM 5406 C CA . LYS B 1 223 ? -5.422 -41.5 -16.062 1 95.44 223 LYS B CA 1
ATOM 5407 C C . LYS B 1 223 ? -5.746 -40.406 -15.047 1 95.44 223 LYS B C 1
ATOM 5409 O O . LYS B 1 223 ? -6.418 -40.656 -14.039 1 95.44 223 LYS B O 1
ATOM 5414 N N . ARG B 1 224 ? -5.242 -39.25 -15.297 1 95.06 224 ARG B N 1
ATOM 5415 C CA . ARG B 1 224 ? -5.336 -38.156 -14.32 1 95.06 224 ARG B CA 1
ATOM 5416 C C . ARG B 1 224 ? -6.355 -37.125 -14.758 1 95.06 224 ARG B C 1
ATOM 5418 O O . ARG B 1 224 ? -7.102 -36.594 -13.93 1 95.06 224 ARG B O 1
ATOM 5425 N N . ARG B 1 225 ? -6.375 -36.812 -15.977 1 96.5 225 ARG B N 1
ATOM 5426 C CA . ARG B 1 225 ? -7.238 -35.781 -16.547 1 96.5 225 ARG B CA 1
ATOM 5427 C C . ARG B 1 225 ? -8.148 -36.344 -17.625 1 96.5 225 ARG B C 1
ATOM 5429 O O . ARG B 1 225 ? -8.023 -36.031 -18.797 1 96.5 225 ARG B O 1
ATOM 5436 N N . ILE B 1 226 ? -9.133 -37.094 -17.156 1 95.19 226 ILE B N 1
ATOM 5437 C CA . ILE B 1 226 ? -10.07 -37.812 -18 1 95.19 226 ILE B CA 1
ATOM 5438 C C . ILE B 1 226 ? -11.359 -37 -18.141 1 95.19 226 ILE B C 1
ATOM 5440 O O . ILE B 1 226 ? -11.719 -36.25 -17.25 1 95.19 226 ILE B O 1
ATOM 5444 N N . PHE B 1 227 ? -11.961 -37.188 -19.297 1 97.12 227 PHE B N 1
ATOM 5445 C CA . PHE B 1 227 ? -13.289 -36.625 -19.453 1 97.12 227 PHE B CA 1
ATOM 5446 C C . PHE B 1 227 ? -14.258 -37.188 -18.438 1 97.12 227 PHE B C 1
ATOM 5448 O O . PHE B 1 227 ? -14.031 -38.281 -17.891 1 97.12 227 PHE B O 1
ATOM 5455 N N . ASN B 1 228 ? -15.328 -36.469 -18.219 1 94.94 228 ASN B N 1
ATOM 5456 C CA . ASN B 1 228 ? -16.344 -36.906 -17.281 1 94.94 228 ASN B CA 1
ATOM 5457 C C . ASN B 1 228 ? -16.875 -38.312 -17.672 1 94.94 228 ASN B C 1
ATOM 5459 O O . ASN B 1 228 ? -17.25 -39.094 -16.797 1 94.94 228 ASN B O 1
ATOM 5463 N N . ASN B 1 229 ? -16.906 -38.562 -18.969 1 94.94 229 ASN B N 1
ATOM 5464 C CA . ASN B 1 229 ? -17.422 -39.844 -19.453 1 94.94 229 ASN B CA 1
ATOM 5465 C C . ASN B 1 229 ? -16.344 -40.906 -19.438 1 94.94 229 ASN B C 1
ATOM 5467 O O . ASN B 1 229 ? -16.562 -42.031 -19.922 1 94.94 229 ASN B O 1
ATOM 5471 N N . GLY B 1 230 ? -15.164 -40.625 -19.062 1 94.12 230 GLY B N 1
ATOM 5472 C CA . GLY B 1 230 ? -14.086 -41.594 -18.922 1 94.12 230 GLY B CA 1
ATOM 5473 C C . GLY B 1 230 ? -13.18 -41.656 -20.141 1 94.12 230 GLY B C 1
ATOM 5474 O O . GLY B 1 230 ? -12.164 -42.344 -20.141 1 94.12 230 GLY B O 1
ATOM 5475 N N . ALA B 1 231 ? -13.484 -40.969 -21.172 1 96.88 231 ALA B N 1
ATOM 5476 C CA . ALA B 1 231 ? -12.695 -40.969 -22.391 1 96.88 231 ALA B CA 1
ATOM 5477 C C . ALA B 1 231 ? -11.352 -40.281 -22.203 1 96.88 231 ALA B C 1
ATOM 5479 O O . ALA B 1 231 ? -11.234 -39.344 -21.375 1 96.88 231 ALA B O 1
ATOM 5480 N N . PRO B 1 232 ? -10.328 -40.781 -22.875 1 97.31 232 PRO B N 1
ATOM 5481 C CA . PRO B 1 232 ? -9.031 -40.094 -22.828 1 97.31 232 PRO B CA 1
ATOM 5482 C C . PRO B 1 232 ? -9.07 -38.719 -23.484 1 97.31 232 PRO B C 1
ATOM 5484 O O . PRO B 1 232 ? -9.938 -38.438 -24.312 1 97.31 232 PRO B O 1
ATOM 5487 N N . SER B 1 233 ? -8.125 -37.875 -23.094 1 98.19 233 SER B N 1
ATOM 5488 C CA . SER B 1 233 ? -8.188 -36.5 -23.578 1 98.19 233 SER B CA 1
ATOM 5489 C C . SER B 1 233 ? -6.871 -36.062 -24.203 1 98.19 233 SER B C 1
ATOM 5491 O O . SER B 1 233 ? -6.816 -35.062 -24.938 1 98.19 233 SER B O 1
ATOM 5493 N N . PHE B 1 234 ? -5.766 -36.75 -24.031 1 98.38 234 PHE B N 1
ATOM 5494 C CA . PHE B 1 234 ? -4.422 -36.312 -24.375 1 98.38 234 PHE B CA 1
ATOM 5495 C C . PHE B 1 234 ? -4.316 -36 -25.859 1 98.38 234 PHE B C 1
ATOM 5497 O O . PHE B 1 234 ? -3.914 -34.906 -26.25 1 98.38 234 PHE B O 1
ATOM 5504 N N . ASN B 1 235 ? -4.719 -36.938 -26.719 1 98.25 235 ASN B N 1
ATOM 5505 C CA . ASN B 1 235 ? -4.555 -36.781 -28.156 1 98.25 235 ASN B CA 1
ATOM 5506 C C . ASN B 1 235 ? -5.352 -35.594 -28.688 1 98.25 235 ASN B C 1
ATOM 5508 O O . ASN B 1 235 ? -4.875 -34.875 -29.562 1 98.25 235 ASN B O 1
ATOM 5512 N N . LEU B 1 236 ? -6.516 -35.469 -28.203 1 98.19 236 LEU B N 1
ATOM 5513 C CA . LEU B 1 236 ? -7.348 -34.344 -28.609 1 98.19 236 LEU B CA 1
ATOM 5514 C C . LEU B 1 236 ? -6.68 -33.031 -28.266 1 98.19 236 LEU B C 1
ATOM 5516 O O . LEU B 1 236 ? -6.648 -32.094 -29.078 1 98.19 236 LEU B O 1
ATOM 5520 N N . ILE B 1 237 ? -6.156 -32.906 -27.062 1 98.62 237 ILE B N 1
ATOM 5521 C CA . ILE B 1 237 ? -5.512 -31.672 -26.594 1 98.62 237 ILE B CA 1
ATOM 5522 C C . ILE B 1 237 ? -4.285 -31.375 -27.453 1 98.62 237 ILE B C 1
ATOM 5524 O O . ILE B 1 237 ? -4.051 -30.234 -27.844 1 98.62 237 ILE B O 1
ATOM 5528 N N . ILE B 1 238 ? -3.51 -32.406 -27.781 1 98.62 238 ILE B N 1
ATOM 5529 C CA . ILE B 1 238 ? -2.318 -32.25 -28.609 1 98.62 238 ILE B CA 1
ATOM 5530 C C . ILE B 1 238 ? -2.709 -31.703 -29.984 1 98.62 238 ILE B C 1
ATOM 5532 O O . ILE B 1 238 ? -2.059 -30.797 -30.516 1 98.62 238 ILE B O 1
ATOM 5536 N N . GLU B 1 239 ? -3.734 -32.281 -30.547 1 98.31 239 GLU B N 1
ATOM 5537 C CA . GLU B 1 239 ? -4.223 -31.797 -31.844 1 98.31 239 GLU B CA 1
ATOM 5538 C C . GLU B 1 239 ? -4.641 -30.328 -31.75 1 98.31 239 GLU B C 1
ATOM 5540 O O . GLU B 1 239 ? -4.344 -29.531 -32.656 1 98.31 239 GLU B O 1
ATOM 5545 N N . ASN B 1 240 ? -5.332 -30.016 -30.719 1 98.56 240 ASN B N 1
ATOM 5546 C CA . ASN B 1 240 ? -5.766 -28.641 -30.516 1 98.56 240 ASN B CA 1
ATOM 5547 C C . ASN B 1 240 ? -4.574 -27.688 -30.344 1 98.56 240 ASN B C 1
ATOM 5549 O O . ASN B 1 240 ? -4.594 -26.562 -30.828 1 98.56 240 ASN B O 1
ATOM 5553 N N . ILE B 1 241 ? -3.541 -28.141 -29.594 1 98.38 241 ILE B N 1
ATOM 5554 C CA . ILE B 1 241 ? -2.318 -27.359 -29.438 1 98.38 241 ILE B CA 1
ATOM 5555 C C . ILE B 1 241 ? -1.678 -27.109 -30.797 1 98.38 241 ILE B C 1
ATOM 5557 O O . ILE B 1 241 ? -1.278 -25.984 -31.094 1 98.38 241 ILE B O 1
ATOM 5561 N N . ARG B 1 242 ? -1.648 -28.125 -31.609 1 98 242 ARG B N 1
ATOM 5562 C CA . ARG B 1 242 ? -1.082 -27.984 -32.938 1 98 242 ARG B CA 1
ATOM 5563 C C . ARG B 1 242 ? -1.829 -26.922 -33.75 1 98 242 ARG B C 1
ATOM 5565 O O . ARG B 1 242 ? -1.21 -26.078 -34.406 1 98 242 ARG B O 1
ATOM 5572 N N . LYS B 1 243 ? -3.129 -27 -33.719 1 97.81 243 LYS B N 1
ATOM 5573 C CA . LYS B 1 243 ? -3.945 -26.016 -34.406 1 97.81 243 LYS B CA 1
ATOM 5574 C C . LYS B 1 243 ? -3.684 -24.609 -33.875 1 97.81 243 LYS B C 1
ATOM 5576 O O . LYS B 1 243 ? -3.504 -23.672 -34.656 1 97.81 243 LYS B O 1
ATOM 5581 N N . LEU B 1 244 ? -3.645 -24.469 -32.562 1 98 244 LEU B N 1
ATOM 5582 C CA . LEU B 1 244 ? -3.48 -23.172 -31.938 1 98 244 LEU B CA 1
ATOM 5583 C C . LEU B 1 244 ? -2.172 -22.516 -32.375 1 98 244 LEU B C 1
ATOM 5585 O O . LEU B 1 244 ? -2.164 -21.359 -32.781 1 98 244 LEU B O 1
ATOM 5589 N N . VAL B 1 245 ? -1.064 -23.25 -32.281 1 97.25 245 VAL B N 1
ATOM 5590 C CA . VAL B 1 245 ? 0.247 -22.656 -32.531 1 97.25 245 VAL B CA 1
ATOM 5591 C C . VAL B 1 245 ? 0.449 -22.453 -34.031 1 97.25 245 VAL B C 1
ATOM 5593 O O . VAL B 1 245 ? 1.223 -21.578 -34.438 1 97.25 245 VAL B O 1
ATOM 5596 N N . SER B 1 246 ? -0.299 -23.219 -34.875 1 96 246 SER B N 1
ATOM 5597 C CA . SER B 1 246 ? -0.191 -23.047 -36.312 1 96 246 SER B CA 1
ATOM 5598 C C . SER B 1 246 ? -1.003 -21.859 -36.781 1 96 246 SER B C 1
ATOM 5600 O O . SER B 1 246 ? -0.646 -21.203 -37.781 1 96 246 SER B O 1
ATOM 5602 N N . LEU B 1 247 ? -2.031 -21.531 -36.094 1 96.38 247 LEU B N 1
ATOM 5603 C CA . LEU B 1 247 ? -2.975 -20.531 -36.594 1 96.38 247 LEU B CA 1
ATOM 5604 C C . LEU B 1 247 ? -2.777 -19.203 -35.906 1 96.38 247 LEU B C 1
ATOM 5606 O O . LEU B 1 247 ? -3.309 -18.172 -36.312 1 96.38 247 LEU B O 1
ATOM 5610 N N . THR B 1 248 ? -2.088 -19.203 -34.812 1 96.75 248 THR B N 1
ATOM 5611 C CA . THR B 1 248 ? -1.92 -17.984 -34.031 1 96.75 248 THR B CA 1
ATOM 5612 C C . THR B 1 248 ? -0.484 -17.859 -33.531 1 96.75 248 THR B C 1
ATOM 5614 O O . THR B 1 248 ? 0.294 -18.812 -33.594 1 96.75 248 THR B O 1
ATOM 5617 N N . ASP B 1 249 ? -0.159 -16.672 -33.031 1 96.19 249 ASP B N 1
ATOM 5618 C CA . ASP B 1 249 ? 1.136 -16.438 -32.375 1 96.19 249 ASP B CA 1
ATOM 5619 C C . ASP B 1 249 ? 0.996 -16.297 -30.875 1 96.19 249 ASP B C 1
ATOM 5621 O O . ASP B 1 249 ? 1.903 -15.797 -30.203 1 96.19 249 ASP B O 1
ATOM 5625 N N . ILE B 1 250 ? -0.143 -16.672 -30.344 1 97.44 250 ILE B N 1
ATOM 5626 C CA . ILE B 1 250 ? -0.387 -16.562 -28.906 1 97.44 250 ILE B CA 1
ATOM 5627 C C . ILE B 1 250 ? 0.586 -17.453 -28.141 1 97.44 250 ILE B C 1
ATOM 5629 O O . ILE B 1 250 ? 0.684 -18.656 -28.422 1 97.44 250 ILE B O 1
ATOM 5633 N N . PRO B 1 251 ? 1.347 -16.875 -27.188 1 97.69 251 PRO B N 1
ATOM 5634 C CA . PRO B 1 251 ? 2.225 -17.719 -26.359 1 97.69 251 PRO B CA 1
ATOM 5635 C C . PRO B 1 251 ? 1.459 -18.781 -25.578 1 97.69 251 PRO B C 1
ATOM 5637 O O . PRO B 1 251 ? 0.358 -18.516 -25.078 1 97.69 251 PRO B O 1
ATOM 5640 N N . LEU B 1 252 ? 2.092 -19.953 -25.578 1 97.88 252 LEU B N 1
ATOM 5641 C CA . LEU B 1 252 ? 1.477 -21.094 -24.906 1 97.88 252 LEU B CA 1
ATOM 5642 C C . LEU B 1 252 ? 2.371 -21.609 -23.797 1 97.88 252 LEU B C 1
ATOM 5644 O O . LEU B 1 252 ? 3.568 -21.828 -24 1 97.88 252 LEU B O 1
ATOM 5648 N N . SER B 1 253 ? 1.761 -21.719 -22.625 1 96.94 253 SER B N 1
ATOM 5649 C CA . SER B 1 253 ? 2.439 -22.359 -21.5 1 96.94 253 SER B CA 1
ATOM 5650 C C . SER B 1 253 ? 1.822 -23.719 -21.188 1 96.94 253 SER B C 1
ATOM 5652 O O . SER B 1 253 ? 0.629 -23.812 -20.891 1 96.94 253 SER B O 1
ATOM 5654 N N . ILE B 1 254 ? 2.672 -24.719 -21.297 1 96.69 254 ILE B N 1
ATOM 5655 C CA . ILE B 1 254 ? 2.242 -26.062 -20.891 1 96.69 254 ILE B CA 1
ATOM 5656 C C . ILE B 1 254 ? 2.557 -26.266 -19.406 1 96.69 254 ILE B C 1
ATOM 5658 O O . ILE B 1 254 ? 3.719 -26.188 -19 1 96.69 254 ILE B O 1
ATOM 5662 N N . LYS B 1 255 ? 1.51 -26.562 -18.656 1 96.25 255 LYS B N 1
ATOM 5663 C CA . LYS B 1 255 ? 1.695 -26.734 -17.219 1 96.25 255 LYS B CA 1
ATOM 5664 C C . LYS B 1 255 ? 1.51 -28.188 -16.797 1 96.25 255 LYS B C 1
ATOM 5666 O O . LYS B 1 255 ? 0.462 -28.781 -17.062 1 96.25 255 LYS B O 1
ATOM 5671 N N . VAL B 1 256 ? 2.52 -28.703 -16.141 1 94.19 256 VAL B N 1
ATOM 5672 C CA . VAL B 1 256 ? 2.49 -30.078 -15.656 1 94.19 256 VAL B CA 1
ATOM 5673 C C . VAL B 1 256 ? 2.27 -30.094 -14.148 1 94.19 256 VAL B C 1
ATOM 5675 O O . VAL B 1 256 ? 3.096 -29.578 -13.391 1 94.19 256 VAL B O 1
ATOM 5678 N N . THR B 1 257 ? 1.181 -30.594 -13.727 1 93.25 257 THR B N 1
ATOM 5679 C CA . THR B 1 257 ? 0.927 -30.75 -12.297 1 93.25 257 THR B CA 1
ATOM 5680 C C . THR B 1 257 ? 1.389 -32.125 -11.805 1 93.25 257 THR B C 1
ATOM 5682 O O . THR B 1 257 ? 0.938 -33.156 -12.305 1 93.25 257 THR B O 1
ATOM 5685 N N . MET B 1 258 ? 2.209 -32.062 -10.812 1 90.81 258 MET B N 1
ATOM 5686 C CA . MET B 1 258 ? 2.873 -33.312 -10.453 1 90.81 258 MET B CA 1
ATOM 5687 C C . MET B 1 258 ? 2.559 -33.688 -9.008 1 90.81 258 MET B C 1
ATOM 5689 O O . MET B 1 258 ? 2.307 -32.844 -8.172 1 90.81 258 MET B O 1
ATOM 5693 N N . ASP B 1 259 ? 2.549 -34.906 -8.734 1 89.88 259 ASP B N 1
ATOM 5694 C CA . ASP B 1 259 ? 2.52 -35.562 -7.43 1 89.88 259 ASP B CA 1
ATOM 5695 C C . ASP B 1 259 ? 3.184 -36.938 -7.492 1 89.88 259 ASP B C 1
ATOM 5697 O O . ASP B 1 259 ? 3.93 -37.219 -8.43 1 89.88 259 ASP B O 1
ATOM 5701 N N . HIS B 1 260 ? 2.998 -37.812 -6.469 1 89.69 260 HIS B N 1
ATOM 5702 C CA . HIS B 1 260 ? 3.684 -39.094 -6.422 1 89.69 260 HIS B CA 1
ATOM 5703 C C . HIS B 1 260 ? 3.172 -40.031 -7.512 1 89.69 260 HIS B C 1
ATOM 5705 O O . HIS B 1 260 ? 3.832 -41 -7.848 1 89.69 260 HIS B O 1
ATOM 5711 N N . THR B 1 261 ? 2.062 -39.719 -8.133 1 91.12 261 THR B N 1
ATOM 5712 C CA . THR B 1 261 ? 1.477 -40.594 -9.133 1 91.12 261 THR B CA 1
ATOM 5713 C C . THR B 1 261 ? 2.057 -40.312 -10.516 1 91.12 261 THR B C 1
ATOM 5715 O O . THR B 1 261 ? 1.878 -41.094 -11.453 1 91.12 261 THR B O 1
ATOM 5718 N N . ASN B 1 262 ? 2.736 -39.281 -10.711 1 92.88 262 ASN B N 1
ATOM 5719 C CA . ASN B 1 262 ? 3.346 -38.938 -11.992 1 92.88 262 ASN B CA 1
ATOM 5720 C C . ASN B 1 262 ? 4.668 -38.219 -11.812 1 92.88 262 ASN B C 1
ATOM 5722 O O . ASN B 1 262 ? 4.883 -37.156 -12.422 1 92.88 262 ASN B O 1
ATOM 5726 N N . PRO B 1 263 ? 5.59 -38.719 -11.109 1 88.25 263 PRO B N 1
ATOM 5727 C CA . PRO B 1 263 ? 6.812 -38 -10.719 1 88.25 263 PRO B CA 1
ATOM 5728 C C . PRO B 1 263 ? 7.715 -37.688 -11.914 1 88.25 263 PRO B C 1
ATOM 5730 O O . PRO B 1 263 ? 8.594 -36.844 -11.82 1 88.25 263 PRO B O 1
ATOM 5733 N N . THR B 1 264 ? 7.543 -38.312 -13.125 1 88.25 264 THR B N 1
ATOM 5734 C CA . THR B 1 264 ? 8.438 -38.125 -14.266 1 88.25 264 THR B CA 1
ATOM 5735 C C . THR B 1 264 ? 7.762 -37.312 -15.359 1 88.25 264 THR B C 1
ATOM 5737 O O . THR B 1 264 ? 8.328 -37.094 -16.438 1 88.25 264 THR B O 1
ATOM 5740 N N . SER B 1 265 ? 6.617 -36.812 -15.086 1 91.75 265 SER B N 1
ATOM 5741 C CA . SER B 1 265 ? 5.773 -36.25 -16.125 1 91.75 265 SER B CA 1
ATOM 5742 C C . SER B 1 265 ? 6.418 -35 -16.734 1 91.75 265 SER B C 1
ATOM 5744 O O . SER B 1 265 ? 6.25 -34.719 -17.922 1 91.75 265 SER B O 1
ATOM 5746 N N . LEU B 1 266 ? 7.078 -34.25 -15.914 1 88.75 266 LEU B N 1
ATOM 5747 C CA . LEU B 1 266 ? 7.707 -33.031 -16.453 1 88.75 266 LEU B CA 1
ATOM 5748 C C . LEU B 1 266 ? 8.719 -33.406 -17.547 1 88.75 266 LEU B C 1
ATOM 5750 O O . LEU B 1 266 ? 8.727 -32.812 -18.625 1 88.75 266 LEU B O 1
ATOM 5754 N N . SER B 1 267 ? 9.562 -34.375 -17.266 1 85.81 267 SER B N 1
ATOM 5755 C CA . SER B 1 267 ? 10.555 -34.812 -18.25 1 85.81 267 SER B CA 1
ATOM 5756 C C . SER B 1 267 ? 9.883 -35.438 -19.469 1 85.81 267 SER B C 1
ATOM 5758 O O . SER B 1 267 ? 10.297 -35.188 -20.609 1 85.81 267 SER B O 1
ATOM 5760 N N . ASP B 1 268 ? 8.883 -36.219 -19.266 1 91.5 268 ASP B N 1
ATOM 5761 C CA . ASP B 1 268 ? 8.164 -36.875 -20.359 1 91.5 268 ASP B CA 1
ATOM 5762 C C . ASP B 1 268 ? 7.543 -35.844 -21.297 1 91.5 268 ASP B C 1
ATOM 5764 O O . ASP B 1 268 ? 7.676 -35.938 -22.516 1 91.5 268 ASP B O 1
ATOM 5768 N N . ILE B 1 269 ? 6.934 -34.844 -20.688 1 93.75 269 ILE B N 1
ATOM 5769 C CA . ILE B 1 269 ? 6.277 -33.812 -21.469 1 93.75 269 ILE B CA 1
ATOM 5770 C C . ILE B 1 269 ? 7.328 -32.969 -22.203 1 93.75 269 ILE B C 1
ATOM 5772 O O . ILE B 1 269 ? 7.156 -32.656 -23.375 1 93.75 269 ILE B O 1
ATOM 5776 N N . THR B 1 270 ? 8.352 -32.625 -21.531 1 89 270 THR B N 1
ATOM 5777 C CA . THR B 1 270 ? 9.422 -31.875 -22.172 1 89 270 THR B CA 1
ATOM 5778 C C . THR B 1 270 ? 9.969 -32.594 -23.391 1 89 270 THR B C 1
ATOM 5780 O O . THR B 1 270 ? 10.125 -32.031 -24.453 1 89 270 THR B O 1
ATOM 5783 N N . ASN B 1 271 ? 10.219 -33.875 -23.234 1 90.31 271 ASN B N 1
ATOM 5784 C CA . ASN B 1 271 ? 10.703 -34.688 -24.344 1 90.31 271 ASN B CA 1
ATOM 5785 C C . ASN B 1 271 ? 9.695 -34.75 -25.484 1 90.31 271 ASN B C 1
ATOM 5787 O O . ASN B 1 271 ? 10.062 -34.625 -26.656 1 90.31 271 ASN B O 1
ATOM 5791 N N . TYR B 1 272 ? 8.555 -35 -25.141 1 94.19 272 TYR B N 1
ATOM 5792 C CA . TYR B 1 272 ? 7.492 -35.094 -26.125 1 94.19 272 TYR B CA 1
ATOM 5793 C C . TYR B 1 272 ? 7.422 -33.812 -26.953 1 94.19 272 TYR B C 1
ATOM 5795 O O . TYR B 1 272 ? 7.371 -33.844 -28.188 1 94.19 272 TYR B O 1
ATOM 5803 N N . PHE B 1 273 ? 7.434 -32.656 -26.344 1 94.88 273 PHE B N 1
ATOM 5804 C CA . PHE B 1 273 ? 7.289 -31.406 -27.031 1 94.88 273 PHE B CA 1
ATOM 5805 C C . PHE B 1 273 ? 8.562 -31.062 -27.812 1 94.88 273 PHE B C 1
ATOM 5807 O O . PHE B 1 273 ? 8.5 -30.438 -28.875 1 94.88 273 PHE B O 1
ATOM 5814 N N . ASN B 1 274 ? 9.68 -31.453 -27.281 1 91.56 274 ASN B N 1
ATOM 5815 C CA . ASN B 1 274 ? 10.914 -31.281 -28.031 1 91.56 274 ASN B CA 1
ATOM 5816 C C . ASN B 1 274 ? 10.875 -32.062 -29.344 1 91.56 274 ASN B C 1
ATOM 5818 O O . ASN B 1 274 ? 11.414 -31.609 -30.359 1 91.56 274 ASN B O 1
ATOM 5822 N N . ASN B 1 275 ? 10.242 -33.188 -29.328 1 94.62 275 ASN B N 1
ATOM 5823 C CA . ASN B 1 275 ? 10.195 -34.062 -30.5 1 94.62 275 ASN B CA 1
ATOM 5824 C C . ASN B 1 275 ? 9.109 -33.656 -31.484 1 94.62 275 ASN B C 1
ATOM 5826 O O . ASN B 1 275 ? 9.25 -33.812 -32.688 1 94.62 275 ASN B O 1
ATOM 5830 N N . ASN B 1 276 ? 8.078 -33.125 -30.953 1 96.31 276 ASN B N 1
ATOM 5831 C CA . ASN B 1 276 ? 6.91 -32.938 -31.812 1 96.31 276 ASN B CA 1
ATOM 5832 C C . ASN B 1 276 ? 6.625 -31.453 -32.062 1 96.31 276 ASN B C 1
ATOM 5834 O O . ASN B 1 276 ? 5.887 -31.109 -33 1 96.31 276 ASN B O 1
ATOM 5838 N N . PHE B 1 277 ? 7.152 -30.562 -31.25 1 96.5 277 PHE B N 1
ATOM 5839 C CA . PHE B 1 277 ? 6.867 -29.141 -31.344 1 96.5 277 PHE B CA 1
ATOM 5840 C C . PHE B 1 277 ? 8.148 -28.328 -31.25 1 96.5 277 PHE B C 1
ATOM 5842 O O . PHE B 1 277 ? 8.156 -27.234 -30.688 1 96.5 277 PHE B O 1
ATOM 5849 N N . SER B 1 278 ? 9.273 -28.812 -31.75 1 94.31 278 SER B N 1
ATOM 5850 C CA . SER B 1 278 ? 10.602 -28.234 -31.578 1 94.31 278 SER B CA 1
ATOM 5851 C C . SER B 1 278 ? 10.664 -26.812 -32.125 1 94.31 278 SER B C 1
ATOM 5853 O O . SER B 1 278 ? 11.281 -25.938 -31.516 1 94.31 278 SER B O 1
ATOM 5855 N N . GLU B 1 279 ? 10.086 -26.609 -33.25 1 94.81 279 GLU B N 1
ATOM 5856 C CA . GLU B 1 279 ? 10.125 -25.297 -33.875 1 94.81 279 GLU B CA 1
ATOM 5857 C C . GLU B 1 279 ? 9.469 -24.234 -32.969 1 94.81 279 GLU B C 1
ATOM 5859 O O . GLU B 1 279 ? 9.984 -23.125 -32.844 1 94.81 279 GLU B O 1
ATOM 5864 N N . TYR B 1 280 ? 8.391 -24.562 -32.344 1 95.31 280 TYR B N 1
ATOM 5865 C CA . TYR B 1 280 ? 7.645 -23.625 -31.516 1 95.31 280 TYR B CA 1
ATOM 5866 C C . TYR B 1 280 ? 8.352 -23.391 -30.188 1 95.31 280 TYR B C 1
ATOM 5868 O O . TYR B 1 280 ? 8.25 -22.312 -29.609 1 95.31 280 TYR B O 1
ATOM 5876 N N . LEU B 1 281 ? 9.031 -24.406 -29.688 1 93 281 LEU B N 1
ATOM 5877 C CA . LEU B 1 281 ? 9.859 -24.234 -28.5 1 93 281 LEU B CA 1
ATOM 5878 C C . LEU B 1 281 ? 11.031 -23.312 -28.766 1 93 281 LEU B C 1
ATOM 5880 O O . LEU B 1 281 ? 11.305 -22.391 -27.984 1 93 281 LEU B O 1
ATOM 5884 N N . ARG B 1 282 ? 11.633 -23.469 -29.859 1 91 282 ARG B N 1
ATOM 5885 C CA . ARG B 1 282 ? 12.797 -22.672 -30.25 1 91 282 ARG B CA 1
ATOM 5886 C C . ARG B 1 282 ? 12.414 -21.219 -30.453 1 91 282 ARG B C 1
ATOM 5888 O O . ARG B 1 282 ? 13.18 -20.312 -30.094 1 91 282 ARG B O 1
ATOM 5895 N N . LYS B 1 283 ? 11.266 -21.047 -31.016 1 93.75 283 LYS B N 1
ATOM 5896 C CA . LYS B 1 283 ? 10.797 -19.688 -31.266 1 93.75 283 LYS B CA 1
ATOM 5897 C C . LYS B 1 283 ? 10.297 -19.031 -29.984 1 93.75 283 LYS B C 1
ATOM 5899 O O . LYS B 1 283 ? 10 -17.828 -29.969 1 93.75 283 LYS B O 1
ATOM 5904 N N . GLY B 1 284 ? 10.133 -19.781 -28.969 1 92 284 GLY B N 1
ATOM 5905 C CA . GLY B 1 284 ? 9.688 -19.234 -27.703 1 92 284 GLY B CA 1
ATOM 5906 C C . GLY B 1 284 ? 8.172 -19.125 -27.609 1 92 284 GLY B C 1
ATOM 5907 O O . GLY B 1 284 ? 7.656 -18.469 -26.703 1 92 284 GLY B O 1
ATOM 5908 N N . GLN B 1 285 ? 7.48 -19.703 -28.453 1 95.88 285 GLN B N 1
ATOM 5909 C CA . GLN B 1 285 ? 6.023 -19.625 -28.438 1 95.88 285 GLN B CA 1
ATOM 5910 C C . GLN B 1 285 ? 5.441 -20.594 -27.406 1 95.88 285 GLN B C 1
ATOM 5912 O O . GLN B 1 285 ? 4.387 -20.344 -26.828 1 95.88 285 GLN B O 1
ATOM 5917 N N . ILE B 1 286 ? 6.121 -21.719 -27.266 1 96.62 286 ILE B N 1
ATOM 5918 C CA . ILE B 1 286 ? 5.707 -22.688 -26.25 1 96.62 286 ILE B CA 1
ATOM 5919 C C . ILE B 1 286 ? 6.719 -22.703 -25.109 1 96.62 286 ILE B C 1
ATOM 5921 O O . ILE B 1 286 ? 7.93 -22.719 -25.344 1 96.62 286 ILE B O 1
ATOM 5925 N N . ALA B 1 287 ? 6.215 -22.578 -23.938 1 93.12 287 ALA B N 1
ATOM 5926 C CA . ALA B 1 287 ? 7 -22.797 -22.734 1 93.12 287 ALA B CA 1
ATOM 5927 C C . ALA B 1 287 ? 6.406 -23.906 -21.875 1 93.12 287 ALA B C 1
ATOM 5929 O O . ALA B 1 287 ? 5.195 -24.141 -21.906 1 93.12 287 ALA B O 1
ATOM 5930 N N . ILE B 1 288 ? 7.262 -24.594 -21.141 1 91.56 288 ILE B N 1
ATOM 5931 C CA . ILE B 1 288 ? 6.828 -25.688 -20.281 1 91.56 288 ILE B CA 1
ATOM 5932 C C . ILE B 1 288 ? 7.199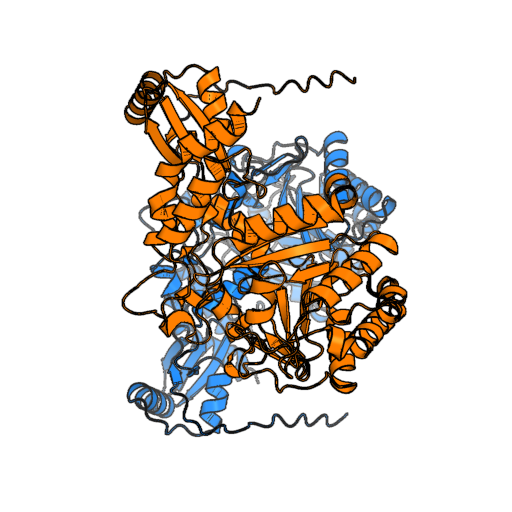 -25.391 -18.844 1 91.56 288 ILE B C 1
ATOM 5934 O O . ILE B 1 288 ? 8.312 -24.938 -18.562 1 91.56 288 ILE B O 1
ATOM 5938 N N . SER B 1 289 ? 6.223 -25.516 -18 1 89 289 SER B N 1
ATOM 5939 C CA . SER B 1 289 ? 6.453 -25.328 -16.578 1 89 289 SER B CA 1
ATOM 5940 C C . SER B 1 289 ? 5.688 -26.359 -15.75 1 89 289 SER B C 1
ATOM 5942 O O . SER B 1 289 ? 5.016 -27.234 -16.312 1 89 289 SER B O 1
ATOM 5944 N N . HIS B 1 290 ? 5.922 -26.328 -14.438 1 88.19 290 HIS B N 1
ATOM 5945 C CA . HIS B 1 290 ? 5.273 -27.328 -13.594 1 88.19 290 HIS B CA 1
ATOM 5946 C C . HIS B 1 290 ? 4.773 -26.703 -12.289 1 88.19 290 HIS B C 1
ATOM 5948 O O . HIS B 1 290 ? 5.137 -25.562 -11.961 1 88.19 290 HIS B O 1
ATOM 5954 N N . ASN B 1 291 ? 3.836 -27.359 -11.672 1 88.38 291 ASN B N 1
ATOM 5955 C CA . ASN B 1 291 ? 3.406 -27.141 -10.297 1 88.38 291 ASN B CA 1
ATOM 5956 C C . ASN B 1 291 ? 3.117 -28.453 -9.578 1 88.38 291 ASN B C 1
ATOM 5958 O O . ASN B 1 291 ? 3.227 -29.531 -10.172 1 88.38 291 ASN B O 1
ATOM 5962 N N . TYR B 1 292 ? 2.861 -28.344 -8.32 1 85.94 292 TYR B N 1
ATOM 5963 C CA . TYR B 1 292 ? 2.629 -29.531 -7.523 1 85.94 292 TYR B CA 1
ATOM 5964 C C . TYR B 1 292 ? 1.224 -29.531 -6.934 1 85.94 292 TYR B C 1
ATOM 5966 O O . TYR B 1 292 ? 0.688 -28.469 -6.594 1 85.94 292 TYR B O 1
ATOM 5974 N N . VAL B 1 293 ? 0.715 -30.734 -6.758 1 86.62 293 VAL B N 1
ATOM 5975 C CA . VAL B 1 293 ? -0.599 -30.891 -6.141 1 86.62 293 VAL B CA 1
ATOM 5976 C C . VAL B 1 293 ? -0.516 -30.531 -4.656 1 86.62 293 VAL B C 1
ATOM 5978 O O . VAL B 1 293 ? 0.395 -30.984 -3.955 1 86.62 293 VAL B O 1
ATOM 5981 N N . ARG B 1 294 ? -1.459 -29.688 -4.242 1 76.5 294 ARG B N 1
ATOM 5982 C CA . ARG B 1 294 ? -1.597 -29.344 -2.834 1 76.5 294 ARG B CA 1
ATOM 5983 C C . ARG B 1 294 ? -2.793 -30.047 -2.207 1 76.5 294 ARG B C 1
ATOM 5985 O O . ARG B 1 294 ? -3.789 -30.312 -2.883 1 76.5 294 ARG B O 1
ATOM 5992 N N . ASP B 1 295 ? -2.588 -30.25 -0.945 1 72.94 295 ASP B N 1
ATOM 5993 C CA . ASP B 1 295 ? -3.684 -30.922 -0.252 1 72.94 295 ASP B CA 1
ATOM 5994 C C . ASP B 1 295 ? -4.793 -29.922 0.105 1 72.94 295 ASP B C 1
ATOM 5996 O O . ASP B 1 295 ? -4.773 -29.328 1.184 1 72.94 295 ASP B O 1
ATOM 6000 N N . ARG B 1 296 ? -5.773 -29.766 -0.786 1 66.81 296 ARG B N 1
ATOM 6001 C CA . ARG B 1 296 ? -6.859 -28.828 -0.524 1 66.81 296 ARG B CA 1
ATOM 6002 C C . ARG B 1 296 ? -8.172 -29.562 -0.286 1 66.81 296 ARG B C 1
ATOM 6004 O O . ARG B 1 296 ? -9.109 -29 0.289 1 66.81 296 ARG B O 1
ATOM 6011 N N . THR B 1 297 ? -8.297 -30.703 -0.796 1 60.25 297 THR B N 1
ATOM 6012 C CA . THR B 1 297 ? -9.523 -31.484 -0.708 1 60.25 297 THR B CA 1
ATOM 6013 C C . THR B 1 297 ? -9.266 -32.812 -0.018 1 60.25 297 THR B C 1
ATOM 6015 O O . THR B 1 297 ? -9.82 -33.844 -0.419 1 60.25 297 THR B O 1
ATOM 6018 N N . ASP B 1 298 ? -8.367 -32.719 0.949 1 63.16 298 ASP B N 1
ATOM 6019 C CA . ASP B 1 298 ? -7.996 -33.906 1.683 1 63.16 298 ASP B CA 1
ATOM 6020 C C . ASP B 1 298 ? -7.461 -35 0.738 1 63.16 298 ASP B C 1
ATOM 6022 O O . ASP B 1 298 ? -7.672 -36.188 0.966 1 63.16 298 ASP B O 1
ATOM 6026 N N . PHE B 1 299 ? -7.066 -34.531 -0.372 1 60.44 299 PHE B N 1
ATOM 6027 C CA . PHE B 1 299 ? -6.477 -35.406 -1.376 1 60.44 299 PHE B CA 1
ATOM 6028 C C . PHE B 1 299 ? -5.277 -36.156 -0.807 1 60.44 299 PHE B C 1
ATOM 6030 O O . PHE B 1 299 ? -5.004 -37.281 -1.193 1 60.44 299 PHE B O 1
ATOM 6037 N N . ASP B 1 300 ? -4.578 -35.562 0.123 1 63.47 300 ASP B N 1
ATOM 6038 C CA . ASP B 1 300 ? -3.295 -36.125 0.559 1 63.47 300 ASP B CA 1
ATOM 6039 C C . ASP B 1 300 ? -3.496 -37.25 1.569 1 63.47 300 ASP B C 1
ATOM 6041 O O . ASP B 1 300 ? -2.572 -37.594 2.309 1 63.47 300 ASP B O 1
ATOM 6045 N N . LYS B 1 301 ? -4.711 -37.625 1.701 1 59.66 301 LYS B N 1
ATOM 6046 C CA . LYS B 1 301 ? -4.922 -38.75 2.604 1 59.66 301 LYS B CA 1
ATOM 6047 C C . LYS B 1 301 ? -4.082 -39.938 2.184 1 59.66 301 LYS B C 1
ATOM 6049 O O . LYS B 1 301 ? -3.584 -40.688 3.031 1 59.66 301 LYS B O 1
ATOM 6054 N N . SER B 1 302 ? -3.758 -40 0.992 1 62.84 302 SER B N 1
ATOM 6055 C CA . SER B 1 302 ? -3.01 -41.156 0.5 1 62.84 302 SER B CA 1
ATOM 6056 C C . SER B 1 302 ? -1.527 -40.812 0.354 1 62.84 302 SER B C 1
ATOM 6058 O O . SER B 1 302 ? -0.758 -41.625 -0.172 1 62.84 302 SER B O 1
ATOM 6060 N N . GLY B 1 303 ? -1.157 -39.688 0.824 1 72.5 303 GLY B N 1
ATOM 6061 C CA . GLY B 1 303 ? 0.251 -39.344 0.743 1 72.5 303 GLY B CA 1
ATOM 6062 C C . GLY B 1 303 ? 0.705 -39.031 -0.669 1 72.5 303 GLY B C 1
ATOM 6063 O O . GLY B 1 303 ? 1.856 -39.281 -1.029 1 72.5 303 GLY B O 1
ATOM 6064 N N . ASN B 1 304 ? -0.21 -38.625 -1.474 1 80.94 304 ASN B N 1
ATOM 6065 C CA . ASN B 1 304 ? 0.101 -38.406 -2.885 1 80.94 304 ASN B CA 1
ATOM 6066 C C . ASN B 1 304 ? 0.807 -37.094 -3.125 1 80.94 304 ASN B C 1
ATOM 6068 O O . ASN B 1 304 ? 1.443 -36.906 -4.16 1 80.94 304 ASN B O 1
ATOM 6072 N N . CYS B 1 305 ? 0.73 -36.25 -2.225 1 85.88 305 CYS B N 1
ATOM 6073 C CA . CYS B 1 305 ? 1.371 -34.938 -2.428 1 85.88 305 CYS B CA 1
ATOM 6074 C C . CYS B 1 305 ? 2.871 -35.031 -2.168 1 85.88 305 CYS B C 1
ATOM 6076 O O . CYS B 1 305 ? 3.307 -35.719 -1.248 1 85.88 305 CYS B O 1
ATOM 6078 N N . PHE B 1 306 ? 3.598 -34.312 -2.949 1 84.69 306 PHE B N 1
ATOM 6079 C CA . PHE B 1 306 ? 5.035 -34.25 -2.73 1 84.69 306 PHE B CA 1
ATOM 6080 C C . PHE B 1 306 ? 5.352 -33.594 -1.397 1 84.69 306 PHE B C 1
ATOM 6082 O O . PHE B 1 306 ? 4.707 -32.594 -1.022 1 84.69 306 PHE B O 1
ATOM 6089 N N . THR B 1 307 ? 6.332 -34.156 -0.719 1 80.81 307 THR B N 1
ATOM 6090 C CA . THR B 1 307 ? 6.898 -33.5 0.467 1 80.81 307 THR B CA 1
ATOM 6091 C C . THR B 1 307 ? 8.023 -32.562 0.086 1 80.81 307 THR B C 1
ATOM 6093 O O . THR B 1 307 ? 8.422 -32.5 -1.08 1 80.81 307 THR B O 1
ATOM 6096 N N . HIS B 1 308 ? 8.484 -31.844 1.069 1 79.88 308 HIS B N 1
ATOM 6097 C CA . HIS B 1 308 ? 9.641 -30.984 0.838 1 79.88 308 HIS B CA 1
ATOM 6098 C C . HIS B 1 308 ? 10.844 -31.797 0.37 1 79.88 308 HIS B C 1
ATOM 6100 O O . HIS B 1 308 ? 11.609 -31.344 -0.48 1 79.88 308 HIS B O 1
ATOM 6106 N N . GLU B 1 309 ? 10.984 -32.906 0.944 1 81 309 GLU B N 1
ATOM 6107 C CA . GLU B 1 309 ? 12.086 -33.781 0.57 1 81 309 GLU B CA 1
ATOM 6108 C C . GLU B 1 309 ? 11.961 -34.25 -0.882 1 81 309 GLU B C 1
ATOM 6110 O O . GLU B 1 309 ? 12.961 -34.312 -1.598 1 81 309 GLU B O 1
ATOM 6115 N N . ASP B 1 310 ? 10.719 -34.531 -1.266 1 83 310 ASP B N 1
ATOM 6116 C CA . ASP B 1 310 ? 10.477 -34.906 -2.654 1 83 310 ASP B CA 1
ATOM 6117 C C . ASP B 1 310 ? 10.867 -33.781 -3.607 1 83 310 ASP B C 1
ATOM 6119 O O . ASP B 1 310 ? 11.523 -34 -4.625 1 83 310 ASP B O 1
ATOM 6123 N N . LEU B 1 311 ? 10.484 -32.656 -3.252 1 80.19 311 LEU B N 1
ATOM 6124 C CA . LEU B 1 311 ? 10.758 -31.469 -4.078 1 80.19 311 LEU B CA 1
ATOM 6125 C C . LEU B 1 311 ? 12.258 -31.234 -4.195 1 80.19 311 LEU B C 1
ATOM 6127 O O . LEU B 1 311 ? 12.758 -30.938 -5.285 1 80.19 311 LEU B O 1
ATOM 6131 N N . LEU B 1 312 ? 12.898 -31.375 -3.098 1 78.06 312 LEU B N 1
ATOM 6132 C CA . LEU B 1 312 ? 14.352 -31.219 -3.082 1 78.06 312 LEU B CA 1
ATOM 6133 C C . LEU B 1 312 ? 15.016 -32.219 -4.008 1 78.06 312 LEU B C 1
ATOM 6135 O O . LEU B 1 312 ? 15.922 -31.875 -4.77 1 78.06 312 LEU B O 1
ATOM 6139 N N . LYS B 1 313 ? 14.578 -33.344 -3.873 1 80.19 313 LYS B N 1
ATOM 6140 C CA . LYS B 1 313 ? 15.141 -34.406 -4.703 1 80.19 313 LYS B CA 1
ATOM 6141 C C . LYS B 1 313 ? 14.93 -34.125 -6.184 1 80.19 313 LYS B C 1
ATOM 6143 O O . LYS B 1 313 ? 15.828 -34.344 -6.996 1 80.19 313 LYS B O 1
ATOM 6148 N N . GLN B 1 314 ? 13.789 -33.688 -6.504 1 77.56 314 GLN B N 1
ATOM 6149 C CA . GLN B 1 314 ? 13.492 -33.344 -7.891 1 77.56 314 GLN B CA 1
ATOM 6150 C C . GLN B 1 314 ? 14.445 -32.25 -8.391 1 77.56 314 GLN B C 1
ATOM 6152 O O . GLN B 1 314 ? 14.969 -32.344 -9.508 1 77.56 314 GLN B O 1
ATOM 6157 N N . ASP B 1 315 ? 14.672 -31.266 -7.598 1 76.56 315 ASP B N 1
ATOM 6158 C CA . ASP B 1 315 ? 15.562 -30.172 -7.973 1 76.56 315 ASP B CA 1
ATOM 6159 C C . ASP B 1 315 ? 17 -30.672 -8.148 1 76.56 315 ASP B C 1
ATOM 6161 O O . ASP B 1 315 ? 17.656 -30.312 -9.133 1 76.56 315 ASP B O 1
ATOM 6165 N N . GLN B 1 316 ? 17.359 -31.422 -7.207 1 78 316 GLN B N 1
ATOM 6166 C CA . GLN B 1 316 ? 18.719 -31.953 -7.254 1 78 316 GLN B CA 1
ATOM 6167 C C . GLN B 1 316 ? 18.938 -32.812 -8.5 1 78 316 GLN B C 1
ATOM 6169 O O . GLN B 1 316 ? 19.969 -32.688 -9.164 1 78 316 GLN B O 1
ATOM 6174 N N . ASP B 1 317 ? 17.984 -33.594 -8.742 1 76.19 317 ASP B N 1
ATOM 6175 C CA . ASP B 1 317 ? 18.062 -34.469 -9.914 1 76.19 317 ASP B CA 1
ATOM 6176 C C . ASP B 1 317 ? 18.109 -33.625 -11.203 1 76.19 317 ASP B C 1
ATOM 6178 O O . ASP B 1 317 ? 18.875 -33.938 -12.117 1 76.19 317 ASP B O 1
ATOM 6182 N N . ALA B 1 318 ? 17.328 -32.688 -11.242 1 75.19 318 ALA B N 1
ATOM 6183 C CA . ALA B 1 318 ? 17.297 -31.812 -12.422 1 75.19 318 ALA B CA 1
ATOM 6184 C C . ALA B 1 318 ? 18.641 -31.094 -12.602 1 75.19 318 ALA B C 1
ATOM 6186 O O . ALA B 1 318 ? 19.125 -30.953 -13.727 1 75.19 318 ALA B O 1
ATOM 6187 N N . LEU B 1 319 ? 19.234 -30.641 -11.547 1 75.44 319 LEU B N 1
ATOM 6188 C CA . LEU B 1 319 ? 20.484 -29.875 -11.586 1 75.44 319 LEU B CA 1
ATOM 6189 C C . LEU B 1 319 ? 21.656 -30.781 -11.961 1 75.44 319 LEU B C 1
ATOM 6191 O O . LEU B 1 319 ? 22.562 -30.344 -12.68 1 75.44 319 LEU B O 1
ATOM 6195 N N . ARG B 1 320 ? 21.594 -31.938 -11.461 1 74.19 320 ARG B N 1
ATOM 6196 C CA . ARG B 1 320 ? 22.719 -32.844 -11.664 1 74.19 320 ARG B CA 1
ATOM 6197 C C . ARG B 1 320 ? 22.625 -33.531 -13.031 1 74.19 320 ARG B C 1
ATOM 6199 O O . ARG B 1 320 ? 23.641 -33.938 -13.586 1 74.19 320 ARG B O 1
ATOM 6206 N N . ASN B 1 321 ? 21.5 -33.688 -13.484 1 68.12 321 ASN B N 1
ATOM 6207 C CA . ASN B 1 321 ? 21.328 -34.312 -14.789 1 68.12 321 ASN B CA 1
ATOM 6208 C C . ASN B 1 321 ? 20.969 -33.281 -15.859 1 68.12 321 ASN B C 1
ATOM 6210 O O . ASN B 1 321 ? 19.875 -33.312 -16.422 1 68.12 321 ASN B O 1
ATOM 6214 N N . LYS B 1 322 ? 21.922 -32.25 -16.047 1 58.72 322 LYS B N 1
ATOM 6215 C CA . LYS B 1 322 ? 21.734 -31.094 -16.938 1 58.72 322 LYS B CA 1
ATOM 6216 C C . LYS B 1 322 ? 21.188 -31.531 -18.297 1 58.72 322 LYS B C 1
ATOM 6218 O O . LYS B 1 322 ? 20.344 -30.859 -18.875 1 58.72 322 LYS B O 1
ATOM 6223 N N . GLU B 1 323 ? 21.953 -32.5 -18.906 1 50.69 323 GLU B N 1
ATOM 6224 C CA . GLU B 1 323 ? 21.656 -32.875 -20.281 1 50.69 323 GLU B CA 1
ATOM 6225 C C . GLU B 1 323 ? 20.172 -33.219 -20.453 1 50.69 323 GLU B C 1
ATOM 6227 O O . GLU B 1 323 ? 19.609 -33.031 -21.531 1 50.69 323 GLU B O 1
ATOM 6232 N N . LYS B 1 324 ? 19.641 -33.656 -19.375 1 49.66 324 LYS B N 1
ATOM 6233 C CA . LYS B 1 324 ? 18.266 -34.125 -19.438 1 49.66 324 LYS B CA 1
ATOM 6234 C C . LYS B 1 324 ? 17.297 -33.094 -18.891 1 49.66 324 LYS B C 1
ATOM 6236 O O . LYS B 1 324 ? 16.078 -33.25 -19.016 1 49.66 324 LYS B O 1
ATOM 6241 N N . ALA B 1 325 ? 17.938 -32.156 -18.172 1 52.19 325 ALA B N 1
ATOM 6242 C CA . ALA B 1 325 ? 17.062 -31.25 -17.422 1 52.19 325 ALA B CA 1
ATOM 6243 C C . ALA B 1 325 ? 16.422 -30.219 -18.359 1 52.19 325 ALA B C 1
ATOM 6245 O O . ALA B 1 325 ? 17.125 -29.469 -19.047 1 52.19 325 ALA B O 1
ATOM 6246 N N . LEU B 1 326 ? 15.312 -30.688 -18.953 1 50.56 326 LEU B N 1
ATOM 6247 C CA . LEU B 1 326 ? 14.5 -29.859 -19.844 1 50.56 326 LEU B CA 1
ATOM 6248 C C . LEU B 1 326 ? 13.898 -28.672 -19.094 1 50.56 326 LEU B C 1
ATOM 6250 O O . LEU B 1 326 ? 13.43 -27.719 -19.719 1 50.56 326 LEU B O 1
ATOM 6254 N N . VAL B 1 327 ? 13.789 -28.859 -17.875 1 54.22 327 VAL B N 1
ATOM 6255 C CA . VAL B 1 327 ? 13.25 -27.75 -17.094 1 54.22 327 VAL B CA 1
ATOM 6256 C C . VAL B 1 327 ? 14.352 -27.141 -16.219 1 54.22 327 VAL B C 1
ATOM 6258 O O . VAL B 1 327 ? 15.07 -27.875 -15.531 1 54.22 327 VAL B O 1
ATOM 6261 N N . TYR B 1 328 ? 14.75 -25.875 -16.516 1 58.28 328 TYR B N 1
ATOM 6262 C CA . TYR B 1 328 ? 15.891 -25.188 -15.914 1 58.28 328 TYR B CA 1
ATOM 6263 C C . TYR B 1 328 ? 15.57 -24.75 -14.492 1 58.28 328 TYR B C 1
ATOM 6265 O O . TYR B 1 328 ? 14.648 -23.953 -14.266 1 58.28 328 TYR B O 1
ATOM 6273 N N . PRO B 1 329 ? 16.141 -25.672 -13.523 1 65.62 329 PRO B N 1
ATOM 6274 C CA . PRO B 1 329 ? 15.992 -25.203 -12.148 1 65.62 329 PRO B CA 1
ATOM 6275 C C . PRO B 1 329 ? 16.5 -23.766 -11.961 1 65.62 329 PRO B C 1
ATOM 6277 O O . PRO B 1 329 ? 17.469 -23.359 -12.609 1 65.62 329 PRO B O 1
ATOM 6280 N N . GLU B 1 330 ? 15.672 -22.906 -11.477 1 71.69 330 GLU B N 1
ATOM 6281 C CA . GLU B 1 330 ? 16.078 -21.531 -11.156 1 71.69 330 GLU B CA 1
ATOM 6282 C C . GLU B 1 330 ? 16.062 -21.297 -9.648 1 71.69 330 GLU B C 1
ATOM 6284 O O . GLU B 1 330 ? 15.273 -21.922 -8.93 1 71.69 330 GLU B O 1
ATOM 6289 N N . LEU B 1 331 ? 17.141 -20.641 -9.273 1 80.88 331 LEU B N 1
ATOM 6290 C CA . LEU B 1 331 ? 17.047 -20.156 -7.902 1 80.88 331 LEU B CA 1
ATOM 6291 C C . LEU B 1 331 ? 15.797 -19.312 -7.703 1 80.88 331 LEU B C 1
ATOM 6293 O O . LEU B 1 331 ? 15.383 -18.578 -8.609 1 80.88 331 LEU B O 1
ATOM 6297 N N . PRO B 1 332 ? 15.266 -19.516 -6.523 1 82.44 332 PRO B N 1
ATOM 6298 C CA . PRO B 1 332 ? 14.047 -18.734 -6.277 1 82.44 332 PRO B CA 1
ATOM 6299 C C . PRO B 1 332 ? 14.297 -17.234 -6.297 1 82.44 332 PRO B C 1
ATOM 6301 O O . PRO B 1 332 ? 15.367 -16.766 -5.895 1 82.44 332 PRO B O 1
ATOM 6304 N N . ASN B 1 333 ? 13.336 -16.562 -6.82 1 88.94 333 ASN B N 1
ATOM 6305 C CA . ASN B 1 333 ? 13.344 -15.094 -6.82 1 88.94 333 ASN B CA 1
ATOM 6306 C C . ASN B 1 333 ? 12.633 -14.531 -5.594 1 88.94 333 ASN B C 1
ATOM 6308 O O . ASN B 1 333 ? 12.125 -15.289 -4.762 1 88.94 333 ASN B O 1
ATOM 6312 N N . LEU B 1 334 ? 12.758 -13.242 -5.492 1 95.44 334 LEU B N 1
ATOM 6313 C CA . LEU B 1 334 ? 12.102 -12.547 -4.395 1 95.44 334 LEU B CA 1
ATOM 6314 C C . LEU B 1 334 ? 10.617 -12.898 -4.34 1 95.44 334 LEU B C 1
ATOM 6316 O O . LEU B 1 334 ? 9.922 -12.844 -5.355 1 95.44 334 LEU B O 1
ATOM 6320 N N . ALA B 1 335 ? 10.219 -13.391 -3.203 1 96.06 335 ALA B N 1
ATOM 6321 C CA . ALA B 1 335 ? 8.805 -13.711 -3.008 1 96.06 335 ALA B CA 1
ATOM 6322 C C . ALA B 1 335 ? 7.969 -12.445 -2.885 1 96.06 335 ALA B C 1
ATOM 6324 O O . ALA B 1 335 ? 8.234 -11.602 -2.025 1 96.06 335 ALA B O 1
ATOM 6325 N N . MET B 1 336 ? 7.027 -12.336 -3.744 1 96.62 336 MET B N 1
ATOM 6326 C CA . MET B 1 336 ? 6.074 -11.227 -3.703 1 96.62 336 MET B CA 1
ATOM 6327 C C . MET B 1 336 ? 4.695 -11.719 -3.271 1 96.62 336 MET B C 1
ATOM 6329 O O . MET B 1 336 ? 4.395 -12.906 -3.373 1 96.62 336 MET B O 1
ATOM 6333 N N . PRO B 1 337 ? 3.854 -10.797 -2.721 1 96.62 337 PRO B N 1
ATOM 6334 C CA . PRO B 1 337 ? 2.535 -11.211 -2.242 1 96.62 337 PRO B CA 1
ATOM 6335 C C . PRO B 1 337 ? 1.65 -11.766 -3.355 1 96.62 337 PRO B C 1
ATOM 6337 O O . PRO B 1 337 ? 1.693 -11.281 -4.484 1 96.62 337 PRO B O 1
ATOM 6340 N N . CYS B 1 338 ? 0.929 -12.781 -2.994 1 96.06 338 CYS B N 1
ATOM 6341 C CA . CYS B 1 338 ? -0.01 -13.391 -3.93 1 96.06 338 CYS B CA 1
ATOM 6342 C C . CYS B 1 338 ? -1.334 -12.633 -3.943 1 96.06 338 CYS B C 1
ATOM 6344 O O . CYS B 1 338 ? -1.496 -11.641 -3.23 1 96.06 338 CYS B O 1
ATOM 6346 N N . MET B 1 339 ? -2.279 -13.125 -4.754 1 96.5 339 MET B N 1
ATOM 6347 C CA . MET B 1 339 ? -3.559 -12.445 -4.918 1 96.5 339 MET B CA 1
ATOM 6348 C C . MET B 1 339 ? -4.305 -12.352 -3.59 1 96.5 339 MET B C 1
ATOM 6350 O O . MET B 1 339 ? -5.055 -11.406 -3.357 1 96.5 339 MET B O 1
ATOM 6354 N N . PHE B 1 340 ? -4.062 -13.352 -2.742 1 96.56 340 PHE B N 1
ATOM 6355 C CA . PHE B 1 340 ? -4.742 -13.383 -1.454 1 96.56 340 PHE B CA 1
ATOM 6356 C C . PHE B 1 340 ? -4.438 -12.125 -0.649 1 96.56 340 PHE B C 1
ATOM 6358 O O . PHE B 1 340 ? -5.285 -11.641 0.106 1 96.56 340 PHE B O 1
ATOM 6365 N N . ARG B 1 341 ? -3.311 -11.539 -0.916 1 96.56 341 ARG B N 1
ATOM 6366 C CA . ARG B 1 341 ? -2.852 -10.445 -0.07 1 96.56 341 ARG B CA 1
ATOM 6367 C C . ARG B 1 341 ? -2.836 -9.125 -0.841 1 96.56 341 ARG B C 1
ATOM 6369 O O . ARG B 1 341 ? -2.521 -8.078 -0.279 1 96.56 341 ARG B O 1
ATOM 6376 N N . CYS B 1 342 ? -3.113 -9.125 -2.057 1 97.12 342 CYS B N 1
ATOM 6377 C CA . CYS B 1 342 ? -3.086 -7.91 -2.869 1 97.12 342 CYS B CA 1
ATOM 6378 C C . CYS B 1 342 ? -4.48 -7.305 -2.992 1 97.12 342 CYS B C 1
ATOM 6380 O O . CYS B 1 342 ? -5.418 -7.977 -3.42 1 97.12 342 CYS B O 1
ATOM 6382 N N . LYS B 1 343 ? -4.609 -6.09 -2.688 1 95.5 343 LYS B N 1
ATOM 6383 C CA . LYS B 1 343 ? -5.875 -5.367 -2.602 1 95.5 343 LYS B CA 1
ATOM 6384 C C . LYS B 1 343 ? -6.66 -5.473 -3.908 1 95.5 343 LYS B C 1
ATOM 6386 O O . LYS B 1 343 ? -7.855 -5.773 -3.896 1 95.5 343 LYS B O 1
ATOM 6391 N N . ASN B 1 344 ? -5.969 -5.371 -5.055 1 95.44 344 ASN B N 1
ATOM 6392 C CA . ASN B 1 344 ? -6.668 -5.238 -6.328 1 95.44 344 ASN B CA 1
ATOM 6393 C C . ASN B 1 344 ? -6.562 -6.512 -7.164 1 95.44 344 ASN B C 1
ATOM 6395 O O . ASN B 1 344 ? -6.633 -6.465 -8.391 1 95.44 344 ASN B O 1
ATOM 6399 N N . SER B 1 345 ? -6.355 -7.602 -6.555 1 97.62 345 SER B N 1
ATOM 6400 C CA . SER B 1 345 ? -6.41 -8.914 -7.184 1 97.62 345 SER B CA 1
ATOM 6401 C C . SER B 1 345 ? -7.586 -9.734 -6.656 1 97.62 345 SER B C 1
ATOM 6403 O O . SER B 1 345 ? -7.648 -10.047 -5.465 1 97.62 345 SER B O 1
ATOM 6405 N N . LEU B 1 346 ? -8.516 -10.031 -7.551 1 97.81 346 LEU B N 1
ATOM 6406 C CA . LEU B 1 346 ? -9.773 -10.633 -7.129 1 97.81 346 LEU B CA 1
ATOM 6407 C C . LEU B 1 346 ? -10.125 -11.828 -8.008 1 97.81 346 LEU B C 1
ATOM 6409 O O . LEU B 1 346 ? -9.758 -11.867 -9.188 1 97.81 346 LEU B O 1
ATOM 6413 N N . ALA B 1 347 ? -10.734 -12.758 -7.41 1 98.06 347 ALA B N 1
ATOM 6414 C CA . ALA B 1 347 ? -11.367 -13.859 -8.133 1 98.06 347 ALA B CA 1
ATOM 6415 C C . ALA B 1 347 ? -12.891 -13.758 -8.078 1 98.06 347 ALA B C 1
ATOM 6417 O O . ALA B 1 347 ? -13.453 -13.406 -7.043 1 98.06 347 ALA B O 1
ATOM 6418 N N . ILE B 1 348 ? -13.516 -13.992 -9.195 1 97.88 348 ILE B N 1
ATOM 6419 C CA . ILE B 1 348 ? -14.969 -13.852 -9.273 1 97.88 348 ILE B CA 1
ATOM 6420 C C . ILE B 1 348 ? -15.57 -15.117 -9.875 1 97.88 348 ILE B C 1
ATOM 6422 O O . ILE B 1 348 ? -15.172 -15.547 -10.953 1 97.88 348 ILE B O 1
ATOM 6426 N N . ASP B 1 349 ? -16.562 -15.695 -9.156 1 97 349 ASP B N 1
ATOM 6427 C CA . ASP B 1 349 ? -17.188 -16.891 -9.68 1 97 349 ASP B CA 1
ATOM 6428 C C . ASP B 1 349 ? -18.406 -16.547 -10.539 1 97 349 ASP B C 1
ATOM 6430 O O . ASP B 1 349 ? -18.703 -15.375 -10.758 1 97 349 ASP B O 1
ATOM 6434 N N . SER B 1 350 ? -19.078 -17.562 -11.055 1 97.06 350 SER B N 1
ATOM 6435 C CA . SER B 1 350 ? -20.156 -17.359 -12.023 1 97.06 350 SER B CA 1
ATOM 6436 C C . SER B 1 350 ? -21.391 -16.781 -11.359 1 97.06 350 SER B C 1
ATOM 6438 O O . SER B 1 350 ? -22.312 -16.328 -12.039 1 97.06 350 SER B O 1
ATOM 6440 N N . LYS B 1 351 ? -21.406 -16.703 -10.047 1 95.69 351 LYS B N 1
ATOM 6441 C CA . LYS B 1 351 ? -22.547 -16.141 -9.328 1 95.69 351 LYS B CA 1
ATOM 6442 C C . LYS B 1 351 ? -22.25 -14.695 -8.914 1 95.69 351 LYS B C 1
ATOM 6444 O O . LYS B 1 351 ? -23.094 -14.039 -8.297 1 95.69 351 LYS B O 1
ATOM 6449 N N . GLY B 1 352 ? -21.109 -14.25 -9.195 1 96.62 352 GLY B N 1
ATOM 6450 C CA . GLY B 1 352 ? -20.766 -12.859 -8.906 1 96.62 352 GLY B CA 1
ATOM 6451 C C . GLY B 1 352 ? -20.156 -12.664 -7.535 1 96.62 352 GLY B C 1
ATOM 6452 O O . GLY B 1 352 ? -19.969 -11.531 -7.09 1 96.62 352 GLY B O 1
ATOM 6453 N N . HIS B 1 353 ? -19.891 -13.781 -6.852 1 96.62 353 HIS B N 1
ATOM 6454 C CA . HIS B 1 353 ? -19.188 -13.68 -5.582 1 96.62 353 HIS B CA 1
ATOM 6455 C C . HIS B 1 353 ? -17.719 -13.344 -5.801 1 96.62 353 HIS B C 1
ATOM 6457 O O . HIS B 1 353 ? -17.094 -13.852 -6.734 1 96.62 353 HIS B O 1
ATOM 6463 N N . ILE B 1 354 ? -17.188 -12.5 -4.934 1 97.81 354 ILE B N 1
ATOM 6464 C CA . ILE B 1 354 ? -15.805 -12.031 -5.07 1 97.81 354 ILE B CA 1
ATOM 6465 C C . ILE B 1 354 ? -14.93 -12.68 -4.004 1 97.81 354 ILE B C 1
ATOM 6467 O O . ILE B 1 354 ? -15.289 -12.703 -2.824 1 97.81 354 ILE B O 1
ATOM 6471 N N . TYR B 1 355 ? -13.805 -13.227 -4.453 1 97.12 355 TYR B N 1
ATOM 6472 C CA . TYR B 1 355 ? -12.867 -13.922 -3.578 1 97.12 355 TYR B CA 1
ATOM 6473 C C . TYR B 1 355 ? -11.461 -13.344 -3.719 1 97.12 355 TYR B C 1
ATOM 6475 O O . TYR B 1 355 ? -11.211 -12.516 -4.598 1 97.12 355 TYR B O 1
ATOM 6483 N N . LYS B 1 356 ? -10.57 -13.805 -2.818 1 97.06 356 LYS B N 1
ATOM 6484 C CA . LYS B 1 356 ? -9.188 -13.336 -2.834 1 97.06 356 LYS B CA 1
ATOM 6485 C C . LYS B 1 356 ? -8.234 -14.453 -3.24 1 97.06 356 LYS B C 1
ATOM 6487 O O . LYS B 1 356 ? -7.012 -14.266 -3.238 1 97.06 356 LYS B O 1
ATOM 6492 N N . CYS B 1 357 ? -8.75 -15.531 -3.605 1 95.31 357 CYS B N 1
ATOM 6493 C CA . CYS B 1 357 ? -7.945 -16.656 -4.062 1 95.31 357 CYS B CA 1
ATOM 6494 C C . CYS B 1 357 ? -8.719 -17.516 -5.055 1 95.31 357 CYS B C 1
ATOM 6496 O O . CYS B 1 357 ? -9.914 -17.781 -4.863 1 95.31 357 CYS B O 1
ATOM 6498 N N . LEU B 1 358 ? -7.996 -18.031 -6.004 1 93.94 358 LEU B N 1
ATOM 6499 C CA . LEU B 1 358 ? -8.609 -18.922 -6.988 1 93.94 358 LEU B CA 1
ATOM 6500 C C . LEU B 1 358 ? -9.141 -20.188 -6.32 1 93.94 358 LEU B C 1
ATOM 6502 O O . LEU B 1 358 ? -10.172 -20.734 -6.734 1 93.94 358 LEU B O 1
ATOM 6506 N N . GLU B 1 359 ? -8.453 -20.531 -5.281 1 90.62 359 GLU B N 1
ATOM 6507 C CA . GLU B 1 359 ? -8.82 -21.766 -4.609 1 90.62 359 GLU B CA 1
ATOM 6508 C C . GLU B 1 359 ? -10.086 -21.609 -3.783 1 90.62 359 GLU B C 1
ATOM 6510 O O . GLU B 1 359 ? -10.688 -22.594 -3.348 1 90.62 359 GLU B O 1
ATOM 6515 N N . HIS B 1 360 ? -10.5 -20.406 -3.611 1 92.62 360 HIS B N 1
ATOM 6516 C CA . HIS B 1 360 ? -11.695 -20.125 -2.818 1 92.62 360 HIS B CA 1
ATOM 6517 C C . HIS B 1 360 ? -12.922 -20 -3.705 1 92.62 360 HIS B C 1
ATOM 6519 O O . HIS B 1 360 ? -14.047 -19.922 -3.205 1 92.62 360 HIS B O 1
ATOM 6525 N N . LEU B 1 361 ? -12.742 -20.031 -4.996 1 94.5 361 LEU B N 1
ATOM 6526 C CA . LEU B 1 361 ? -13.875 -19.906 -5.906 1 94.5 361 LEU B CA 1
ATOM 6527 C C . LEU B 1 361 ? -14.945 -20.938 -5.598 1 94.5 361 LEU B C 1
ATOM 6529 O O . LEU B 1 361 ? -14.641 -22.125 -5.438 1 94.5 361 LEU B O 1
ATOM 6533 N N . GLY B 1 362 ? -16.125 -20.484 -5.457 1 92.38 362 GLY B N 1
ATOM 6534 C CA . GLY B 1 362 ? -17.25 -21.375 -5.23 1 92.38 362 GLY B CA 1
ATOM 6535 C C . GLY B 1 362 ? -17.469 -21.703 -3.768 1 92.38 362 GLY B C 1
ATOM 6536 O O . GLY B 1 362 ? -18.344 -22.5 -3.426 1 92.38 362 GLY B O 1
ATOM 6537 N N . LEU B 1 363 ? -16.672 -21.156 -2.889 1 90.88 363 LEU B N 1
ATOM 6538 C CA . LEU B 1 363 ? -16.828 -21.344 -1.452 1 90.88 363 LEU B CA 1
ATOM 6539 C C . LEU B 1 363 ? -17.438 -20.109 -0.803 1 90.88 363 LEU B C 1
ATOM 6541 O O . LEU B 1 363 ? -16.703 -19.203 -0.379 1 90.88 363 LEU B O 1
ATOM 6545 N N . PRO B 1 364 ? -18.625 -20.109 -0.61 1 88.75 364 PRO B N 1
ATOM 6546 C CA . PRO B 1 364 ? -19.328 -18.906 -0.181 1 88.75 364 PRO B CA 1
ATOM 6547 C C . PRO B 1 364 ? -18.781 -18.344 1.13 1 88.75 364 PRO B C 1
ATOM 6549 O O . PRO B 1 364 ? -18.781 -17.125 1.33 1 88.75 364 PRO B O 1
ATOM 6552 N N . ASN B 1 365 ? -18.312 -19.188 1.979 1 90.69 365 ASN B N 1
ATOM 6553 C CA . ASN B 1 365 ? -17.812 -18.719 3.273 1 90.69 365 ASN B CA 1
ATOM 6554 C C . ASN B 1 365 ? -16.531 -17.922 3.131 1 90.69 365 ASN B C 1
ATOM 6556 O O . ASN B 1 365 ? -16.125 -17.219 4.055 1 90.69 365 ASN B O 1
ATOM 6560 N N . ASN B 1 366 ? -15.938 -18.031 2.002 1 92.44 366 ASN B N 1
ATOM 6561 C CA . ASN B 1 366 ? -14.648 -17.375 1.8 1 92.44 366 ASN B CA 1
ATOM 6562 C C . ASN B 1 366 ? -14.789 -16.109 0.953 1 92.44 366 ASN B C 1
ATOM 6564 O O . ASN B 1 366 ? -13.789 -15.469 0.623 1 92.44 366 ASN B O 1
ATOM 6568 N N . LYS B 1 367 ? -15.992 -15.781 0.556 1 94.75 367 LYS B N 1
ATOM 6569 C CA . LYS B 1 367 ? -16.156 -14.602 -0.284 1 94.75 367 LYS B CA 1
ATOM 6570 C C . LYS B 1 367 ? -15.844 -13.328 0.5 1 94.75 367 LYS B C 1
ATOM 6572 O O . LYS B 1 367 ? -16.125 -13.242 1.697 1 94.75 367 LYS B O 1
ATOM 6577 N N . VAL B 1 368 ? -15.359 -12.352 -0.117 1 96.44 368 VAL B N 1
ATOM 6578 C CA . VAL B 1 368 ? -15.047 -11.07 0.506 1 96.44 368 VAL B CA 1
ATOM 6579 C C . VAL B 1 368 ? -16 -10 -0.018 1 96.44 368 VAL B C 1
ATOM 6581 O O . VAL B 1 368 ? -15.961 -8.852 0.43 1 96.44 368 VAL B O 1
ATOM 6584 N N . GLY B 1 369 ? -16.781 -10.32 -0.994 1 96.06 369 GLY B N 1
ATOM 6585 C CA . GLY B 1 369 ? -17.734 -9.383 -1.573 1 96.06 369 GLY B CA 1
ATOM 6586 C C . GLY B 1 369 ? -18.656 -10.031 -2.59 1 96.06 369 GLY B C 1
ATOM 6587 O O . GLY B 1 369 ? -18.641 -11.25 -2.764 1 96.06 369 GLY B O 1
ATOM 6588 N N . ASP B 1 370 ? -19.484 -9.156 -3.15 1 95.44 370 ASP B N 1
ATOM 6589 C CA . ASP B 1 370 ? -20.469 -9.562 -4.137 1 95.44 370 ASP B CA 1
ATOM 6590 C C . ASP B 1 370 ? -20.719 -8.453 -5.156 1 95.44 370 ASP B C 1
ATOM 6592 O O . ASP B 1 370 ? -20.906 -7.293 -4.789 1 95.44 370 ASP B O 1
ATOM 6596 N N . LEU B 1 371 ? -20.719 -8.883 -6.418 1 95.62 371 LEU B N 1
ATOM 6597 C CA . LEU B 1 371 ? -20.984 -7.895 -7.465 1 95.62 371 LEU B CA 1
ATOM 6598 C C . LEU B 1 371 ? -22.359 -7.273 -7.297 1 95.62 371 LEU B C 1
ATOM 6600 O O . LEU B 1 371 ? -22.578 -6.113 -7.66 1 95.62 371 LEU B O 1
ATOM 6604 N N . ALA B 1 372 ? -23.281 -8.008 -6.789 1 89.81 372 ALA B N 1
ATOM 6605 C CA . ALA B 1 372 ? -24.656 -7.535 -6.617 1 89.81 372 ALA B CA 1
ATOM 6606 C C . ALA B 1 372 ? -24.734 -6.398 -5.602 1 89.81 372 ALA B C 1
ATOM 6608 O O . ALA B 1 372 ? -25.484 -5.445 -5.777 1 89.81 372 ALA B O 1
ATOM 6609 N N . LYS B 1 373 ? -23.938 -6.496 -4.609 1 85.38 373 LYS B N 1
ATOM 6610 C CA . LYS B 1 373 ? -23.938 -5.48 -3.561 1 85.38 373 LYS B CA 1
ATOM 6611 C C . LYS B 1 373 ? -22.984 -4.348 -3.896 1 85.38 373 LYS B C 1
ATOM 6613 O O . LYS B 1 373 ? -23.094 -3.248 -3.348 1 85.38 373 LYS B O 1
ATOM 6618 N N . GLY B 1 374 ? -22.078 -4.605 -4.766 1 79.38 374 GLY B N 1
ATOM 6619 C CA . GLY B 1 374 ? -21.125 -3.605 -5.195 1 79.38 374 GLY B CA 1
ATOM 6620 C C . GLY B 1 374 ? -20.109 -3.254 -4.125 1 79.38 374 GLY B C 1
ATOM 6621 O O . GLY B 1 374 ? -19.453 -2.213 -4.199 1 79.38 374 GLY B O 1
ATOM 6622 N N . THR B 1 375 ? -20.031 -3.98 -3.057 1 82 375 THR B N 1
ATOM 6623 C CA . THR B 1 375 ? -19.141 -3.6 -1.968 1 82 375 THR B CA 1
ATOM 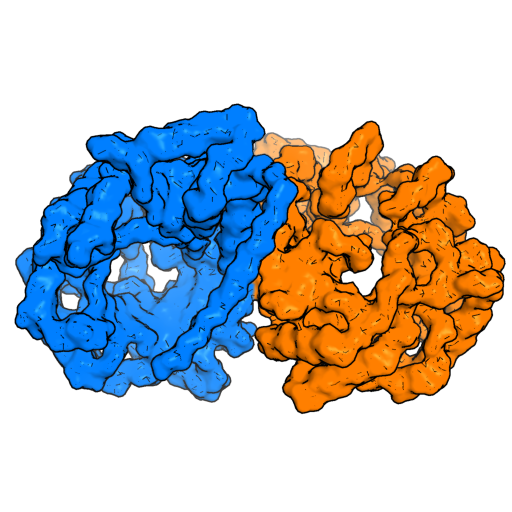6624 C C . THR B 1 375 ? -18.25 -4.773 -1.553 1 82 375 THR B C 1
ATOM 6626 O O . THR B 1 375 ? -18.641 -5.934 -1.724 1 82 375 THR B O 1
ATOM 6629 N N . LEU B 1 376 ? -17.047 -4.527 -1.249 1 92.19 376 LEU B N 1
ATOM 6630 C CA . LEU B 1 376 ? -16.109 -5.457 -0.626 1 92.19 376 LEU B CA 1
ATOM 6631 C C . LEU B 1 376 ? -16.062 -5.254 0.884 1 92.19 376 LEU B C 1
ATOM 6633 O O . LEU B 1 376 ? -16.109 -4.117 1.362 1 92.19 376 LEU B O 1
ATOM 6637 N N . SER B 1 377 ? -16.031 -6.316 1.593 1 93.38 377 SER B N 1
ATOM 6638 C CA . SER B 1 377 ? -15.938 -6.238 3.047 1 93.38 377 SER B CA 1
ATOM 6639 C C . SER B 1 377 ? -14.539 -5.848 3.494 1 93.38 377 SER B C 1
ATOM 6641 O O . SER B 1 377 ? -13.594 -6.629 3.346 1 93.38 377 SER B O 1
ATOM 6643 N N . LEU B 1 378 ? -14.492 -4.703 4.109 1 93.56 378 LEU B N 1
ATOM 6644 C CA . LEU B 1 378 ? -13.203 -4.246 4.617 1 93.56 378 LEU B CA 1
ATOM 6645 C C . LEU B 1 378 ? -12.68 -5.188 5.695 1 93.56 378 LEU B C 1
ATOM 6647 O O . LEU B 1 378 ? -11.469 -5.426 5.781 1 93.56 378 LEU B O 1
ATOM 6651 N N . GLU B 1 379 ? -13.562 -5.672 6.465 1 93.31 379 GLU B N 1
ATOM 6652 C CA . GLU B 1 379 ? -13.211 -6.621 7.516 1 93.31 379 GLU B CA 1
ATOM 6653 C C . GLU B 1 379 ? -12.555 -7.871 6.93 1 93.31 379 GLU B C 1
ATOM 6655 O O . GLU B 1 379 ? -11.477 -8.281 7.375 1 93.31 379 GLU B O 1
ATOM 6660 N N . LYS B 1 380 ? -13.133 -8.422 5.953 1 94.31 380 LYS B N 1
ATOM 6661 C CA . LYS B 1 380 ? -12.625 -9.656 5.359 1 94.31 380 LYS B CA 1
ATOM 6662 C C . LYS B 1 380 ? -11.344 -9.398 4.574 1 94.31 380 LYS B C 1
ATOM 6664 O O . LYS B 1 380 ? -10.398 -10.18 4.645 1 94.31 380 LYS B O 1
ATOM 6669 N N . LEU B 1 381 ? -11.328 -8.25 3.889 1 95.44 381 LEU B N 1
ATOM 6670 C CA . LEU B 1 381 ? -10.141 -7.891 3.127 1 95.44 381 LEU B CA 1
ATOM 6671 C C . LEU B 1 381 ? -8.93 -7.719 4.047 1 95.44 381 LEU B C 1
ATOM 6673 O O . LEU B 1 381 ? -7.855 -8.25 3.771 1 95.44 381 LEU B O 1
ATOM 6677 N N . SER B 1 382 ? -9.148 -6.992 5.117 1 96.75 382 SER B N 1
ATOM 6678 C CA . SER B 1 382 ? -8.055 -6.75 6.051 1 96.75 382 SER B CA 1
ATOM 6679 C C . SER B 1 382 ? -7.562 -8.047 6.676 1 96.75 382 SER B C 1
ATOM 6681 O O . SER B 1 382 ? -6.363 -8.219 6.906 1 96.75 382 SER B O 1
ATOM 6683 N N . GLU B 1 383 ? -8.438 -8.969 6.887 1 94.25 383 GLU B N 1
ATOM 6684 C CA . GLU B 1 383 ? -8.07 -10.25 7.488 1 94.25 383 GLU B CA 1
ATOM 6685 C C . GLU B 1 383 ? -7.25 -11.102 6.527 1 94.25 383 GLU B C 1
ATOM 6687 O O . GLU B 1 383 ? -6.324 -11.797 6.941 1 94.25 383 GLU B O 1
ATOM 6692 N N . THR B 1 384 ? -7.559 -11.102 5.281 1 94.25 384 THR B N 1
ATOM 6693 C CA . THR B 1 384 ? -6.77 -11.844 4.305 1 94.25 384 THR B CA 1
ATOM 6694 C C . THR B 1 384 ? -5.336 -11.32 4.258 1 94.25 384 THR B C 1
ATOM 6696 O O . THR B 1 384 ? -4.387 -12.094 4.121 1 94.25 384 THR B O 1
ATOM 6699 N N . MET B 1 385 ? -5.215 -10.078 4.457 1 94.88 385 MET B N 1
ATOM 6700 C CA . MET B 1 385 ? -3.918 -9.438 4.277 1 94.88 385 MET B CA 1
ATOM 6701 C C . MET B 1 385 ? -3.076 -9.547 5.543 1 94.88 385 MET B C 1
ATOM 6703 O O . MET B 1 385 ? -1.865 -9.766 5.473 1 94.88 385 MET B O 1
ATOM 6707 N N . PHE B 1 386 ? -3.762 -9.438 6.699 1 95.44 386 PHE B N 1
ATOM 6708 C CA . PHE B 1 386 ? -2.955 -9.234 7.895 1 95.44 386 PHE B CA 1
ATOM 6709 C C . PHE B 1 386 ? -3.246 -10.312 8.93 1 95.44 386 PHE B C 1
ATOM 6711 O O . PHE B 1 386 ? -2.564 -10.398 9.953 1 95.44 386 PHE B O 1
ATOM 6718 N N . GLY B 1 387 ? -4.23 -11.164 8.727 1 92.25 387 GLY B N 1
ATOM 6719 C CA . GLY B 1 387 ? -4.598 -12.18 9.703 1 92.25 387 GLY B CA 1
ATOM 6720 C C . GLY B 1 387 ? -3.465 -13.133 10.031 1 92.25 387 GLY B C 1
ATOM 6721 O O . GLY B 1 387 ? -3.305 -13.547 11.18 1 92.25 387 GLY B O 1
ATOM 6722 N N . HIS B 1 388 ? -2.705 -13.477 9.07 1 89.38 388 HIS B N 1
ATOM 6723 C CA . HIS B 1 388 ? -1.532 -14.328 9.234 1 89.38 388 HIS B CA 1
ATOM 6724 C C . HIS B 1 388 ? -0.313 -13.727 8.547 1 89.38 388 HIS B C 1
ATOM 6726 O O . HIS B 1 388 ? 0.366 -14.406 7.773 1 89.38 388 HIS B O 1
ATOM 6732 N N . ASN B 1 389 ? -0.073 -12.555 8.945 1 92.75 389 ASN B N 1
ATOM 6733 C CA . ASN B 1 389 ? 1.007 -11.773 8.344 1 92.75 389 ASN B CA 1
ATOM 6734 C C . ASN B 1 389 ? 2.375 -12.312 8.758 1 92.75 389 ASN B C 1
ATOM 6736 O O . ASN B 1 389 ? 2.705 -12.328 9.945 1 92.75 389 ASN B O 1
ATOM 6740 N N . PRO B 1 390 ? 3.162 -12.758 7.781 1 94.38 390 PRO B N 1
ATOM 6741 C CA . PRO B 1 390 ? 4.484 -13.289 8.133 1 94.38 390 PRO B CA 1
ATOM 6742 C C . PRO B 1 390 ? 5.387 -12.234 8.773 1 94.38 390 PRO B C 1
ATOM 6744 O O . PRO B 1 390 ? 6.293 -12.57 9.539 1 94.38 390 PRO B O 1
ATOM 6747 N N . PHE B 1 391 ? 5.168 -10.953 8.539 1 95.62 391 PHE B N 1
ATOM 6748 C CA . PHE B 1 391 ? 5.977 -9.883 9.109 1 95.62 391 PHE B CA 1
ATOM 6749 C C . PHE B 1 391 ? 5.703 -9.734 10.602 1 95.62 391 PHE B C 1
ATOM 6751 O O . PHE B 1 391 ? 6.453 -9.062 11.312 1 95.62 391 PHE B O 1
ATOM 6758 N N . ASP B 1 392 ? 4.625 -10.352 11.039 1 92.19 392 ASP B N 1
ATOM 6759 C CA . ASP B 1 392 ? 4.309 -10.328 12.469 1 92.19 392 ASP B CA 1
ATOM 6760 C C . ASP B 1 392 ? 4.801 -11.602 13.156 1 92.19 392 ASP B C 1
ATOM 6762 O O . ASP B 1 392 ? 4.582 -11.781 14.359 1 92.19 392 ASP B O 1
ATOM 6766 N N . SER B 1 393 ? 5.434 -12.516 12.453 1 91.31 393 SER B N 1
ATOM 6767 C CA . SER B 1 393 ? 5.973 -13.766 12.984 1 91.31 393 SER B CA 1
ATOM 6768 C C . SER B 1 393 ? 7.453 -13.633 13.32 1 91.31 393 SER B C 1
ATOM 6770 O O . SER B 1 393 ? 8.273 -13.359 12.438 1 91.31 393 SER B O 1
ATOM 6772 N N . ASP B 1 394 ? 7.758 -13.898 14.562 1 92.94 394 ASP B N 1
ATOM 6773 C CA . ASP B 1 394 ? 9.156 -13.852 14.984 1 92.94 394 ASP B CA 1
ATOM 6774 C C . ASP B 1 394 ? 10 -14.852 14.188 1 92.94 394 ASP B C 1
ATOM 6776 O O . ASP B 1 394 ? 11.133 -14.555 13.82 1 92.94 394 ASP B O 1
ATOM 6780 N N . GLU B 1 395 ? 9.422 -15.93 13.914 1 92.06 395 GLU B N 1
ATOM 6781 C CA . GLU B 1 395 ? 10.117 -16.953 13.148 1 92.06 395 GLU B CA 1
ATOM 6782 C C . GLU B 1 395 ? 10.422 -16.469 11.734 1 92.06 395 GLU B C 1
ATOM 6784 O O . GLU B 1 395 ? 11.547 -16.609 11.25 1 92.06 395 GLU B O 1
ATOM 6789 N N . CYS B 1 396 ? 9.453 -15.891 11.086 1 94.69 396 CYS B N 1
ATOM 6790 C CA . CYS B 1 396 ? 9.609 -15.469 9.695 1 94.69 396 CYS B CA 1
ATOM 6791 C C . CYS B 1 396 ? 10.594 -14.305 9.578 1 94.69 396 CYS B C 1
ATOM 6793 O O . CYS B 1 396 ? 11.477 -14.32 8.727 1 94.69 396 CYS B O 1
ATOM 6795 N N . ILE B 1 397 ? 10.508 -13.344 10.477 1 96.06 397 ILE B N 1
ATOM 6796 C CA . ILE B 1 397 ? 11.305 -12.133 10.305 1 96.06 397 ILE B CA 1
ATOM 6797 C C . ILE B 1 397 ? 12.766 -12.422 10.633 1 96.06 397 ILE B C 1
ATOM 6799 O O . ILE B 1 397 ? 13.648 -11.625 10.305 1 96.06 397 ILE B O 1
ATOM 6803 N N . ASN B 1 398 ? 13.031 -13.523 11.281 1 95.88 398 ASN B N 1
ATOM 6804 C CA . ASN B 1 398 ? 14.398 -13.898 11.609 1 95.88 398 ASN B CA 1
ATOM 6805 C C . ASN B 1 398 ? 14.906 -15.023 10.719 1 95.88 398 ASN B C 1
ATOM 6807 O O . ASN B 1 398 ? 16 -15.547 10.93 1 95.88 398 ASN B O 1
ATOM 6811 N N . CYS B 1 399 ? 14.164 -15.422 9.758 1 96.25 399 CYS B N 1
ATOM 6812 C CA . CYS B 1 399 ? 14.523 -16.5 8.844 1 96.25 399 CYS B CA 1
ATOM 6813 C C . CYS B 1 399 ? 15.289 -15.961 7.641 1 96.25 399 CYS B C 1
ATOM 6815 O O . CYS B 1 399 ? 14.828 -15.031 6.965 1 96.25 399 CYS B O 1
ATOM 6817 N N . ASN B 1 400 ? 16.406 -16.531 7.348 1 97.12 400 ASN B N 1
ATOM 6818 C CA . ASN B 1 400 ? 17.281 -16.016 6.289 1 97.12 400 ASN B CA 1
ATOM 6819 C C . ASN B 1 400 ? 16.703 -16.328 4.906 1 97.12 400 ASN B C 1
ATOM 6821 O O . ASN B 1 400 ? 17.156 -15.75 3.908 1 97.12 400 ASN B O 1
ATOM 6825 N N . VAL B 1 401 ? 15.703 -17.203 4.746 1 96.38 401 VAL B N 1
ATOM 6826 C CA . VAL B 1 401 ? 15.117 -17.484 3.438 1 96.38 401 VAL B CA 1
ATOM 6827 C C . VAL B 1 401 ? 13.766 -16.781 3.314 1 96.38 401 VAL B C 1
ATOM 6829 O O . VAL B 1 401 ? 13.07 -16.953 2.311 1 96.38 401 VAL B O 1
ATOM 6832 N N . PHE B 1 402 ? 13.414 -15.969 4.234 1 97.19 402 PHE B N 1
ATOM 6833 C CA . PHE B 1 402 ? 12.117 -15.289 4.273 1 97.19 402 PHE B CA 1
ATOM 6834 C C . PHE B 1 402 ? 11.859 -14.547 2.971 1 97.19 402 PHE B C 1
ATOM 6836 O O . PHE B 1 402 ? 10.789 -14.695 2.371 1 97.19 402 PHE B O 1
ATOM 6843 N N . PRO B 1 403 ? 12.82 -13.836 2.393 1 97.88 403 PRO B N 1
ATOM 6844 C CA . PRO B 1 403 ? 12.531 -13.016 1.214 1 97.88 403 PRO B CA 1
ATOM 6845 C C . PRO B 1 403 ? 12.203 -13.852 -0.021 1 97.88 403 PRO B C 1
ATOM 6847 O O . PRO B 1 403 ? 11.633 -13.344 -0.987 1 97.88 403 PRO B O 1
ATOM 6850 N N . ILE B 1 404 ? 12.586 -15.117 -0.006 1 95.88 404 ILE B N 1
ATOM 6851 C CA . ILE B 1 404 ? 12.266 -15.938 -1.166 1 95.88 404 ILE B CA 1
ATOM 6852 C C . ILE B 1 404 ? 11.141 -16.906 -0.815 1 95.88 404 ILE B C 1
ATOM 6854 O O . ILE B 1 404 ? 10.617 -17.609 -1.688 1 95.88 404 ILE B O 1
ATOM 6858 N N . CYS B 1 405 ? 10.867 -17.062 0.458 1 93.69 405 CYS B N 1
ATOM 6859 C CA . CYS B 1 405 ? 9.773 -17.891 0.967 1 93.69 405 CYS B CA 1
ATOM 6860 C C . CYS B 1 405 ? 8.477 -17.078 1.044 1 93.69 405 CYS B C 1
ATOM 6862 O O . CYS B 1 405 ? 7.41 -17.578 0.685 1 93.69 405 CYS B O 1
ATOM 6864 N N . GLY B 1 406 ? 8.562 -15.867 1.512 1 94.88 406 GLY B N 1
ATOM 6865 C CA . GLY B 1 406 ? 7.43 -14.969 1.654 1 94.88 406 GLY B CA 1
ATOM 6866 C C . GLY B 1 406 ? 6.484 -15.375 2.771 1 94.88 406 GLY B C 1
ATOM 6867 O O . GLY B 1 406 ? 5.34 -14.914 2.82 1 94.88 406 GLY B O 1
ATOM 6868 N N . GLY B 1 407 ? 6.867 -16.281 3.566 1 92.69 407 GLY B N 1
ATOM 6869 C CA . GLY B 1 407 ? 6.047 -16.734 4.676 1 92.69 407 GLY B CA 1
ATOM 6870 C C . GLY B 1 407 ? 5.148 -17.906 4.312 1 92.69 407 GLY B C 1
ATOM 6871 O O . GLY B 1 407 ? 4.359 -18.359 5.141 1 92.69 407 GLY B O 1
ATOM 6872 N N . GLY B 1 408 ? 5.27 -18.375 3.068 1 89.69 408 GLY B N 1
ATOM 6873 C CA . GLY B 1 408 ? 4.43 -19.484 2.629 1 89.69 408 GLY B CA 1
ATOM 6874 C C . GLY B 1 408 ? 3.029 -19.047 2.236 1 89.69 408 GLY B C 1
ATOM 6875 O O . GLY B 1 408 ? 2.711 -17.859 2.268 1 89.69 408 GLY B O 1
ATOM 6876 N N . CYS B 1 409 ? 2.201 -20.047 1.861 1 89.62 409 CYS B N 1
ATOM 6877 C CA . CYS B 1 409 ? 0.819 -19.781 1.48 1 89.62 409 CYS B CA 1
ATOM 6878 C C . CYS B 1 409 ? 0.013 -19.266 2.67 1 89.62 409 CYS B C 1
ATOM 6880 O O . CYS B 1 409 ? -0.041 -19.922 3.713 1 89.62 409 CYS B O 1
ATOM 6882 N N . PRO B 1 410 ? -0.644 -18.109 2.549 1 89.19 410 PRO B N 1
ATOM 6883 C CA . PRO B 1 410 ? -1.428 -17.578 3.66 1 89.19 410 PRO B CA 1
ATOM 6884 C C . PRO B 1 410 ? -2.576 -18.484 4.074 1 89.19 410 PRO B C 1
ATOM 6886 O O . PRO B 1 410 ? -2.943 -18.531 5.254 1 89.19 410 PRO B O 1
ATOM 6889 N N . ILE B 1 411 ? -3.137 -19.203 3.152 1 86.12 411 ILE B N 1
ATOM 6890 C CA . ILE B 1 411 ? -4.234 -20.109 3.453 1 86.12 411 ILE B CA 1
ATOM 6891 C C . ILE B 1 411 ? -3.723 -21.266 4.305 1 86.12 411 ILE B C 1
ATOM 6893 O O . ILE B 1 411 ? -4.395 -21.703 5.242 1 86.12 411 ILE B O 1
ATOM 6897 N N . ASP B 1 412 ? -2.51 -21.703 3.973 1 83 412 ASP B N 1
ATOM 6898 C CA . ASP B 1 412 ? -1.912 -22.797 4.738 1 83 412 ASP B CA 1
ATOM 6899 C C . ASP B 1 412 ? -1.547 -22.328 6.148 1 83 412 ASP B C 1
ATOM 6901 O O . ASP B 1 412 ? -1.585 -23.125 7.094 1 83 412 ASP B O 1
ATOM 6905 N N . ARG B 1 413 ? -1.22 -21.109 6.355 1 82.19 413 ARG B N 1
ATOM 6906 C CA . ARG B 1 413 ? -0.895 -20.562 7.668 1 82.19 413 ARG B CA 1
ATOM 6907 C C . ARG B 1 413 ? -2.123 -20.531 8.57 1 82.19 413 ARG B C 1
ATOM 6909 O O . ARG B 1 413 ? -2.01 -20.703 9.789 1 82.19 413 ARG B O 1
ATOM 6916 N N . ASN B 1 414 ? -3.291 -20.281 8.078 1 70.94 414 ASN B N 1
ATOM 6917 C CA . ASN B 1 414 ? -4.543 -20.188 8.82 1 70.94 414 ASN B CA 1
ATOM 6918 C C . ASN B 1 414 ? -5.004 -21.547 9.32 1 70.94 414 ASN B C 1
ATOM 6920 O O . ASN B 1 414 ? -5.637 -21.656 10.375 1 70.94 414 ASN B O 1
ATOM 6924 N N . LYS B 1 415 ? -4.953 -22.578 8.562 1 59.5 415 LYS B N 1
ATOM 6925 C CA . LYS B 1 415 ? -5.422 -23.906 8.922 1 59.5 415 LYS B CA 1
ATOM 6926 C C . LYS B 1 415 ? -4.531 -24.531 9.984 1 59.5 415 LYS B C 1
ATOM 6928 O O . LYS B 1 415 ? -4.879 -25.562 10.57 1 59.5 415 LYS B O 1
ATOM 6933 N N . ASN B 1 416 ? -4.141 -23.766 11.141 1 49.72 416 ASN B N 1
ATOM 6934 C CA . ASN B 1 416 ? -3.273 -24.391 12.148 1 49.72 416 ASN B CA 1
ATOM 6935 C C . ASN B 1 416 ? -2.922 -25.828 11.773 1 49.72 416 ASN B C 1
ATOM 6937 O O . ASN B 1 416 ? -3.412 -26.766 12.398 1 49.72 416 ASN B O 1
ATOM 6941 N N . TRP B 1 417 ? -2.664 -26.062 10.672 1 41.53 417 TRP B N 1
ATOM 6942 C CA . TRP B 1 417 ? -2.531 -27.5 10.398 1 41.53 417 TRP B CA 1
ATOM 6943 C C . TRP B 1 417 ? -1.663 -28.172 11.453 1 41.53 417 TRP B C 1
ATOM 6945 O O . TRP B 1 417 ? -0.605 -27.656 11.82 1 41.53 417 TRP B O 1
ATOM 6955 N N . GLY B 1 418 ? -2.266 -28.688 12.469 1 35.5 418 GLY B N 1
ATOM 6956 C CA . GLY B 1 418 ? -1.738 -29.531 13.523 1 35.5 418 GLY B CA 1
ATOM 6957 C C . GLY B 1 418 ? -0.252 -29.812 13.391 1 35.5 418 GLY B C 1
ATOM 6958 O O . GLY B 1 418 ? 0.481 -29 12.82 1 35.5 418 GLY B O 1
ATOM 6959 N N . LYS B 1 419 ? 0.09 -31.094 13.359 1 39.59 419 LYS B N 1
ATOM 6960 C CA . LYS B 1 419 ? 1.365 -31.781 13.531 1 39.59 419 LYS B CA 1
ATOM 6961 C C . LYS B 1 419 ? 2.381 -31.344 12.484 1 39.59 419 LYS B C 1
ATOM 6963 O O . LYS B 1 419 ? 3.578 -31.266 12.766 1 39.59 419 LYS B O 1
ATOM 6968 N N . ASN B 1 420 ? 2.078 -31.375 11.195 1 44.56 420 ASN B N 1
ATOM 6969 C CA . ASN B 1 420 ? 3.08 -31.078 10.172 1 44.56 420 ASN B CA 1
ATOM 6970 C C . ASN B 1 420 ? 3.062 -29.609 9.773 1 44.56 420 ASN B C 1
ATOM 6972 O O . ASN B 1 420 ? 2.209 -29.188 8.992 1 44.56 420 ASN B O 1
ATOM 6976 N N . LYS B 1 421 ? 3.357 -28.594 10.609 1 53.09 421 LYS B N 1
ATOM 6977 C CA . LYS B 1 421 ? 3.59 -27.156 10.547 1 53.09 421 LYS B CA 1
ATOM 6978 C C . LYS B 1 421 ? 4.25 -26.766 9.234 1 53.09 421 LYS B C 1
ATOM 6980 O O . LYS B 1 421 ? 5.449 -26.484 9.195 1 53.09 421 LYS B O 1
ATOM 6985 N N . LYS B 1 422 ? 3.703 -27.156 8.023 1 64.38 422 LYS B N 1
ATOM 6986 C CA . LYS B 1 422 ? 4.445 -27.047 6.773 1 64.38 422 LYS B CA 1
ATOM 6987 C C . LYS B 1 422 ? 4.172 -25.719 6.074 1 64.38 422 LYS B C 1
ATOM 6989 O O . LYS B 1 422 ? 4.129 -25.656 4.844 1 64.38 422 LYS B O 1
ATOM 6994 N N . TYR B 1 423 ? 4.008 -24.562 6.758 1 78.44 423 TYR B N 1
ATOM 6995 C CA . TYR B 1 423 ? 3.902 -23.344 5.957 1 78.44 423 TYR B CA 1
ATOM 6996 C C . TYR B 1 423 ? 5.277 -22.859 5.512 1 78.44 423 TYR B C 1
ATOM 6998 O O . TYR B 1 423 ? 5.398 -22.141 4.523 1 78.44 423 TYR B O 1
ATOM 7006 N N . CYS B 1 424 ? 6.203 -23.484 6.09 1 87.44 424 CYS B N 1
ATOM 7007 C CA . CYS B 1 424 ? 7.547 -23.094 5.668 1 87.44 424 CYS B CA 1
ATOM 7008 C C . CYS B 1 424 ? 7.898 -23.734 4.332 1 87.44 424 CYS B C 1
ATOM 7010 O O . CYS B 1 424 ? 7.461 -24.844 4.035 1 87.44 424 CYS B O 1
ATOM 7012 N N . SER B 1 425 ? 8.672 -23.062 3.576 1 85.56 425 SER B N 1
ATOM 7013 C CA . SER B 1 425 ? 9.109 -23.578 2.283 1 85.56 425 SER B CA 1
ATOM 7014 C C . SER B 1 425 ? 10.234 -24.594 2.445 1 85.56 425 SER B C 1
ATOM 7016 O O . SER B 1 425 ? 10.867 -24.656 3.498 1 85.56 425 SER B O 1
ATOM 7018 N N . MET B 1 426 ? 10.438 -25.328 1.436 1 81.81 426 MET B N 1
ATOM 7019 C CA . MET B 1 426 ? 11.508 -26.328 1.425 1 81.81 426 MET B CA 1
ATOM 7020 C C . MET B 1 426 ? 12.875 -25.641 1.506 1 81.81 426 MET B C 1
ATOM 7022 O O . MET B 1 426 ? 13.859 -26.266 1.904 1 81.81 426 MET B O 1
ATOM 7026 N N . TYR B 1 427 ? 12.953 -24.422 1.219 1 87.06 427 TYR B N 1
ATOM 7027 C CA . TYR B 1 427 ? 14.219 -23.703 1.166 1 87.06 427 TYR B CA 1
ATOM 7028 C C . TYR B 1 427 ? 14.781 -23.5 2.566 1 87.06 427 TYR B C 1
ATOM 7030 O O . TYR B 1 427 ? 15.992 -23.312 2.732 1 87.06 427 TYR B O 1
ATOM 7038 N N . LYS B 1 428 ? 13.93 -23.422 3.533 1 88.38 428 LYS B N 1
ATOM 7039 C CA . LYS B 1 428 ? 14.383 -23.172 4.902 1 88.38 428 LYS B CA 1
ATOM 7040 C C . LYS B 1 428 ? 15.43 -24.203 5.328 1 88.38 428 LYS B C 1
ATOM 7042 O O . LYS B 1 428 ? 16.438 -23.844 5.945 1 88.38 428 LYS B O 1
ATOM 7047 N N . ARG B 1 429 ? 15.289 -25.391 4.902 1 82.5 429 ARG B N 1
ATOM 7048 C CA . ARG B 1 429 ? 16.188 -26.438 5.371 1 82.5 429 ARG B CA 1
ATOM 7049 C C . ARG B 1 429 ? 17.156 -26.875 4.27 1 82.5 429 ARG B C 1
ATOM 7051 O O . ARG B 1 429 ? 18.25 -27.359 4.551 1 82.5 429 ARG B O 1
ATOM 7058 N N . ASN B 1 430 ? 16.828 -26.484 3.031 1 85.88 430 ASN B N 1
ATOM 7059 C CA . ASN B 1 430 ? 17.531 -27.219 1.979 1 85.88 430 ASN B CA 1
ATOM 7060 C C . ASN B 1 430 ? 18.297 -26.281 1.048 1 85.88 430 ASN B C 1
ATOM 7062 O O . ASN B 1 430 ? 19.125 -26.734 0.258 1 85.88 430 ASN B O 1
ATOM 7066 N N . LEU B 1 431 ? 18.047 -25.078 1.154 1 89.62 431 LEU B N 1
ATOM 7067 C CA . LEU B 1 431 ? 18.641 -24.172 0.167 1 89.62 431 LEU B CA 1
ATOM 7068 C C . LEU B 1 431 ? 20.172 -24.234 0.232 1 89.62 431 LEU B C 1
ATOM 7070 O O . LEU B 1 431 ? 20.828 -24.297 -0.803 1 89.62 431 LEU B O 1
ATOM 7074 N N . SER B 1 432 ? 20.688 -24.203 1.418 1 92.81 432 SER B N 1
ATOM 7075 C CA . SER B 1 432 ? 22.125 -24.203 1.596 1 92.81 432 SER B CA 1
ATOM 7076 C C . SER B 1 432 ? 22.766 -25.422 0.911 1 92.81 432 SER B C 1
ATOM 7078 O O . SER B 1 432 ? 23.797 -25.281 0.243 1 92.81 432 SER B O 1
ATOM 7080 N N . GLU B 1 433 ? 22.156 -26.484 0.916 1 87.69 433 GLU B N 1
ATOM 7081 C CA . GLU B 1 433 ? 22.703 -27.75 0.422 1 87.69 433 GLU B CA 1
ATOM 7082 C C . GLU B 1 433 ? 22.75 -27.766 -1.104 1 87.69 433 GLU B C 1
ATOM 7084 O O . GLU B 1 433 ? 23.594 -28.438 -1.696 1 87.69 433 GLU B O 1
ATOM 7089 N N . ILE B 1 434 ? 21.922 -27.047 -1.678 1 86.81 434 ILE B N 1
ATOM 7090 C CA . ILE B 1 434 ? 21.812 -27.188 -3.125 1 86.81 434 ILE B CA 1
ATOM 7091 C C . ILE B 1 434 ? 22.562 -26.047 -3.816 1 86.81 434 ILE B C 1
ATOM 7093 O O . ILE B 1 434 ? 22.672 -26.031 -5.043 1 86.81 434 ILE B O 1
ATOM 7097 N N . LEU B 1 435 ? 23.109 -25.125 -3.115 1 91 435 LEU B N 1
ATOM 7098 C CA . LEU B 1 435 ? 23.75 -23.938 -3.688 1 91 435 LEU B CA 1
ATOM 7099 C C . LEU B 1 435 ? 24.906 -24.344 -4.594 1 91 435 LEU B C 1
ATOM 7101 O O . LEU B 1 435 ? 25.047 -23.828 -5.703 1 91 435 LEU B O 1
ATOM 7105 N N . PRO B 1 436 ? 25.766 -25.281 -4.156 1 89.56 436 PRO B N 1
ATOM 7106 C CA . PRO B 1 436 ? 26.875 -25.672 -5.047 1 89.56 436 PRO B CA 1
ATOM 7107 C C . PRO B 1 436 ? 26.391 -26.219 -6.383 1 89.56 436 PRO B C 1
ATOM 7109 O O . PRO B 1 436 ? 26.953 -25.906 -7.43 1 89.56 436 PRO B O 1
ATOM 7112 N N . ASP B 1 437 ? 25.359 -27.016 -6.316 1 84.69 437 ASP B N 1
ATOM 7113 C CA . ASP B 1 437 ? 24.797 -27.594 -7.539 1 84.69 437 ASP B CA 1
ATOM 7114 C C . ASP B 1 437 ? 24.25 -26.5 -8.445 1 84.69 437 ASP B C 1
ATOM 7116 O O . ASP B 1 437 ? 24.422 -26.547 -9.672 1 84.69 437 ASP B O 1
ATOM 7120 N N . PHE B 1 438 ? 23.656 -25.562 -7.887 1 85.5 438 PHE B N 1
ATOM 7121 C CA . PHE B 1 438 ? 23.109 -24.453 -8.656 1 85.5 438 PHE B CA 1
ATOM 7122 C C . PHE B 1 438 ? 24.219 -23.641 -9.305 1 85.5 438 PHE B C 1
ATOM 7124 O O . PHE B 1 438 ? 24.094 -23.219 -10.453 1 85.5 438 PHE B O 1
ATOM 7131 N N . TYR B 1 439 ? 25.203 -23.391 -8.477 1 86.81 439 TYR B N 1
ATOM 7132 C CA . TYR B 1 439 ? 26.312 -22.625 -9.008 1 86.81 439 TYR B CA 1
ATOM 7133 C C . TYR B 1 439 ? 26.938 -23.328 -10.203 1 86.81 439 TYR B C 1
ATOM 7135 O O . TYR B 1 439 ? 27.219 -22.703 -11.227 1 86.81 439 TYR B O 1
ATOM 7143 N N . MET B 1 440 ? 27.172 -24.625 -10.094 1 83.5 440 MET B N 1
ATOM 7144 C CA . MET B 1 440 ? 27.75 -25.406 -11.18 1 83.5 440 MET B CA 1
ATOM 7145 C C . MET B 1 440 ? 26.844 -25.406 -12.398 1 83.5 440 MET B C 1
ATOM 7147 O O . MET B 1 440 ? 27.328 -25.328 -13.531 1 83.5 440 MET B O 1
ATOM 7151 N N . TYR B 1 441 ? 25.625 -25.5 -12.109 1 79.88 441 TYR B N 1
ATOM 7152 C CA . TYR B 1 441 ? 24.656 -25.5 -13.195 1 79.88 441 TYR B CA 1
ATOM 7153 C C . TYR B 1 441 ? 24.672 -24.172 -13.938 1 79.88 441 TYR B C 1
ATOM 7155 O O . TYR B 1 441 ? 24.656 -24.141 -15.172 1 79.88 441 TYR B O 1
ATOM 7163 N N . LYS B 1 442 ? 24.641 -23.094 -13.234 1 77.81 442 LYS B N 1
ATOM 7164 C CA . LYS B 1 442 ? 24.562 -21.75 -13.82 1 77.81 442 LYS B CA 1
ATOM 7165 C C . LYS B 1 442 ? 25.875 -21.359 -14.492 1 77.81 442 LYS B C 1
ATOM 7167 O O . LYS B 1 442 ? 25.859 -20.719 -15.539 1 77.81 442 LYS B O 1
ATOM 7172 N N . TYR B 1 443 ? 26.938 -21.688 -13.914 1 75.56 443 TYR B N 1
ATOM 7173 C CA . TYR B 1 443 ? 28.188 -21.094 -14.367 1 75.56 443 TYR B CA 1
ATOM 7174 C C . TYR B 1 443 ? 29.109 -22.141 -14.961 1 75.56 443 TYR B C 1
ATOM 7176 O O . TYR B 1 443 ? 30.141 -21.812 -15.562 1 75.56 443 TYR B O 1
ATOM 7184 N N . SER B 1 444 ? 28.906 -23.453 -14.719 1 64.19 444 SER B N 1
ATOM 7185 C CA . SER B 1 444 ? 29.781 -24.453 -15.352 1 64.19 444 SER B CA 1
ATOM 7186 C C . SER B 1 444 ? 29.359 -24.703 -16.797 1 64.19 444 SER B C 1
ATOM 7188 O O . SER B 1 444 ? 30.172 -25.172 -17.594 1 64.19 444 SER B O 1
ATOM 7190 N N . ILE B 1 445 ? 28.016 -24.656 -17.203 1 52.06 445 ILE B N 1
ATOM 7191 C CA . ILE B 1 445 ? 27.781 -25.047 -18.594 1 52.06 445 ILE B CA 1
ATOM 7192 C C . ILE B 1 445 ? 28.625 -24.156 -19.516 1 52.06 445 ILE B C 1
ATOM 7194 O O . ILE B 1 445 ? 28.703 -24.422 -20.719 1 52.06 445 ILE B O 1
ATOM 7198 N N . ARG B 1 446 ? 29.234 -22.969 -19.172 1 41.81 446 ARG B N 1
ATOM 7199 C CA . ARG B 1 446 ? 30.031 -22.422 -20.25 1 41.81 446 ARG B CA 1
ATOM 7200 C C . ARG B 1 446 ? 31.391 -23.109 -20.344 1 41.81 446 ARG B C 1
ATOM 7202 O O . ARG B 1 446 ? 32.031 -23.344 -19.312 1 41.81 446 ARG B O 1
#

Secondary structure (DSSP, 8-state):
--------------S---EEE-TTEEEEEETTEEEEEETTT--EEEEEHHHHHHHHHHHHTT-----HHHHHHHHHTTSEEETT--HHHHHHHHHHHHHH--SEEEEEE-SBS--SB--TT-TTTT-TT--BPPHHHHHHHHHHHHTTTTSEEEEEE-SS-GGGGHHHHHHHHHHHHHTT--EEEEEEE-STT--HHHHTTGGGGTEEEEEEE--SSHHHHHHHS-BTTS---HHHHHHHHHHHHHH----EEEEEEE-TT-TTHHHHHHHHHHHHSHHHHHTTSEEEEEEE---SSSGGGGS-S--HHHHHHHHHHHHH-TTT--S---PPPPP---GGG-TTEEEE-TT-EEESSGGGTT-GGG--EETTTTEE-HHHHHHHHHTT-GGG-HHHHT-TTHHHHTTS-HHHHHTT--SS-TTS-THHHHHHHHHHHHHHHHHH--/--------------S---EEE-TTEEEEEETTEEEEEETTT--EEEEEHHHHHHHHHHHHTT-----HHHHHHHHHTTSEEETT--HHHHHHHHHHHHHH--SEEEEEE-SBS--SB--TT-TTTT-TT--BPPHHHHHHHHHHHHTTTTSEEEEEE-SS-GGGGHHHHHHHHHHHHHTT--EEEEEEE-STT--HHHHTTGGGGTEEEEEEE--SSHHHHHHHS-BTTS---HHHHHHHHHHHHHH----EEEEEEE-TT-TTHHHHHHHHHHHHSHHHHHTTSEEEEEEE---SSSGGGGS-SPPHHHHHHHHHHHHH-TTT--S---PPPPP---GGG-TTEEEE-TT-EEESSGGGTT-GGG--EETTTTEE-HHHHHHHHHTT-GGG-HHHHT-TTHHHHTTS-HHHHHTT-SS--TTS-THHHHHHHHHHHHHHHHHH--

Solvent-accessible surface area (backbone atoms only — not comparable to full-atom values): 47588 Å² total; per-residue (Å²): 137,83,82,77,76,77,78,74,77,72,75,75,69,73,74,78,68,58,50,35,74,38,74,30,47,39,64,32,77,55,96,67,29,27,38,40,35,13,29,71,70,61,21,75,49,78,44,47,35,70,56,50,52,51,49,52,52,31,41,74,68,72,44,85,85,61,60,67,69,58,47,51,53,34,37,75,25,44,42,33,37,51,64,84,59,59,65,66,35,39,53,47,41,56,37,49,40,61,23,27,36,57,59,44,38,38,36,36,37,12,38,10,27,32,50,68,53,55,41,84,73,48,68,57,66,93,35,43,76,42,52,68,45,42,71,68,44,50,53,37,48,51,52,56,53,57,75,46,57,90,25,50,35,38,37,33,38,24,53,47,24,22,70,82,24,40,69,56,54,50,50,52,34,52,51,38,52,73,68,67,45,68,62,37,21,32,35,47,34,67,39,73,71,47,40,70,74,51,59,75,54,45,71,69,49,42,55,66,33,38,37,32,55,44,46,26,48,57,84,52,15,34,73,45,51,16,31,67,87,64,45,72,37,44,66,58,24,52,52,23,50,52,50,48,59,71,76,42,84,60,30,33,35,39,33,23,58,30,30,67,87,35,76,57,21,63,57,49,39,43,50,49,41,53,74,73,39,40,70,43,42,73,70,58,37,42,44,75,50,70,51,66,52,66,73,71,66,68,56,39,79,76,62,39,42,64,49,54,68,53,52,49,48,52,51,51,50,33,48,71,39,51,95,66,33,74,60,78,85,66,81,75,54,66,42,65,74,52,46,50,42,20,73,41,25,37,20,31,34,27,83,29,39,26,22,38,36,76,84,40,55,75,39,76,90,57,43,35,30,32,46,89,74,68,48,69,40,58,66,52,50,16,39,56,46,50,67,66,35,39,85,76,31,72,67,41,70,68,38,35,46,30,42,42,44,53,56,34,55,60,70,58,55,64,62,60,53,64,90,74,71,69,36,62,51,55,52,76,82,41,45,42,75,47,44,65,52,49,50,45,51,72,61,50,78,110,136,82,81,78,76,75,78,74,77,73,76,75,69,72,71,77,68,59,51,36,74,38,75,29,49,40,62,32,76,56,97,68,29,27,38,39,36,13,29,70,69,61,20,74,48,77,44,47,35,69,57,51,51,52,49,53,52,29,40,75,66,71,45,85,85,60,59,66,66,59,47,50,53,34,38,76,24,44,41,35,36,52,64,84,59,58,65,66,36,39,54,47,41,56,36,49,39,60,22,27,36,58,59,43,38,39,37,36,39,13,37,11,26,31,48,69,54,54,41,83,73,47,68,57,68,93,34,43,77,42,53,67,45,44,73,68,43,50,52,38,48,51,53,56,52,58,77,46,58,89,27,49,35,39,37,33,38,24,55,46,23,22,70,82,24,38,69,55,52,50,50,52,35,53,52,36,52,74,68,67,45,68,63,36,21,32,36,48,35,65,39,73,72,48,40,71,75,52,59,74,55,45,71,69,50,42,54,66,33,38,35,32,55,44,45,28,47,58,82,52,15,34,73,44,51,14,31,68,88,64,46,71,36,44,68,59,24,51,52,23,50,53,52,48,58,72,74,40,84,60,32,34,35,39,34,23,58,31,29,67,87,36,77,58,21,63,59,48,40,44,51,51,41,54,74,73,39,40,70,42,43,74,71,60,36,41,44,77,50,72,50,68,54,65,73,71,67,69,57,41,76,76,61,37,43,64,48,55,66,51,51,48,50,52,50,50,50,34,48,72,39,50,96,67,33,74,58,78,85,65,81,75,54,65,42,65,74,52,47,50,42,20,73,41,25,38,19,32,33,26,83,29,41,26,22,37,35,78,83,40,57,76,38,76,90,57,44,34,32,30,46,88,74,70,48,67,39,57,66,51,51,18,40,56,47,49,67,68,34,39,85,77,30,71,65,41,71,69,38,33,45,29,41,41,43,51,54,34,55,62,70,57,56,66,59,62,53,64,92,72,70,67,34,62,52,56,53,75,80,41,44,42,76,46,44,65,51,48,49,45,51,72,62,50,77,109

Organism: NCBI:txid2508867

Sequence (892 aa):
MMDNNSRFFFTCCLCKLCMKISKFNVINTCNNSTFIYNTLTTGFVKMETKQWFSIYENIKKKGNVIEDKVCAILQNAGILVDDDYNELNVYKYKCYSSMFQNSSLILSIAPTMKCNFNCFYCFEDGKKNIGLMSDDIESRLIKFISLHRQQEIHITWFGGEPLLGFDRIYSICKHLRQLKIKFASDMITNGSLLNESIIQKLDILNLKYIQISLDGIAETHDKRRIFNNGAPSFNLIIENIRKLVSLTDIPLSIKVTMDHTNPTSLSDITNYFNNNFSEYLRKGQIAISHNYVRDRTDFDKSGNCFTHEDLLKQDQDALRNKEKALVYPELPNLAMPCMFRCKNSLAIDSKGHIYKCLEHLGLPNNKVGDLAKGTLSLEKLSETMFGHNPFDSDECINCNVFPICGGGCPIDRNKNWGKNKKYCSMYKRNLSEILPDFYMYKYSIRMMDNNSRFFFTCCLCKLCMKISKFNVINTCNNSTFIYNTLTTGFVKMETKQWFSIYENIKKKGNVIEDKVCAILQNAGILVDDDYNELNVYKYKCYSSMFQNSSLILSIAPTMKCNFNCFYCFEDGKKNIGLMSDDIESRLIKFISLHRQQEIHITWFGGEPLLGFDRIYSICKHLRQLKIKFASDMITNGSLLNESIIQKLDILNLKYIQISLDGIAETHDKRRIFNNGAPSFNLIIENIRKLVSLTDIPLSIKVTMDHTNPTSLSDITNYFNNNFSEYLRKGQIAISHNYVRDRTDFDKSGNCFTHEDLLKQDQDALRNKEKALVYPELPNLAMPCMFRCKNSLAIDSKGHIYKCLEHLGLPNNKVGDLAKGTLSLEKLSETMFGHNPFDSDECINCNVFPICGGGCPIDRNKNWGKNKKYCSMYKRNLSEILPDFYMYKYSIR

Foldseek 3Di:
DPPPVPPPPPPPPVPLQQKDFDLLWQWADDPQKIWIAFQLQRFIDIDGPVLVVVVNVCSVVSHRPDDPVVVVSCVNSVRMDGPPDDSLVVLVCQQVCQQEPLQEFEEEEEQAQAAQWDFPLDLCPPQNPGGGFDPVLLVLVLVLVVVSLNHAYEYEYDHRASVVRLVSLLVSLVVCVVVVRDYEYEYEHCQLNLDPVSLVSCVSRNYQAYEHEAAAAQVQRLVGIPGPVSHGRRVSSVVSVVSNVVPDLHAYEYEHEDWQSRLCRQLRVLVVCCVPVVVCVVVRSYHYYYHYRDCNPVSCVVPGTDDLVRVLVSLLCLLVPVVSNSDDDDDFHFDYDDQLAHPNYWYAYSQQFIASDPSCHSPNVRTQDGSVVSDGHPVSNVCSNPVQQLSVPPCLSSQSNNRRLVQADSVVSPVVPPDPPPSGHSCSPPVSPCSVSNCCSVPVVD/DPPPVPPPPPPPPVPLQQKDFDLLWQWADDPQKIWIAFQLQRAIDIDGPVLVVVVNVCSVVSHRPDDPVVVVSCVNSVRMDGPPDDSLVVLVCQQVCQQEPLQEFEEEEEQAQAAQWDFPLDLCPPQNPGGGFDPVLLVLVLVLVVVSLNHAYEYEYDHRASVVHLVSLLVSLVVCVVVVRDYAYEYEHCQLNLDPVSLVSCVSRNYQAYEHEAAAAQVQRLVGIPGPVSHGRRVSSVVSVVVNVVPDLHAYEYEHEAWQSRLCRQLRVLVVCCVVVVVCVVVRSYHYYYHYRDCNPVSCVVPGTDDLVNVLVSLLVLLVPVVSNSDDDDDFHFDYDDQLAHPNYWYAYSQQFIASDPSCHSPNVRTQDGSVVPDGHPVSNVCSNPVQQLSVPPCLSSQSNNRRLVQADSVLSPPVVPDCNPRGHSCSPPVSVCSVSNVCSVPVVD